Protein AF-A0A813RI87-F1 (afdb_monomer_lite)

Sequence (1055 aa):
MDNDQNSNPSLSNTQKILTALVAGGCAGAASKTVIAPFDRAKINFQVRKEKFSYSLCFRFIRDTYRNEGFFHLYRGNSANLARVIPSAAIYFTAHEQWKRLLNTDKYEKTPGRRFISGSLAGATASTITYPLDLARARMAVTNKTVYTNLYSVFVSILRTEGVAALYRGALWSIFGVLPYSGCVFFTYESLKHVRFDYQSHRPLTKFERWLFGAISGLVGQTASYPFDVVRRRLQTAAVIRPNERSLGAIATARKIIREEGITSGLYKGVTMNWFKGPISVGISFMTFDTMMTSDLSLSFADLPIIVQDKIIHSLTYTELSRLRSISKHFHRLCSDELNRGYFQLENIVHDLQKQIKTKLPRRESERHKHPLSTKFDIISSLDSRIQWLKLTFGSSIQNSLCCFYPGRLLDEIYSVLNQLKTQQTFPNPRTLLQETRDMSSMAIEHFREQIEPKLQQTRFASLAVIRSNLTTFSPSTTHTSVSTHHHPKRSTNGLLRHQIDTLNNRVYKQNLIVKSQKYQINHYKQLLRIRTKSLVRQHKRLRCLEKKSKETEQLLMEIRKDNDTLLQRFDQFMLTYDERSHRMSTDKYMILIRRQTRFFLHEIRRTLIAERIPQYKERSALLPGGLNTPFPVVVEPDIDLELLFKSPERLQENLQRRHWIVDVKKVEHDYHLWKKLNKQIVEAASSKRYRPEELHQWGEQLYSLNAKFLVACLRLPAPLHAAVPETSTPKLLFEYGSQRKSSLTMRSWRDLAEVTTIDAAPFSSFAFGEFAQLEYILLNYFNKCLDSYNMQFCAAVNVVKSFVIEAFGYHFSDIKNVFNIVAENEDDDENSVELLHLFGTSTPLGIVSPFIRTNFLKDSLPYYVYSIGRNYNPHSGQSSCIELLAFSNEHSQHLLVSDHHAAGNEQAKHFEEMLKKSISYSPTLNPQEINLKSNSIDFIYIQLASIITSLYYRLNLPIRVRLSPSYELLAYESLRLTIEVYLPSQIDYIRVGSVSLIDDYLARRLMIKHGSDSKNYVAMVHARVADVSQLSKCVLEASQTIGRGIKLPSVLSMR

Organism: Adineta ricciae (NCBI:txid249248)

Foldseek 3Di:
DDDDPDDDDDDDPVRVVVLLLVLLLVLLLQLLQVCQLLVLLQLQQLQDLDFDDPVVSVVVSVCCCVPVNDCLSNFLSVLVSVLRSQLVVQLVVQLVVQCVVLVVPVDPDDPPSNLVSNLRSNLRSCQVSQLSVLLSLQRSNDDCVCPVDSVSSVVCCCVPPNPVLSCFLSVLVSVLSVLLSVQLVVQLVVLVVVVCVVDPDDDDDPVNNVVSNLVSNLRSLQRSQLSVSLSSNRSNCVPPPVVCVPDDSVRSSVVQCVSQNDCRNSCGCSVSCNVSVVSSVVSSVVSSCVSVVPPPPVDLVVDDPVVNLVVLVVDALLVLLVQLVVDPVSVVSSLVVQQVLLVVLLVVLVVVLVVLVVVADPDPVRRVVDLCNQVNVLSVVVNVLSVVVCVQCVVCVVVVNDGDNLRVLSNLSVVLVVCSVPDSDDDRSCVSCVVNVVSSVVVSVCCVPPPVVVSVVVVVVVVVVVVVVPPPDDDDDDDDDDDDDDDDDDDPVVVVVVVVVVVVVVVVVVVVVVVVVVVVVVVVVVVVVVVVVVVVVVVVVVVVVVVVVVVVVVVVVVVVVVVVVVVVVVVVVVVVCVVVVVPDDPVVVVVVCVVVVVVVVVVVCCVCPVPPPVVVVVVVPDDDDDDPDPDDPDDQFQDPVVLCVVCVVLLVVLCVQQVADADSVVLVVLVVVLVVLVVVLVVVVVDPPDDPVVNVVSVVVNVVSVVVNSLRRLLFFDFAFLLFDSDPDWFFLDWDADDPPDPDQFDFLCVLCVVAWDAPDVLDIDGGDPLVVLLVLVVVLVVVLCVLLVAAEDEFDQKDFQLLVSLQNDHPPPPQWWDWDFDDDPDPPPPDGGIMIGAFPVDCSRVCVVQQQHAAEQVCPFHKYKYWDWGDTPVNGIFTFIKMKTKAQAFDPRGSSDPPVVCNNVVSVVLSVLLSCLQPPDLPDDSVPDDPPDRHLSVVLSSVSSSLSSSVVLQNFTKIKTWDHSNVDGRQFNTKIFIWTQQNNVRDTDTWKMKTWRFQSSQSSRVRAYDDDSPRTITMIMMGSGRSRVVSSRQQSVQDDDPRDGDGRPSSPDD

pLDDT: mean 73.11, std 17.32, range [22.5, 93.88]

Radius of gyration: 44.18 Å; chains: 1; bounding box: 113×121×92 Å

Structure (mmCIF, N/CA/C/O backbone):
data_AF-A0A813RI87-F1
#
_entry.id   AF-A0A813RI87-F1
#
loop_
_atom_site.group_PDB
_atom_site.id
_atom_site.type_symbol
_atom_site.label_atom_id
_atom_site.label_alt_id
_atom_site.label_comp_id
_atom_site.label_asym_id
_atom_site.label_entity_id
_atom_site.label_seq_id
_atom_site.pdbx_PDB_ins_code
_atom_site.Cartn_x
_atom_site.Cartn_y
_atom_site.Cartn_z
_atom_site.occupancy
_atom_site.B_iso_or_equiv
_atom_site.auth_seq_id
_atom_site.auth_comp_id
_atom_site.auth_asym_id
_atom_site.auth_atom_id
_atom_site.pdbx_PDB_model_num
ATOM 1 N N . MET A 1 1 ? 0.965 -25.259 -30.365 1.00 30.89 1 MET A N 1
ATOM 2 C CA . MET A 1 1 ? 0.763 -25.538 -28.929 1.00 30.89 1 MET A CA 1
ATOM 3 C C . MET A 1 1 ? 1.061 -24.228 -28.236 1.00 30.89 1 MET A C 1
ATOM 5 O O . MET A 1 1 ? 2.209 -23.983 -27.901 1.00 30.89 1 MET A O 1
ATOM 9 N N . ASP A 1 2 ? 0.047 -23.373 -28.130 1.00 26.73 2 ASP A N 1
ATOM 10 C CA . ASP A 1 2 ? 0.166 -22.040 -27.542 1.00 26.73 2 ASP A CA 1
ATOM 11 C C . ASP A 1 2 ? -0.424 -22.102 -26.136 1.00 26.73 2 ASP A C 1
ATOM 13 O O . ASP A 1 2 ? -1.598 -22.431 -25.973 1.00 26.73 2 ASP A O 1
ATOM 17 N N . ASN A 1 3 ? 0.401 -21.839 -25.126 1.00 30.50 3 ASN A N 1
ATOM 18 C CA . ASN A 1 3 ? -0.011 -21.738 -23.729 1.00 30.50 3 ASN A CA 1
ATOM 19 C C . ASN A 1 3 ? 0.496 -20.407 -23.160 1.00 30.50 3 ASN A C 1
ATOM 21 O O . ASN A 1 3 ? 1.376 -20.375 -22.306 1.00 30.50 3 ASN A O 1
ATOM 25 N N . ASP A 1 4 ? -0.105 -19.316 -23.630 1.00 29.97 4 ASP A N 1
ATOM 26 C CA . ASP A 1 4 ? -0.154 -18.042 -22.914 1.00 29.97 4 ASP A CA 1
ATOM 27 C C . ASP A 1 4 ? -1.532 -17.917 -22.251 1.00 29.97 4 ASP A C 1
ATOM 29 O O . ASP A 1 4 ? -2.504 -17.452 -22.845 1.00 29.97 4 ASP A O 1
ATOM 33 N N . GLN A 1 5 ? -1.637 -18.360 -20.998 1.00 31.66 5 GLN A N 1
ATOM 34 C CA . GLN A 1 5 ? -2.761 -18.025 -20.121 1.00 31.66 5 GLN A CA 1
ATOM 35 C C . GLN A 1 5 ? -2.241 -17.731 -18.716 1.00 31.66 5 GLN A C 1
ATOM 37 O O . GLN A 1 5 ? -2.172 -18.622 -17.876 1.00 31.66 5 GLN A O 1
ATOM 42 N N . ASN A 1 6 ? -1.861 -16.473 -18.473 1.00 29.69 6 ASN A N 1
ATOM 43 C CA . ASN A 1 6 ? -1.871 -15.849 -17.143 1.00 29.69 6 ASN A CA 1
ATOM 44 C C . ASN A 1 6 ? -1.783 -14.311 -17.232 1.00 29.69 6 ASN A C 1
ATOM 46 O O . ASN A 1 6 ? -0.995 -13.664 -16.549 1.00 29.69 6 ASN A O 1
ATOM 50 N N . SER A 1 7 ? -2.632 -13.698 -18.060 1.00 29.03 7 SER A N 1
ATOM 51 C CA . SER A 1 7 ? -2.951 -12.272 -17.945 1.00 29.03 7 SER A CA 1
ATOM 52 C C . SER A 1 7 ? -4.327 -12.129 -17.293 1.00 29.03 7 SER A C 1
ATOM 54 O O . SER A 1 7 ? -5.347 -12.378 -17.938 1.00 29.03 7 SER A O 1
ATOM 56 N N . ASN A 1 8 ? -4.375 -11.738 -16.016 1.00 32.91 8 ASN A N 1
ATOM 57 C CA . ASN A 1 8 ? -5.621 -11.285 -15.393 1.00 32.91 8 ASN A CA 1
ATOM 58 C C . ASN A 1 8 ? -6.187 -10.117 -16.228 1.00 32.91 8 ASN A C 1
ATOM 60 O O . ASN A 1 8 ? -5.485 -9.117 -16.396 1.00 32.91 8 ASN A O 1
ATOM 64 N N . PRO A 1 9 ? -7.419 -10.200 -16.763 1.00 38.38 9 PRO A N 1
ATOM 65 C CA . PRO A 1 9 ? -7.987 -9.113 -17.545 1.00 38.38 9 PRO A CA 1
ATOM 66 C C . PRO A 1 9 ? -8.278 -7.935 -16.612 1.00 38.38 9 PRO A C 1
ATOM 68 O O . PRO A 1 9 ? -9.024 -8.054 -15.639 1.00 38.38 9 PRO A O 1
ATOM 71 N N . SER A 1 10 ? -7.677 -6.780 -16.885 1.00 42.66 10 SER A N 1
ATOM 72 C CA . SER A 1 10 ? -7.967 -5.553 -16.151 1.00 42.66 10 SER A CA 1
ATOM 73 C C . SER A 1 10 ? -9.432 -5.157 -16.385 1.00 42.66 10 SER A C 1
ATOM 75 O O . SER A 1 10 ? -9.850 -4.875 -17.505 1.00 42.66 10 SER A O 1
ATOM 77 N N . LEU A 1 11 ? -10.241 -5.166 -15.317 1.00 55.25 11 LEU A N 1
ATOM 78 C CA . LEU A 1 11 ? -11.653 -4.764 -15.361 1.00 55.25 11 LEU A CA 1
ATOM 79 C C . LEU A 1 11 ? -11.790 -3.376 -16.004 1.00 55.25 11 LEU A C 1
ATOM 81 O O . LEU A 1 11 ? -11.154 -2.410 -15.564 1.00 55.25 11 LEU A O 1
ATOM 85 N N . SER A 1 12 ? -12.657 -3.273 -17.012 1.00 62.22 12 SER A N 1
ATOM 86 C CA . SER A 1 12 ? -12.978 -2.014 -17.687 1.00 62.22 12 SER A CA 1
ATOM 87 C C . SER A 1 12 ? -13.517 -0.983 -16.685 1.00 62.22 12 SER A C 1
ATOM 89 O O . SER A 1 12 ? -14.172 -1.336 -15.700 1.00 62.22 12 SER A O 1
ATOM 91 N N . ASN A 1 13 ? -13.285 0.311 -16.927 1.00 64.69 13 ASN A N 1
ATOM 92 C CA . ASN A 1 13 ? -13.765 1.390 -16.051 1.00 64.69 13 ASN A CA 1
ATOM 93 C C . ASN A 1 13 ? -15.282 1.312 -15.806 1.00 64.69 13 ASN A C 1
ATOM 95 O O . ASN A 1 13 ? -15.739 1.547 -14.688 1.00 64.69 13 ASN A O 1
ATOM 99 N N . THR A 1 14 ? -16.057 0.881 -16.804 1.00 65.75 14 THR A N 1
ATOM 100 C CA . THR A 1 14 ? -17.504 0.660 -16.671 1.00 65.75 14 THR A CA 1
ATOM 101 C C . THR A 1 14 ? -17.827 -0.467 -15.690 1.00 65.75 14 THR A C 1
ATOM 103 O O . THR A 1 14 ? -18.747 -0.337 -14.886 1.00 65.75 14 THR A O 1
ATOM 106 N N . GLN A 1 15 ? -17.045 -1.552 -15.692 1.00 68.06 15 GLN A N 1
ATOM 107 C CA . GLN A 1 15 ? -17.213 -2.672 -14.761 1.00 68.06 15 GLN A CA 1
ATOM 108 C C . GLN A 1 15 ? -16.846 -2.265 -13.331 1.00 68.06 15 GLN A C 1
ATOM 110 O O . GLN A 1 15 ? -17.553 -2.633 -12.396 1.00 68.06 15 GLN A O 1
ATOM 115 N N . LYS A 1 16 ? -15.805 -1.444 -13.148 1.00 69.50 16 LYS A N 1
ATOM 116 C CA . LYS A 1 16 ? -15.439 -0.891 -11.832 1.00 69.50 16 LYS A CA 1
ATOM 117 C C . LYS A 1 16 ? -16.541 0.011 -11.271 1.00 69.50 16 LYS A C 1
ATOM 119 O O . LYS A 1 16 ? -16.920 -0.138 -10.111 1.00 69.50 16 LYS A O 1
ATOM 124 N N . ILE A 1 17 ? -17.100 0.897 -12.099 1.00 72.75 17 ILE A N 1
ATOM 125 C CA . ILE A 1 17 ? -18.210 1.781 -11.708 1.00 72.75 17 ILE A CA 1
ATOM 126 C C . ILE A 1 17 ? -19.467 0.965 -11.383 1.00 72.75 17 ILE A C 1
ATOM 128 O O . ILE A 1 17 ? -20.107 1.211 -10.362 1.00 72.75 17 ILE A O 1
ATOM 132 N N . LEU A 1 18 ? -19.803 -0.032 -12.206 1.00 75.75 18 LEU A N 1
ATOM 133 C CA . LEU A 1 18 ? -20.964 -0.892 -11.979 1.00 75.75 18 LEU A CA 1
ATOM 134 C C . LEU A 1 18 ? -20.814 -1.714 -10.694 1.00 75.75 18 LEU A C 1
ATOM 136 O O . LEU A 1 18 ? -21.745 -1.775 -9.895 1.00 75.75 18 LEU A O 1
ATOM 140 N N . THR A 1 19 ? -19.631 -2.279 -10.453 1.00 77.00 19 THR A N 1
ATOM 141 C CA . THR A 1 19 ? -19.329 -3.036 -9.230 1.00 77.00 19 THR A CA 1
ATOM 142 C C . THR A 1 19 ? -19.434 -2.138 -8.001 1.00 77.00 19 THR A C 1
ATOM 144 O O . THR A 1 19 ? -20.073 -2.514 -7.021 1.00 77.00 19 THR A O 1
ATOM 147 N N . ALA A 1 20 ? -18.916 -0.908 -8.074 1.00 78.69 20 ALA A N 1
ATOM 148 C CA . ALA A 1 20 ? -19.051 0.071 -7.000 1.00 78.69 20 ALA A CA 1
ATOM 149 C C . ALA A 1 20 ? -20.504 0.480 -6.737 1.00 78.69 20 ALA A C 1
ATOM 151 O O . ALA A 1 20 ? -20.907 0.612 -5.580 1.00 78.69 20 ALA A O 1
ATOM 152 N N . LEU A 1 21 ? -21.303 0.640 -7.793 1.00 80.31 21 LEU A N 1
ATOM 153 C CA . LEU A 1 21 ? -22.720 0.972 -7.684 1.00 80.31 21 LEU A CA 1
ATOM 154 C C . LEU A 1 21 ? -23.517 -0.177 -7.056 1.00 80.31 21 LEU A C 1
ATOM 156 O O . LEU A 1 21 ? -24.339 0.063 -6.172 1.00 80.31 21 LEU A O 1
ATOM 160 N N . VAL A 1 22 ? -23.250 -1.422 -7.461 1.00 83.25 22 VAL A N 1
ATOM 161 C CA . VAL A 1 22 ? -23.904 -2.617 -6.908 1.00 83.25 22 VAL A CA 1
ATOM 162 C C . VAL A 1 22 ? -23.483 -2.846 -5.457 1.00 83.25 22 VAL A C 1
ATOM 164 O O . VAL A 1 22 ? -24.351 -3.029 -4.600 1.00 83.25 22 VAL A O 1
ATOM 167 N N . ALA A 1 23 ? -22.186 -2.766 -5.152 1.00 84.69 23 ALA A N 1
ATOM 168 C CA . ALA A 1 23 ? -21.665 -2.888 -3.793 1.00 84.69 23 ALA A CA 1
ATOM 169 C C . ALA A 1 23 ? -22.222 -1.785 -2.881 1.00 84.69 23 ALA A C 1
ATOM 171 O O . ALA A 1 23 ? -22.697 -2.070 -1.784 1.00 84.69 23 ALA A O 1
ATOM 172 N N . GLY A 1 24 ? -22.254 -0.534 -3.354 1.00 84.44 24 GLY A N 1
ATOM 173 C CA . GLY A 1 24 ? -22.850 0.596 -2.637 1.00 84.44 24 GLY A CA 1
ATOM 174 C C . GLY A 1 24 ? -24.356 0.437 -2.415 1.00 84.44 24 GLY A C 1
ATOM 175 O O . GLY A 1 24 ? -24.851 0.675 -1.311 1.00 84.44 24 GLY A O 1
ATOM 176 N N . GLY A 1 25 ? -25.089 -0.025 -3.433 1.00 86.44 25 GLY A N 1
ATOM 177 C CA . GLY A 1 25 ? -26.523 -0.304 -3.350 1.00 86.44 25 GLY A CA 1
ATOM 178 C C . GLY A 1 25 ? -26.852 -1.412 -2.346 1.00 86.44 25 GLY A C 1
ATOM 179 O O . GLY A 1 25 ? -27.731 -1.237 -1.499 1.00 86.44 25 GLY A O 1
ATOM 180 N N . CYS A 1 26 ? -26.107 -2.518 -2.384 1.00 87.62 26 CYS A N 1
ATOM 181 C CA . CYS A 1 26 ? -26.267 -3.646 -1.464 1.00 87.62 26 CYS A CA 1
ATOM 182 C C . CYS A 1 26 ? -25.857 -3.284 -0.033 1.00 87.62 26 CYS A C 1
ATOM 184 O O . CYS A 1 26 ? -26.572 -3.616 0.911 1.00 87.62 26 CYS A O 1
ATOM 186 N N . ALA A 1 27 ? -24.768 -2.534 0.137 1.00 87.69 27 ALA A N 1
ATOM 187 C CA . ALA A 1 27 ? -24.346 -2.010 1.430 1.00 87.69 27 ALA A CA 1
ATOM 188 C C . ALA A 1 27 ? -25.406 -1.100 2.063 1.00 87.69 27 ALA A C 1
ATOM 190 O O . ALA A 1 27 ? -25.769 -1.267 3.233 1.00 87.69 27 ALA A O 1
ATOM 191 N N . GLY A 1 28 ? -25.969 -0.187 1.266 1.00 86.81 28 GLY A N 1
ATOM 192 C CA . GLY A 1 28 ? -27.087 0.652 1.678 1.00 86.81 28 GLY A CA 1
ATOM 193 C C . GLY A 1 28 ? -28.319 -0.176 2.054 1.00 86.81 28 GLY A C 1
ATOM 194 O O . GLY A 1 28 ? -28.923 0.060 3.102 1.00 86.81 28 GLY A O 1
ATOM 195 N N . ALA A 1 29 ? -28.669 -1.185 1.250 1.00 89.88 29 ALA A N 1
ATOM 196 C CA . ALA A 1 29 ? -29.804 -2.072 1.499 1.00 89.88 29 ALA A CA 1
ATOM 197 C C . ALA A 1 29 ? -29.645 -2.907 2.783 1.00 89.88 29 ALA A C 1
ATOM 199 O O . ALA A 1 29 ? -30.575 -2.977 3.595 1.00 89.88 29 ALA A O 1
ATOM 200 N N . ALA A 1 30 ? -28.466 -3.492 3.005 1.00 91.06 30 ALA A N 1
ATOM 201 C CA . ALA A 1 30 ? -28.144 -4.263 4.202 1.00 91.06 30 ALA A CA 1
ATOM 202 C C . ALA A 1 30 ? -28.234 -3.385 5.457 1.00 91.06 30 ALA A C 1
ATOM 204 O O . ALA A 1 30 ? -28.953 -3.713 6.404 1.00 91.06 30 ALA A O 1
ATOM 205 N N . SER A 1 31 ? -27.602 -2.209 5.418 1.00 90.25 31 SER A N 1
ATOM 206 C CA . SER A 1 31 ? -27.649 -1.226 6.500 1.00 90.25 31 SER A CA 1
ATOM 207 C C . SER A 1 31 ? -29.082 -0.810 6.851 1.00 90.25 31 SER A C 1
ATOM 209 O O . SER A 1 31 ? -29.484 -0.881 8.016 1.00 90.25 31 SER A O 1
ATOM 211 N N . LYS A 1 32 ? -29.890 -0.434 5.847 1.00 89.75 32 LYS A N 1
ATOM 212 C CA . LYS A 1 32 ? -31.293 -0.033 6.043 1.00 89.75 32 LYS A CA 1
ATOM 213 C C . LYS A 1 32 ? -32.173 -1.164 6.560 1.00 89.75 32 LYS A C 1
ATOM 215 O O . LYS A 1 32 ? -33.089 -0.893 7.333 1.00 89.75 32 LYS A O 1
ATOM 220 N N . THR A 1 33 ? -31.881 -2.403 6.180 1.00 92.75 33 THR A N 1
ATOM 221 C CA . THR A 1 33 ? -32.617 -3.574 6.657 1.00 92.75 33 THR A CA 1
ATOM 222 C C . THR A 1 33 ? -32.334 -3.836 8.129 1.00 92.75 33 THR A C 1
ATOM 224 O O . THR A 1 33 ? -33.279 -4.009 8.891 1.00 92.75 33 THR A O 1
ATOM 227 N N . VAL A 1 34 ? -31.077 -3.774 8.577 1.00 91.88 34 VAL A N 1
ATOM 228 C CA . VAL A 1 34 ? -30.755 -4.015 9.994 1.00 91.88 34 VAL A CA 1
ATOM 229 C C . VAL A 1 34 ? -31.401 -2.977 10.916 1.00 91.88 34 VAL A C 1
ATOM 231 O O . VAL A 1 34 ? -31.908 -3.331 11.979 1.00 91.88 34 VAL A O 1
ATOM 234 N N . ILE A 1 35 ? -31.468 -1.709 10.499 1.00 91.12 35 ILE A N 1
ATOM 235 C CA . ILE A 1 35 ? -32.116 -0.658 11.301 1.00 91.12 35 ILE A CA 1
ATOM 236 C C . ILE A 1 35 ? -33.643 -0.588 11.130 1.00 91.12 35 ILE A C 1
ATOM 238 O O . ILE A 1 35 ? -34.292 0.192 11.830 1.00 91.12 35 ILE A O 1
ATOM 242 N N . ALA A 1 36 ? -34.235 -1.368 10.219 1.00 90.88 36 ALA A N 1
ATOM 243 C CA . ALA A 1 36 ? -35.653 -1.266 9.873 1.00 90.88 36 ALA A CA 1
ATOM 244 C C . ALA A 1 36 ? -36.612 -1.407 11.076 1.00 90.88 36 ALA A C 1
ATOM 246 O O . ALA A 1 36 ? -37.547 -0.603 11.152 1.00 90.88 36 ALA A O 1
ATOM 247 N N . PRO A 1 37 ? -36.387 -2.315 12.053 1.00 91.12 37 PRO A N 1
ATOM 248 C CA . PRO A 1 37 ? -37.230 -2.405 13.249 1.00 91.12 37 PRO A CA 1
ATOM 249 C C . PRO A 1 37 ? -37.236 -1.116 14.083 1.00 91.12 37 PRO A C 1
ATOM 251 O O . PRO A 1 37 ? -38.295 -0.638 14.497 1.00 91.12 37 PRO A O 1
ATOM 254 N N . PHE A 1 38 ? -36.064 -0.505 14.279 1.00 89.69 38 PHE A N 1
ATOM 255 C CA . PHE A 1 38 ? -35.921 0.760 15.007 1.00 89.69 38 PHE A CA 1
ATOM 256 C C . PHE A 1 38 ? -36.540 1.929 14.239 1.00 89.69 38 PHE A C 1
ATOM 258 O O . PHE A 1 38 ? -37.163 2.812 14.829 1.00 89.69 38 PHE A O 1
ATOM 265 N N . ASP A 1 39 ? -36.428 1.913 12.911 1.00 88.19 39 ASP A N 1
ATOM 266 C CA . ASP A 1 39 ? -37.087 2.881 12.041 1.00 88.19 39 ASP A CA 1
ATOM 267 C C . ASP A 1 39 ? -38.621 2.761 12.091 1.00 88.19 39 ASP A C 1
ATOM 269 O O . ASP A 1 39 ? -39.301 3.788 12.171 1.00 88.19 39 ASP A O 1
ATOM 273 N N . ARG A 1 40 ? -39.181 1.539 12.104 1.00 90.31 40 ARG A N 1
ATOM 274 C CA . ARG A 1 40 ? -40.628 1.307 12.284 1.00 90.31 40 ARG A CA 1
ATOM 275 C C . ARG A 1 40 ? -41.090 1.827 13.646 1.00 90.31 40 ARG A C 1
ATOM 277 O O . ARG A 1 40 ? -42.097 2.536 13.715 1.00 90.31 40 ARG A O 1
ATOM 284 N N . ALA A 1 41 ? -40.353 1.513 14.714 1.00 89.50 41 ALA A N 1
ATOM 285 C CA . ALA A 1 41 ? -40.664 1.974 16.065 1.00 89.50 41 ALA A CA 1
ATOM 286 C C . ALA A 1 41 ? -40.642 3.508 16.151 1.00 89.50 41 ALA A C 1
ATOM 288 O O . ALA A 1 41 ? -41.623 4.109 16.590 1.00 89.50 41 ALA A O 1
ATOM 289 N N . LYS A 1 42 ? -39.588 4.156 15.633 1.00 89.38 42 LYS A N 1
ATOM 290 C CA . LYS A 1 42 ? -39.485 5.623 15.572 1.00 89.38 42 LYS A CA 1
ATOM 291 C C . LYS A 1 42 ? -40.713 6.245 14.905 1.00 89.38 42 LYS A C 1
ATOM 293 O O . LYS A 1 42 ? -41.332 7.133 15.486 1.00 89.38 42 LYS A O 1
ATOM 298 N N . ILE A 1 43 ? -41.071 5.785 13.703 1.00 89.25 43 ILE A N 1
ATOM 299 C CA . ILE A 1 43 ? -42.194 6.356 12.944 1.00 89.25 43 ILE A CA 1
ATOM 300 C C . ILE A 1 43 ? -43.509 6.204 13.726 1.00 89.25 43 ILE A C 1
ATOM 302 O O . ILE A 1 43 ? -44.282 7.156 13.797 1.00 89.25 43 ILE A O 1
ATOM 306 N N . ASN A 1 44 ? -43.744 5.057 14.372 1.00 89.62 44 ASN A N 1
ATOM 307 C CA . ASN A 1 44 ? -44.949 4.848 15.180 1.00 89.62 44 ASN A CA 1
ATOM 308 C C . ASN A 1 44 ? -45.028 5.809 16.376 1.00 89.62 44 ASN A C 1
ATOM 310 O O . ASN A 1 44 ? -46.075 6.420 16.593 1.00 89.62 44 ASN A O 1
ATOM 314 N N . PHE A 1 45 ? -43.931 6.012 17.112 1.00 88.75 45 PHE A N 1
ATOM 315 C CA . PHE A 1 45 ? -43.917 6.958 18.234 1.00 88.75 45 PHE A CA 1
ATOM 316 C C . PHE A 1 45 ? -44.048 8.420 17.789 1.00 88.75 45 PHE A C 1
ATOM 318 O O . PHE A 1 45 ? -44.688 9.199 18.488 1.00 88.75 45 PHE A O 1
ATOM 325 N N . GLN A 1 46 ? -43.509 8.807 16.627 1.00 88.38 46 GLN A N 1
ATOM 326 C CA . GLN A 1 46 ? -43.633 10.180 16.110 1.00 88.38 46 GLN A CA 1
ATOM 327 C C . GLN A 1 46 ? -45.085 10.569 15.772 1.00 88.38 46 GLN A C 1
ATOM 329 O O . GLN A 1 46 ? -45.457 11.744 15.881 1.00 88.38 46 GLN A O 1
ATOM 334 N N . VAL A 1 47 ? -45.912 9.597 15.375 1.00 86.06 47 VAL A N 1
ATOM 335 C CA . VAL A 1 47 ? -47.307 9.838 14.966 1.00 86.06 47 VAL A CA 1
ATOM 336 C C . VAL A 1 47 ? -48.303 9.655 16.120 1.00 86.06 47 VAL A C 1
ATOM 338 O O . VAL A 1 47 ? -49.338 10.328 16.160 1.00 86.06 47 VAL A O 1
ATOM 341 N N . ARG A 1 48 ? -48.005 8.785 17.091 1.00 83.75 48 ARG A N 1
ATOM 342 C CA . ARG A 1 48 ? -48.829 8.601 18.301 1.00 83.75 48 ARG A CA 1
ATOM 343 C C . ARG A 1 48 ? -48.702 9.792 19.254 1.00 83.75 48 ARG A C 1
ATOM 345 O O . ARG A 1 48 ? -47.729 10.536 19.179 1.00 83.75 48 ARG A O 1
ATOM 352 N N . LYS A 1 49 ? -49.668 9.961 20.165 1.00 77.94 49 LYS A N 1
ATOM 353 C CA . LYS A 1 49 ? -49.641 11.016 21.202 1.00 77.94 49 LYS A CA 1
ATOM 354 C C . LYS A 1 49 ? -48.772 10.654 22.418 1.00 77.94 49 LYS A C 1
ATOM 356 O O . LYS A 1 49 ? -48.187 11.535 23.030 1.00 77.94 49 LYS A O 1
ATOM 361 N N . GLU A 1 50 ? -48.586 9.368 22.708 1.00 81.62 50 GLU A N 1
ATOM 362 C CA . GLU A 1 50 ? -47.812 8.851 23.857 1.00 81.62 50 GLU A CA 1
ATOM 363 C C . GLU A 1 50 ? -46.375 9.385 23.930 1.00 81.62 50 GLU A C 1
ATOM 365 O O . GLU A 1 50 ? -45.699 9.434 22.906 1.00 81.62 50 GLU A O 1
ATOM 370 N N . LYS A 1 51 ? -45.869 9.743 25.118 1.00 80.88 51 LYS A N 1
ATOM 371 C CA . LYS A 1 51 ? -44.475 10.197 25.286 1.00 80.88 51 LYS A CA 1
ATOM 372 C C . LYS A 1 51 ? -43.483 9.089 24.914 1.00 80.88 51 LYS A C 1
ATOM 374 O O . LYS A 1 51 ? -43.719 7.909 25.163 1.00 80.88 51 LYS A O 1
ATOM 379 N N . PHE A 1 52 ? -42.352 9.475 24.328 1.00 84.12 52 PHE A N 1
ATOM 380 C CA . PHE A 1 52 ? -41.305 8.521 23.971 1.00 84.12 52 PHE A CA 1
ATOM 381 C C . PHE A 1 52 ? -40.536 8.063 25.220 1.00 84.12 52 PHE A C 1
ATOM 383 O O . PHE A 1 52 ? -40.034 8.889 25.976 1.00 84.12 52 PHE A O 1
ATOM 390 N N . SER A 1 53 ? -40.405 6.748 25.402 1.00 85.38 53 SER A N 1
ATOM 391 C CA . SER A 1 53 ? -39.554 6.123 26.419 1.00 85.38 53 SER A CA 1
ATOM 392 C C . SER A 1 53 ? -38.919 4.855 25.855 1.00 85.38 53 SER A C 1
ATOM 394 O O . SER A 1 53 ? -39.544 4.135 25.070 1.00 85.38 53 SER A O 1
ATOM 396 N N . TYR A 1 54 ? -37.686 4.553 26.264 1.00 83.69 54 TYR A N 1
ATOM 397 C CA . TYR A 1 54 ? -36.976 3.358 25.806 1.00 83.69 54 TYR A CA 1
ATOM 398 C C . TYR A 1 54 ? -37.677 2.065 26.226 1.00 83.69 54 TYR A C 1
ATOM 400 O O . TYR A 1 54 ? -37.787 1.153 25.409 1.00 83.69 54 TYR A O 1
ATOM 408 N N . SER A 1 55 ? -38.214 1.996 27.448 1.00 85.06 55 SER A N 1
ATOM 409 C CA . SER A 1 55 ? -38.954 0.819 27.922 1.00 85.06 55 SER A CA 1
ATOM 410 C C . SER A 1 55 ? -40.216 0.575 27.090 1.00 85.06 55 SER A C 1
ATOM 412 O O . SER A 1 55 ? -40.481 -0.562 26.697 1.00 85.06 55 SER A O 1
ATOM 414 N N . LEU A 1 56 ? -40.941 1.642 26.731 1.00 85.38 56 LEU A N 1
ATOM 415 C CA . LEU A 1 56 ? -42.093 1.569 25.828 1.00 85.38 56 LEU A CA 1
ATOM 416 C C . LEU A 1 56 ? -41.682 1.168 24.406 1.00 85.38 56 LEU A C 1
ATOM 418 O O . LEU A 1 56 ? -42.399 0.410 23.760 1.00 85.38 56 LEU A O 1
ATOM 422 N N . CYS A 1 57 ? -40.528 1.623 23.919 1.00 86.62 57 CYS A N 1
ATOM 423 C CA . CYS A 1 57 ? -40.019 1.244 22.603 1.00 86.62 57 CYS A CA 1
ATOM 424 C C . CYS A 1 57 ? -39.654 -0.245 22.525 1.00 86.62 57 CYS A C 1
ATOM 426 O O . CYS A 1 57 ? -40.101 -0.948 21.617 1.00 86.62 57 CYS A O 1
ATOM 428 N N . PHE A 1 58 ? -38.902 -0.755 23.505 1.00 87.62 58 PHE A N 1
ATOM 429 C CA . PHE A 1 58 ? -38.585 -2.181 23.586 1.00 87.62 58 PHE A CA 1
ATOM 430 C C . PHE A 1 58 ? -39.842 -3.029 23.763 1.00 87.62 58 PHE A C 1
ATOM 432 O O . PHE A 1 58 ? -39.961 -4.077 23.130 1.00 87.62 58 PHE A O 1
ATOM 439 N N . ARG A 1 59 ? -40.807 -2.554 24.560 1.00 89.38 59 ARG A N 1
ATOM 440 C CA . ARG A 1 59 ? -42.117 -3.194 24.687 1.00 89.38 59 ARG A CA 1
ATOM 441 C C . ARG A 1 59 ? -42.860 -3.219 23.353 1.00 89.38 59 ARG A C 1
ATOM 443 O O . ARG A 1 59 ? -43.309 -4.283 22.966 1.00 89.38 59 ARG A O 1
ATOM 450 N N . PHE A 1 60 ? -42.907 -2.117 22.605 1.00 88.75 60 PHE A N 1
ATOM 451 C CA . PHE A 1 60 ? -43.512 -2.078 21.269 1.00 88.75 60 PHE A CA 1
ATOM 452 C C . PHE A 1 60 ? -42.866 -3.089 20.310 1.00 88.75 60 PHE A C 1
ATOM 454 O O . PHE A 1 60 ? -43.578 -3.827 19.631 1.00 88.75 60 PHE A O 1
ATOM 461 N N . ILE A 1 61 ? -41.531 -3.172 20.275 1.00 90.44 61 ILE A N 1
ATOM 462 C CA . ILE A 1 61 ? -40.806 -4.140 19.433 1.00 90.44 61 ILE A CA 1
ATOM 463 C C . ILE A 1 61 ? -41.117 -5.578 19.869 1.00 90.44 61 ILE A C 1
ATOM 465 O O . ILE A 1 61 ? -41.432 -6.419 19.030 1.00 90.44 61 ILE A O 1
ATOM 469 N N . ARG A 1 62 ? -41.068 -5.859 21.176 1.00 91.75 62 ARG A N 1
ATOM 470 C CA . ARG A 1 62 ? -41.356 -7.182 21.746 1.00 91.75 62 ARG A CA 1
ATOM 471 C C . ARG A 1 62 ? -42.799 -7.610 21.498 1.00 91.75 62 ARG A C 1
ATOM 473 O O . ARG A 1 62 ? -43.030 -8.750 21.113 1.00 91.75 62 ARG A O 1
ATOM 480 N N . ASP A 1 63 ? -43.749 -6.713 21.718 1.00 90.50 63 ASP A N 1
ATOM 481 C CA . ASP A 1 63 ? -45.175 -6.985 21.574 1.00 90.50 63 ASP A CA 1
ATOM 482 C C . ASP A 1 63 ? -45.522 -7.150 20.081 1.00 90.50 63 ASP A C 1
ATOM 484 O O . ASP A 1 63 ? -46.242 -8.075 19.726 1.00 90.50 63 ASP A O 1
ATOM 488 N N . THR A 1 64 ? -44.906 -6.374 19.176 1.00 89.56 64 THR A N 1
ATOM 489 C CA . THR A 1 64 ? -45.014 -6.598 17.717 1.00 89.56 64 THR A CA 1
ATOM 490 C C . THR A 1 64 ? -44.429 -7.957 17.317 1.00 89.56 64 THR A C 1
ATOM 492 O O . THR A 1 64 ? -45.040 -8.695 16.549 1.00 89.56 64 THR A O 1
ATOM 495 N N . TYR A 1 65 ? -43.264 -8.326 17.860 1.00 90.00 65 TYR A N 1
ATOM 496 C CA . TYR A 1 65 ? -42.638 -9.624 17.598 1.00 90.00 65 TYR A CA 1
ATOM 497 C C . TYR A 1 65 ? -43.499 -10.798 18.084 1.00 90.00 65 TYR A C 1
ATOM 499 O O . TYR A 1 65 ? -43.643 -11.775 17.355 1.00 90.00 65 TYR A O 1
ATOM 507 N N . ARG A 1 66 ? -44.081 -10.703 19.288 1.00 90.50 66 ARG A N 1
ATOM 508 C CA . ARG A 1 66 ? -44.915 -11.762 19.880 1.00 90.50 66 ARG A CA 1
ATOM 509 C C . ARG A 1 66 ? -46.302 -11.865 19.245 1.00 90.50 66 ARG A C 1
ATOM 511 O O . ARG A 1 66 ? -46.767 -12.977 19.040 1.00 90.50 66 ARG A O 1
ATOM 518 N N . ASN A 1 67 ? -46.943 -10.736 18.940 1.00 88.00 67 ASN A N 1
ATOM 519 C CA . ASN A 1 67 ? -48.347 -10.710 18.518 1.00 88.00 67 ASN A CA 1
ATOM 520 C C . ASN A 1 67 ? -48.513 -10.746 16.991 1.00 88.00 67 ASN A C 1
ATOM 522 O O . ASN A 1 67 ? -49.443 -11.368 16.493 1.00 88.00 67 ASN A O 1
ATOM 526 N N . GLU A 1 68 ? -47.629 -10.079 16.241 1.00 84.12 68 GLU A N 1
ATOM 527 C CA . GLU A 1 68 ? -47.704 -10.001 14.772 1.00 84.12 68 GLU A CA 1
ATOM 528 C C . GLU A 1 68 ? -46.647 -10.899 14.097 1.00 84.12 68 GLU A C 1
ATOM 530 O O . GLU A 1 68 ? -46.816 -11.326 12.956 1.00 84.12 68 GLU A O 1
ATOM 535 N N . GLY A 1 69 ? -45.548 -11.223 14.783 1.00 85.62 69 GLY A N 1
ATOM 536 C CA . GLY A 1 69 ? -44.461 -12.056 14.262 1.00 85.62 69 GLY A CA 1
ATOM 537 C C . GLY A 1 69 ? -43.288 -11.259 13.676 1.00 85.62 69 GLY A C 1
ATOM 538 O O . GLY A 1 69 ? -43.381 -10.067 13.380 1.00 85.62 69 GLY A O 1
ATOM 539 N N . PHE A 1 70 ? -42.155 -11.938 13.474 1.00 86.94 70 PHE A N 1
ATOM 540 C CA . PHE A 1 70 ? -40.863 -11.317 13.142 1.00 86.94 70 PHE A CA 1
ATOM 541 C C . PHE A 1 70 ? -40.891 -10.381 11.922 1.00 86.94 70 PHE A C 1
ATOM 543 O O . PHE A 1 70 ? -40.422 -9.244 11.994 1.00 86.94 70 PHE A O 1
ATOM 550 N N . PHE A 1 71 ? -41.485 -10.819 10.807 1.00 87.06 71 PHE A N 1
ATOM 551 C CA . PHE A 1 71 ? -41.498 -10.043 9.559 1.00 87.06 71 PHE A CA 1
ATOM 552 C C . PHE A 1 71 ? -42.286 -8.735 9.654 1.00 87.06 71 PHE A C 1
ATOM 554 O O . PHE A 1 71 ? -42.042 -7.814 8.870 1.00 87.06 71 PHE A O 1
ATOM 561 N N . HIS A 1 72 ? -43.189 -8.604 10.629 1.00 87.94 72 HIS A N 1
ATOM 562 C CA . HIS A 1 72 ? -43.914 -7.357 10.822 1.00 87.94 72 HIS A CA 1
ATOM 563 C C . HIS A 1 72 ? -42.968 -6.230 11.242 1.00 87.94 72 HIS A C 1
ATOM 565 O O . HIS A 1 72 ? -43.111 -5.117 10.742 1.00 87.94 72 HIS A O 1
ATOM 571 N N . LEU A 1 73 ? -41.904 -6.488 12.005 1.00 89.31 73 LEU A N 1
ATOM 572 C CA . LEU A 1 73 ? -40.935 -5.444 12.377 1.00 89.31 73 LEU A CA 1
ATOM 573 C C . LEU A 1 73 ? -40.313 -4.708 11.170 1.00 89.31 73 LEU A C 1
ATOM 575 O O . LEU A 1 73 ? -39.935 -3.546 11.292 1.00 89.31 73 LEU A O 1
ATOM 579 N N . TYR A 1 74 ? -40.295 -5.337 9.992 1.00 90.94 74 TYR A N 1
ATOM 580 C CA . TYR A 1 74 ? -39.711 -4.817 8.749 1.00 90.94 74 TYR A CA 1
ATOM 581 C C . TYR A 1 74 ? -40.732 -4.158 7.812 1.00 90.94 74 TYR A C 1
ATOM 583 O O . TYR A 1 74 ? -40.438 -3.854 6.652 1.00 90.94 74 TYR A O 1
ATOM 591 N N . ARG A 1 75 ? -41.959 -3.925 8.278 1.00 88.06 75 ARG A N 1
ATOM 592 C CA . ARG A 1 75 ? -43.016 -3.332 7.459 1.00 88.06 75 ARG A CA 1
ATOM 593 C C . ARG A 1 75 ? -42.650 -1.911 7.013 1.00 88.06 75 ARG A C 1
ATOM 595 O O . ARG A 1 75 ? -42.265 -1.068 7.817 1.00 88.06 75 ARG A O 1
ATOM 602 N N . GLY A 1 76 ? -42.764 -1.660 5.708 1.00 86.69 76 GLY A N 1
ATOM 603 C CA . GLY A 1 76 ? -42.292 -0.429 5.064 1.00 86.69 76 GLY A CA 1
ATOM 604 C C . GLY A 1 76 ? -40.820 -0.468 4.628 1.00 86.69 76 GLY A C 1
ATOM 605 O O . GLY A 1 76 ? -40.389 0.430 3.905 1.00 86.69 76 GLY A O 1
ATOM 606 N N . ASN A 1 77 ? -40.053 -1.511 4.981 1.00 90.69 77 ASN A N 1
ATOM 607 C CA . ASN A 1 77 ? -38.670 -1.657 4.518 1.00 90.69 77 ASN A CA 1
ATOM 608 C C . ASN A 1 77 ? -38.589 -1.890 3.002 1.00 90.69 77 ASN A C 1
ATOM 610 O O . ASN A 1 77 ? -37.670 -1.390 2.376 1.00 90.69 77 ASN A O 1
ATOM 614 N N . SER A 1 78 ? -39.569 -2.546 2.373 1.00 88.62 78 SER A N 1
ATOM 615 C CA . SER A 1 78 ? -39.602 -2.702 0.907 1.00 88.62 78 SER A CA 1
ATOM 616 C C . SER A 1 78 ? -39.631 -1.357 0.167 1.00 88.62 78 SER A C 1
ATOM 618 O O . SER A 1 78 ? -38.860 -1.154 -0.765 1.00 88.62 78 SER A O 1
ATOM 620 N N . ALA A 1 79 ? -40.446 -0.405 0.634 1.00 88.12 79 ALA A N 1
ATOM 621 C CA . ALA A 1 79 ? -40.465 0.970 0.126 1.00 88.12 79 ALA A CA 1
ATOM 622 C C . ALA A 1 79 ? -39.136 1.699 0.384 1.00 88.12 79 ALA A C 1
ATOM 624 O O . ALA A 1 79 ? -38.661 2.462 -0.453 1.00 88.12 79 ALA A O 1
ATOM 625 N N . ASN A 1 80 ? -38.520 1.439 1.542 1.00 87.50 80 ASN A N 1
ATOM 626 C CA . ASN A 1 80 ? -37.217 1.989 1.901 1.00 87.50 80 ASN A CA 1
ATOM 627 C C . ASN A 1 80 ? -36.107 1.472 0.971 1.00 87.50 80 ASN A C 1
ATOM 629 O O . ASN A 1 80 ? -35.315 2.268 0.485 1.00 87.50 80 ASN A O 1
ATOM 633 N N . LEU A 1 81 ? -36.076 0.170 0.676 1.00 89.88 81 LEU A N 1
ATOM 634 C CA . LEU A 1 81 ? -35.094 -0.458 -0.213 1.00 89.88 81 LEU A CA 1
ATOM 635 C C . LEU A 1 81 ? -35.265 -0.012 -1.668 1.00 89.88 81 LEU A C 1
ATOM 637 O O . LEU A 1 81 ? -34.284 0.368 -2.300 1.00 89.88 81 LEU A O 1
ATOM 641 N N . ALA A 1 82 ? -36.508 0.042 -2.160 1.00 88.62 82 ALA A N 1
ATOM 642 C CA . ALA A 1 82 ? -36.825 0.556 -3.495 1.00 88.62 82 ALA A CA 1
ATOM 643 C C . ALA A 1 82 ? -36.400 2.023 -3.689 1.00 88.62 82 ALA A C 1
ATOM 645 O O . ALA A 1 82 ? -36.215 2.472 -4.816 1.00 88.62 82 ALA A O 1
ATOM 646 N N . ARG A 1 83 ? -36.222 2.775 -2.594 1.00 88.19 83 ARG A N 1
ATOM 647 C CA . ARG A 1 83 ? -35.766 4.167 -2.616 1.00 88.19 83 ARG A CA 1
ATOM 648 C C . ARG A 1 83 ? -34.243 4.322 -2.656 1.00 88.19 83 ARG A C 1
ATOM 650 O O . ARG A 1 83 ? -33.773 5.299 -3.233 1.00 88.19 83 ARG A O 1
ATOM 657 N N . VAL A 1 84 ? -33.475 3.416 -2.043 1.00 84.56 84 VAL A N 1
ATOM 658 C CA . VAL A 1 84 ? -32.030 3.607 -1.788 1.00 84.56 84 VAL A CA 1
ATOM 659 C C . VAL A 1 84 ? -31.244 3.881 -3.071 1.00 84.56 84 VAL A C 1
ATOM 661 O O . VAL A 1 84 ? -30.565 4.903 -3.157 1.00 84.56 84 VAL A O 1
ATOM 664 N N . ILE A 1 85 ? -31.361 3.002 -4.070 1.00 84.25 85 ILE A N 1
ATOM 665 C CA . ILE A 1 85 ? -30.578 3.102 -5.311 1.00 84.25 85 ILE A CA 1
ATOM 666 C C . ILE A 1 85 ? -31.028 4.306 -6.159 1.00 84.25 85 ILE A C 1
ATOM 668 O O . ILE A 1 85 ? -30.172 5.133 -6.484 1.00 84.25 85 ILE A O 1
ATOM 672 N N . PRO A 1 86 ? -32.334 4.500 -6.457 1.00 88.81 86 PRO A N 1
ATOM 673 C CA . PRO A 1 86 ? -32.774 5.661 -7.230 1.00 88.81 86 PRO A CA 1
ATOM 674 C C . PRO A 1 86 ? -32.424 6.991 -6.561 1.00 88.81 86 PRO A C 1
ATOM 676 O O . PRO A 1 86 ? -31.976 7.917 -7.230 1.00 88.81 86 PRO A O 1
ATOM 679 N N . SER A 1 87 ? -32.569 7.091 -5.235 1.00 86.81 87 SER A N 1
ATOM 680 C CA . SER A 1 87 ? -32.256 8.326 -4.511 1.00 86.81 87 SER A CA 1
ATOM 681 C C . SER A 1 87 ? -30.779 8.697 -4.610 1.00 86.81 87 SER A C 1
ATOM 683 O O . SER A 1 87 ? -30.474 9.879 -4.745 1.00 86.81 87 SER A O 1
ATOM 685 N N . ALA A 1 88 ? -29.871 7.719 -4.539 1.00 84.00 88 ALA A N 1
ATOM 686 C CA . ALA A 1 88 ? -28.441 7.963 -4.693 1.00 84.00 88 ALA A CA 1
ATOM 687 C C . ALA A 1 88 ? -28.095 8.363 -6.136 1.00 84.00 88 ALA A C 1
ATOM 689 O O . ALA A 1 88 ? -27.413 9.365 -6.344 1.00 84.00 88 ALA A O 1
ATOM 690 N N . ALA A 1 89 ? -28.622 7.639 -7.130 1.00 86.56 89 ALA A N 1
ATOM 691 C CA . ALA A 1 89 ? -28.389 7.932 -8.544 1.00 86.56 89 ALA A CA 1
ATOM 692 C C . ALA A 1 89 ? -28.857 9.348 -8.925 1.00 86.56 89 ALA A C 1
ATOM 694 O O . ALA A 1 89 ? -28.109 10.113 -9.535 1.00 86.56 89 ALA A O 1
ATOM 695 N N . ILE A 1 90 ? -30.066 9.731 -8.502 1.00 90.44 90 ILE A N 1
ATOM 696 C CA . ILE A 1 90 ? -30.619 11.070 -8.745 1.00 90.44 90 ILE A CA 1
ATOM 697 C C . ILE A 1 90 ? -29.805 12.139 -8.010 1.00 90.44 90 ILE A C 1
ATOM 699 O O . ILE A 1 90 ? -29.550 13.199 -8.567 1.00 90.44 90 ILE A O 1
ATOM 703 N N . TYR A 1 91 ? -29.366 11.876 -6.775 1.00 88.62 91 TYR A N 1
ATOM 704 C CA . TYR A 1 91 ? -28.550 12.830 -6.023 1.00 88.62 91 TYR A CA 1
ATOM 705 C C . TYR A 1 91 ? -27.234 13.149 -6.739 1.00 88.62 91 TYR A C 1
ATOM 707 O O . TYR A 1 91 ? -26.934 14.320 -6.959 1.00 88.62 91 TYR A O 1
ATOM 715 N N . PHE A 1 92 ? -26.468 12.130 -7.139 1.00 86.00 92 PHE A N 1
ATOM 716 C CA . PHE A 1 92 ? -25.175 12.342 -7.795 1.00 86.00 92 PHE A CA 1
ATOM 717 C C . PHE A 1 92 ? -25.318 12.980 -9.181 1.00 86.00 92 PHE A C 1
ATOM 719 O O . PHE A 1 92 ? -24.567 13.899 -9.506 1.00 86.00 92 PHE A O 1
ATOM 726 N N . THR A 1 93 ? -26.307 12.552 -9.971 1.00 88.81 93 THR A N 1
ATOM 727 C CA . THR A 1 93 ? -26.583 13.157 -11.285 1.00 88.81 93 THR A CA 1
ATOM 728 C C . THR A 1 93 ? -27.038 14.609 -11.155 1.00 88.81 93 THR A C 1
ATOM 730 O O . THR A 1 93 ? -26.489 15.475 -11.832 1.00 88.81 93 THR A O 1
ATOM 733 N N . ALA A 1 94 ? -27.966 14.913 -10.243 1.00 89.38 94 ALA A N 1
ATOM 734 C CA . ALA A 1 94 ? -28.405 16.282 -9.989 1.00 89.38 94 ALA A CA 1
ATOM 735 C C . ALA A 1 94 ? -27.259 17.157 -9.466 1.00 89.38 94 ALA A C 1
ATOM 737 O O . ALA A 1 94 ? -27.124 18.298 -9.894 1.00 89.38 94 ALA A O 1
ATOM 738 N N . HIS A 1 95 ? -26.405 16.636 -8.581 1.00 86.81 95 HIS A N 1
ATOM 739 C CA . HIS A 1 95 ? -25.239 17.361 -8.075 1.00 86.81 95 HIS A CA 1
ATOM 740 C C . HIS A 1 95 ? -24.284 17.771 -9.198 1.00 86.81 95 HIS A C 1
ATOM 742 O O . HIS A 1 95 ? -23.845 18.917 -9.236 1.00 86.81 95 HIS A O 1
ATOM 748 N N . GLU A 1 96 ? -24.011 16.874 -10.148 1.00 85.12 96 GLU A N 1
ATOM 749 C CA . GLU A 1 96 ? -23.195 17.187 -11.324 1.00 85.12 96 GLU A CA 1
ATOM 750 C C . GLU A 1 96 ? -23.813 18.303 -12.183 1.00 85.12 96 GLU A C 1
ATOM 752 O O . GLU A 1 96 ? -23.112 19.233 -12.579 1.00 85.12 96 GLU A O 1
ATOM 757 N N . GLN A 1 97 ? -25.132 18.278 -12.399 1.00 91.00 97 GLN A N 1
ATOM 758 C CA . GLN A 1 97 ? -25.828 19.333 -13.146 1.00 91.00 97 GLN A CA 1
ATOM 759 C C . GLN A 1 97 ? -25.820 20.681 -12.407 1.00 91.00 97 GLN A C 1
ATOM 761 O O . GLN A 1 97 ? -25.516 21.714 -13.004 1.00 91.00 97 GLN A O 1
ATOM 766 N N . TRP A 1 98 ? -26.090 20.687 -11.097 1.00 89.06 98 TRP A N 1
ATOM 767 C CA . TRP A 1 98 ? -26.089 21.912 -10.291 1.00 89.06 98 TRP A CA 1
ATOM 768 C C . TRP A 1 98 ? -24.695 22.538 -10.174 1.00 89.06 98 TRP A C 1
ATOM 770 O O . TRP A 1 98 ? -24.584 23.763 -10.199 1.00 89.06 98 TRP A O 1
ATOM 780 N N . LYS A 1 99 ? -23.626 21.732 -10.106 1.00 82.81 99 LYS A N 1
ATOM 781 C CA . LYS A 1 99 ? -22.237 22.224 -10.149 1.00 82.81 99 LYS A CA 1
ATOM 782 C C . LYS A 1 99 ? -21.918 22.953 -11.456 1.00 82.81 99 LYS A C 1
ATOM 784 O O . LYS A 1 99 ? -21.360 24.052 -11.417 1.00 82.81 99 LYS A O 1
ATOM 789 N N . ARG A 1 100 ? -22.324 22.380 -12.598 1.00 84.75 100 ARG A N 1
ATOM 790 C CA . ARG A 1 100 ? -22.152 22.995 -13.928 1.00 84.75 100 ARG A CA 1
ATOM 791 C C . ARG A 1 100 ? -22.919 24.307 -14.040 1.00 84.75 100 ARG A C 1
ATOM 793 O O . ARG A 1 100 ? -22.347 25.310 -14.453 1.00 84.75 100 ARG A O 1
ATOM 800 N N . LEU A 1 101 ? -24.176 24.320 -13.597 1.00 87.19 101 LEU A N 1
ATOM 801 C CA . LEU A 1 101 ? -25.023 25.513 -13.642 1.00 87.19 101 LEU A CA 1
ATOM 802 C C . LEU A 1 101 ? -24.489 26.646 -12.744 1.00 87.19 101 LEU A C 1
ATOM 804 O O . LEU A 1 101 ? -24.524 27.812 -13.124 1.00 87.19 101 LEU A O 1
ATOM 808 N N . LEU A 1 102 ? -23.952 26.309 -11.567 1.00 84.06 102 LEU A N 1
ATOM 809 C CA . LEU A 1 102 ? -23.412 27.273 -10.597 1.00 84.06 102 LEU A CA 1
ATOM 810 C C . LEU A 1 102 ? -21.922 27.608 -10.816 1.00 84.06 102 LEU A C 1
ATOM 812 O O . LEU A 1 102 ? -21.355 28.392 -10.048 1.00 84.06 102 LEU A O 1
ATOM 816 N N . ASN A 1 103 ? -21.287 27.045 -11.854 1.00 81.06 103 ASN A N 1
ATOM 817 C CA . ASN A 1 103 ? -19.865 27.207 -12.182 1.00 81.06 103 ASN A CA 1
ATOM 818 C C . ASN A 1 103 ? -18.928 26.973 -10.974 1.00 81.06 103 ASN A C 1
ATOM 820 O O . ASN A 1 103 ? -18.004 27.754 -10.733 1.00 81.06 103 ASN A O 1
ATOM 824 N N . THR A 1 104 ? -19.161 25.916 -10.190 1.00 72.69 104 THR A N 1
ATOM 825 C CA . THR A 1 104 ? -18.364 25.618 -8.978 1.00 72.69 104 THR A CA 1
ATOM 826 C C . THR A 1 104 ? -16.928 25.172 -9.261 1.00 72.69 104 THR A C 1
ATOM 828 O O . THR A 1 104 ? -16.104 25.197 -8.348 1.00 72.69 104 THR A O 1
ATOM 831 N N . ASP A 1 105 ? -16.630 24.774 -10.500 1.00 66.69 105 ASP A N 1
ATOM 832 C CA . ASP A 1 105 ? -15.354 24.154 -10.884 1.00 66.69 105 ASP A CA 1
ATOM 833 C C . ASP A 1 105 ? -14.326 25.169 -11.428 1.00 66.69 105 ASP A C 1
ATOM 835 O O . ASP A 1 105 ? -13.157 24.836 -11.582 1.00 66.69 105 ASP A O 1
ATOM 839 N N . LYS A 1 106 ? -14.732 26.424 -11.685 1.00 58.59 106 LYS A N 1
ATOM 840 C CA . LYS A 1 106 ? -13.865 27.473 -12.265 1.00 58.59 106 LYS A CA 1
ATOM 841 C C . LYS A 1 106 ? -13.048 28.275 -11.244 1.00 58.59 106 LYS A C 1
ATOM 843 O O . LYS A 1 106 ? -12.123 28.974 -11.636 1.00 58.59 106 LYS A O 1
ATOM 848 N N . TYR A 1 107 ? -13.390 28.212 -9.957 1.00 53.72 107 TYR A N 1
ATOM 849 C CA . TYR A 1 107 ? -12.756 29.027 -8.915 1.00 53.72 107 TYR A CA 1
ATOM 850 C C . TYR A 1 107 ? -12.424 28.168 -7.692 1.00 53.72 107 TYR A C 1
ATOM 852 O O . TYR A 1 107 ? -13.322 27.597 -7.068 1.00 53.72 107 TYR A O 1
ATOM 860 N N . GLU A 1 108 ? -11.143 28.111 -7.316 1.00 50.72 108 GLU A N 1
ATOM 861 C CA . GLU A 1 108 ? -10.621 27.218 -6.266 1.00 50.72 108 GLU A CA 1
ATOM 862 C C . GLU A 1 108 ? -11.214 27.464 -4.863 1.00 50.72 108 GLU A C 1
ATOM 864 O O . GLU A 1 108 ? -11.200 26.560 -4.026 1.00 50.72 108 GLU A O 1
ATOM 869 N N . LYS A 1 109 ? -11.816 28.636 -4.597 1.00 49.19 109 LYS A N 1
ATOM 870 C CA . LYS A 1 109 ? -12.333 29.020 -3.267 1.00 49.19 109 LYS A CA 1
ATOM 871 C C . LYS A 1 109 ? -13.797 29.501 -3.286 1.00 49.19 109 LYS A C 1
ATOM 873 O O . LYS A 1 109 ? -14.068 30.674 -3.061 1.00 49.19 109 LYS A O 1
ATOM 878 N N . THR A 1 110 ? -14.773 28.611 -3.519 1.00 66.56 110 THR A N 1
ATOM 879 C CA . THR A 1 110 ? -16.221 28.951 -3.421 1.00 66.56 110 THR A CA 1
ATOM 880 C C . THR A 1 110 ? -17.049 27.982 -2.543 1.00 66.56 110 THR A C 1
ATOM 882 O O . THR A 1 110 ? -17.928 27.270 -3.039 1.00 66.56 110 THR A O 1
ATOM 885 N N . PRO A 1 111 ? -16.837 27.954 -1.210 1.00 67.06 111 PRO A N 1
ATOM 886 C CA . PRO A 1 111 ? -17.543 27.040 -0.297 1.00 67.06 111 PRO A CA 1
ATOM 887 C C . PRO A 1 111 ? -19.075 27.208 -0.314 1.00 67.06 111 PRO A C 1
ATOM 889 O O . PRO A 1 111 ? -19.803 26.215 -0.313 1.00 67.06 111 PRO A O 1
ATOM 892 N N . GLY A 1 112 ? -19.579 28.444 -0.429 1.00 75.69 112 GLY A N 1
ATOM 893 C CA . GLY A 1 112 ? -21.022 28.717 -0.483 1.00 75.69 112 GLY A CA 1
ATOM 894 C C . GLY A 1 112 ? -21.715 28.138 -1.722 1.00 75.69 112 GLY A C 1
ATOM 895 O O . GLY A 1 112 ? -22.792 27.554 -1.618 1.00 75.69 112 GLY A O 1
ATOM 896 N N . ARG A 1 113 ? -21.084 28.211 -2.902 1.00 77.38 113 ARG A N 1
ATOM 897 C CA . ARG A 1 113 ? -21.664 27.655 -4.141 1.00 77.38 113 ARG A CA 1
ATOM 898 C C . ARG A 1 113 ? -21.701 26.127 -4.115 1.00 77.38 113 ARG A C 1
ATOM 900 O O . ARG A 1 113 ? -22.695 25.536 -4.533 1.00 77.38 113 ARG A O 1
ATOM 907 N N . ARG A 1 114 ? -20.670 25.488 -3.549 1.00 75.25 114 ARG A N 1
ATOM 908 C CA . ARG A 1 114 ? -20.648 24.032 -3.319 1.00 75.25 114 ARG A CA 1
ATOM 909 C C . ARG A 1 114 ? -21.767 23.603 -2.367 1.00 75.25 114 ARG A C 1
ATOM 911 O O . ARG A 1 114 ? -22.491 22.659 -2.676 1.00 75.25 114 ARG A O 1
ATOM 918 N N . PHE A 1 115 ? -21.985 24.345 -1.280 1.00 79.38 115 PHE A N 1
ATOM 919 C CA . PHE A 1 115 ? -23.103 24.110 -0.360 1.00 79.38 115 PHE A CA 1
ATOM 920 C C . PHE A 1 115 ? -24.470 24.199 -1.055 1.00 79.38 115 PHE A C 1
ATOM 922 O O . PHE A 1 115 ? -25.311 23.310 -0.885 1.00 79.38 115 PHE A O 1
ATOM 929 N N . ILE A 1 116 ? -24.684 25.242 -1.863 1.00 82.69 116 ILE A N 1
ATOM 930 C CA . ILE A 1 116 ? -25.932 25.432 -2.614 1.00 82.69 116 ILE A CA 1
ATOM 931 C C . ILE A 1 116 ? -26.130 24.276 -3.601 1.00 82.69 116 ILE A C 1
ATOM 933 O O . ILE A 1 116 ? -27.204 23.681 -3.625 1.00 82.69 116 ILE A O 1
ATOM 937 N N . SER A 1 117 ? -25.087 23.881 -4.340 1.00 84.06 117 SER A N 1
ATOM 938 C CA . SER A 1 117 ? -25.163 22.758 -5.285 1.00 84.06 117 SER A CA 1
ATOM 939 C C . SER A 1 117 ? -25.514 21.428 -4.600 1.00 84.06 117 SER A C 1
ATOM 941 O O . SER A 1 117 ? -26.397 20.706 -5.066 1.00 84.06 117 SER A O 1
ATOM 943 N N . GLY A 1 118 ? -24.908 21.134 -3.442 1.00 80.81 118 GLY A N 1
ATOM 944 C CA . GLY A 1 118 ? -25.204 19.944 -2.641 1.00 80.81 118 GLY A CA 1
ATOM 945 C C . GLY A 1 118 ? -26.619 19.949 -2.061 1.00 80.81 118 GLY A C 1
ATOM 946 O O . GLY A 1 118 ? -27.308 18.925 -2.086 1.00 80.81 118 GLY A O 1
ATOM 947 N N . SER A 1 119 ? -27.082 21.106 -1.584 1.00 82.75 119 SER A N 1
ATOM 948 C CA . SER A 1 119 ? -28.428 21.275 -1.024 1.00 82.75 119 SER A CA 1
ATOM 949 C C . SER A 1 119 ? -29.514 21.156 -2.097 1.00 82.75 119 SER A C 1
ATOM 951 O O . SER A 1 119 ? -30.510 20.463 -1.883 1.00 82.75 119 SER A O 1
ATOM 953 N N . LEU A 1 120 ? -29.302 21.750 -3.277 1.00 85.50 120 LEU A N 1
ATOM 954 C CA . LEU A 1 120 ? -30.210 21.634 -4.423 1.00 85.50 120 LEU A CA 1
ATOM 955 C C . LEU A 1 120 ? -30.260 20.203 -4.966 1.00 85.50 120 LEU A C 1
ATOM 957 O O . LEU A 1 120 ? -31.347 19.693 -5.246 1.00 85.50 120 LEU A O 1
ATOM 961 N N . ALA A 1 121 ? -29.124 19.506 -5.034 1.00 85.12 121 ALA A N 1
ATOM 962 C CA . ALA A 1 121 ? -29.084 18.090 -5.395 1.00 85.12 121 ALA A CA 1
ATOM 963 C C . ALA A 1 121 ? -29.875 17.219 -4.404 1.00 85.12 121 ALA A C 1
ATOM 965 O O . ALA A 1 121 ? -30.684 16.380 -4.808 1.00 85.12 121 ALA A O 1
ATOM 966 N N . GLY A 1 122 ? -29.707 17.469 -3.100 1.00 83.81 122 GLY A N 1
ATOM 967 C CA . GLY A 1 122 ? -30.459 16.806 -2.031 1.00 83.81 122 GLY A CA 1
ATOM 968 C C . GLY A 1 122 ? -31.967 17.053 -2.111 1.00 83.81 122 GLY A C 1
ATOM 969 O O . GLY A 1 122 ? -32.757 16.112 -1.982 1.00 83.81 122 GLY A O 1
ATOM 970 N N . ALA A 1 123 ? -32.372 18.298 -2.372 1.00 86.06 123 ALA A N 1
ATOM 971 C CA . ALA A 1 123 ? -33.770 18.675 -2.565 1.00 86.06 123 ALA A CA 1
ATOM 972 C C . ALA A 1 123 ? -34.369 18.014 -3.818 1.00 86.06 123 ALA A C 1
ATOM 974 O O . ALA A 1 123 ? -35.474 17.471 -3.755 1.00 86.06 123 ALA A O 1
ATOM 975 N N . THR A 1 124 ? -33.618 17.974 -4.921 1.00 89.94 124 THR A N 1
ATOM 976 C CA . THR A 1 124 ? -34.029 17.339 -6.186 1.00 89.94 124 THR A CA 1
ATOM 977 C C . THR A 1 124 ? -34.262 15.838 -5.988 1.00 89.94 124 THR A C 1
ATOM 979 O O . THR A 1 124 ? -35.350 15.329 -6.265 1.00 89.94 124 THR A O 1
ATOM 982 N N . ALA A 1 125 ? -33.289 15.131 -5.401 1.00 87.88 125 ALA A N 1
ATOM 983 C CA . ALA A 1 125 ? -33.400 13.701 -5.116 1.00 87.88 125 ALA A CA 1
ATOM 984 C C . ALA A 1 125 ? -34.537 13.377 -4.135 1.00 87.88 125 ALA A C 1
ATOM 986 O O . ALA A 1 125 ? -35.279 12.410 -4.327 1.00 87.88 125 ALA A O 1
ATOM 987 N N . SER A 1 126 ? -34.712 14.201 -3.098 1.00 85.56 126 SER A N 1
ATOM 988 C CA . SER A 1 126 ? -35.787 14.027 -2.116 1.00 85.56 126 SER A CA 1
ATOM 989 C C . SER A 1 126 ? -37.169 14.269 -2.711 1.00 85.56 126 SER A C 1
ATOM 991 O O . SER A 1 126 ? -38.103 13.573 -2.328 1.00 85.56 126 SER A O 1
ATOM 993 N N . THR A 1 127 ? -37.299 15.212 -3.646 1.00 89.38 127 THR A N 1
ATOM 994 C CA . THR A 1 127 ? -38.565 15.520 -4.322 1.00 89.38 127 THR A CA 1
ATOM 995 C C . THR A 1 127 ? -38.957 14.385 -5.260 1.00 89.38 127 THR A C 1
ATOM 997 O O . THR A 1 127 ? -40.055 13.851 -5.146 1.00 89.38 127 THR A O 1
ATOM 1000 N N . ILE A 1 128 ? -38.042 13.930 -6.118 1.00 90.56 128 ILE A N 1
ATOM 1001 C CA . ILE A 1 128 ? -38.336 12.854 -7.078 1.00 90.56 128 ILE A CA 1
ATOM 1002 C C . ILE A 1 128 ? -38.645 11.535 -6.352 1.00 90.56 128 ILE A C 1
ATOM 1004 O O . ILE A 1 128 ? -39.570 10.819 -6.724 1.00 90.56 128 ILE A O 1
ATOM 1008 N N . THR A 1 129 ? -37.931 11.229 -5.264 1.00 90.62 129 THR A N 1
ATOM 1009 C CA . THR A 1 129 ? -38.154 9.992 -4.491 1.00 90.62 129 THR A CA 1
ATOM 1010 C C . THR A 1 129 ? -39.200 10.113 -3.378 1.00 90.62 129 THR A C 1
ATOM 1012 O O . THR A 1 129 ? -39.422 9.153 -2.632 1.00 90.62 129 THR A O 1
ATOM 1015 N N . TYR A 1 130 ? -39.873 11.262 -3.261 1.00 90.56 130 TYR A N 1
ATOM 1016 C CA . TYR A 1 130 ? -40.834 11.532 -2.192 1.00 90.56 130 TYR A CA 1
ATOM 1017 C C . TYR A 1 130 ? -42.013 10.537 -2.120 1.00 90.56 130 TYR A C 1
ATOM 1019 O O . TYR A 1 130 ? -42.372 10.141 -1.004 1.00 90.56 130 TYR A O 1
ATOM 1027 N N . PRO A 1 131 ? -42.595 10.060 -3.242 1.00 92.12 131 PRO A N 1
ATOM 1028 C CA . PRO A 1 131 ? -43.700 9.100 -3.190 1.00 92.12 131 PRO A CA 1
ATOM 1029 C C . PRO A 1 131 ? -43.344 7.793 -2.456 1.00 92.12 131 PRO A C 1
ATOM 1031 O O . PRO A 1 131 ? -44.151 7.271 -1.684 1.00 92.12 131 PRO A O 1
ATOM 1034 N N . LEU A 1 132 ? -42.113 7.291 -2.619 1.00 90.88 132 LEU A N 1
ATOM 1035 C CA . LEU A 1 132 ? -41.618 6.103 -1.903 1.00 90.88 132 LEU A CA 1
ATOM 1036 C C . LEU A 1 132 ? -41.462 6.363 -0.399 1.00 90.88 132 LEU A C 1
ATOM 1038 O O . LEU A 1 132 ? -41.716 5.483 0.426 1.00 90.88 132 LEU A O 1
ATOM 1042 N N . ASP A 1 133 ? -41.104 7.591 -0.028 1.00 89.25 133 ASP A N 1
ATOM 1043 C CA . ASP A 1 133 ? -41.022 8.020 1.366 1.00 89.25 133 ASP A CA 1
ATOM 1044 C C . ASP A 1 133 ? -42.381 8.099 2.056 1.00 89.25 133 ASP A C 1
ATOM 1046 O O . ASP A 1 133 ? -42.503 7.722 3.229 1.00 89.25 133 ASP A O 1
ATOM 1050 N N . LEU A 1 134 ? -43.400 8.581 1.341 1.00 90.38 134 LEU A N 1
ATOM 1051 C CA . LEU A 1 134 ? -44.777 8.583 1.820 1.00 90.38 134 LEU A CA 1
ATOM 1052 C C . LEU A 1 134 ? -45.287 7.148 1.997 1.00 90.38 134 LEU A C 1
ATOM 1054 O O . LEU A 1 134 ? -45.825 6.813 3.057 1.00 90.38 134 LEU A O 1
ATOM 1058 N N . ALA A 1 135 ? -45.075 6.291 0.992 1.00 90.75 135 ALA A N 1
ATOM 1059 C CA . ALA A 1 135 ? -45.490 4.892 1.035 1.00 90.75 135 ALA A CA 1
ATOM 1060 C C . ALA A 1 135 ? -44.857 4.158 2.226 1.00 90.75 135 ALA A C 1
ATOM 1062 O O . ALA A 1 135 ? -45.555 3.492 2.994 1.00 90.75 135 ALA A O 1
ATOM 1063 N N . ARG A 1 136 ? -43.554 4.368 2.462 1.00 91.25 136 ARG A N 1
ATOM 1064 C CA . ARG A 1 136 ? -42.842 3.853 3.639 1.00 91.25 136 ARG A CA 1
ATOM 1065 C C . ARG A 1 136 ? -43.509 4.273 4.951 1.00 91.25 136 ARG A C 1
ATOM 1067 O O . ARG A 1 136 ? -43.722 3.426 5.818 1.00 91.25 136 ARG A O 1
ATOM 1074 N N . ALA A 1 137 ? -43.812 5.562 5.113 1.00 89.69 137 ALA A N 1
ATOM 1075 C CA . ALA A 1 137 ? -44.389 6.094 6.347 1.00 89.69 137 ALA A CA 1
ATOM 1076 C C . ALA A 1 137 ? -45.766 5.486 6.645 1.00 89.69 137 ALA A C 1
ATOM 1078 O O . ALA A 1 137 ? -46.022 5.076 7.775 1.00 89.69 137 ALA A O 1
ATOM 1079 N N . ARG A 1 138 ? -46.626 5.366 5.626 1.00 89.69 138 ARG A N 1
ATOM 1080 C CA . ARG A 1 138 ? -47.963 4.767 5.757 1.00 89.69 138 ARG A CA 1
ATOM 1081 C C . ARG A 1 138 ? -47.910 3.268 6.023 1.00 89.69 138 ARG A C 1
ATOM 1083 O O . ARG A 1 138 ? -48.643 2.776 6.876 1.00 89.69 138 ARG A O 1
ATOM 1090 N N . MET A 1 139 ? -47.020 2.538 5.353 1.00 88.81 139 MET A N 1
ATOM 1091 C CA . MET A 1 139 ? -46.838 1.106 5.608 1.00 88.81 139 MET A CA 1
ATOM 1092 C C . MET A 1 139 ? -46.338 0.834 7.028 1.00 88.81 139 MET A C 1
ATOM 1094 O O . MET A 1 139 ? -46.792 -0.120 7.649 1.00 88.81 139 MET A O 1
ATOM 1098 N N . ALA A 1 140 ? -45.438 1.667 7.557 1.00 87.81 140 ALA A N 1
ATOM 1099 C CA . ALA A 1 140 ? -44.864 1.473 8.889 1.00 87.81 140 ALA A CA 1
ATOM 1100 C C . ALA A 1 140 ? -45.888 1.606 10.031 1.00 87.81 140 ALA A C 1
ATOM 1102 O O . ALA A 1 140 ? -45.678 1.029 11.099 1.00 87.81 140 ALA A O 1
ATOM 1103 N N . VAL A 1 141 ? -46.973 2.359 9.822 1.00 86.75 141 VAL A N 1
ATOM 1104 C CA . VAL A 1 141 ? -48.002 2.633 10.843 1.00 86.75 141 VAL A CA 1
ATOM 1105 C C . VAL A 1 141 ? -49.295 1.833 10.671 1.00 86.75 141 VAL A C 1
ATOM 1107 O O . VAL A 1 141 ? -50.156 1.870 11.542 1.00 86.75 141 VAL A O 1
ATOM 1110 N N . THR A 1 142 ? -49.454 1.134 9.548 1.00 85.75 142 THR A N 1
ATOM 1111 C CA . THR A 1 142 ? -50.657 0.350 9.229 1.00 85.75 142 THR A CA 1
ATOM 1112 C C . THR A 1 142 ? -50.428 -1.137 9.407 1.00 85.75 142 THR A C 1
ATOM 1114 O O . THR A 1 142 ? -49.298 -1.605 9.314 1.00 85.75 142 THR A O 1
ATOM 1117 N N . ASN A 1 143 ? -51.511 -1.896 9.558 1.00 79.44 143 ASN A N 1
ATOM 1118 C CA . ASN A 1 143 ? -51.481 -3.359 9.570 1.00 79.44 143 ASN A CA 1
ATOM 1119 C C . ASN A 1 143 ? -51.597 -3.947 8.156 1.00 79.44 143 ASN A C 1
ATOM 1121 O O . ASN A 1 143 ? -52.029 -3.271 7.218 1.00 79.44 143 ASN A O 1
ATOM 1125 N N . LYS A 1 144 ? -51.215 -5.225 7.998 1.00 75.06 144 LYS A N 1
ATOM 1126 C CA . LYS A 1 144 ? -51.201 -5.949 6.705 1.00 75.06 144 LYS A CA 1
ATOM 1127 C C . LYS A 1 144 ? -52.555 -6.034 6.013 1.00 75.06 144 LYS A C 1
ATOM 1129 O O . LYS A 1 144 ? -52.589 -6.113 4.792 1.00 75.06 144 LYS A O 1
ATOM 1134 N N . THR A 1 145 ? -53.632 -5.938 6.777 1.00 76.00 145 THR A N 1
ATOM 1135 C CA . THR A 1 145 ? -55.009 -5.917 6.280 1.00 76.00 145 THR A CA 1
ATOM 1136 C C . THR A 1 145 ? -55.333 -4.678 5.447 1.00 76.00 145 THR A C 1
ATOM 1138 O O . THR A 1 145 ? -56.131 -4.771 4.526 1.00 76.00 145 THR A O 1
ATOM 1141 N N . VAL A 1 146 ? -54.696 -3.535 5.727 1.00 80.38 146 VAL A N 1
ATOM 1142 C CA . VAL A 1 146 ? -54.954 -2.272 5.011 1.00 80.38 146 VAL A CA 1
ATOM 1143 C C . VAL A 1 146 ? -54.133 -2.188 3.724 1.00 80.38 146 VAL A C 1
ATOM 1145 O O . VAL A 1 146 ? -54.648 -1.819 2.676 1.00 80.38 146 VAL A O 1
ATOM 1148 N N . TYR A 1 147 ? -52.851 -2.558 3.792 1.00 83.88 147 TYR A N 1
ATOM 1149 C CA . TYR A 1 147 ? -51.955 -2.579 2.633 1.00 83.88 147 TYR A CA 1
ATOM 1150 C C . TYR A 1 147 ? -51.163 -3.887 2.595 1.00 83.88 147 TYR A C 1
ATOM 1152 O O . TYR A 1 147 ? -50.429 -4.206 3.539 1.00 83.88 147 TYR A O 1
ATOM 1160 N N . THR A 1 148 ? -51.270 -4.635 1.500 1.00 81.44 148 THR A N 1
ATOM 1161 C CA . THR A 1 148 ? -50.619 -5.946 1.357 1.00 81.44 148 THR A CA 1
ATOM 1162 C C . THR A 1 148 ? -49.183 -5.812 0.859 1.00 81.44 148 THR A C 1
ATOM 1164 O O . THR A 1 148 ? -48.274 -6.439 1.404 1.00 81.44 148 THR A O 1
ATOM 1167 N N . ASN A 1 149 ? -48.962 -4.957 -0.139 1.00 84.69 149 ASN A N 1
ATOM 1168 C CA . ASN A 1 149 ? -47.670 -4.730 -0.787 1.00 84.69 149 ASN A CA 1
ATOM 1169 C C . ASN A 1 149 ? -47.477 -3.250 -1.178 1.00 84.69 149 ASN A C 1
ATOM 1171 O O . ASN A 1 149 ? -48.397 -2.440 -1.075 1.00 84.69 149 ASN A O 1
ATOM 1175 N N . LEU A 1 150 ? -46.273 -2.882 -1.627 1.00 87.44 150 LEU A N 1
ATOM 1176 C CA . LEU A 1 150 ? -45.952 -1.500 -2.016 1.00 87.44 150 LEU A CA 1
ATOM 1177 C C . LEU A 1 150 ? -46.853 -0.983 -3.153 1.00 87.44 150 LEU A C 1
ATOM 1179 O O . LEU A 1 150 ? -47.287 0.164 -3.123 1.00 87.44 150 LEU A O 1
ATOM 1183 N N . TYR A 1 151 ? -47.182 -1.845 -4.116 1.00 89.12 151 TYR A N 1
ATOM 1184 C CA . TYR A 1 151 ? -48.066 -1.512 -5.232 1.00 89.12 151 TYR A CA 1
ATOM 1185 C C . TYR A 1 151 ? -49.478 -1.129 -4.757 1.00 89.12 151 TYR A C 1
ATOM 1187 O O . TYR A 1 151 ? -50.003 -0.092 -5.157 1.00 89.12 151 TYR A O 1
ATOM 1195 N N . SER A 1 152 ? -50.050 -1.895 -3.821 1.00 88.06 152 SER A N 1
ATOM 1196 C CA . SER A 1 152 ? -51.373 -1.635 -3.238 1.00 88.06 152 SER A CA 1
ATOM 1197 C C . SER A 1 152 ? -51.457 -0.267 -2.558 1.00 88.06 152 SER A C 1
ATOM 1199 O O . SER A 1 152 ? -52.494 0.386 -2.626 1.00 88.06 152 SER A O 1
ATOM 1201 N N . VAL A 1 153 ? -50.351 0.209 -1.971 1.00 88.25 153 VAL A N 1
ATOM 1202 C CA . VAL A 1 153 ? -50.274 1.539 -1.353 1.00 88.25 153 VAL A CA 1
ATOM 1203 C C . VAL A 1 153 ? -50.384 2.627 -2.416 1.00 88.25 153 VAL A C 1
ATOM 1205 O O . VAL A 1 153 ? -51.200 3.531 -2.271 1.00 88.25 153 VAL A O 1
ATOM 1208 N N . PHE A 1 154 ? -49.604 2.538 -3.497 1.00 90.19 154 PHE A N 1
ATOM 1209 C CA . PHE A 1 154 ? -49.645 3.534 -4.570 1.00 90.19 154 PHE A CA 1
ATOM 1210 C C . PHE A 1 154 ? -50.998 3.566 -5.277 1.00 90.19 154 PHE A C 1
ATOM 1212 O O . PHE A 1 154 ? -51.568 4.644 -5.435 1.00 90.19 154 PHE A O 1
ATOM 1219 N N . VAL A 1 155 ? -51.544 2.400 -5.636 1.00 90.38 155 VAL A N 1
ATOM 1220 C CA . VAL A 1 155 ? -52.864 2.303 -6.277 1.00 90.38 155 VAL A CA 1
ATOM 1221 C C . VAL A 1 155 ? -53.954 2.862 -5.370 1.00 90.38 155 VAL A C 1
ATOM 1223 O O . VAL A 1 155 ? -54.790 3.636 -5.831 1.00 90.38 155 VAL A O 1
ATOM 1226 N N . SER A 1 156 ? -53.932 2.518 -4.079 1.00 87.31 156 SER A N 1
ATOM 1227 C CA . SER A 1 156 ? -54.914 3.035 -3.130 1.00 87.31 156 SER A CA 1
ATOM 1228 C C . SER A 1 156 ? -54.820 4.551 -2.998 1.00 87.31 156 SER A C 1
ATOM 1230 O O . SER A 1 156 ? -55.851 5.200 -3.089 1.00 87.31 156 SER A O 1
ATOM 1232 N N . ILE A 1 157 ? -53.622 5.127 -2.836 1.00 89.12 157 ILE A N 1
ATOM 1233 C CA . ILE A 1 157 ? -53.457 6.585 -2.700 1.00 89.12 157 ILE A CA 1
ATOM 1234 C C . ILE A 1 157 ? -53.940 7.306 -3.958 1.00 89.12 157 ILE A C 1
ATOM 1236 O O . ILE A 1 157 ? -54.679 8.282 -3.859 1.00 89.12 157 ILE A O 1
ATOM 1240 N N . LEU A 1 158 ? -53.558 6.815 -5.138 1.00 89.56 158 LEU A N 1
ATOM 1241 C CA . LEU A 1 158 ? -53.951 7.423 -6.406 1.00 89.56 158 LEU A CA 1
ATOM 1242 C C . LEU A 1 158 ? -55.469 7.383 -6.616 1.00 89.56 158 LEU A C 1
ATOM 1244 O O . LEU A 1 158 ? -56.031 8.375 -7.070 1.00 89.56 158 LEU A O 1
ATOM 1248 N N . ARG A 1 159 ? -56.132 6.279 -6.244 1.00 86.56 159 ARG A N 1
ATOM 1249 C CA . ARG A 1 159 ? -57.588 6.123 -6.391 1.00 86.56 159 ARG A CA 1
ATOM 1250 C C . ARG A 1 159 ? -58.403 6.875 -5.334 1.00 86.56 159 ARG A C 1
ATOM 1252 O O . ARG A 1 159 ? -59.472 7.366 -5.666 1.00 86.56 159 ARG A O 1
ATOM 1259 N N . THR A 1 160 ? -57.944 6.960 -4.081 1.00 84.56 160 THR A N 1
ATOM 1260 C CA . THR A 1 160 ? -58.745 7.525 -2.971 1.00 84.56 160 THR A CA 1
ATOM 1261 C C . THR A 1 160 ? -58.354 8.950 -2.568 1.00 84.56 160 THR A C 1
ATOM 1263 O O . THR A 1 160 ? -59.144 9.665 -1.943 1.00 84.56 160 THR A O 1
ATOM 1266 N N . GLU A 1 161 ? -57.131 9.386 -2.880 1.00 83.88 161 GLU A N 1
ATOM 1267 C CA . GLU A 1 161 ? -56.610 10.695 -2.468 1.00 83.88 161 GLU A CA 1
ATOM 1268 C C . GLU A 1 161 ? -56.039 11.545 -3.605 1.00 83.88 161 GLU A C 1
ATOM 1270 O O . GLU A 1 161 ? -55.827 12.742 -3.405 1.00 83.88 161 GLU A O 1
ATOM 1275 N N . GLY A 1 162 ? -55.821 10.954 -4.781 1.00 86.75 162 GLY A N 1
ATOM 1276 C CA . GLY A 1 162 ? -55.282 11.627 -5.957 1.00 86.75 162 GLY A CA 1
ATOM 1277 C C . GLY A 1 162 ? -53.758 11.797 -5.940 1.00 86.75 162 GLY A C 1
ATOM 1278 O O . GLY A 1 162 ? -53.061 11.475 -4.976 1.00 86.75 162 GLY A O 1
ATOM 1279 N N . VAL A 1 163 ? -53.219 12.327 -7.042 1.00 86.69 163 VAL A N 1
ATOM 1280 C CA . VAL A 1 163 ? -51.765 12.451 -7.271 1.00 86.69 163 VAL A CA 1
ATOM 1281 C C . VAL A 1 163 ? -51.108 13.432 -6.294 1.00 86.69 163 VAL A C 1
ATOM 1283 O O . VAL A 1 163 ? -50.018 13.166 -5.790 1.00 86.69 163 VAL A O 1
ATOM 1286 N N . ALA A 1 164 ? -51.786 14.533 -5.951 1.00 85.88 164 ALA A N 1
ATOM 1287 C CA . ALA A 1 164 ? -51.265 15.538 -5.020 1.00 85.88 164 ALA A CA 1
ATOM 1288 C C . ALA A 1 164 ? -50.980 14.962 -3.619 1.00 85.88 164 ALA A C 1
ATOM 1290 O O . ALA A 1 164 ? -50.061 15.410 -2.927 1.00 85.88 164 ALA A O 1
ATOM 1291 N N . ALA A 1 165 ? -51.713 13.920 -3.209 1.00 85.31 165 ALA A N 1
ATOM 1292 C CA . ALA A 1 165 ? -51.499 13.259 -1.929 1.00 85.31 165 ALA A CA 1
ATOM 1293 C C . ALA A 1 165 ? -50.130 12.567 -1.840 1.00 85.31 165 ALA A C 1
ATOM 1295 O O . ALA A 1 165 ? -49.579 12.482 -0.739 1.00 85.31 165 ALA A O 1
ATOM 1296 N N . LEU A 1 166 ? -49.540 12.152 -2.973 1.00 88.19 166 LEU A N 1
ATOM 1297 C CA . LEU A 1 166 ? -48.210 11.531 -3.017 1.00 88.19 166 LEU A CA 1
ATOM 1298 C C . LEU A 1 166 ? -47.097 12.460 -2.526 1.00 88.19 166 LEU A C 1
ATOM 1300 O O . LEU A 1 166 ? -46.088 11.968 -2.032 1.00 88.19 166 LEU A O 1
ATOM 1304 N N . TYR A 1 167 ? -47.303 13.778 -2.596 1.00 89.56 167 TYR A N 1
ATOM 1305 C CA . TYR A 1 167 ? -46.330 14.808 -2.216 1.00 89.56 167 TYR A CA 1
ATOM 1306 C C . TYR A 1 167 ? -46.666 15.512 -0.897 1.00 89.56 167 TYR A C 1
ATOM 1308 O O . TYR A 1 167 ? -46.062 16.522 -0.521 1.00 89.56 167 TYR A O 1
ATOM 1316 N N . ARG A 1 168 ? -47.619 14.968 -0.137 1.00 85.19 168 ARG A N 1
ATOM 1317 C CA . ARG A 1 168 ? -48.081 15.578 1.105 1.00 85.19 168 ARG A CA 1
ATOM 1318 C C . ARG A 1 168 ? -46.995 15.582 2.184 1.00 85.19 168 ARG A C 1
ATOM 1320 O O . ARG A 1 168 ? -46.667 14.547 2.758 1.00 85.19 168 ARG A O 1
ATOM 1327 N N . GLY A 1 169 ? -46.498 16.781 2.499 1.00 84.06 169 GLY A N 1
ATOM 1328 C CA . GLY A 1 169 ? -45.391 17.014 3.433 1.00 84.06 169 GLY A CA 1
ATOM 1329 C C . GLY A 1 169 ? -44.024 17.194 2.754 1.00 84.06 169 GLY A C 1
ATOM 1330 O O . GLY A 1 169 ? -43.010 17.194 3.452 1.00 84.06 169 GLY A O 1
ATOM 1331 N N . ALA A 1 170 ? -43.968 17.308 1.419 1.00 85.06 170 ALA A N 1
ATOM 1332 C CA . ALA A 1 170 ? -42.726 17.515 0.666 1.00 85.06 170 ALA A CA 1
ATOM 1333 C C . ALA A 1 170 ? -42.040 18.839 1.020 1.00 85.06 170 ALA A C 1
ATOM 1335 O O . ALA A 1 170 ? -40.843 18.844 1.294 1.00 85.06 170 ALA A O 1
ATOM 1336 N N . LEU A 1 171 ? -42.806 19.926 1.153 1.00 84.50 171 LEU A N 1
ATOM 1337 C CA . LEU A 1 171 ? -42.284 21.236 1.566 1.00 84.50 171 LEU A CA 1
ATOM 1338 C C . LEU A 1 171 ? -41.507 21.168 2.892 1.00 84.50 171 LEU A C 1
ATOM 1340 O O . LEU A 1 171 ? -40.412 21.704 2.997 1.00 84.50 171 LEU A O 1
ATOM 1344 N N . TRP A 1 172 ? -42.012 20.428 3.881 1.00 84.75 172 TRP A N 1
ATOM 1345 C CA . TRP A 1 172 ? -41.359 20.277 5.191 1.00 84.75 172 TRP A CA 1
ATOM 1346 C C . TRP A 1 172 ? -40.135 19.372 5.147 1.00 84.75 172 TRP A C 1
ATOM 1348 O O . TRP A 1 172 ? -39.216 19.532 5.943 1.00 84.75 172 TRP A O 1
ATOM 1358 N N . SER A 1 173 ? -40.086 18.458 4.176 1.00 83.50 173 SER A N 1
ATOM 1359 C CA . SER A 1 173 ? -38.856 17.735 3.873 1.00 83.50 173 SER A CA 1
ATOM 1360 C C . SER A 1 173 ? -37.774 18.676 3.352 1.00 83.50 173 SER A C 1
ATOM 1362 O O . SER A 1 173 ? -36.630 18.536 3.760 1.00 83.50 173 SER A O 1
ATOM 1364 N N . ILE A 1 174 ? -38.119 19.624 2.476 1.00 83.88 174 ILE A N 1
ATOM 1365 C CA . ILE A 1 174 ? -37.165 20.589 1.908 1.00 83.88 174 ILE A CA 1
ATOM 1366 C C . ILE A 1 174 ? -36.703 21.572 2.991 1.00 83.88 174 ILE A C 1
ATOM 1368 O O . ILE A 1 174 ? -35.500 21.756 3.174 1.00 83.88 174 ILE A O 1
ATOM 1372 N N . PHE A 1 175 ? -37.633 22.114 3.784 1.00 84.06 175 PHE A N 1
ATOM 1373 C CA . PHE A 1 175 ? -37.297 22.969 4.927 1.00 84.06 175 PHE A CA 1
ATOM 1374 C C . PHE A 1 175 ? -36.461 22.257 5.992 1.00 84.06 175 PHE A C 1
ATOM 1376 O O . PHE A 1 175 ? -35.694 22.923 6.669 1.00 84.06 175 PHE A O 1
ATOM 1383 N N . GLY A 1 176 ? -36.561 20.931 6.133 1.00 81.62 176 GLY A N 1
ATOM 1384 C CA . GLY A 1 176 ? -35.703 20.153 7.032 1.00 81.62 176 GLY A CA 1
ATOM 1385 C C . GLY A 1 176 ? -34.269 19.958 6.521 1.00 81.62 176 GLY A C 1
ATOM 1386 O O . GLY A 1 176 ? -33.352 19.836 7.330 1.00 81.62 176 GLY A O 1
ATOM 1387 N N . VAL A 1 177 ? -34.050 19.968 5.200 1.00 79.88 177 VAL A N 1
ATOM 1388 C CA . VAL A 1 177 ? -32.719 19.766 4.587 1.00 79.88 177 VAL A CA 1
ATOM 1389 C C . VAL A 1 177 ? -31.801 20.971 4.810 1.00 79.88 177 VAL A C 1
ATOM 1391 O O . VAL A 1 177 ? -30.618 20.789 5.080 1.00 79.88 177 VAL A O 1
ATOM 1394 N N . LEU A 1 178 ? -32.335 22.193 4.749 1.00 79.38 178 LEU A N 1
ATOM 1395 C CA . LEU A 1 178 ? -31.563 23.429 4.932 1.00 79.38 178 LEU A CA 1
ATOM 1396 C C . LEU A 1 178 ? -30.880 23.547 6.316 1.00 79.38 178 LEU A C 1
ATOM 1398 O O . LEU A 1 178 ? -29.656 23.688 6.349 1.00 79.38 178 LEU A O 1
ATOM 1402 N N . PRO A 1 179 ? -31.595 23.446 7.457 1.00 84.19 179 PRO A N 1
ATOM 1403 C CA . PRO A 1 179 ? -30.992 23.506 8.786 1.00 84.19 179 PRO A CA 1
ATOM 1404 C C . PRO A 1 179 ? -30.130 22.277 9.073 1.00 84.19 179 PRO A C 1
ATOM 1406 O O . PRO A 1 179 ? -29.121 22.400 9.758 1.00 84.19 179 PRO A O 1
ATOM 1409 N N . TYR A 1 180 ? -30.479 21.106 8.521 1.00 84.06 180 TYR A N 1
ATOM 1410 C CA . TYR A 1 180 ? -29.633 19.919 8.622 1.00 84.06 180 TYR A CA 1
ATOM 1411 C C . TYR A 1 180 ? -28.244 20.196 8.040 1.00 84.06 180 TYR A C 1
ATOM 1413 O O . TYR A 1 180 ? -27.252 20.102 8.758 1.00 84.06 180 TYR A O 1
ATOM 1421 N N . SER A 1 181 ? -28.175 20.590 6.767 1.00 78.81 181 SER A N 1
ATOM 1422 C CA . SER A 1 181 ? -26.902 20.864 6.101 1.00 78.81 181 SER A CA 1
ATOM 1423 C C . SER A 1 181 ? -26.169 22.032 6.767 1.00 78.81 181 SER A C 1
ATOM 1425 O O . SER A 1 181 ? -24.984 21.909 7.061 1.00 78.81 181 SER A O 1
ATOM 1427 N N . GLY A 1 182 ? -26.863 23.137 7.063 1.00 79.88 182 GLY A N 1
ATOM 1428 C CA . GLY A 1 182 ? -26.264 24.321 7.685 1.00 79.88 182 GLY A CA 1
ATOM 1429 C C . GLY A 1 182 ? -25.607 24.023 9.036 1.00 79.88 182 GLY A C 1
ATOM 1430 O O . GLY A 1 182 ? -24.441 24.355 9.234 1.00 79.88 182 GLY A O 1
ATOM 1431 N N . CYS A 1 183 ? -26.309 23.330 9.937 1.00 85.00 183 CYS A N 1
ATOM 1432 C CA . CYS A 1 183 ? -25.763 22.959 11.242 1.00 85.00 183 CYS A CA 1
ATOM 1433 C C . CYS A 1 183 ? -24.640 21.918 11.139 1.00 85.00 183 CYS A C 1
ATOM 1435 O O . CYS A 1 183 ? -23.670 22.025 11.881 1.00 85.00 183 CYS A O 1
ATOM 1437 N N . VAL A 1 184 ? -24.720 20.947 10.216 1.00 82.44 184 VAL A N 1
ATOM 1438 C CA . VAL A 1 184 ? -23.618 19.991 9.995 1.00 82.44 184 VAL A CA 1
ATOM 1439 C C . VAL A 1 184 ? -22.342 20.733 9.595 1.00 82.44 184 VAL A C 1
ATOM 1441 O O . VAL A 1 184 ? -21.303 20.527 10.217 1.00 82.44 184 VAL A O 1
ATOM 1444 N N . PHE A 1 185 ? -22.405 21.620 8.598 1.00 80.12 185 PHE A N 1
ATOM 1445 C CA . PHE A 1 185 ? -21.221 22.361 8.157 1.00 80.12 185 PHE A CA 1
ATOM 1446 C C . PHE A 1 185 ? -20.713 23.321 9.227 1.00 80.12 185 PHE A C 1
ATOM 1448 O O . PHE A 1 185 ? -19.523 23.302 9.519 1.00 80.12 185 PHE A O 1
ATOM 1455 N N . PHE A 1 186 ? -21.601 24.104 9.846 1.00 85.56 186 PHE A N 1
ATOM 1456 C CA . PHE A 1 186 ? -21.223 25.033 10.908 1.00 85.56 186 PHE A CA 1
ATOM 1457 C C . PHE A 1 186 ? -20.509 24.304 12.048 1.00 85.56 186 PHE A C 1
ATOM 1459 O O . PHE A 1 186 ? -19.380 24.639 12.378 1.00 85.56 186 PHE A O 1
ATOM 1466 N N . THR A 1 187 ? -21.105 23.239 12.591 1.00 86.88 187 THR A N 1
ATOM 1467 C CA . THR A 1 187 ? -20.494 22.477 13.684 1.00 86.88 187 THR A CA 1
ATOM 1468 C C . THR A 1 187 ? -19.199 21.788 13.257 1.00 86.88 187 THR A C 1
ATOM 1470 O O . THR A 1 187 ? -18.247 21.770 14.030 1.00 86.88 187 THR A O 1
ATOM 1473 N N . TYR A 1 188 ? -19.128 21.234 12.043 1.00 84.38 188 TYR A N 1
ATOM 1474 C CA . TYR A 1 188 ? -17.904 20.604 11.546 1.00 84.38 188 TYR A CA 1
ATOM 1475 C C . TYR A 1 188 ? -16.760 21.618 11.393 1.00 84.38 188 TYR A C 1
ATOM 1477 O O . TYR A 1 188 ? -15.641 21.324 11.800 1.00 84.38 188 TYR A O 1
ATOM 1485 N N . GLU A 1 189 ? -17.023 22.813 10.855 1.00 81.88 189 GLU A N 1
ATOM 1486 C CA . GLU A 1 189 ? -16.018 23.879 10.731 1.00 81.88 189 GLU A CA 1
ATOM 1487 C C . GLU A 1 189 ? -15.646 24.495 12.086 1.00 81.88 189 GLU A C 1
ATOM 1489 O O . GLU A 1 189 ? -14.460 24.655 12.360 1.00 81.88 189 GLU A O 1
ATOM 1494 N N . SER A 1 190 ? -16.606 24.753 12.981 1.00 85.75 190 SER A N 1
ATOM 1495 C CA . SER A 1 190 ? -16.323 25.266 14.329 1.00 85.75 190 SER A CA 1
ATOM 1496 C C . SER A 1 190 ? -15.477 24.296 15.155 1.00 85.75 190 SER A C 1
ATOM 1498 O O . SER A 1 190 ? -14.529 24.723 15.806 1.00 85.75 190 SER A O 1
ATOM 1500 N N . LEU A 1 191 ? -15.764 22.988 15.103 1.00 85.31 191 LEU A N 1
ATOM 1501 C CA . LEU A 1 191 ? -14.951 21.974 15.792 1.00 85.31 191 LEU A CA 1
ATOM 1502 C C . LEU A 1 191 ? -13.527 21.905 15.239 1.00 85.31 191 LEU A C 1
ATOM 1504 O O . LEU A 1 191 ? -12.586 21.673 15.995 1.00 85.31 191 LEU A O 1
ATOM 1508 N N . LYS A 1 192 ? -13.357 22.127 13.931 1.00 81.25 192 LYS A N 1
ATOM 1509 C CA . LYS A 1 192 ? -12.029 22.242 13.329 1.00 81.25 192 LYS A CA 1
ATOM 1510 C C . LYS A 1 192 ? -11.315 23.509 13.794 1.00 81.25 192 LYS A C 1
ATOM 1512 O O . LYS A 1 192 ? -10.178 23.395 14.228 1.00 81.25 192 LYS A O 1
ATOM 1517 N N . HIS A 1 193 ? -11.972 24.669 13.775 1.00 81.69 193 HIS A N 1
ATOM 1518 C CA . HIS A 1 193 ? -11.376 25.946 14.187 1.00 81.69 193 HIS A CA 1
ATOM 1519 C C . HIS A 1 193 ? -10.925 25.932 15.653 1.00 81.69 193 HIS A C 1
ATOM 1521 O O . HIS A 1 193 ? -9.771 26.217 15.938 1.00 81.69 193 HIS A O 1
ATOM 1527 N N . VAL A 1 194 ? -11.782 25.469 16.569 1.00 82.81 194 VAL A N 1
ATOM 1528 C CA . VAL A 1 194 ? -11.441 25.338 18.000 1.00 82.81 194 VAL A CA 1
ATOM 1529 C C . VAL A 1 194 ? -10.254 24.394 18.214 1.00 82.81 194 VAL A C 1
ATOM 1531 O O . VAL A 1 194 ? -9.433 24.608 19.101 1.00 82.81 194 VAL A O 1
ATOM 1534 N N . ARG A 1 195 ? -10.139 23.339 17.398 1.00 77.00 195 ARG A N 1
ATOM 1535 C CA . ARG A 1 195 ? -9.009 22.405 17.449 1.00 77.00 195 ARG A CA 1
ATOM 1536 C C . ARG A 1 195 ? -7.712 23.029 16.923 1.00 77.00 195 ARG A C 1
ATOM 1538 O O . ARG A 1 195 ? -6.661 22.700 17.471 1.00 77.00 195 ARG A O 1
ATOM 1545 N N . PHE A 1 196 ? -7.800 23.877 15.895 1.00 73.56 196 PHE A N 1
ATOM 1546 C CA . PHE A 1 196 ? -6.675 24.630 15.333 1.00 73.56 196 PHE A CA 1
ATOM 1547 C C . PHE A 1 196 ? -6.161 25.700 16.306 1.00 73.56 196 PHE A C 1
ATOM 1549 O O . PHE A 1 196 ? -4.951 25.823 16.458 1.00 73.56 196 PHE A O 1
ATOM 1556 N N . ASP A 1 197 ? -7.050 26.382 17.035 1.00 67.50 197 ASP A N 1
ATOM 1557 C CA . ASP A 1 197 ? -6.668 27.398 18.030 1.00 67.50 197 ASP A CA 1
ATOM 1558 C C . ASP A 1 197 ? -5.965 26.795 19.267 1.00 67.50 197 ASP A C 1
ATOM 1560 O O . ASP A 1 197 ? -5.186 27.468 19.934 1.00 67.50 197 ASP A O 1
ATOM 1564 N N . TYR A 1 198 ? -6.217 25.517 19.583 1.00 58.66 198 TYR A N 1
ATOM 1565 C CA . TYR A 1 198 ? -5.678 24.854 20.782 1.00 58.66 198 TYR A CA 1
ATOM 1566 C C . TYR A 1 198 ? -4.306 24.181 20.596 1.00 58.66 198 TYR A C 1
ATOM 1568 O O . TYR A 1 198 ? -3.678 23.811 21.587 1.00 58.66 198 TYR A O 1
ATOM 1576 N N . GLN A 1 199 ? -3.855 23.930 19.364 1.00 46.06 199 GLN A N 1
ATOM 1577 C CA . GLN A 1 199 ? -2.584 23.244 19.091 1.00 46.06 199 GLN A CA 1
ATOM 1578 C C . GLN A 1 199 ? -2.098 23.598 17.686 1.00 46.06 199 GLN A C 1
ATOM 1580 O O . GLN A 1 199 ? -2.711 23.187 16.699 1.00 46.06 199 GLN A O 1
ATOM 1585 N N . SER A 1 200 ? -0.981 24.320 17.621 1.00 45.12 200 SER A N 1
ATOM 1586 C CA . SER A 1 200 ? -0.322 24.793 16.404 1.00 45.12 200 SER A CA 1
ATOM 1587 C C . SER A 1 200 ? -0.291 23.727 15.292 1.00 45.12 200 SER A C 1
ATOM 1589 O O . SER A 1 200 ? 0.302 22.657 15.438 1.00 45.12 200 SER A O 1
ATOM 1591 N N . HIS A 1 201 ? -1.019 24.022 14.209 1.00 51.28 201 HIS A N 1
ATOM 1592 C CA . HIS A 1 201 ? -0.916 23.526 12.825 1.00 51.28 201 HIS A CA 1
ATOM 1593 C C . HIS A 1 201 ? -0.802 22.012 12.519 1.00 51.28 201 HIS A C 1
ATOM 1595 O O . HIS A 1 201 ? -0.490 21.637 11.388 1.00 51.28 201 HIS A O 1
ATOM 1601 N N . ARG A 1 202 ? -1.173 21.094 13.427 1.00 53.38 202 ARG A N 1
ATOM 1602 C CA . ARG A 1 202 ? -1.282 19.658 13.072 1.00 53.38 202 ARG A CA 1
ATOM 1603 C C . ARG A 1 202 ? -2.527 19.358 12.212 1.00 53.38 202 ARG A C 1
ATOM 1605 O O . ARG A 1 202 ? -3.634 19.763 12.575 1.00 53.38 202 ARG A O 1
ATOM 1612 N N . PRO A 1 203 ? -2.418 18.576 11.118 1.00 63.59 203 PRO A N 1
ATOM 1613 C CA . PRO A 1 203 ? -3.586 18.147 10.356 1.00 63.59 203 PRO A CA 1
ATOM 1614 C C . PRO A 1 203 ? -4.446 17.160 11.163 1.00 63.59 203 PRO A C 1
ATOM 1616 O O . PRO A 1 203 ? -3.939 16.224 11.777 1.00 63.59 203 PRO A O 1
ATOM 1619 N N . LEU A 1 204 ? -5.772 17.336 11.111 1.00 72.50 204 LEU A N 1
ATOM 1620 C CA . LEU A 1 204 ? -6.751 16.489 11.813 1.00 72.50 204 LEU A CA 1
ATOM 1621 C C . LEU A 1 204 ? -6.553 15.002 11.511 1.00 72.50 204 LEU A C 1
ATOM 1623 O O . LEU A 1 204 ? -6.610 14.593 10.341 1.00 72.50 204 LEU A O 1
ATOM 1627 N N . THR A 1 205 ? -6.441 14.192 12.563 1.00 78.25 205 THR A N 1
ATOM 1628 C CA . THR A 1 205 ? -6.362 12.731 12.459 1.00 78.25 205 THR A CA 1
ATOM 1629 C C . THR A 1 205 ? -7.645 12.147 11.852 1.00 78.25 205 THR A C 1
ATOM 1631 O O . THR A 1 205 ? -8.735 12.721 11.937 1.00 78.25 205 THR A O 1
ATOM 1634 N N . LYS A 1 206 ? -7.559 10.957 11.239 1.00 70.75 206 LYS A N 1
ATOM 1635 C CA . LYS A 1 206 ? -8.729 10.270 10.647 1.00 70.75 206 LYS A CA 1
ATOM 1636 C C . LYS A 1 206 ? -9.841 10.017 11.678 1.00 70.75 206 LYS A C 1
ATOM 1638 O O . LYS A 1 206 ? -11.019 10.092 11.333 1.00 70.75 206 LYS A O 1
ATOM 1643 N N . PHE A 1 207 ? -9.467 9.753 12.933 1.00 79.44 207 PHE A N 1
ATOM 1644 C CA . PHE A 1 207 ? -10.415 9.569 14.031 1.00 79.44 207 PHE A CA 1
ATOM 1645 C C . PHE A 1 207 ? -11.098 10.884 14.426 1.00 79.44 207 PHE A C 1
ATOM 1647 O O . PHE A 1 207 ? -12.320 10.902 14.536 1.00 79.44 207 PHE A O 1
ATOM 1654 N N . GLU A 1 208 ? -10.355 11.990 14.552 1.00 80.31 208 GLU A N 1
ATOM 1655 C CA . GLU A 1 208 ? -10.935 13.315 14.826 1.00 80.31 208 GLU A CA 1
ATOM 1656 C C . GLU A 1 208 ? -11.904 13.744 13.717 1.00 80.31 208 GLU A C 1
ATOM 1658 O O . GLU A 1 208 ? -13.002 14.201 14.014 1.00 80.31 208 GLU A O 1
ATOM 1663 N N . ARG A 1 209 ? -11.576 13.512 12.437 1.00 79.06 209 ARG A N 1
ATOM 1664 C CA . ARG A 1 209 ? -12.492 13.809 11.315 1.00 79.06 209 ARG A CA 1
ATOM 1665 C C . ARG A 1 209 ? -13.784 12.998 11.385 1.00 79.06 209 ARG A C 1
ATOM 1667 O O . ARG A 1 209 ? -14.863 13.550 11.171 1.00 79.06 209 ARG A O 1
ATOM 1674 N N . TRP A 1 210 ? -13.690 11.702 11.692 1.00 84.62 210 TRP A N 1
ATOM 1675 C CA . TRP A 1 210 ? -14.869 10.856 11.897 1.00 84.62 210 TRP A CA 1
ATOM 1676 C C . TRP A 1 210 ? -15.695 11.334 13.094 1.00 84.62 210 TRP A C 1
ATOM 1678 O O . TRP A 1 210 ? -16.913 11.452 12.981 1.00 84.62 210 TRP A O 1
ATOM 1688 N N . LEU A 1 211 ? -15.040 11.665 14.209 1.00 84.06 211 LEU A N 1
ATOM 1689 C CA . LEU A 1 211 ? -15.693 12.128 15.429 1.00 84.06 211 LEU A CA 1
ATOM 1690 C C . LEU A 1 211 ? -16.392 13.476 15.212 1.00 84.06 211 LEU A C 1
ATOM 1692 O O . LEU A 1 211 ? -17.553 13.631 15.579 1.00 84.06 211 LEU A O 1
ATOM 1696 N N . PHE A 1 212 ? -15.738 14.427 14.545 1.00 87.94 212 PHE A N 1
ATOM 1697 C CA . PHE A 1 212 ? -16.319 15.728 14.208 1.00 87.94 212 PHE A CA 1
ATOM 1698 C C . PHE A 1 212 ? -17.458 15.578 13.199 1.00 87.94 212 PHE A C 1
ATOM 1700 O O . PHE A 1 212 ? -18.490 16.237 13.329 1.00 87.94 212 PHE A O 1
ATOM 1707 N N . GLY A 1 213 ? -17.324 14.668 12.230 1.00 81.88 213 GLY A N 1
ATOM 1708 C CA . GLY A 1 213 ? -18.401 14.285 11.316 1.00 81.88 213 GLY A CA 1
ATOM 1709 C C . GLY A 1 213 ? -19.602 13.662 12.042 1.00 81.88 213 GLY A C 1
ATOM 1710 O O . GLY A 1 213 ? -20.750 13.979 11.737 1.00 81.88 213 GLY A O 1
ATOM 1711 N N . ALA A 1 214 ? -19.359 12.821 13.049 1.00 82.75 214 ALA A N 1
ATOM 1712 C CA . ALA A 1 214 ? -20.409 12.225 13.867 1.00 82.75 214 ALA A CA 1
ATOM 1713 C C . ALA A 1 214 ? -21.115 13.278 14.738 1.00 82.75 214 ALA A C 1
ATOM 1715 O O . ALA A 1 214 ? -22.343 13.341 14.728 1.00 82.75 214 ALA A O 1
ATOM 1716 N N . ILE A 1 215 ? -20.364 14.141 15.433 1.00 86.94 215 ILE A N 1
ATOM 1717 C CA . ILE A 1 215 ? -20.914 15.207 16.288 1.00 86.94 215 ILE A CA 1
ATOM 1718 C C . ILE A 1 215 ? -21.716 16.208 15.451 1.00 86.94 215 ILE A C 1
ATOM 1720 O O . ILE A 1 215 ? -22.869 16.489 15.772 1.00 86.94 215 ILE A O 1
ATOM 1724 N N . SER A 1 216 ? -21.159 16.690 14.339 1.00 85.38 216 SER A N 1
ATOM 1725 C CA . SER A 1 216 ? -21.871 17.593 13.426 1.00 85.38 216 SER A CA 1
ATOM 1726 C C . SER A 1 216 ? -23.135 16.953 12.846 1.00 85.38 216 SER A C 1
ATOM 1728 O O . SER A 1 216 ? -24.189 17.588 12.810 1.00 85.38 216 SER A O 1
ATOM 1730 N N . GLY A 1 217 ? -23.077 15.667 12.484 1.00 83.94 217 GLY A N 1
ATOM 1731 C CA . GLY A 1 217 ? -24.235 14.881 12.064 1.00 83.94 217 GLY A CA 1
ATOM 1732 C C . GLY A 1 217 ? -25.335 14.803 13.128 1.00 83.94 217 GLY A C 1
ATOM 1733 O O . GLY A 1 217 ? -26.513 14.959 12.798 1.00 83.94 217 GLY A O 1
ATOM 1734 N N . LEU A 1 218 ? -24.975 14.595 14.400 1.00 87.44 218 LEU A N 1
ATOM 1735 C CA . LEU A 1 218 ? -25.919 14.570 15.525 1.00 87.44 218 LEU A CA 1
ATOM 1736 C C . LEU A 1 218 ? -26.555 15.945 15.757 1.00 87.44 218 LEU A C 1
ATOM 1738 O O . LEU A 1 218 ? -27.776 16.030 15.922 1.00 87.44 218 LEU A O 1
ATOM 1742 N N . VAL A 1 219 ? -25.760 17.017 15.715 1.00 88.00 219 VAL A N 1
ATOM 1743 C CA . VAL A 1 219 ? -26.247 18.396 15.871 1.00 88.00 219 VAL A CA 1
ATOM 1744 C C . VAL A 1 219 ? -27.200 18.762 14.733 1.00 88.00 219 VAL A C 1
ATOM 1746 O O . VAL A 1 219 ? -28.322 19.197 14.992 1.00 88.00 219 VAL A O 1
ATOM 1749 N N . GLY A 1 220 ? -26.837 18.478 13.479 1.00 86.12 220 GLY A N 1
ATOM 1750 C CA . GLY A 1 220 ? -27.706 18.736 12.330 1.00 86.12 220 GLY A CA 1
ATOM 1751 C C . GLY A 1 220 ? -29.003 17.928 12.342 1.00 86.12 220 GLY A C 1
ATOM 1752 O O . GLY A 1 220 ? -30.076 18.456 12.030 1.00 86.12 220 GLY A O 1
ATOM 1753 N N . GLN A 1 221 ? -28.955 16.652 12.741 1.00 85.31 221 GLN A N 1
ATOM 1754 C CA . GLN A 1 221 ? -30.172 15.845 12.901 1.00 85.31 221 GLN A CA 1
ATOM 1755 C C . GLN A 1 221 ? -31.079 16.381 14.006 1.00 85.31 221 GLN A C 1
ATOM 1757 O O . GLN A 1 221 ? -32.296 16.281 13.884 1.00 85.31 221 GLN A O 1
ATOM 1762 N N . THR A 1 222 ? -30.505 16.942 15.068 1.00 89.31 222 THR A N 1
ATOM 1763 C CA . THR A 1 222 ? -31.267 17.534 16.171 1.00 89.31 222 THR A CA 1
ATOM 1764 C C . THR A 1 222 ? -31.917 18.844 15.722 1.00 89.31 222 THR A C 1
ATOM 1766 O O . THR A 1 222 ? -33.111 19.033 15.935 1.00 89.31 222 THR A O 1
ATOM 1769 N N . ALA A 1 223 ? -31.189 19.700 15.000 1.00 87.94 223 ALA A N 1
ATOM 1770 C CA . ALA A 1 223 ? -31.712 20.960 14.469 1.00 87.94 223 ALA A CA 1
ATOM 1771 C C . ALA A 1 223 ? -32.860 20.768 13.457 1.00 87.94 223 ALA A C 1
ATOM 1773 O O . ALA A 1 223 ? -33.837 21.512 13.468 1.00 87.94 223 ALA A O 1
ATOM 1774 N N . SER A 1 224 ? -32.781 19.739 12.608 1.00 87.94 224 SER A N 1
ATOM 1775 C CA . SER A 1 224 ? -33.812 19.432 11.598 1.00 87.94 224 SER A CA 1
ATOM 1776 C C . SER A 1 224 ? -34.991 18.600 12.123 1.00 87.94 224 SER A C 1
ATOM 1778 O O . SER A 1 224 ? -36.000 18.438 11.429 1.00 87.94 224 SER A O 1
ATOM 1780 N N . TYR A 1 225 ? -34.902 18.090 13.354 1.00 88.94 225 TYR A N 1
ATOM 1781 C CA . TYR A 1 225 ? -35.858 17.130 13.904 1.00 88.94 225 TYR A CA 1
ATOM 1782 C C . TYR A 1 225 ? -37.318 17.627 14.009 1.00 88.94 225 TYR A C 1
ATOM 1784 O O . TYR A 1 225 ? -38.224 16.843 13.704 1.00 88.94 225 TYR A O 1
ATOM 1792 N N . PRO A 1 226 ? -37.598 18.901 14.367 1.00 90.12 226 PRO A N 1
ATOM 1793 C CA . PRO A 1 226 ? -38.967 19.423 14.408 1.00 90.12 226 PRO A CA 1
ATOM 1794 C C . PRO A 1 226 ? -39.698 19.301 13.066 1.00 90.12 226 PRO A C 1
ATOM 1796 O O . PRO A 1 226 ? -40.859 18.884 13.011 1.00 90.12 226 PRO A O 1
ATOM 1799 N N . PHE A 1 227 ? -38.998 19.603 11.971 1.00 89.62 227 PHE A N 1
ATOM 1800 C CA . PHE A 1 227 ? -39.530 19.497 10.613 1.00 89.62 227 PHE A CA 1
ATOM 1801 C C . PHE A 1 227 ? -39.813 18.039 10.232 1.00 89.62 227 PHE A C 1
ATOM 1803 O O . PHE A 1 227 ? -40.821 17.736 9.591 1.00 89.62 227 PHE A O 1
ATOM 1810 N N . ASP A 1 228 ? -38.971 17.126 10.712 1.00 87.25 228 ASP A N 1
ATOM 1811 C CA . ASP A 1 228 ? -39.108 15.683 10.543 1.00 87.25 228 ASP A CA 1
ATOM 1812 C C . ASP A 1 228 ? -40.387 15.142 11.213 1.00 87.25 228 ASP A C 1
ATOM 1814 O O . ASP A 1 228 ? -41.128 14.370 10.600 1.00 87.25 228 ASP A O 1
ATOM 1818 N N . VAL A 1 229 ? -40.704 15.566 12.444 1.00 88.94 229 VAL A N 1
ATOM 1819 C CA . VAL A 1 229 ? -41.931 15.136 13.146 1.00 88.94 229 VAL A CA 1
ATOM 1820 C C . VAL A 1 229 ? -43.189 15.669 12.458 1.00 88.94 229 VAL A C 1
ATOM 1822 O O . VAL A 1 229 ? -44.130 14.904 12.218 1.00 88.94 229 VAL A O 1
ATOM 1825 N N . VAL A 1 230 ? -43.199 16.953 12.081 1.00 89.44 230 VAL A N 1
ATOM 1826 C CA . VAL A 1 230 ? -44.323 17.575 11.358 1.00 89.44 230 VAL A CA 1
ATOM 1827 C C . VAL A 1 230 ? -44.554 16.862 10.023 1.00 89.44 230 VAL A C 1
ATOM 1829 O O . VAL A 1 230 ? -45.681 16.459 9.720 1.00 89.44 230 VAL A O 1
ATOM 1832 N N . ARG A 1 231 ? -43.481 16.599 9.264 1.00 89.31 231 ARG A N 1
ATOM 1833 C CA . ARG A 1 231 ? -43.532 15.825 8.018 1.00 89.31 231 ARG A CA 1
ATOM 1834 C C . ARG A 1 231 ? -44.161 14.448 8.231 1.00 89.31 231 ARG A C 1
ATOM 1836 O O . ARG A 1 231 ? -45.051 14.066 7.475 1.00 89.31 231 ARG A O 1
ATOM 1843 N N . ARG A 1 232 ? -43.727 13.688 9.243 1.00 89.62 232 ARG A N 1
ATOM 1844 C CA . ARG A 1 232 ? -44.209 12.311 9.480 1.00 89.62 232 ARG A CA 1
ATOM 1845 C C . ARG A 1 232 ? -45.689 12.254 9.852 1.00 89.62 232 ARG A C 1
ATOM 1847 O O . ARG A 1 232 ? -46.380 11.327 9.423 1.00 89.62 232 ARG A O 1
ATOM 1854 N N . ARG A 1 233 ? -46.201 13.257 10.569 1.00 88.50 233 ARG A N 1
ATOM 1855 C CA . ARG A 1 233 ? -47.640 13.379 10.859 1.00 88.50 233 ARG A CA 1
ATOM 1856 C C . ARG A 1 233 ? -48.454 13.733 9.625 1.00 88.50 233 ARG A C 1
ATOM 1858 O O . ARG A 1 233 ? -49.491 13.123 9.402 1.00 88.50 233 ARG A O 1
ATOM 1865 N N . LEU A 1 234 ? -47.960 14.630 8.775 1.00 88.38 234 LEU A N 1
ATOM 1866 C CA . LEU A 1 234 ? -48.628 14.960 7.511 1.00 88.38 234 LEU A CA 1
ATOM 1867 C C . LEU A 1 234 ? -48.702 13.763 6.557 1.00 88.38 234 LEU A C 1
ATOM 1869 O O . LEU A 1 234 ? -49.724 13.564 5.905 1.00 88.38 234 LEU A O 1
ATOM 1873 N N . GLN A 1 235 ? -47.648 12.943 6.514 1.00 89.62 235 GLN A N 1
ATOM 1874 C CA . GLN A 1 235 ? -47.579 11.741 5.677 1.00 89.62 235 GLN A CA 1
ATOM 1875 C C . GLN A 1 235 ? -48.587 10.652 6.088 1.00 89.62 235 GLN A C 1
ATOM 1877 O O . GLN A 1 235 ? -49.058 9.883 5.246 1.00 89.62 235 GLN A O 1
ATOM 1882 N N . THR A 1 236 ? -48.916 10.578 7.379 1.00 88.44 236 THR A N 1
ATOM 1883 C CA . THR A 1 236 ? -49.750 9.518 7.975 1.00 88.44 236 THR A CA 1
ATOM 1884 C C . THR A 1 236 ? -51.144 9.993 8.391 1.00 88.44 236 THR A C 1
ATOM 1886 O O . THR A 1 236 ? -51.977 9.160 8.753 1.00 88.44 236 THR A O 1
ATOM 1889 N N . ALA A 1 237 ? -51.424 11.298 8.284 1.00 84.38 237 ALA A N 1
ATOM 1890 C CA . ALA A 1 237 ? -52.689 11.921 8.670 1.00 84.38 237 ALA A CA 1
ATOM 1891 C C . ALA A 1 237 ? -53.901 11.206 8.061 1.00 84.38 237 ALA A C 1
ATOM 1893 O O . ALA A 1 237 ? -54.812 10.842 8.790 1.00 84.38 237 ALA A O 1
ATOM 1894 N N . ALA A 1 238 ? -53.875 10.896 6.762 1.00 79.38 238 ALA A N 1
ATOM 1895 C CA . ALA A 1 238 ? -55.004 10.256 6.083 1.00 79.38 238 ALA A CA 1
ATOM 1896 C C . ALA A 1 238 ? -55.370 8.860 6.628 1.00 79.38 238 ALA A C 1
ATOM 1898 O O . ALA A 1 238 ? -56.498 8.421 6.442 1.00 79.38 238 ALA A O 1
ATOM 1899 N N . VAL A 1 239 ? -54.439 8.175 7.303 1.00 80.56 239 VAL A N 1
ATOM 1900 C CA . VAL A 1 239 ? -54.640 6.802 7.789 1.00 80.56 239 VAL A CA 1
ATOM 1901 C C . VAL A 1 239 ? -54.896 6.755 9.295 1.00 80.56 239 VAL A C 1
ATOM 1903 O O . VAL A 1 239 ? -55.802 6.063 9.739 1.00 80.56 239 VAL A O 1
ATOM 1906 N N . ILE A 1 240 ? -54.108 7.477 10.096 1.00 80.44 240 ILE A N 1
ATOM 1907 C CA . ILE A 1 240 ? -54.245 7.436 11.563 1.00 80.44 240 ILE A CA 1
ATOM 1908 C C . ILE A 1 240 ? -55.290 8.445 12.048 1.00 80.44 240 ILE A C 1
ATOM 1910 O O . ILE A 1 240 ? -55.937 8.226 13.068 1.00 80.44 240 ILE A O 1
ATOM 1914 N N . ARG A 1 241 ? -55.438 9.576 11.349 1.00 75.62 241 ARG A N 1
ATOM 1915 C CA . ARG A 1 241 ? -56.260 10.709 11.791 1.00 75.62 241 ARG A CA 1
ATOM 1916 C C . ARG A 1 241 ? -57.045 11.292 10.611 1.00 75.62 241 ARG A C 1
ATOM 1918 O O . ARG A 1 241 ? -56.750 12.409 10.186 1.00 75.62 241 ARG A O 1
ATOM 1925 N N . PRO A 1 242 ? -58.037 10.564 10.069 1.00 70.31 242 PRO A N 1
ATOM 1926 C CA . PRO A 1 242 ? -58.782 10.994 8.884 1.00 70.31 242 PRO A CA 1
ATOM 1927 C C . PRO A 1 242 ? -59.425 12.384 9.045 1.00 70.31 242 PRO A C 1
ATOM 1929 O O . PRO A 1 242 ? -59.412 13.166 8.099 1.00 70.31 242 PRO A O 1
ATOM 1932 N N . ASN A 1 243 ? -59.849 12.759 10.259 1.00 70.81 243 ASN A N 1
ATOM 1933 C CA . ASN A 1 243 ? -60.384 14.097 10.571 1.00 70.81 243 ASN A CA 1
ATOM 1934 C C . ASN A 1 243 ? -59.341 15.225 10.427 1.00 70.81 243 ASN A C 1
ATOM 1936 O O . ASN A 1 243 ? -59.686 16.390 10.274 1.00 70.81 243 ASN A O 1
ATOM 1940 N N . GLU A 1 244 ? -58.049 14.892 10.463 1.00 69.81 244 GLU A N 1
ATOM 1941 C CA . GLU A 1 244 ? -56.933 15.830 10.310 1.00 69.81 244 GLU A CA 1
ATOM 1942 C C . GLU A 1 244 ? -56.402 15.881 8.866 1.00 69.81 244 GLU A C 1
ATOM 1944 O O . GLU A 1 244 ? -55.419 16.570 8.578 1.00 69.81 244 GLU A O 1
ATOM 1949 N N . ARG A 1 245 ? -57.064 15.188 7.928 1.00 67.75 245 ARG A N 1
ATOM 1950 C CA . ARG A 1 245 ? -56.679 15.126 6.512 1.00 67.75 245 ARG A CA 1
ATOM 1951 C C . ARG A 1 245 ? -56.751 16.482 5.802 1.00 67.75 245 ARG A C 1
ATOM 1953 O O . ARG A 1 245 ? -56.095 16.626 4.778 1.00 67.75 245 ARG A O 1
ATOM 1960 N N . SER A 1 246 ? -57.431 17.498 6.314 1.00 63.69 246 SER A N 1
ATOM 1961 C CA . SER A 1 246 ? -57.497 18.819 5.651 1.00 63.69 246 SER A CA 1
ATOM 1962 C C . SER A 1 246 ? -56.572 19.869 6.274 1.00 63.69 246 SER A C 1
ATOM 1964 O O . SER A 1 246 ? -56.452 20.976 5.758 1.00 63.69 246 SER A O 1
ATOM 1966 N N . LEU A 1 247 ? -55.882 19.537 7.372 1.00 74.50 247 LEU A N 1
ATOM 1967 C CA . LEU A 1 247 ? -55.015 20.489 8.066 1.00 74.50 247 LEU A CA 1
ATOM 1968 C C . LEU A 1 247 ? -53.740 20.774 7.264 1.00 74.50 247 LEU A C 1
ATOM 1970 O O . LEU A 1 247 ? -53.004 19.862 6.869 1.00 74.50 247 LEU A O 1
ATOM 1974 N N . GLY A 1 248 ? -53.476 22.068 7.074 1.00 79.25 248 GLY A N 1
ATOM 1975 C CA . GLY A 1 248 ? -52.208 22.576 6.574 1.00 79.25 248 GLY A CA 1
ATOM 1976 C C . GLY A 1 248 ? -51.081 22.355 7.581 1.00 79.25 248 GLY A C 1
ATOM 1977 O O . GLY A 1 248 ? -51.286 22.225 8.787 1.00 79.25 248 GLY A O 1
ATOM 1978 N N . ALA A 1 249 ? -49.853 22.338 7.088 1.00 79.75 249 ALA A N 1
ATOM 1979 C CA . ALA A 1 249 ? -48.712 21.912 7.881 1.00 79.75 249 ALA A CA 1
ATOM 1980 C C . ALA A 1 249 ? -48.351 22.823 9.066 1.00 79.75 249 ALA A C 1
ATOM 1982 O O . ALA A 1 249 ? -47.944 22.329 10.117 1.00 79.75 249 ALA A O 1
ATOM 1983 N N . ILE A 1 250 ? -48.555 24.136 8.929 1.00 84.56 250 ILE A N 1
ATOM 1984 C CA . ILE A 1 250 ? -48.365 25.105 10.020 1.00 84.56 250 ILE A CA 1
ATOM 1985 C C . ILE A 1 250 ? -49.400 24.861 11.126 1.00 84.56 250 ILE A C 1
ATOM 1987 O O . ILE A 1 250 ? -49.065 24.875 12.311 1.00 84.56 250 ILE A O 1
ATOM 1991 N N . ALA A 1 251 ? -50.646 24.559 10.748 1.00 85.31 251 ALA A N 1
ATOM 1992 C CA . ALA A 1 251 ? -51.693 24.200 11.698 1.00 85.31 251 ALA A CA 1
ATOM 1993 C C . ALA A 1 251 ? -51.360 22.885 12.422 1.00 85.31 251 ALA A C 1
ATOM 1995 O O . ALA A 1 251 ? -51.529 22.796 13.638 1.00 85.31 251 ALA A O 1
ATOM 1996 N N . THR A 1 252 ? -50.799 21.893 11.717 1.00 85.81 252 THR A N 1
ATOM 1997 C CA . THR A 1 252 ? -50.300 20.654 12.333 1.00 85.81 252 THR A CA 1
ATOM 1998 C C . THR A 1 252 ? -49.172 20.928 13.331 1.00 85.81 252 THR A C 1
ATOM 2000 O O . THR A 1 252 ? -49.227 20.417 14.445 1.00 85.81 252 THR A O 1
ATOM 2003 N N . ALA A 1 253 ? -48.183 21.761 12.987 1.00 87.06 253 ALA A N 1
ATOM 2004 C CA . ALA A 1 253 ? -47.091 22.123 13.895 1.00 87.06 253 ALA A CA 1
ATOM 2005 C C . ALA A 1 253 ? -47.603 22.831 15.163 1.00 87.06 253 ALA A C 1
ATOM 2007 O O . ALA A 1 253 ? -47.265 22.429 16.277 1.00 87.06 253 ALA A O 1
ATOM 2008 N N . ARG A 1 254 ? -48.496 23.818 15.005 1.00 88.81 254 ARG A N 1
ATOM 2009 C CA . ARG A 1 254 ? -49.121 24.544 16.123 1.00 88.81 254 ARG A CA 1
ATOM 2010 C C . ARG A 1 254 ? -49.922 23.613 17.034 1.00 88.81 254 ARG A C 1
ATOM 2012 O O . ARG A 1 254 ? -49.862 23.742 18.254 1.00 88.81 254 ARG A O 1
ATOM 2019 N N . LYS A 1 255 ? -50.627 22.640 16.449 1.00 86.00 255 LYS A N 1
ATOM 2020 C CA . LYS A 1 255 ? -51.382 21.624 17.189 1.00 86.00 255 LYS A CA 1
ATOM 2021 C C . LYS A 1 255 ? -50.470 20.690 17.989 1.00 86.00 255 LYS A C 1
ATOM 2023 O O . LYS A 1 255 ? -50.774 20.418 19.143 1.00 86.00 255 LYS A O 1
ATOM 2028 N N . ILE A 1 256 ? -49.340 20.247 17.425 1.00 87.62 256 ILE A N 1
ATOM 2029 C CA . ILE A 1 256 ? -48.344 19.439 18.159 1.00 87.62 256 ILE A CA 1
ATOM 2030 C C . ILE A 1 256 ? -47.830 20.212 19.374 1.00 87.62 256 ILE A C 1
ATOM 2032 O O . ILE A 1 256 ? -47.790 19.663 20.470 1.00 87.62 256 ILE A O 1
ATOM 2036 N N . ILE A 1 257 ? -47.480 21.486 19.185 1.00 88.88 257 ILE A N 1
ATOM 2037 C CA . ILE A 1 257 ? -46.973 22.337 20.266 1.00 88.88 257 ILE A CA 1
ATOM 2038 C C . ILE A 1 257 ? -48.031 22.509 21.363 1.00 88.88 257 ILE A C 1
ATOM 2040 O O . ILE A 1 257 ? -47.699 22.397 22.539 1.00 88.88 257 ILE A O 1
ATOM 2044 N N . ARG A 1 258 ? -49.301 22.728 20.991 1.00 87.69 258 ARG A N 1
ATOM 2045 C CA . ARG A 1 258 ? -50.404 22.926 21.944 1.00 87.69 258 ARG A CA 1
ATOM 2046 C C . ARG A 1 258 ? -50.790 21.653 22.706 1.00 87.69 258 ARG A C 1
ATOM 2048 O O . ARG A 1 258 ? -51.121 21.747 23.879 1.00 87.69 258 ARG A O 1
ATOM 2055 N N . GLU A 1 259 ? -50.781 20.488 22.056 1.00 86.44 259 GLU A N 1
ATOM 2056 C CA . GLU A 1 259 ? -51.254 19.227 22.657 1.00 86.44 259 GLU A CA 1
ATOM 2057 C C . GLU A 1 259 ? -50.147 18.394 23.321 1.00 86.44 259 GLU A C 1
ATOM 2059 O O . GLU A 1 259 ? -50.407 17.706 24.303 1.00 86.44 259 GLU A O 1
ATOM 2064 N N . GLU A 1 260 ? -48.926 18.405 22.780 1.00 84.88 260 GLU A N 1
ATOM 2065 C CA . GLU A 1 260 ? -47.821 17.533 23.220 1.00 84.88 260 GLU A CA 1
ATOM 2066 C C . GLU A 1 260 ? -46.595 18.313 23.717 1.00 84.88 260 GLU A C 1
ATOM 2068 O O . GLU A 1 260 ? -45.649 17.714 24.235 1.00 84.88 260 GLU A O 1
ATOM 2073 N N . GLY A 1 261 ? -46.599 19.642 23.583 1.00 85.50 261 GLY A N 1
ATOM 2074 C CA . GLY A 1 261 ? -45.482 20.505 23.953 1.00 85.50 261 GLY A CA 1
ATOM 2075 C C . GLY A 1 261 ? -44.326 20.484 22.947 1.00 85.50 261 GLY A C 1
ATOM 2076 O O . GLY A 1 261 ? -44.275 19.691 22.004 1.00 85.50 261 GLY A O 1
ATOM 2077 N N . ILE A 1 262 ? -43.354 21.374 23.157 1.00 84.81 262 ILE A N 1
ATOM 2078 C CA . ILE A 1 262 ? -42.211 21.553 22.245 1.00 84.81 262 ILE A CA 1
ATOM 2079 C C . ILE A 1 262 ? -41.237 20.369 22.346 1.00 84.81 262 ILE A C 1
ATOM 2081 O O . ILE A 1 262 ? -40.937 19.725 21.343 1.00 84.81 262 ILE A O 1
ATOM 2085 N N . THR A 1 263 ? -40.773 20.029 23.550 1.00 81.81 263 THR A N 1
ATOM 2086 C CA . THR A 1 263 ? -39.764 18.973 23.760 1.00 81.81 263 THR A CA 1
ATOM 2087 C C . THR A 1 263 ? -40.348 17.568 23.610 1.00 81.81 263 THR A C 1
ATOM 2089 O O . THR A 1 263 ? -39.791 16.726 22.910 1.00 81.81 263 THR A O 1
ATOM 2092 N N . SER A 1 264 ? -41.511 17.317 24.215 1.00 79.56 264 SER A N 1
ATOM 2093 C CA . SER A 1 264 ? -42.176 16.007 24.170 1.00 79.56 264 SER A CA 1
ATOM 2094 C C . SER A 1 264 ? -42.907 15.734 22.845 1.00 79.56 264 SER A C 1
ATOM 2096 O O . SER A 1 264 ? -43.118 14.567 22.507 1.00 79.56 264 SER A O 1
ATOM 2098 N N . GLY A 1 265 ? -43.249 16.781 22.081 1.00 84.62 265 GLY A N 1
ATOM 2099 C CA . GLY A 1 265 ? -43.897 16.690 20.771 1.00 84.62 265 GLY A CA 1
ATOM 2100 C C . GLY A 1 265 ? -42.919 16.778 19.595 1.00 84.62 265 GLY A C 1
ATOM 2101 O O . GLY A 1 265 ? -42.755 15.805 18.859 1.00 84.62 265 GLY A O 1
ATOM 2102 N N . LEU A 1 266 ? -42.251 17.922 19.399 1.00 86.88 266 LEU A N 1
ATOM 2103 C CA . LEU A 1 266 ? -41.411 18.162 18.212 1.00 86.88 266 LEU A CA 1
ATOM 2104 C C . LEU A 1 266 ? -40.078 17.406 18.233 1.00 86.88 266 LEU A C 1
ATOM 2106 O O . LEU A 1 266 ? -39.570 17.094 17.163 1.00 86.88 266 LEU A O 1
ATOM 2110 N N . TYR A 1 267 ? -39.541 17.060 19.409 1.00 88.94 267 TYR A N 1
ATOM 2111 C CA . TYR A 1 267 ? -38.283 16.301 19.568 1.00 88.94 267 TYR A CA 1
ATOM 2112 C C . TYR A 1 267 ? -38.484 14.815 19.893 1.00 88.94 267 TYR A C 1
ATOM 2114 O O . TYR A 1 267 ? -37.566 14.079 20.265 1.00 88.94 267 TYR A O 1
ATOM 2122 N N . LYS A 1 268 ? -39.706 14.330 19.695 1.00 87.19 268 LYS A N 1
ATOM 2123 C CA . LYS A 1 268 ? -40.128 12.978 20.043 1.00 87.19 268 LYS A CA 1
ATOM 2124 C C . LYS A 1 268 ? -39.356 11.891 19.296 1.00 87.19 268 LYS A C 1
ATOM 2126 O O . LYS A 1 268 ? -39.517 11.724 18.086 1.00 87.19 268 LYS A O 1
ATOM 2131 N N . GLY A 1 269 ? -38.545 11.119 20.020 1.00 84.12 269 GLY A N 1
ATOM 2132 C CA . GLY A 1 269 ? -37.755 10.007 19.476 1.00 84.12 269 GLY A CA 1
ATOM 2133 C C . GLY A 1 269 ? -36.421 10.411 18.831 1.00 84.12 269 GLY A C 1
ATOM 2134 O O . GLY A 1 269 ? -35.830 9.592 18.126 1.00 84.12 269 GLY A O 1
ATOM 2135 N N . VAL A 1 270 ? -35.936 11.642 19.056 1.00 86.69 270 VAL A N 1
ATOM 2136 C CA . VAL A 1 270 ? -34.644 12.120 18.520 1.00 86.69 270 VAL A CA 1
ATOM 2137 C C . VAL A 1 270 ? -33.473 11.247 18.969 1.00 86.69 270 VAL A C 1
ATOM 2139 O O . VAL A 1 270 ? -32.576 10.945 18.187 1.00 86.69 270 VAL A O 1
ATOM 2142 N N . THR A 1 271 ? -33.539 10.708 20.181 1.00 86.38 271 THR A N 1
ATOM 2143 C CA . THR A 1 271 ? -32.500 9.831 20.724 1.00 86.38 271 THR A CA 1
ATOM 2144 C C . THR A 1 271 ? -32.386 8.494 19.977 1.00 86.38 271 THR A C 1
ATOM 2146 O O . THR A 1 271 ? -31.300 7.927 19.873 1.00 86.38 271 THR A O 1
ATOM 2149 N N . MET A 1 272 ? -33.470 8.018 19.348 1.00 83.69 272 MET A N 1
ATOM 2150 C CA . MET A 1 272 ? -33.446 6.829 18.484 1.00 83.69 272 MET A CA 1
ATOM 2151 C C . MET A 1 272 ? -32.601 7.061 17.222 1.00 83.69 272 MET A C 1
ATOM 2153 O O . MET A 1 272 ? -31.991 6.129 16.699 1.00 83.69 272 MET A O 1
ATOM 2157 N N . ASN A 1 273 ? -32.542 8.305 16.729 1.00 83.19 273 ASN A N 1
ATOM 2158 C CA . ASN A 1 273 ? -31.668 8.674 15.617 1.00 83.19 273 ASN A CA 1
ATOM 2159 C C . ASN A 1 273 ? -30.187 8.636 16.028 1.00 83.19 273 ASN A C 1
ATOM 2161 O O . ASN A 1 273 ? -29.371 8.121 15.264 1.00 83.19 273 ASN A O 1
ATOM 2165 N N . TRP A 1 274 ? -29.861 9.114 17.234 1.00 84.38 274 TRP A N 1
ATOM 2166 C CA . TRP A 1 274 ? -28.497 9.080 17.769 1.00 84.38 274 TRP A CA 1
ATOM 2167 C C . TRP A 1 274 ? -27.982 7.647 17.935 1.00 84.38 274 TRP A C 1
ATOM 2169 O O . TRP A 1 274 ? -26.833 7.369 17.611 1.00 84.38 274 TRP A O 1
ATOM 2179 N N . PHE A 1 275 ? -28.849 6.719 18.352 1.00 84.06 275 PHE A N 1
ATOM 2180 C CA . PHE A 1 275 ? -28.494 5.306 18.499 1.00 84.06 275 PHE A CA 1
ATOM 2181 C C . PHE A 1 275 ? -28.361 4.567 17.157 1.00 84.06 275 PHE A C 1
ATOM 2183 O O . PHE A 1 275 ? -27.377 3.872 16.910 1.00 84.06 275 PHE A O 1
ATOM 2190 N N . LYS A 1 276 ? -29.340 4.708 16.254 1.00 85.38 276 LYS A N 1
ATOM 2191 C CA . LYS A 1 276 ? -29.358 3.936 14.998 1.00 85.38 276 LYS A CA 1
ATOM 2192 C C . LYS A 1 276 ? -28.324 4.415 13.970 1.00 85.38 276 LYS A C 1
ATOM 2194 O O . LYS A 1 276 ? -27.952 3.648 13.083 1.00 85.38 276 LYS A O 1
ATOM 2199 N N . GLY A 1 277 ? -27.916 5.687 14.036 1.00 81.38 277 GLY A N 1
ATOM 2200 C CA . GLY A 1 277 ? -27.013 6.317 13.068 1.00 81.38 277 GLY A CA 1
ATOM 2201 C C . GLY A 1 277 ? -25.669 5.589 12.956 1.00 81.38 277 GLY A C 1
ATOM 2202 O O . GLY A 1 277 ? -25.353 5.098 11.870 1.00 81.38 277 GLY A O 1
ATOM 2203 N N . PRO A 1 278 ? -24.920 5.431 14.063 1.00 82.75 278 PRO A N 1
ATOM 2204 C CA . PRO A 1 278 ? -23.660 4.689 14.082 1.00 82.75 278 PRO A CA 1
ATOM 2205 C C . PRO A 1 278 ? -23.792 3.237 13.603 1.00 82.75 278 PRO A C 1
ATOM 2207 O O . PRO A 1 278 ? -22.965 2.773 12.821 1.00 82.75 278 PRO A O 1
ATOM 2210 N N . ILE A 1 279 ? -24.863 2.539 14.000 1.00 86.75 279 ILE A N 1
ATOM 2211 C CA . ILE A 1 279 ? -25.127 1.148 13.590 1.00 86.75 279 ILE A CA 1
ATOM 2212 C C . ILE A 1 279 ? -25.307 1.060 12.069 1.00 86.75 279 ILE A C 1
ATOM 2214 O O . ILE A 1 279 ? -24.703 0.213 11.411 1.00 86.75 279 ILE A O 1
ATOM 2218 N N . SER A 1 280 ? -26.103 1.967 11.494 1.00 85.88 280 SER A N 1
ATOM 2219 C CA . SER A 1 280 ? -26.327 2.038 10.048 1.00 85.88 280 SER A CA 1
ATOM 2220 C C . SER A 1 280 ? -25.016 2.273 9.293 1.00 85.88 280 SER A C 1
ATOM 2222 O O . SER A 1 280 ? -24.722 1.561 8.330 1.00 85.88 280 SER A O 1
ATOM 2224 N N . VAL A 1 281 ? -24.210 3.237 9.739 1.00 81.56 281 VAL A N 1
ATOM 2225 C CA . VAL A 1 281 ? -22.935 3.575 9.096 1.00 81.56 281 VAL A CA 1
ATOM 2226 C C . VAL A 1 281 ? -21.957 2.399 9.168 1.00 81.56 281 VAL A C 1
ATOM 2228 O O . VAL A 1 281 ? -21.407 2.009 8.139 1.00 81.56 281 VAL A O 1
ATOM 2231 N N . GLY A 1 282 ? -21.807 1.773 10.339 1.00 80.44 282 GLY A N 1
ATOM 2232 C CA . GLY A 1 282 ? -20.906 0.633 10.528 1.00 80.44 282 GLY A CA 1
ATOM 2233 C C . GLY A 1 282 ? -21.240 -0.557 9.625 1.00 80.44 282 GLY A C 1
ATOM 2234 O O . GLY A 1 282 ? -20.356 -1.112 8.977 1.00 80.44 282 GLY A O 1
ATOM 2235 N N . ILE A 1 283 ? -22.522 -0.912 9.512 1.00 87.75 283 ILE A N 1
ATOM 2236 C CA . ILE A 1 283 ? -22.969 -2.029 8.663 1.00 87.75 283 ILE A CA 1
ATOM 2237 C C . ILE A 1 283 ? -22.802 -1.702 7.179 1.00 87.75 283 ILE A C 1
ATOM 2239 O O . ILE A 1 283 ? -22.430 -2.580 6.403 1.00 87.75 283 ILE A O 1
ATOM 2243 N N . SER A 1 284 ? -23.055 -0.452 6.780 1.00 86.25 284 SER A N 1
ATOM 2244 C CA . SER A 1 284 ? -22.876 -0.023 5.391 1.00 86.25 284 SER A CA 1
ATOM 2245 C C . SER A 1 284 ? -21.414 -0.156 4.969 1.00 86.25 284 SER A C 1
ATOM 2247 O O . SER A 1 284 ? -21.140 -0.779 3.950 1.00 86.25 284 SER A O 1
ATOM 2249 N N . PHE A 1 285 ? -20.474 0.356 5.768 1.00 83.06 285 PHE A N 1
ATOM 2250 C CA . PHE A 1 285 ? -19.046 0.224 5.464 1.00 83.06 285 PHE A CA 1
ATOM 2251 C C . PHE A 1 285 ? -18.582 -1.232 5.498 1.00 83.06 285 PHE A C 1
ATOM 2253 O O . PHE A 1 285 ? -17.943 -1.677 4.555 1.00 83.06 285 PHE A O 1
ATOM 2260 N N . MET A 1 286 ? -18.987 -2.010 6.509 1.00 85.69 286 MET A N 1
ATOM 2261 C CA . MET A 1 286 ? -18.651 -3.437 6.586 1.00 85.69 286 MET A CA 1
ATOM 2262 C C . MET A 1 286 ? -19.124 -4.205 5.347 1.00 85.69 286 MET A C 1
ATOM 2264 O O . MET A 1 286 ? -18.385 -5.024 4.807 1.00 85.69 286 MET A O 1
ATOM 2268 N N . THR A 1 287 ? -20.349 -3.946 4.888 1.00 85.75 287 THR A N 1
ATOM 2269 C CA . THR A 1 287 ? -20.922 -4.634 3.724 1.00 85.75 287 THR A CA 1
ATOM 2270 C C . THR A 1 287 ? -20.247 -4.181 2.432 1.00 85.75 287 THR A C 1
ATOM 2272 O O . THR A 1 287 ? -19.900 -5.024 1.613 1.00 85.75 287 THR A O 1
ATOM 2275 N N . PHE A 1 288 ? -20.009 -2.876 2.270 1.00 85.12 288 PHE A N 1
ATOM 2276 C CA . PHE A 1 288 ? -19.312 -2.328 1.107 1.00 85.12 288 PHE A CA 1
ATOM 2277 C C . PHE A 1 288 ? -17.895 -2.890 0.993 1.00 85.12 288 PHE A C 1
ATOM 2279 O O . PHE A 1 288 ? -17.534 -3.411 -0.057 1.00 85.12 288 PHE A O 1
ATOM 2286 N N . ASP A 1 289 ? -17.132 -2.872 2.087 1.00 79.75 289 ASP A N 1
ATOM 2287 C CA . ASP A 1 289 ? -15.768 -3.396 2.125 1.00 79.75 289 ASP A CA 1
ATOM 2288 C C . ASP A 1 289 ? -15.751 -4.903 1.875 1.00 79.75 289 ASP A C 1
ATOM 2290 O O . ASP A 1 289 ? -14.919 -5.388 1.117 1.00 79.75 289 ASP A O 1
ATOM 2294 N N . THR A 1 290 ? -16.692 -5.660 2.451 1.00 79.31 290 THR A N 1
ATOM 2295 C CA . THR A 1 290 ? -16.789 -7.107 2.201 1.00 79.31 290 THR A CA 1
ATOM 2296 C C . THR A 1 290 ? -17.071 -7.386 0.726 1.00 79.31 290 THR A C 1
ATOM 2298 O O . THR A 1 290 ? -16.416 -8.246 0.149 1.00 79.31 290 THR A O 1
ATOM 2301 N N . MET A 1 291 ? -17.981 -6.638 0.095 1.00 76.19 291 MET A N 1
ATOM 2302 C CA . MET A 1 291 ? -18.323 -6.800 -1.324 1.00 76.19 291 MET A CA 1
ATOM 2303 C C . MET A 1 291 ? -17.245 -6.286 -2.282 1.00 76.19 291 MET A C 1
ATOM 2305 O O . MET A 1 291 ? -17.138 -6.797 -3.385 1.00 76.19 291 MET A O 1
ATOM 2309 N N . MET A 1 292 ? -16.453 -5.293 -1.874 1.00 74.81 292 MET A N 1
ATOM 2310 C CA . MET A 1 292 ? -15.328 -4.783 -2.665 1.00 74.81 292 MET A CA 1
ATOM 2311 C C . MET A 1 292 ? -14.053 -5.613 -2.511 1.00 74.81 292 MET A C 1
ATOM 2313 O O . MET A 1 292 ? -13.192 -5.579 -3.383 1.00 74.81 292 MET A O 1
ATOM 2317 N N . THR A 1 293 ? -13.895 -6.323 -1.390 1.00 66.62 293 THR A N 1
ATOM 2318 C CA . THR A 1 293 ? -12.738 -7.202 -1.136 1.00 66.62 293 THR A CA 1
ATOM 2319 C C . THR A 1 293 ? -12.956 -8.627 -1.615 1.00 66.62 293 THR A C 1
ATOM 2321 O O . THR A 1 293 ? -11.983 -9.343 -1.833 1.00 66.62 293 THR A O 1
ATOM 2324 N N . SER A 1 294 ? -14.209 -9.042 -1.794 1.00 56.19 294 SER A N 1
ATOM 2325 C CA . SER A 1 294 ? -14.515 -10.249 -2.545 1.00 56.19 294 SER A CA 1
ATOM 2326 C C . SER A 1 294 ? -14.512 -9.894 -4.028 1.00 56.19 294 SER A C 1
ATOM 2328 O O . SER A 1 294 ? -15.459 -9.290 -4.522 1.00 56.19 294 SER A O 1
ATOM 2330 N N . ASP A 1 295 ? -13.444 -10.263 -4.741 1.00 45.81 295 ASP A N 1
ATOM 2331 C CA . ASP A 1 295 ? -13.494 -10.436 -6.194 1.00 45.81 295 ASP A CA 1
ATOM 2332 C C . ASP A 1 295 ? -14.589 -11.472 -6.471 1.00 45.81 295 ASP A C 1
ATOM 2334 O O . ASP A 1 295 ? -14.367 -12.680 -6.417 1.00 45.81 295 ASP A O 1
ATOM 2338 N N . LEU A 1 296 ? -15.826 -11.004 -6.644 1.00 46.06 296 LEU A N 1
ATOM 2339 C CA . LEU A 1 296 ? -16.997 -11.853 -6.799 1.00 46.06 296 LEU A CA 1
ATOM 2340 C C . LEU A 1 296 ? -17.047 -12.382 -8.238 1.00 46.06 296 LEU A C 1
ATOM 2342 O O . LEU A 1 296 ? -18.017 -12.173 -8.963 1.00 46.06 296 LEU A O 1
ATOM 2346 N N . SER A 1 297 ? -16.021 -13.127 -8.650 1.00 41.34 297 SER A N 1
ATOM 2347 C CA . SER A 1 297 ? -16.250 -14.252 -9.544 1.00 41.34 297 SER A CA 1
ATOM 2348 C C . SER A 1 297 ? -16.990 -15.300 -8.714 1.00 41.34 297 SER A C 1
ATOM 2350 O O . SER A 1 297 ? -16.374 -16.204 -8.156 1.00 41.34 297 SER A O 1
ATOM 2352 N N . LEU A 1 298 ? -18.307 -15.127 -8.552 1.00 44.12 298 LEU A N 1
ATOM 2353 C CA . LEU A 1 298 ? -19.193 -16.184 -8.065 1.00 44.12 298 LEU A CA 1
ATOM 2354 C C . LEU A 1 298 ? -19.016 -17.357 -9.030 1.00 44.12 298 LEU A C 1
ATOM 2356 O O . LEU A 1 298 ? -19.596 -17.381 -10.116 1.00 44.12 298 LEU A O 1
ATOM 2360 N N . SER A 1 299 ? -18.133 -18.284 -8.673 1.00 50.84 299 SER A N 1
ATOM 2361 C CA . SER A 1 299 ? -17.907 -19.474 -9.467 1.00 50.84 299 SER A CA 1
ATOM 2362 C C . SER A 1 299 ? -19.145 -20.341 -9.316 1.00 50.84 299 SER A C 1
ATOM 2364 O O . SER A 1 299 ? -19.709 -20.451 -8.227 1.00 50.84 299 SER A O 1
ATOM 2366 N N . PHE A 1 300 ? -19.586 -20.981 -10.398 1.00 54.59 300 PHE A N 1
ATOM 2367 C CA . PHE A 1 300 ? -20.719 -21.908 -10.360 1.00 54.59 300 PHE A CA 1
ATOM 2368 C C . PHE A 1 300 ? -20.573 -22.953 -9.235 1.00 54.59 300 PHE A C 1
ATOM 2370 O O . PHE A 1 300 ? -21.568 -23.359 -8.641 1.00 54.59 300 PHE A O 1
ATOM 2377 N N . ALA A 1 301 ? -19.331 -23.319 -8.888 1.00 54.78 301 ALA A N 1
ATOM 2378 C CA . ALA A 1 301 ? -18.989 -24.239 -7.804 1.00 54.78 301 ALA A CA 1
ATOM 2379 C C . ALA A 1 301 ? -19.429 -23.770 -6.401 1.00 54.78 301 ALA A C 1
ATOM 2381 O O . ALA A 1 301 ? -19.675 -24.616 -5.544 1.00 54.78 301 ALA A O 1
ATOM 2382 N N . ASP A 1 302 ? -19.580 -22.460 -6.185 1.00 56.56 302 ASP A N 1
ATOM 2383 C CA . ASP A 1 302 ? -19.959 -21.870 -4.894 1.00 56.56 302 ASP A CA 1
ATOM 2384 C C . ASP A 1 302 ? -21.485 -21.792 -4.700 1.00 56.56 302 ASP A C 1
ATOM 2386 O O . ASP A 1 302 ? -21.972 -21.470 -3.612 1.00 56.56 302 ASP A O 1
ATOM 2390 N N . LEU A 1 303 ? -22.266 -22.091 -5.748 1.00 61.62 303 LEU A N 1
ATOM 2391 C CA . LEU A 1 303 ? -23.721 -22.182 -5.656 1.00 61.62 303 LEU A CA 1
ATOM 2392 C C . LEU A 1 303 ? -24.141 -23.432 -4.861 1.00 61.62 303 LEU A C 1
ATOM 2394 O O . LEU A 1 303 ? -23.508 -24.481 -4.973 1.00 61.62 303 LEU A O 1
ATOM 2398 N N . PRO A 1 304 ? -25.246 -23.382 -4.096 1.00 67.06 304 PRO A N 1
ATOM 2399 C CA . PRO A 1 304 ? -25.804 -24.576 -3.471 1.00 67.06 304 PRO A CA 1
ATOM 2400 C C . PRO A 1 304 ? -26.067 -25.667 -4.518 1.00 67.06 304 PRO A C 1
ATOM 2402 O O . PRO A 1 304 ? -26.608 -25.366 -5.581 1.00 67.06 304 PRO A O 1
ATOM 2405 N N . ILE A 1 305 ? -25.765 -26.930 -4.198 1.00 64.94 305 ILE A N 1
ATOM 2406 C CA . ILE A 1 305 ? -25.948 -28.088 -5.102 1.00 64.94 305 ILE A CA 1
ATOM 2407 C C . ILE A 1 305 ? -27.351 -28.120 -5.731 1.00 64.94 305 ILE A C 1
ATOM 2409 O O . ILE A 1 305 ? -27.485 -28.406 -6.909 1.00 64.94 305 ILE A O 1
ATOM 2413 N N . ILE A 1 306 ? -28.389 -27.721 -4.990 1.00 71.31 306 ILE A N 1
ATOM 2414 C CA . ILE A 1 306 ? -29.779 -27.653 -5.481 1.00 71.31 306 ILE A CA 1
ATOM 2415 C C . ILE A 1 306 ? -29.941 -26.641 -6.631 1.00 71.31 306 ILE A C 1
ATOM 2417 O O . ILE A 1 306 ? -30.742 -26.842 -7.541 1.00 71.31 306 ILE A O 1
ATOM 2421 N N . VAL A 1 307 ? -29.213 -25.523 -6.580 1.00 67.81 307 VAL A N 1
ATOM 2422 C CA . VAL A 1 307 ? -29.228 -24.494 -7.628 1.00 67.81 307 VAL A CA 1
ATOM 2423 C C . VAL A 1 307 ? -28.390 -24.948 -8.819 1.00 67.81 307 VAL A C 1
ATOM 2425 O O . VAL A 1 307 ? -28.825 -24.767 -9.951 1.00 67.81 307 VAL A O 1
ATOM 2428 N N . GLN A 1 308 ? -27.241 -25.586 -8.572 1.00 73.94 308 GLN A N 1
ATOM 2429 C CA . GLN A 1 308 ? -26.423 -26.190 -9.629 1.00 73.94 308 GLN A CA 1
ATOM 2430 C C . GLN A 1 308 ? -27.229 -27.230 -10.422 1.00 73.94 308 GLN A C 1
ATOM 2432 O O . GLN A 1 308 ? -27.264 -27.167 -11.647 1.00 73.94 308 GLN A O 1
ATOM 2437 N N . ASP A 1 309 ? -27.941 -28.112 -9.721 1.00 73.12 309 ASP A N 1
ATOM 2438 C CA . ASP A 1 309 ? -28.769 -29.173 -10.302 1.00 73.12 309 ASP A CA 1
ATOM 2439 C C . ASP A 1 309 ? -29.927 -28.601 -11.140 1.00 73.12 309 ASP A C 1
ATOM 2441 O O . ASP A 1 309 ? -30.140 -28.996 -12.284 1.00 73.12 309 ASP A O 1
ATOM 2445 N N . LYS A 1 310 ? -30.614 -27.562 -10.639 1.00 74.88 310 LYS A N 1
ATOM 2446 C CA . LYS A 1 310 ? -31.668 -26.865 -11.401 1.00 74.88 310 LYS A CA 1
ATOM 2447 C C . LYS A 1 310 ? -31.161 -26.183 -12.669 1.00 74.88 310 LYS A C 1
ATOM 2449 O O . LYS A 1 310 ? -31.885 -26.154 -13.659 1.00 74.88 310 LYS A O 1
ATOM 2454 N N . ILE A 1 311 ? -29.961 -25.603 -12.632 1.00 77.56 311 ILE A N 1
ATOM 2455 C CA . ILE A 1 311 ? -29.364 -24.960 -13.808 1.00 77.56 311 ILE A CA 1
ATOM 2456 C C . ILE A 1 311 ? -28.998 -26.026 -14.843 1.00 77.56 311 ILE A C 1
ATOM 2458 O O . ILE A 1 311 ? -29.346 -25.882 -16.010 1.00 77.56 311 ILE A O 1
ATOM 2462 N N . ILE A 1 312 ? -28.366 -27.120 -14.416 1.00 80.69 312 ILE A N 1
ATOM 2463 C CA . ILE A 1 312 ? -27.965 -28.226 -15.295 1.00 80.69 312 ILE A CA 1
ATOM 2464 C C . ILE A 1 312 ? -29.184 -28.881 -15.952 1.00 80.69 312 ILE A C 1
ATOM 2466 O O . ILE A 1 312 ? -29.170 -29.099 -17.158 1.00 80.69 312 ILE A O 1
ATOM 2470 N N . HIS A 1 313 ? -30.271 -29.092 -15.207 1.00 81.81 313 HIS A N 1
ATOM 2471 C CA . HIS A 1 313 ? -31.506 -29.672 -15.743 1.00 81.81 313 HIS A CA 1
ATOM 2472 C C . HIS A 1 313 ? -32.242 -28.760 -16.746 1.00 81.81 313 HIS A C 1
ATOM 2474 O O . HIS A 1 313 ? -33.115 -29.218 -17.476 1.00 81.81 313 HIS A O 1
ATOM 2480 N N . SER A 1 314 ? -31.918 -27.462 -16.785 1.00 76.44 314 SER A N 1
ATOM 2481 C CA . SER A 1 314 ? -32.503 -26.520 -17.751 1.00 76.44 314 SER A CA 1
ATOM 2482 C C . SER A 1 314 ? -31.774 -26.467 -19.100 1.00 76.44 314 SER A C 1
ATOM 2484 O O . SER A 1 314 ? -32.263 -25.813 -20.020 1.00 76.44 314 SER A O 1
ATOM 2486 N N . LEU A 1 315 ? -30.620 -27.133 -19.218 1.00 83.00 315 LEU A N 1
ATOM 2487 C CA . LEU A 1 315 ? -29.792 -27.169 -20.426 1.00 83.00 315 LEU A CA 1
ATOM 2488 C C . LEU A 1 315 ? -30.118 -28.390 -21.297 1.00 83.00 315 LEU A C 1
ATOM 2490 O O . LEU A 1 315 ? -30.595 -29.411 -20.804 1.00 83.00 315 LEU A O 1
ATOM 2494 N N . THR A 1 316 ? -29.821 -28.303 -22.595 1.00 86.12 316 THR A N 1
ATOM 2495 C CA . THR A 1 316 ? -29.988 -29.434 -23.530 1.00 86.12 316 THR A CA 1
ATOM 2496 C C . THR A 1 316 ? -28.922 -30.512 -23.310 1.00 86.12 316 THR A C 1
ATOM 2498 O O . THR A 1 316 ? -27.804 -30.218 -22.871 1.00 86.12 316 THR A O 1
ATOM 2501 N N . TYR A 1 317 ? -29.201 -31.775 -23.655 1.00 86.88 317 TYR A N 1
ATOM 2502 C CA . TYR A 1 317 ? -28.227 -32.858 -23.460 1.00 86.88 317 TYR A CA 1
ATOM 2503 C C . TYR A 1 317 ? -26.974 -32.675 -24.337 1.00 86.88 317 TYR A C 1
ATOM 2505 O O . TYR A 1 317 ? -25.870 -33.069 -23.943 1.00 86.88 317 TYR A O 1
ATOM 2513 N N . THR A 1 318 ? -27.101 -32.019 -25.494 1.00 86.94 318 THR A N 1
ATOM 2514 C CA . THR A 1 318 ? -25.970 -31.598 -26.338 1.00 86.94 318 THR A CA 1
ATOM 2515 C C . THR A 1 318 ? -25.048 -30.617 -25.614 1.00 86.94 318 THR A C 1
ATOM 2517 O O . THR A 1 318 ? -23.824 -30.783 -25.643 1.00 86.94 318 THR A O 1
ATOM 2520 N N . GLU A 1 319 ? -25.610 -29.610 -24.944 1.00 84.94 319 GLU A N 1
ATOM 2521 C CA . GLU A 1 319 ? -24.842 -28.642 -24.157 1.00 84.94 319 GLU A CA 1
ATOM 2522 C C . GLU A 1 319 ? -24.181 -29.316 -22.954 1.00 84.94 319 GLU A C 1
ATOM 2524 O O . GLU A 1 319 ? -22.987 -29.116 -22.728 1.00 84.94 319 GLU A O 1
ATOM 2529 N N . LEU A 1 320 ? -24.897 -30.200 -22.250 1.00 85.88 320 LEU A N 1
ATOM 2530 C CA . LEU A 1 320 ? -24.342 -30.968 -21.132 1.00 85.88 320 LEU A CA 1
ATOM 2531 C C . LEU A 1 320 ? -23.123 -31.799 -21.542 1.00 85.88 320 LEU A C 1
ATOM 2533 O O . LEU A 1 320 ? -22.117 -31.802 -20.829 1.00 85.88 320 LEU A O 1
ATOM 2537 N N . SER A 1 321 ? -23.172 -32.453 -22.708 1.00 83.12 321 SER A N 1
ATOM 2538 C CA . SER A 1 321 ? -22.038 -33.224 -23.232 1.00 83.12 321 SER A CA 1
ATOM 2539 C C . SER A 1 321 ? -20.811 -32.341 -23.502 1.00 83.12 321 SER A C 1
ATOM 2541 O O . SER A 1 321 ? -19.691 -32.729 -23.165 1.00 83.12 321 SER A O 1
ATOM 2543 N N . ARG A 1 322 ? -21.006 -31.113 -24.007 1.00 84.19 322 ARG A N 1
ATOM 2544 C CA . ARG A 1 322 ? -19.916 -30.145 -24.233 1.00 84.19 322 ARG A CA 1
ATOM 2545 C C . ARG A 1 322 ? -19.339 -29.590 -22.932 1.00 84.19 322 ARG A C 1
ATOM 2547 O O . ARG A 1 322 ? -18.124 -29.467 -22.814 1.00 84.19 322 ARG A O 1
ATOM 2554 N N . LEU A 1 323 ? -20.181 -29.297 -21.939 1.00 81.12 323 LEU A N 1
ATOM 2555 C CA . LEU A 1 323 ? -19.755 -28.719 -20.656 1.00 81.12 323 LEU A CA 1
ATOM 2556 C C . LEU A 1 323 ? -18.873 -29.669 -19.822 1.00 81.12 323 LEU A C 1
ATOM 2558 O O . LEU A 1 323 ? -18.162 -29.224 -18.919 1.00 81.12 323 LEU A O 1
ATOM 2562 N N . ARG A 1 324 ? -18.851 -30.971 -20.142 1.00 81.31 324 ARG A N 1
ATOM 2563 C CA . ARG A 1 324 ? -18.012 -31.974 -19.463 1.00 81.31 324 ARG A CA 1
ATOM 2564 C C . ARG A 1 324 ? -16.507 -31.732 -19.582 1.00 81.31 324 ARG A C 1
ATOM 2566 O O . ARG A 1 324 ? -15.772 -32.245 -18.739 1.00 81.31 324 ARG A O 1
ATOM 2573 N N . SER A 1 325 ? -16.036 -31.013 -20.603 1.00 75.44 325 SER A N 1
ATOM 2574 C CA . SER A 1 325 ? -14.603 -30.750 -20.822 1.00 75.44 325 SER A CA 1
ATOM 2575 C C . SER A 1 325 ? -14.050 -29.603 -19.968 1.00 75.44 325 SER A C 1
ATOM 2577 O O . SER A 1 325 ? -12.835 -29.460 -19.863 1.00 75.44 325 SER A O 1
ATOM 2579 N N . ILE A 1 326 ? -14.917 -28.808 -19.331 1.00 76.50 326 ILE A N 1
ATOM 2580 C CA . ILE A 1 326 ? -14.531 -27.554 -18.668 1.00 76.50 326 ILE A CA 1
ATOM 2581 C C . ILE A 1 326 ? -13.859 -27.797 -17.311 1.00 76.50 326 ILE A C 1
ATOM 2583 O O . ILE A 1 326 ? -12.881 -27.142 -16.965 1.00 76.50 326 ILE A O 1
ATOM 2587 N N . SER A 1 327 ? -14.393 -28.710 -16.496 1.00 78.81 327 SER A N 1
ATOM 2588 C CA . SER A 1 327 ? -13.899 -28.952 -15.135 1.00 78.81 327 SER A CA 1
ATOM 2589 C C . SER A 1 327 ? -14.274 -30.343 -14.642 1.00 78.81 327 SER A C 1
ATOM 2591 O O . SER A 1 327 ? -15.310 -30.881 -15.019 1.00 78.81 327 SER A O 1
ATOM 2593 N N . LYS A 1 328 ? -13.486 -30.902 -13.713 1.00 77.81 328 LYS A N 1
ATOM 2594 C CA . LYS A 1 328 ? -13.787 -32.178 -13.038 1.00 77.81 328 LYS A CA 1
ATOM 2595 C C . LYS A 1 328 ? -15.130 -32.153 -12.293 1.00 77.81 328 LYS A C 1
ATOM 2597 O O . LYS A 1 328 ? -15.776 -33.191 -12.193 1.00 77.81 328 LYS A O 1
ATOM 2602 N N . HIS A 1 329 ? -15.552 -30.991 -11.779 1.00 76.69 329 HIS A N 1
ATOM 2603 C CA . HIS A 1 329 ? -16.853 -30.828 -11.109 1.00 76.69 329 HIS A CA 1
ATOM 2604 C C . HIS A 1 329 ? -18.013 -30.897 -12.108 1.00 76.69 329 HIS A C 1
ATOM 2606 O O . HIS A 1 329 ? -18.913 -31.716 -11.950 1.00 76.69 329 HIS A O 1
ATOM 2612 N N . PHE A 1 330 ? -17.930 -30.114 -13.190 1.00 77.00 330 PHE A N 1
ATOM 2613 C CA . PHE A 1 330 ? -18.894 -30.155 -14.297 1.00 77.00 330 PHE A CA 1
ATOM 2614 C C . PHE A 1 330 ? -18.931 -31.524 -14.979 1.00 77.00 330 PHE A C 1
ATOM 2616 O O . PHE A 1 330 ? -20.002 -32.016 -15.311 1.00 77.00 330 PHE A O 1
ATOM 2623 N N . HIS A 1 331 ? -17.779 -32.180 -15.127 1.00 82.75 331 HIS A N 1
ATOM 2624 C CA . HIS A 1 331 ? -17.696 -33.527 -15.674 1.00 82.75 331 HIS A CA 1
ATOM 2625 C C . HIS A 1 331 ? -18.552 -34.516 -14.884 1.00 82.75 331 HIS A C 1
ATOM 2627 O O . HIS A 1 331 ? -19.265 -35.298 -15.502 1.00 82.75 331 HIS A O 1
ATOM 2633 N N . ARG A 1 332 ? -18.511 -34.480 -13.545 1.00 82.25 332 ARG A N 1
ATOM 2634 C CA . ARG A 1 332 ? -19.325 -35.367 -12.698 1.00 82.25 332 ARG A CA 1
ATOM 2635 C C . ARG A 1 332 ? -20.813 -35.063 -12.850 1.00 82.25 332 ARG A C 1
ATOM 2637 O O . ARG A 1 332 ? -21.553 -35.941 -13.270 1.00 82.25 332 ARG A O 1
ATOM 2644 N N . LEU A 1 333 ? -21.215 -33.809 -12.623 1.00 82.31 333 LEU A N 1
ATOM 2645 C CA . LEU A 1 333 ? -22.628 -33.416 -12.660 1.00 82.31 333 LEU A CA 1
ATOM 2646 C C . LEU A 1 333 ? -23.277 -33.672 -14.029 1.00 82.31 333 LEU A C 1
ATOM 2648 O O . LEU A 1 333 ? -24.348 -34.266 -14.105 1.00 82.31 333 LEU A O 1
ATOM 2652 N N . CYS A 1 334 ? -22.611 -33.291 -15.123 1.00 83.56 334 CYS A N 1
ATOM 2653 C CA . CYS A 1 334 ? -23.136 -33.535 -16.465 1.00 83.56 334 CYS A CA 1
ATOM 2654 C C . CYS A 1 334 ? -23.151 -35.031 -16.823 1.00 83.56 334 CYS A C 1
ATOM 2656 O O . CYS A 1 334 ? -24.037 -35.467 -17.551 1.00 83.56 334 CYS A O 1
ATOM 2658 N N . SER A 1 335 ? -22.184 -35.825 -16.343 1.00 85.50 335 SER A N 1
ATOM 2659 C CA . SER A 1 335 ? -22.162 -37.276 -16.598 1.00 85.50 335 SER A CA 1
ATOM 2660 C C . SER A 1 335 ? -23.300 -37.999 -15.883 1.00 85.50 335 SER A C 1
ATOM 2662 O O . SER A 1 335 ? -23.912 -38.890 -16.471 1.00 85.50 335 SER A O 1
ATOM 2664 N N . ASP A 1 336 ? -23.598 -37.598 -14.647 1.00 84.69 336 ASP A N 1
ATOM 2665 C CA . ASP A 1 336 ? -24.697 -38.161 -13.865 1.00 84.69 336 ASP A CA 1
ATOM 2666 C C . ASP A 1 336 ? -26.049 -37.856 -14.527 1.00 84.69 336 ASP A C 1
ATOM 2668 O O . ASP A 1 336 ? -26.866 -38.763 -14.705 1.00 84.69 336 ASP A O 1
ATOM 2672 N N . GLU A 1 337 ? -26.256 -36.617 -14.988 1.00 85.50 337 GLU A N 1
ATOM 2673 C CA . GLU A 1 337 ? -27.509 -36.220 -15.642 1.00 85.50 337 GLU A CA 1
ATOM 2674 C C . GLU A 1 337 ? -27.685 -36.856 -17.034 1.00 85.50 337 GLU A C 1
ATOM 2676 O O . GLU A 1 337 ? -28.788 -37.272 -17.387 1.00 85.50 337 GLU A O 1
ATOM 2681 N N . LEU A 1 338 ? -26.607 -37.028 -17.812 1.00 87.19 338 LEU A N 1
ATOM 2682 C CA . LEU A 1 338 ? -26.656 -37.747 -19.095 1.00 87.19 338 LEU A CA 1
ATOM 2683 C C . LEU A 1 338 ? -27.009 -39.229 -18.914 1.00 87.19 338 LEU A C 1
ATOM 2685 O O . LEU A 1 338 ? -27.843 -39.763 -19.647 1.00 87.19 338 LEU A O 1
ATOM 2689 N N . ASN A 1 339 ? -26.414 -39.891 -17.917 1.00 89.12 339 ASN A N 1
ATOM 2690 C CA . ASN A 1 339 ? -26.744 -41.277 -17.589 1.00 89.12 339 ASN A CA 1
ATOM 2691 C C . ASN A 1 339 ? -28.205 -41.396 -17.131 1.00 89.12 339 ASN A C 1
ATOM 2693 O O . ASN A 1 339 ? -28.926 -42.287 -17.580 1.00 89.12 339 ASN A O 1
ATOM 2697 N N . ARG A 1 340 ? -28.664 -40.470 -16.280 1.00 86.38 340 ARG A N 1
ATOM 2698 C CA . ARG A 1 340 ? -30.057 -40.408 -15.826 1.00 86.38 340 ARG A CA 1
ATOM 2699 C C . ARG A 1 340 ? -31.024 -40.225 -16.995 1.00 86.38 340 ARG A C 1
ATOM 2701 O O . ARG A 1 340 ? -32.002 -40.964 -17.076 1.00 86.38 340 ARG A O 1
ATOM 2708 N N . GLY A 1 341 ? -30.733 -39.295 -17.905 1.00 84.50 341 GLY A N 1
ATOM 2709 C CA . GLY A 1 341 ? -31.535 -39.043 -19.103 1.00 84.50 341 GLY A CA 1
ATOM 2710 C C . GLY A 1 341 ? -31.638 -40.271 -20.010 1.00 84.50 341 GLY A C 1
ATOM 2711 O O . GLY A 1 341 ? -32.732 -40.600 -20.466 1.00 84.50 341 GLY A O 1
ATOM 2712 N N . TYR A 1 342 ? -30.532 -40.996 -20.204 1.00 87.62 342 TYR A N 1
ATOM 2713 C CA . TYR A 1 342 ? -30.500 -42.244 -20.971 1.00 87.62 342 TYR A CA 1
ATOM 2714 C C . TYR A 1 342 ? -31.391 -43.341 -20.357 1.00 87.62 342 TYR A C 1
ATOM 2716 O O . TYR A 1 342 ? -32.244 -43.899 -21.048 1.00 87.62 342 TYR A O 1
ATOM 2724 N N . PHE A 1 343 ? -31.260 -43.612 -19.052 1.00 84.94 343 PHE A N 1
ATOM 2725 C CA . PHE A 1 343 ? -32.083 -44.627 -18.376 1.00 84.94 343 PHE A CA 1
ATOM 2726 C C . PHE A 1 343 ? -33.566 -44.238 -18.294 1.00 84.94 343 PHE A C 1
ATOM 2728 O O . PHE A 1 343 ? -34.444 -45.096 -18.377 1.00 84.94 343 PHE A O 1
ATOM 2735 N N . GLN A 1 344 ? -33.875 -42.947 -18.141 1.00 86.19 344 GLN A N 1
ATOM 2736 C CA . GLN A 1 344 ? -35.258 -42.462 -18.176 1.00 86.19 344 GLN A CA 1
ATOM 2737 C C . GLN A 1 344 ? -35.898 -42.679 -19.546 1.00 86.19 344 GLN A C 1
ATOM 2739 O O . GLN A 1 344 ? -37.043 -43.122 -19.626 1.00 86.19 344 GLN A O 1
ATOM 2744 N N . LEU A 1 345 ? -35.155 -42.403 -20.614 1.00 85.62 345 LEU A N 1
ATOM 2745 C CA . LEU A 1 345 ? -35.626 -42.560 -21.982 1.00 85.62 345 LEU A CA 1
ATOM 2746 C C . LEU A 1 345 ? -35.924 -44.028 -22.314 1.00 85.62 345 LEU A C 1
ATOM 2748 O O . LEU A 1 345 ? -36.954 -44.305 -22.926 1.00 85.62 345 LEU A O 1
ATOM 2752 N N . GLU A 1 346 ? -35.082 -44.961 -21.857 1.00 83.75 346 GLU A N 1
ATOM 2753 C CA . GLU A 1 346 ? -35.327 -46.404 -21.988 1.00 83.75 346 GLU A CA 1
ATOM 2754 C C . GLU A 1 346 ? -36.697 -46.795 -21.411 1.00 83.75 346 GLU A C 1
ATOM 2756 O O . GLU A 1 346 ? -37.510 -47.421 -22.094 1.00 83.75 346 GLU A O 1
ATOM 2761 N N . ASN A 1 347 ? -36.990 -46.350 -20.186 1.00 86.31 347 ASN A N 1
ATOM 2762 C CA . ASN A 1 347 ? -38.262 -46.642 -19.526 1.00 86.31 347 ASN A CA 1
ATOM 2763 C C . ASN A 1 347 ? -39.451 -45.999 -20.257 1.00 86.31 347 ASN A C 1
ATOM 2765 O O . ASN A 1 347 ? -40.466 -46.656 -20.479 1.00 86.31 347 ASN A O 1
ATOM 2769 N N . ILE A 1 348 ? -39.322 -44.736 -20.683 1.00 85.88 348 ILE A N 1
ATOM 2770 C CA . ILE A 1 348 ? -40.396 -44.007 -21.378 1.00 85.88 348 ILE A CA 1
ATOM 2771 C C . ILE A 1 348 ? -40.765 -44.692 -22.697 1.00 85.88 348 ILE A C 1
ATOM 2773 O O . ILE A 1 348 ? -41.950 -44.872 -22.989 1.00 85.88 348 ILE A O 1
ATOM 2777 N N . VAL A 1 349 ? -39.773 -45.064 -23.509 1.00 85.38 349 VAL A N 1
ATOM 2778 C CA . VAL A 1 349 ? -40.013 -45.704 -24.811 1.00 85.38 349 VAL A CA 1
ATOM 2779 C C . VAL A 1 349 ? -40.637 -47.085 -24.623 1.00 85.38 349 VAL A C 1
ATOM 2781 O O . VAL A 1 349 ? -41.614 -47.403 -25.307 1.00 85.38 349 VAL A O 1
ATOM 2784 N N . HIS A 1 350 ? -40.150 -47.863 -23.654 1.00 84.62 350 HIS A N 1
ATOM 2785 C CA . HIS A 1 350 ? -40.694 -49.182 -23.340 1.00 84.62 350 HIS A CA 1
ATOM 2786 C C . HIS A 1 350 ? -42.154 -49.117 -22.857 1.00 84.62 350 HIS A C 1
ATOM 2788 O O . HIS A 1 350 ? -43.017 -49.857 -23.343 1.00 84.62 350 HIS A O 1
ATOM 2794 N N . ASP A 1 351 ? -42.468 -48.181 -21.957 1.00 84.94 351 ASP A N 1
ATOM 2795 C CA . ASP A 1 351 ? -43.829 -47.979 -21.454 1.00 84.94 351 ASP A CA 1
ATOM 2796 C C . ASP A 1 351 ? -44.787 -47.531 -22.565 1.00 84.94 351 ASP A C 1
ATOM 2798 O O . ASP A 1 351 ? -45.905 -48.047 -22.671 1.00 84.94 351 ASP A O 1
ATOM 2802 N N . LEU A 1 352 ? -44.354 -46.617 -23.440 1.00 83.81 352 LEU A N 1
ATOM 2803 C CA . LEU A 1 352 ? -45.156 -46.171 -24.582 1.00 83.81 352 LEU A CA 1
ATOM 2804 C C . LEU A 1 352 ? -45.398 -47.302 -25.586 1.00 83.81 352 LEU A C 1
ATOM 2806 O O . LEU A 1 352 ? -46.525 -47.472 -26.059 1.00 83.81 352 LEU A O 1
ATOM 2810 N N . GLN A 1 353 ? -44.381 -48.113 -25.881 1.00 84.06 353 GLN A N 1
ATOM 2811 C CA . GLN A 1 353 ? -44.515 -49.278 -26.754 1.00 84.06 353 GLN A CA 1
ATOM 2812 C C . GLN A 1 353 ? -45.538 -50.267 -26.185 1.00 84.06 353 GLN A C 1
ATOM 2814 O O . GLN A 1 353 ? -46.421 -50.729 -26.911 1.00 84.06 353 GLN A O 1
ATOM 2819 N N . LYS A 1 354 ? -45.479 -50.543 -24.876 1.00 85.19 354 LYS A N 1
ATOM 2820 C CA . LYS A 1 354 ? -46.437 -51.412 -24.180 1.00 85.19 354 LYS A CA 1
ATOM 2821 C C . LYS A 1 354 ? -47.857 -50.846 -24.246 1.00 85.19 354 LYS A C 1
ATOM 2823 O O . LYS A 1 354 ? -48.782 -51.570 -24.614 1.00 85.19 354 LYS A O 1
ATOM 2828 N N . GLN A 1 355 ? -48.034 -49.555 -23.963 1.00 82.94 355 GLN A N 1
ATOM 2829 C CA . GLN A 1 355 ? -49.338 -48.888 -24.026 1.00 82.94 355 GLN A CA 1
ATOM 2830 C C . GLN A 1 355 ? -49.945 -48.933 -25.432 1.00 82.94 355 GLN A C 1
ATOM 2832 O O . GLN A 1 355 ? -51.119 -49.271 -25.580 1.00 82.94 355 GLN A O 1
ATOM 2837 N N . ILE A 1 356 ? -49.171 -48.641 -26.479 1.00 82.25 356 ILE A N 1
ATOM 2838 C CA . ILE A 1 356 ? -49.688 -48.668 -27.855 1.00 82.25 356 ILE A CA 1
ATOM 2839 C C . ILE A 1 356 ? -49.972 -50.105 -28.304 1.00 82.25 356 ILE A C 1
ATOM 2841 O O . ILE A 1 356 ? -51.019 -50.353 -28.898 1.00 82.25 356 ILE A O 1
ATOM 2845 N N . LYS A 1 357 ? -49.116 -51.071 -27.947 1.00 83.12 357 LYS A N 1
ATOM 2846 C CA . LYS A 1 357 ? -49.315 -52.493 -28.270 1.00 83.12 357 LYS A CA 1
ATOM 2847 C C . LYS A 1 357 ? -50.630 -53.042 -27.715 1.00 83.12 357 LYS A C 1
ATOM 2849 O O . LYS A 1 357 ? -51.284 -53.825 -28.394 1.00 83.12 357 LYS A O 1
ATOM 2854 N N . THR A 1 358 ? -51.048 -52.608 -26.522 1.00 82.94 358 THR A N 1
ATOM 2855 C CA . THR A 1 358 ? -52.345 -53.017 -25.942 1.00 82.94 358 THR A CA 1
ATOM 2856 C C . THR A 1 358 ? -53.559 -52.468 -26.691 1.00 82.94 358 THR A C 1
ATOM 2858 O O . THR A 1 358 ? -54.623 -53.077 -26.638 1.00 82.94 358 THR A O 1
ATOM 2861 N N . LYS A 1 359 ? -53.408 -51.345 -27.404 1.00 81.56 359 LYS A N 1
ATOM 2862 C CA . LYS A 1 359 ? -54.480 -50.687 -28.166 1.00 81.56 359 LYS A CA 1
ATOM 2863 C C . LYS A 1 359 ? -54.550 -51.139 -29.628 1.00 81.56 359 LYS A C 1
ATOM 2865 O O . LYS A 1 359 ? -55.442 -50.697 -30.345 1.00 81.56 359 LYS A O 1
ATOM 2870 N N . LEU A 1 360 ? -53.610 -51.968 -30.087 1.00 81.25 360 LEU A N 1
ATOM 2871 C CA . LEU A 1 360 ? -53.553 -52.436 -31.471 1.00 81.25 360 LEU A CA 1
ATOM 2872 C C . LEU A 1 360 ? -54.313 -53.760 -31.668 1.00 81.25 360 LEU A C 1
ATOM 2874 O O . LEU A 1 360 ? -54.281 -54.624 -30.787 1.00 81.25 360 LEU A O 1
ATOM 2878 N N . PRO A 1 361 ? -54.933 -53.971 -32.845 1.00 77.62 361 PRO A N 1
ATOM 2879 C CA . PRO A 1 361 ? -55.563 -55.242 -33.193 1.00 77.62 361 PRO A CA 1
ATOM 2880 C C . PRO A 1 361 ? -54.571 -56.417 -33.169 1.00 77.62 361 PRO A C 1
ATOM 2882 O O . PRO A 1 361 ? -53.393 -56.289 -33.537 1.00 77.62 361 PRO A O 1
ATOM 2885 N N . ARG A 1 362 ? -55.062 -57.601 -32.772 1.00 72.75 362 ARG A N 1
ATOM 2886 C CA . ARG A 1 362 ? -54.270 -58.845 -32.785 1.00 72.75 362 ARG A CA 1
ATOM 2887 C C . ARG A 1 362 ? -53.992 -59.346 -34.207 1.00 72.75 362 ARG A C 1
ATOM 2889 O O . ARG A 1 362 ? -52.912 -59.881 -34.430 1.00 72.75 362 ARG A O 1
ATOM 2896 N N . ARG A 1 363 ? -54.922 -59.152 -35.155 1.00 74.88 363 ARG A N 1
ATOM 2897 C CA . ARG A 1 363 ? -54.751 -59.523 -36.571 1.00 74.88 363 ARG A CA 1
ATOM 2898 C C . ARG A 1 363 ? -53.852 -58.525 -37.302 1.00 74.88 363 ARG A C 1
ATOM 2900 O O . ARG A 1 363 ? -54.082 -57.320 -37.260 1.00 74.88 363 ARG A O 1
ATOM 2907 N N . GLU A 1 364 ? -52.848 -59.041 -38.001 1.00 66.25 364 GLU A N 1
ATOM 2908 C CA . GLU A 1 364 ? -51.817 -58.247 -38.685 1.00 66.25 364 GLU A CA 1
ATOM 2909 C C . GLU A 1 364 ? -52.369 -57.444 -39.875 1.00 66.25 364 GLU A C 1
ATOM 2911 O O . GLU A 1 364 ? -52.050 -56.268 -40.036 1.00 66.25 364 GLU A O 1
ATOM 2916 N N . SER A 1 365 ? -53.313 -58.017 -40.629 1.00 73.62 365 SER A N 1
ATOM 2917 C CA . SER A 1 365 ? -54.016 -57.337 -41.729 1.00 73.62 365 SER A CA 1
ATOM 2918 C C . SER A 1 365 ? -54.833 -56.116 -41.279 1.00 73.62 365 SER A C 1
ATOM 2920 O O . SER A 1 365 ? -54.951 -55.138 -42.018 1.00 73.62 365 SER A O 1
ATOM 2922 N N . GLU A 1 366 ? -55.384 -56.156 -40.063 1.00 70.62 366 GLU A N 1
ATOM 2923 C CA . GLU A 1 366 ? -56.134 -55.053 -39.448 1.00 70.62 366 GLU A CA 1
ATOM 2924 C C . GLU A 1 366 ? -55.195 -54.022 -38.810 1.00 70.62 366 GLU A C 1
ATOM 2926 O O . GLU A 1 366 ? -55.499 -52.829 -38.791 1.00 70.62 366 GLU A O 1
ATOM 2931 N N . ARG A 1 367 ? -54.017 -54.460 -38.345 1.00 75.94 367 ARG A N 1
ATOM 2932 C CA . ARG A 1 367 ? -52.995 -53.589 -37.760 1.00 75.94 367 ARG A CA 1
ATOM 2933 C C . ARG A 1 367 ? -52.470 -52.574 -38.770 1.00 75.94 367 ARG A C 1
ATOM 2935 O O . ARG A 1 367 ? -52.446 -51.394 -38.445 1.00 75.94 367 ARG A O 1
ATOM 2942 N N . HIS A 1 368 ? -52.149 -52.997 -39.994 1.00 71.44 368 HIS A N 1
ATOM 2943 C CA . HIS A 1 368 ? -51.618 -52.103 -41.035 1.00 71.44 368 HIS A CA 1
ATOM 2944 C C . HIS A 1 368 ? -52.577 -50.977 -41.451 1.00 71.44 368 HIS A C 1
ATOM 2946 O O . HIS A 1 368 ? -52.133 -49.951 -41.958 1.00 71.44 368 HIS A O 1
ATOM 2952 N N . LYS A 1 369 ? -53.887 -51.144 -41.227 1.00 70.75 369 LYS A N 1
ATOM 2953 C CA . LYS A 1 369 ? -54.912 -50.132 -41.532 1.00 70.75 369 LYS A CA 1
ATOM 2954 C C . LYS A 1 369 ? -55.225 -49.218 -40.338 1.00 70.75 369 LYS A C 1
ATOM 2956 O O . LYS A 1 369 ? -55.998 -48.275 -40.481 1.00 70.75 369 LYS A O 1
ATOM 2961 N N . HIS A 1 370 ? -54.659 -49.490 -39.160 1.00 77.25 370 HIS A N 1
ATOM 2962 C CA . HIS A 1 370 ? -54.975 -48.774 -37.928 1.00 77.25 370 HIS A CA 1
ATOM 2963 C C . HIS A 1 370 ? -54.195 -47.445 -37.823 1.00 77.25 370 HIS A C 1
ATOM 2965 O O . HIS A 1 370 ? -52.980 -47.438 -38.029 1.00 77.25 370 HIS A O 1
ATOM 2971 N N . PRO A 1 371 ? -54.819 -46.327 -37.396 1.00 72.06 371 PRO A N 1
ATOM 2972 C CA . PRO A 1 371 ? -54.160 -45.014 -37.313 1.00 72.06 371 PRO A CA 1
ATOM 2973 C C . PRO A 1 371 ? -52.963 -44.970 -36.344 1.00 72.06 371 PRO A C 1
ATOM 2975 O O . PRO A 1 371 ? -52.075 -44.133 -36.478 1.00 72.06 371 PRO A O 1
ATOM 2978 N N . LEU A 1 372 ? -52.909 -45.884 -35.368 1.00 77.75 372 LEU A N 1
ATOM 2979 C CA . LEU A 1 372 ? -51.771 -46.021 -34.444 1.00 77.75 372 LEU A CA 1
ATOM 2980 C C . LEU A 1 372 ? -50.632 -46.914 -34.969 1.00 77.75 372 LEU A C 1
ATOM 2982 O O . LEU A 1 372 ? -49.611 -47.004 -34.292 1.00 77.75 372 LEU A O 1
ATOM 2986 N N . SER A 1 373 ? -50.774 -47.562 -36.134 1.00 78.12 373 SER A N 1
ATOM 2987 C CA . SER A 1 373 ? -49.738 -48.454 -36.684 1.00 78.12 373 SER A CA 1
ATOM 2988 C C . SER A 1 373 ? -48.439 -47.699 -36.945 1.00 78.12 373 SER A C 1
ATOM 2990 O O . SER A 1 373 ? -47.392 -48.094 -36.449 1.00 78.12 373 SER A O 1
ATOM 2992 N N . THR A 1 374 ? -48.515 -46.539 -37.601 1.00 77.81 374 THR A N 1
ATOM 2993 C CA . THR A 1 374 ? -47.340 -45.703 -37.889 1.00 77.81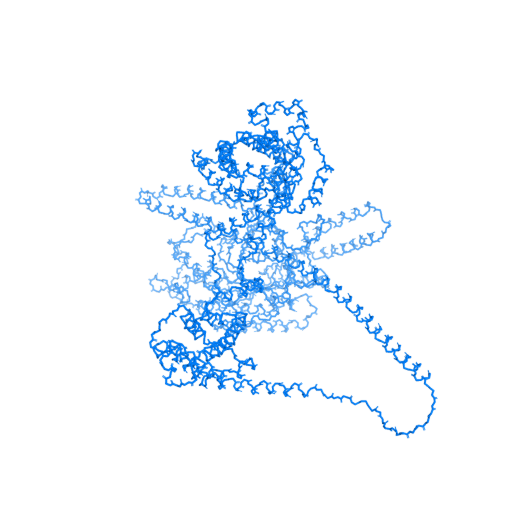 374 THR A CA 1
ATOM 2994 C C . THR A 1 374 ? -46.649 -45.221 -36.609 1.00 77.81 374 THR A C 1
ATOM 2996 O O . THR A 1 374 ? -45.423 -45.232 -36.527 1.00 77.81 374 THR A O 1
ATOM 2999 N N . LYS A 1 375 ? -47.421 -44.850 -35.571 1.00 80.81 375 LYS A N 1
ATOM 3000 C CA . LYS A 1 375 ? -46.868 -44.487 -34.250 1.00 80.81 375 LYS A CA 1
ATOM 3001 C C . LYS A 1 375 ? -46.146 -45.672 -33.603 1.00 80.81 375 LYS A C 1
ATOM 3003 O O . LYS A 1 375 ? -45.091 -45.488 -33.004 1.00 80.81 375 LYS A O 1
ATOM 3008 N N . PHE A 1 376 ? -46.711 -46.872 -33.712 1.00 83.94 376 PHE A N 1
ATOM 3009 C CA . PHE A 1 376 ? -46.109 -48.090 -33.177 1.00 83.94 376 PHE A CA 1
ATOM 3010 C C . PHE A 1 376 ? -44.815 -48.462 -33.903 1.00 83.94 376 PHE A C 1
ATOM 3012 O O . PHE A 1 376 ? -43.832 -48.767 -33.236 1.00 83.94 376 PHE A O 1
ATOM 3019 N N . ASP A 1 377 ? -44.781 -48.360 -35.232 1.00 83.19 377 ASP A N 1
ATOM 3020 C CA . ASP A 1 377 ? -43.591 -48.664 -36.034 1.00 83.19 377 ASP A CA 1
ATOM 3021 C C . ASP A 1 377 ? -42.425 -47.722 -35.693 1.00 83.19 377 ASP A C 1
ATOM 3023 O O . ASP A 1 377 ? -41.290 -48.171 -35.511 1.00 83.19 377 ASP A O 1
ATOM 3027 N N . ILE A 1 378 ? -42.707 -46.423 -35.513 1.00 84.56 378 ILE A N 1
ATOM 3028 C CA . ILE A 1 378 ? -41.708 -45.427 -35.094 1.00 84.56 378 ILE A CA 1
ATOM 3029 C C . ILE A 1 378 ? -41.145 -45.774 -33.705 1.00 84.56 378 ILE A C 1
ATOM 3031 O O . ILE A 1 378 ? -39.928 -45.830 -33.525 1.00 84.56 378 ILE A O 1
ATOM 3035 N N . ILE A 1 379 ? -42.013 -46.056 -32.727 1.00 85.69 379 ILE A N 1
ATOM 3036 C CA . ILE A 1 379 ? -41.588 -46.391 -31.358 1.00 85.69 379 ILE A CA 1
ATOM 3037 C C . ILE A 1 379 ? -40.848 -47.731 -31.311 1.00 85.69 379 ILE A C 1
ATOM 3039 O O . ILE A 1 379 ? -39.843 -47.840 -30.616 1.00 85.69 379 ILE A O 1
ATOM 3043 N N . SER A 1 380 ? -41.284 -48.736 -32.072 1.00 84.31 380 SER A N 1
ATOM 3044 C CA . SER A 1 380 ? -40.617 -50.041 -32.136 1.00 84.31 380 SER A CA 1
ATOM 3045 C C . SER A 1 380 ? -39.223 -49.942 -32.763 1.00 84.31 380 SER A C 1
ATOM 3047 O O . SER A 1 380 ? -38.296 -50.637 -32.338 1.00 84.31 380 SER A O 1
ATOM 3049 N N . SER A 1 381 ? -39.049 -49.060 -33.751 1.00 85.06 381 SER A N 1
ATOM 3050 C CA . SER A 1 381 ? -37.736 -48.764 -34.323 1.00 85.06 381 SER A CA 1
ATOM 3051 C C . SER A 1 381 ? -36.832 -48.017 -33.332 1.00 85.06 381 SER A C 1
ATOM 3053 O O . SER A 1 381 ? -35.635 -48.302 -33.277 1.00 85.06 381 SER A O 1
ATOM 3055 N N . LEU A 1 382 ? -37.376 -47.092 -32.531 1.00 87.19 382 LEU A N 1
ATOM 3056 C CA . LEU A 1 382 ? -36.631 -46.407 -31.465 1.00 87.19 382 LEU A CA 1
ATOM 3057 C C . LEU A 1 382 ? -36.215 -47.365 -30.340 1.00 87.19 382 LEU A C 1
ATOM 3059 O O . LEU A 1 382 ? -35.054 -47.357 -29.941 1.00 87.19 382 LEU A O 1
ATOM 3063 N N . ASP A 1 383 ? -37.125 -48.223 -29.876 1.00 86.56 383 ASP A N 1
ATOM 3064 C CA . ASP A 1 383 ? -36.861 -49.246 -28.855 1.00 86.56 383 ASP A CA 1
ATOM 3065 C C . ASP A 1 383 ? -35.727 -50.183 -29.290 1.00 86.56 383 ASP A C 1
ATOM 3067 O O . ASP A 1 383 ? -34.733 -50.337 -28.581 1.00 86.56 383 ASP A O 1
ATOM 3071 N N . SER A 1 384 ? -35.800 -50.698 -30.522 1.00 86.12 384 SER A N 1
ATOM 3072 C CA . SER A 1 384 ? -34.733 -51.530 -31.094 1.00 86.12 384 SER A CA 1
ATOM 3073 C C . SER A 1 384 ? -33.377 -50.814 -31.035 1.00 86.12 384 SER A C 1
ATOM 3075 O O . SER A 1 384 ? -32.373 -51.398 -30.635 1.00 86.12 384 SER A O 1
ATOM 3077 N N . ARG A 1 385 ? -33.329 -49.523 -31.387 1.00 86.50 385 ARG A N 1
ATOM 3078 C CA . ARG A 1 385 ? -32.095 -48.718 -31.367 1.00 86.50 385 ARG A CA 1
ATOM 3079 C C . ARG A 1 385 ? -31.556 -48.499 -29.956 1.00 86.50 385 ARG A C 1
ATOM 3081 O O . ARG A 1 385 ? -30.352 -48.628 -29.751 1.00 86.50 385 ARG A O 1
ATOM 3088 N N . ILE A 1 386 ? -32.420 -48.216 -28.988 1.00 86.62 386 ILE A N 1
ATOM 3089 C CA . ILE A 1 386 ? -32.031 -48.056 -27.580 1.00 86.62 386 ILE A CA 1
ATOM 3090 C C . ILE A 1 386 ? -31.494 -49.375 -27.016 1.00 86.62 386 ILE A C 1
ATOM 3092 O O . ILE A 1 386 ? -30.492 -49.369 -26.305 1.00 86.62 386 ILE A O 1
ATOM 3096 N N . GLN A 1 387 ? -32.072 -50.516 -27.396 1.00 86.31 387 GLN A N 1
ATOM 3097 C CA . GLN A 1 387 ? -31.552 -51.832 -27.015 1.00 86.31 387 GLN A CA 1
ATOM 3098 C C . GLN A 1 387 ? -30.145 -52.084 -27.581 1.00 86.31 387 GLN A C 1
ATOM 3100 O O . GLN A 1 387 ? -29.271 -52.549 -26.849 1.00 86.31 387 GLN A O 1
ATOM 3105 N N . TRP A 1 388 ? -29.875 -51.705 -28.836 1.00 85.81 388 TRP A N 1
ATOM 3106 C CA . TRP A 1 388 ? -28.520 -51.758 -29.408 1.00 85.81 388 TRP A CA 1
ATOM 3107 C C . TRP A 1 388 ? -27.523 -50.860 -28.659 1.00 85.81 388 TRP A C 1
ATOM 3109 O O . TRP A 1 388 ? -26.387 -51.273 -28.400 1.00 85.81 388 TRP A O 1
ATOM 3119 N N . LEU A 1 389 ? -27.946 -49.657 -28.256 1.00 86.75 389 LEU A N 1
ATOM 3120 C CA . LEU A 1 389 ? -27.140 -48.772 -27.409 1.00 86.75 389 LEU A CA 1
ATOM 3121 C C . LEU A 1 389 ? -26.893 -49.408 -26.034 1.00 86.75 389 LEU A C 1
ATOM 3123 O O . LEU A 1 389 ? -25.765 -49.386 -25.550 1.00 86.75 389 LEU A O 1
ATOM 3127 N N . LYS A 1 390 ? -27.891 -50.057 -25.431 1.00 85.00 390 LYS A N 1
ATOM 3128 C CA . LYS A 1 390 ? -27.753 -50.737 -24.136 1.00 85.00 390 LYS A CA 1
ATOM 3129 C C . LYS A 1 390 ? -26.779 -51.905 -24.198 1.00 85.00 390 LYS A C 1
ATOM 3131 O O . LYS A 1 390 ? -25.955 -52.040 -23.299 1.00 85.00 390 LYS A O 1
ATOM 3136 N N . LEU A 1 391 ? -26.837 -52.714 -25.253 1.00 83.94 391 LEU A N 1
ATOM 3137 C CA . LEU A 1 391 ? -25.894 -53.815 -25.462 1.00 83.94 391 LEU A CA 1
ATOM 3138 C C . LEU A 1 391 ? -24.452 -53.316 -25.609 1.00 83.94 391 LEU A C 1
ATOM 3140 O O . LEU A 1 391 ? -23.527 -53.989 -25.169 1.00 83.94 391 LEU A O 1
ATOM 3144 N N . THR A 1 392 ? -24.265 -52.129 -26.188 1.00 83.94 392 THR A N 1
ATOM 3145 C CA . THR A 1 392 ? -22.936 -51.556 -26.437 1.00 83.94 392 THR A CA 1
ATOM 3146 C C . THR A 1 392 ? -22.393 -50.798 -25.219 1.00 83.94 392 THR A C 1
ATOM 3148 O O . THR A 1 392 ? -21.272 -51.032 -24.779 1.00 83.94 392 THR A O 1
ATOM 3151 N N . PHE A 1 393 ? -23.187 -49.901 -24.633 1.00 82.81 393 PHE A N 1
ATOM 3152 C CA . PHE A 1 393 ? -22.753 -48.992 -23.568 1.00 82.81 393 PHE A CA 1
ATOM 3153 C C . PHE A 1 393 ? -23.073 -49.494 -22.152 1.00 82.81 393 PHE A C 1
ATOM 3155 O O . PHE A 1 393 ? -22.427 -49.073 -21.192 1.00 82.81 393 PHE A O 1
ATOM 3162 N N . GLY A 1 394 ? -24.055 -50.386 -21.993 1.00 78.94 394 GLY A N 1
ATOM 3163 C CA . GLY A 1 394 ? -24.670 -50.705 -20.701 1.00 78.94 394 GLY A CA 1
ATOM 3164 C C . GLY A 1 394 ? -23.694 -51.238 -19.653 1.00 78.94 394 GLY A C 1
ATOM 3165 O O . GLY A 1 394 ? -23.677 -50.735 -18.532 1.00 78.94 394 GLY A O 1
ATOM 3166 N N . SER A 1 395 ? -22.829 -52.193 -20.017 1.00 77.56 395 SER A N 1
ATOM 3167 C CA . SER A 1 395 ? -21.834 -52.747 -19.083 1.00 77.56 395 SER A CA 1
ATOM 3168 C C . SER A 1 395 ? -20.802 -51.699 -18.646 1.00 77.56 395 SER A C 1
ATOM 3170 O O . SER A 1 395 ? -20.406 -51.642 -17.481 1.00 77.56 395 SER A O 1
ATOM 3172 N N . SER A 1 396 ? -20.389 -50.825 -19.563 1.00 77.00 396 SER A N 1
ATOM 3173 C CA . SER A 1 396 ? -19.386 -49.788 -19.300 1.00 77.00 396 SER A CA 1
ATOM 3174 C C . SER A 1 396 ? -19.932 -48.660 -18.422 1.00 77.00 396 SER A C 1
ATOM 3176 O O . SER A 1 396 ? -19.208 -48.155 -17.561 1.00 77.00 396 SER A O 1
ATOM 3178 N N . ILE A 1 397 ? -21.213 -48.312 -18.585 1.00 81.06 397 ILE A N 1
ATOM 3179 C CA . ILE A 1 397 ? -21.913 -47.335 -17.739 1.00 81.06 397 ILE A CA 1
ATOM 3180 C C . ILE A 1 397 ? -22.176 -47.909 -16.340 1.00 81.06 397 ILE A C 1
ATOM 3182 O O . ILE A 1 397 ? -21.907 -47.235 -15.349 1.00 81.06 397 ILE A O 1
ATOM 3186 N N . GLN A 1 398 ? -22.627 -49.165 -16.232 1.00 77.31 398 GLN A N 1
ATOM 3187 C CA . GLN A 1 398 ? -22.885 -49.819 -14.938 1.00 77.31 398 GLN A CA 1
ATOM 3188 C C . GLN A 1 398 ? -21.622 -49.991 -14.085 1.00 77.31 398 GLN A C 1
ATOM 3190 O O . GLN A 1 398 ? -21.688 -49.897 -12.863 1.00 77.31 398 GLN A O 1
ATOM 3195 N N . ASN A 1 399 ? -20.469 -50.208 -14.720 1.00 74.38 399 ASN A N 1
ATOM 3196 C CA . ASN A 1 399 ? -19.179 -50.314 -14.037 1.00 74.38 399 ASN A CA 1
ATOM 3197 C C . ASN A 1 399 ? -18.511 -48.946 -13.775 1.00 74.38 399 ASN A C 1
ATOM 3199 O O . ASN A 1 399 ? -17.348 -48.912 -13.372 1.00 74.38 399 ASN A O 1
ATOM 3203 N N . SER A 1 400 ? -19.204 -47.825 -14.024 1.00 71.69 400 SER A N 1
ATOM 3204 C CA . SER A 1 400 ? -18.682 -46.453 -13.888 1.00 71.69 400 SER A CA 1
ATOM 3205 C C . SER A 1 400 ? -17.391 -46.187 -14.682 1.00 71.69 400 SER A C 1
ATOM 3207 O O . SER A 1 400 ? -16.594 -45.326 -14.311 1.00 71.69 400 SER A O 1
ATOM 3209 N N . LEU A 1 401 ? -17.169 -46.928 -15.775 1.00 73.06 401 LEU A N 1
ATOM 3210 C CA . LEU A 1 401 ? -15.980 -46.810 -16.630 1.00 73.06 401 LEU A CA 1
ATOM 3211 C C . LEU A 1 401 ? -16.143 -45.709 -17.687 1.00 73.06 401 LEU A C 1
ATOM 3213 O O . LEU A 1 401 ? -15.168 -45.087 -18.101 1.00 73.06 401 LEU A O 1
ATOM 3217 N N . CYS A 1 402 ? -17.377 -45.469 -18.130 1.00 78.38 402 CYS A N 1
ATOM 3218 C CA . CYS A 1 402 ? -17.734 -44.438 -19.100 1.00 78.38 402 CYS A CA 1
ATOM 3219 C C . CYS A 1 402 ? -19.152 -43.931 -18.802 1.00 78.38 402 CYS A C 1
ATOM 3221 O O . CYS A 1 402 ? -19.965 -44.673 -18.261 1.00 78.38 402 CYS A O 1
ATOM 3223 N N . CYS A 1 403 ? -19.477 -42.692 -19.162 1.00 83.06 403 CYS A N 1
ATOM 3224 C CA . CYS A 1 403 ? -20.854 -42.194 -19.144 1.00 83.06 403 CYS A CA 1
ATOM 3225 C C . CYS A 1 403 ? -21.383 -42.023 -20.570 1.00 83.06 403 CYS A C 1
ATOM 3227 O O . CYS A 1 403 ? -20.611 -41.943 -21.532 1.00 83.06 403 CYS A O 1
ATOM 3229 N N . PHE A 1 404 ? -22.704 -41.939 -20.706 1.00 84.56 404 PHE A N 1
ATOM 3230 C CA . PHE A 1 404 ? -23.341 -41.714 -21.995 1.00 84.56 404 PHE A CA 1
ATOM 3231 C C . PHE A 1 404 ? -22.921 -40.348 -22.574 1.00 84.56 404 PHE A C 1
ATOM 3233 O O . PHE A 1 404 ? -23.255 -39.298 -22.034 1.00 84.56 404 PHE A O 1
ATOM 3240 N N . TYR A 1 405 ? -22.139 -40.344 -23.658 1.00 82.00 405 TYR A N 1
ATOM 3241 C CA . TYR A 1 405 ? -21.608 -39.130 -24.298 1.00 82.00 405 TYR A CA 1
ATOM 3242 C C . TYR A 1 405 ? -22.412 -38.573 -25.494 1.00 82.00 405 TYR A C 1
ATOM 3244 O O . TYR A 1 405 ? -22.279 -37.369 -25.748 1.00 82.00 405 TYR A O 1
ATOM 3252 N N . PRO A 1 406 ? -23.246 -39.347 -26.226 1.00 85.56 406 PRO A N 1
ATOM 3253 C CA . PRO A 1 406 ? -24.039 -38.826 -27.347 1.00 85.56 406 PRO A CA 1
ATOM 3254 C C . PRO A 1 406 ? -25.217 -37.922 -26.919 1.00 85.56 406 PRO A C 1
ATOM 3256 O O . PRO A 1 406 ? -26.379 -38.285 -27.064 1.00 85.56 406 PRO A O 1
ATOM 3259 N N . GLY A 1 407 ? -24.948 -36.713 -26.419 1.00 85.38 407 GLY A N 1
ATOM 3260 C CA . GLY A 1 407 ? -25.991 -35.784 -25.951 1.00 85.38 407 GLY A CA 1
ATOM 3261 C C . GLY A 1 407 ? -27.032 -35.418 -27.021 1.00 85.38 407 GLY A C 1
ATOM 3262 O O . GLY A 1 407 ? -28.230 -35.481 -26.763 1.00 85.38 407 GLY A O 1
ATOM 3263 N N . ARG A 1 408 ? -26.584 -35.155 -28.257 1.00 85.50 408 ARG A N 1
ATOM 3264 C CA . ARG A 1 408 ? -27.459 -34.828 -29.401 1.00 85.50 408 ARG A CA 1
ATOM 3265 C C . ARG A 1 408 ? -28.423 -35.954 -29.774 1.00 85.50 408 ARG A C 1
ATOM 3267 O O . ARG A 1 408 ? -29.528 -35.687 -30.226 1.00 85.50 408 ARG A O 1
ATOM 3274 N N . LEU A 1 409 ? -28.027 -37.207 -29.544 1.00 89.38 409 LEU A N 1
ATOM 3275 C CA . LEU A 1 409 ? -28.892 -38.361 -29.780 1.00 89.38 409 LEU A CA 1
ATOM 3276 C C . LEU A 1 409 ? -30.068 -38.388 -28.791 1.00 89.38 409 LEU A C 1
ATOM 3278 O O . LEU A 1 409 ? -31.175 -38.726 -29.194 1.00 89.38 409 LEU A O 1
ATOM 3282 N N . LEU A 1 410 ? -29.852 -38.009 -27.523 1.00 87.00 410 LEU A N 1
ATOM 3283 C CA . LEU A 1 410 ? -30.937 -37.912 -26.536 1.00 87.00 410 LEU A CA 1
ATOM 3284 C C . LEU A 1 410 ? -31.910 -36.791 -26.897 1.00 87.00 410 LEU A C 1
ATOM 3286 O O . LEU A 1 410 ? -33.116 -37.029 -26.900 1.00 87.00 410 LEU A O 1
ATOM 3290 N N . ASP A 1 411 ? -31.393 -35.604 -27.232 1.00 88.12 411 ASP A N 1
ATOM 3291 C CA . ASP A 1 411 ? -32.218 -34.460 -27.640 1.00 88.12 411 ASP A CA 1
ATOM 3292 C C . ASP A 1 411 ? -33.107 -34.820 -28.843 1.00 88.12 411 ASP A C 1
ATOM 3294 O O . ASP A 1 411 ? -34.308 -34.548 -28.831 1.00 88.12 411 ASP A O 1
ATOM 3298 N N . GLU A 1 412 ? -32.546 -35.510 -29.842 1.00 87.88 412 GLU A N 1
ATOM 3299 C CA . GLU A 1 412 ? -33.285 -35.915 -31.040 1.00 87.88 412 GLU A CA 1
ATOM 3300 C C . GLU A 1 412 ? -34.371 -36.952 -30.737 1.00 87.88 412 GLU A C 1
ATOM 3302 O O . GLU A 1 412 ? -35.508 -36.822 -31.186 1.00 87.88 412 GLU A O 1
ATOM 3307 N N . ILE A 1 413 ? -34.077 -37.961 -29.911 1.00 86.88 413 ILE A N 1
ATOM 3308 C CA . ILE A 1 413 ? -35.096 -38.947 -29.531 1.00 86.88 413 ILE A CA 1
ATOM 3309 C C . ILE A 1 413 ? -36.219 -38.279 -28.722 1.00 86.88 413 ILE A C 1
ATOM 3311 O O . ILE A 1 413 ? -37.396 -38.566 -28.955 1.00 86.88 413 ILE A O 1
ATOM 3315 N N . TYR A 1 414 ? -35.899 -37.357 -27.808 1.00 88.06 414 TYR A N 1
ATOM 3316 C CA . TYR A 1 414 ? -36.917 -36.589 -27.086 1.00 88.06 414 TYR A CA 1
ATOM 3317 C C . TYR A 1 414 ? -37.737 -35.682 -28.015 1.00 88.06 414 TYR A C 1
ATOM 3319 O O . TYR A 1 414 ? -38.950 -35.566 -27.820 1.00 88.06 414 TYR A O 1
ATOM 3327 N N . SER A 1 415 ? -37.121 -35.099 -29.047 1.00 86.12 415 SER A N 1
ATOM 3328 C CA . SER A 1 415 ? -37.809 -34.339 -30.099 1.00 86.12 415 SER A CA 1
ATOM 3329 C C . SER A 1 415 ? -38.830 -35.209 -30.837 1.00 86.12 415 SER A C 1
ATOM 3331 O O . SER A 1 415 ? -40.017 -34.867 -30.877 1.00 86.12 415 SER A O 1
ATOM 3333 N N . VAL A 1 416 ? -38.420 -36.394 -31.306 1.00 85.44 416 VAL A N 1
ATOM 3334 C CA . VAL A 1 416 ? -39.313 -37.362 -31.969 1.00 85.44 416 VAL A CA 1
ATOM 3335 C C . VAL A 1 416 ? -40.450 -37.795 -31.035 1.00 85.44 416 VAL A C 1
ATOM 3337 O O . VAL A 1 416 ? -41.615 -37.823 -31.436 1.00 85.44 416 VAL A O 1
ATOM 3340 N N . LEU A 1 417 ? -40.162 -38.064 -29.757 1.00 84.88 417 LEU A N 1
ATOM 3341 C CA . LEU A 1 417 ? -41.188 -38.403 -28.762 1.00 84.88 417 LEU A CA 1
ATOM 3342 C C . LEU A 1 417 ? -42.178 -37.256 -28.512 1.00 84.88 417 LEU A C 1
ATOM 3344 O O . LEU A 1 417 ? -43.369 -37.506 -28.306 1.00 84.88 417 LEU A O 1
ATOM 3348 N N . ASN A 1 418 ? -41.723 -36.002 -28.534 1.00 84.56 418 ASN A N 1
ATOM 3349 C CA . ASN A 1 418 ? -42.595 -34.841 -28.371 1.00 84.56 418 ASN A CA 1
ATOM 3350 C C . ASN A 1 418 ? -43.470 -34.604 -29.616 1.00 84.56 418 ASN A C 1
ATOM 3352 O O . ASN A 1 418 ? -44.658 -34.292 -29.494 1.00 84.56 418 ASN A O 1
ATOM 3356 N N . GLN A 1 419 ? -42.931 -34.841 -30.814 1.00 81.75 419 GLN A N 1
ATOM 3357 C CA . GLN A 1 419 ? -43.701 -34.826 -32.063 1.00 81.75 419 GLN A CA 1
ATOM 3358 C C . GLN A 1 419 ? -44.784 -35.915 -32.072 1.00 81.75 419 GLN A C 1
ATOM 3360 O O . GLN A 1 419 ? -45.931 -35.639 -32.419 1.00 81.75 419 GLN A O 1
ATOM 3365 N N . LEU A 1 420 ? -44.484 -37.124 -31.578 1.00 80.19 420 LEU A N 1
ATOM 3366 C CA . LEU A 1 420 ? -45.466 -38.213 -31.435 1.00 80.19 420 LEU A CA 1
ATOM 3367 C C . LEU A 1 420 ? -46.634 -37.876 -30.490 1.00 80.19 420 LEU A C 1
ATOM 3369 O O . LEU A 1 420 ? -47.743 -38.405 -30.668 1.00 80.19 420 LEU A O 1
ATOM 3373 N N . LYS A 1 421 ? -46.393 -37.007 -29.497 1.00 77.62 421 LYS A N 1
ATOM 3374 C CA . LYS A 1 421 ? -47.412 -36.506 -28.561 1.00 77.62 421 LYS A CA 1
ATOM 3375 C C . LYS A 1 421 ? -48.262 -35.380 -29.154 1.00 77.62 421 LYS A C 1
ATOM 3377 O O . LYS A 1 421 ? -49.455 -35.334 -28.874 1.00 77.62 421 LYS A O 1
ATOM 3382 N N . THR A 1 422 ? -47.662 -34.484 -29.934 1.00 75.38 422 THR A N 1
ATOM 3383 C CA . THR A 1 422 ? -48.304 -33.242 -30.405 1.00 75.38 422 THR A CA 1
ATOM 3384 C C . THR A 1 422 ? -48.986 -33.379 -31.764 1.00 75.38 422 THR A C 1
ATOM 3386 O O . THR A 1 422 ? -50.036 -32.778 -31.977 1.00 75.38 422 THR A O 1
ATOM 3389 N N . GLN A 1 423 ? -48.434 -34.179 -32.677 1.00 72.19 423 GLN A N 1
ATOM 3390 C CA . GLN A 1 423 ? -48.949 -34.314 -34.039 1.00 72.19 423 GLN A CA 1
ATOM 3391 C C . GLN A 1 423 ? -49.880 -35.530 -34.188 1.00 72.19 423 GLN A C 1
ATOM 3393 O O . GLN A 1 423 ? -49.736 -36.560 -33.520 1.00 72.19 423 GLN A O 1
ATOM 3398 N N . GLN A 1 424 ? -50.876 -35.403 -35.070 1.00 60.53 424 GLN A N 1
ATOM 3399 C CA . GLN A 1 424 ? -51.794 -36.494 -35.430 1.00 60.53 424 GLN A CA 1
ATOM 3400 C C . GLN A 1 424 ? -51.375 -37.212 -36.724 1.00 60.53 424 GLN A C 1
ATOM 3402 O O . GLN A 1 424 ? -51.619 -38.410 -36.853 1.00 60.53 424 GLN A O 1
ATOM 3407 N N . THR A 1 425 ? -50.694 -36.516 -37.638 1.00 64.31 425 THR A N 1
ATOM 3408 C CA . THR A 1 425 ? -50.185 -37.034 -38.918 1.00 64.31 425 THR A CA 1
ATOM 3409 C C . THR A 1 425 ? -48.660 -36.993 -38.937 1.00 64.31 425 THR A C 1
ATOM 3411 O O . THR A 1 425 ? -48.086 -35.969 -38.573 1.00 64.31 425 THR A O 1
ATOM 3414 N N . PHE A 1 426 ? -48.009 -38.068 -39.388 1.00 67.56 426 PHE A N 1
ATOM 3415 C CA . PHE A 1 426 ? -46.547 -38.192 -39.363 1.00 67.56 426 PHE A CA 1
ATOM 3416 C C . PHE A 1 426 ? -45.968 -38.300 -40.773 1.00 67.56 426 PHE A C 1
ATOM 3418 O O . PHE A 1 426 ? -46.570 -38.972 -41.615 1.00 67.56 426 PHE A O 1
ATOM 3425 N N . PRO A 1 427 ? -44.792 -37.699 -41.029 1.00 67.44 427 PRO A N 1
ATOM 3426 C CA . PRO A 1 427 ? -44.008 -38.017 -42.216 1.00 67.44 427 PRO A CA 1
ATOM 3427 C C . PRO A 1 427 ? -43.594 -39.498 -42.209 1.00 67.44 427 PRO A C 1
ATOM 3429 O O . PRO A 1 427 ? -43.733 -40.200 -41.204 1.00 67.44 427 PRO A O 1
ATOM 3432 N N . ASN A 1 428 ? -43.081 -39.987 -43.341 1.00 73.75 428 ASN A N 1
ATOM 3433 C CA . ASN A 1 428 ? -42.631 -41.372 -43.481 1.00 73.75 428 ASN A CA 1
ATOM 3434 C C . ASN A 1 428 ? -41.682 -41.752 -42.314 1.00 73.75 428 ASN A C 1
ATOM 3436 O O . ASN A 1 428 ? -40.691 -41.050 -42.098 1.00 73.75 428 ASN A O 1
ATOM 3440 N N . PRO A 1 429 ? -41.930 -42.854 -41.571 1.00 73.06 429 PRO A N 1
ATOM 3441 C CA . PRO A 1 429 ? -41.088 -43.269 -40.443 1.00 73.06 429 PRO A CA 1
ATOM 3442 C C . PRO A 1 429 ? -39.592 -43.317 -40.767 1.00 73.06 429 PRO A C 1
ATOM 3444 O O . PRO A 1 429 ? -38.759 -43.033 -39.909 1.00 73.06 429 PRO A O 1
ATOM 3447 N N . ARG A 1 430 ? -39.245 -43.641 -42.021 1.00 73.44 430 ARG A N 1
ATOM 3448 C CA . ARG A 1 430 ? -37.855 -43.699 -42.490 1.00 73.44 430 ARG A CA 1
ATOM 3449 C C . ARG A 1 430 ? -37.176 -42.333 -42.508 1.00 73.44 430 ARG A C 1
ATOM 3451 O O . ARG A 1 430 ? -36.025 -42.256 -42.104 1.00 73.44 430 ARG A O 1
ATOM 3458 N N . THR A 1 431 ? -37.871 -41.285 -42.954 1.00 75.12 431 THR A N 1
ATOM 3459 C CA . THR A 1 431 ? -37.312 -39.925 -43.013 1.00 75.12 431 THR A CA 1
ATOM 3460 C C . THR A 1 431 ? -37.249 -39.301 -41.625 1.00 75.12 431 THR A C 1
ATOM 3462 O O . THR A 1 431 ? -36.287 -38.618 -41.308 1.00 75.12 431 THR A O 1
ATOM 3465 N N . LEU A 1 432 ? -38.240 -39.585 -40.770 1.00 79.31 432 LEU A N 1
ATOM 3466 C CA . LEU A 1 432 ? -38.284 -39.064 -39.402 1.00 79.31 432 LEU A CA 1
ATOM 3467 C C . LEU A 1 432 ? -37.173 -39.637 -38.508 1.00 79.31 432 LEU A C 1
ATOM 3469 O O . LEU A 1 432 ? -36.627 -38.932 -37.671 1.00 79.31 432 LEU A O 1
ATOM 3473 N N . LEU A 1 433 ? -36.840 -40.919 -38.672 1.00 84.50 433 LEU A N 1
ATOM 3474 C CA . LEU A 1 433 ? -35.848 -41.609 -37.841 1.00 84.50 433 LEU A CA 1
ATOM 3475 C C . LEU A 1 433 ? -34.440 -41.636 -38.444 1.00 84.50 433 LEU A C 1
ATOM 3477 O O . LEU A 1 433 ? -33.550 -42.256 -37.858 1.00 84.50 433 LEU A O 1
ATOM 3481 N N . GLN A 1 434 ? -34.232 -41.014 -39.607 1.00 83.81 434 GLN A N 1
ATOM 3482 C CA . GLN A 1 434 ? -32.957 -41.064 -40.322 1.00 83.81 434 GLN A CA 1
ATOM 3483 C C . GLN A 1 434 ? -31.816 -40.497 -39.470 1.00 83.81 434 GLN A C 1
ATOM 3485 O O . GLN A 1 434 ? -30.833 -41.193 -39.229 1.00 83.81 434 GLN A O 1
ATOM 3490 N N . GLU A 1 435 ? -31.994 -39.303 -38.903 1.00 82.75 435 GLU A N 1
ATOM 3491 C CA . GLU A 1 435 ? -30.967 -38.667 -38.071 1.00 82.75 435 GLU A CA 1
ATOM 3492 C C . GLU A 1 435 ? -30.666 -39.476 -36.799 1.00 82.75 435 GLU A C 1
ATOM 3494 O O . GLU A 1 435 ? -29.505 -39.693 -36.447 1.00 82.75 435 GLU A O 1
ATOM 3499 N N . THR A 1 436 ? -31.697 -40.002 -36.126 1.00 85.06 436 THR A N 1
ATOM 3500 C CA . THR A 1 436 ? -31.525 -40.874 -34.951 1.00 85.06 436 THR A CA 1
ATOM 3501 C C . THR A 1 436 ? -30.763 -42.157 -35.305 1.00 85.06 436 THR A C 1
ATOM 3503 O O . THR A 1 436 ? -29.914 -42.633 -34.540 1.00 85.06 436 THR A O 1
ATOM 3506 N N . ARG A 1 437 ? -31.047 -42.737 -36.475 1.00 85.06 437 ARG A N 1
ATOM 3507 C CA . ARG A 1 437 ? -30.369 -43.929 -36.989 1.00 85.06 437 ARG A CA 1
ATOM 3508 C C . ARG A 1 437 ? -28.896 -43.650 -37.274 1.00 85.06 437 ARG A C 1
ATOM 3510 O O . ARG A 1 437 ? -28.062 -44.427 -36.812 1.00 85.06 437 ARG A O 1
ATOM 3517 N N . ASP A 1 438 ? -28.587 -42.561 -37.961 1.00 87.50 438 ASP A N 1
ATOM 3518 C CA . ASP A 1 438 ? -27.215 -42.224 -38.340 1.00 87.50 438 ASP A CA 1
ATOM 3519 C C . ASP A 1 438 ? -26.373 -41.897 -37.096 1.00 87.50 438 ASP A C 1
ATOM 3521 O O . ASP A 1 438 ? -25.308 -42.481 -36.890 1.00 87.50 438 ASP A O 1
ATOM 3525 N N . MET A 1 439 ? -26.906 -41.082 -36.177 1.00 85.56 439 MET A N 1
ATOM 3526 C CA . MET A 1 439 ? -26.223 -40.736 -34.923 1.00 85.56 439 MET A CA 1
ATOM 3527 C C . MET A 1 439 ? -25.988 -41.945 -34.008 1.00 85.56 439 MET A C 1
ATOM 3529 O O . MET A 1 439 ? -24.923 -42.058 -33.401 1.00 85.56 439 MET A O 1
ATOM 3533 N N . SER A 1 440 ? -26.960 -42.859 -33.894 1.00 87.75 440 SER A N 1
ATOM 3534 C CA . SER A 1 440 ? -26.796 -44.078 -33.085 1.00 87.75 440 SER A CA 1
ATOM 3535 C C . SER A 1 440 ? -25.756 -45.035 -33.676 1.00 87.75 440 SER A C 1
ATOM 3537 O O . SER A 1 440 ? -24.962 -45.596 -32.924 1.00 87.75 440 SER A O 1
ATOM 3539 N N . SER A 1 441 ? -25.713 -45.183 -35.003 1.00 88.75 441 SER A N 1
ATOM 3540 C CA . SER A 1 441 ? -24.708 -46.000 -35.692 1.00 88.75 441 SER A CA 1
ATOM 3541 C C . SER A 1 441 ? -23.298 -45.420 -35.533 1.00 88.75 441 SER A C 1
ATOM 3543 O O . SER A 1 441 ? -22.411 -46.139 -35.076 1.00 88.75 441 SER A O 1
ATOM 3545 N N . MET A 1 442 ? -23.117 -44.114 -35.773 1.00 87.38 442 MET A N 1
ATOM 3546 C CA . MET A 1 442 ? -21.834 -43.428 -35.560 1.00 87.38 442 MET A CA 1
ATOM 3547 C C . MET A 1 442 ? -21.348 -43.535 -34.107 1.00 87.38 442 MET A C 1
ATOM 3549 O O . MET A 1 442 ? -20.160 -43.726 -33.851 1.00 87.38 442 MET A O 1
ATOM 3553 N N . ALA A 1 443 ? -22.259 -43.416 -33.134 1.00 85.94 443 ALA A N 1
ATOM 3554 C CA . ALA A 1 443 ? -21.907 -43.519 -31.721 1.00 85.94 443 ALA A CA 1
ATOM 3555 C C . ALA A 1 443 ? -21.405 -44.923 -31.347 1.00 85.94 443 ALA A C 1
ATOM 3557 O O . ALA A 1 443 ? -20.417 -45.034 -30.622 1.00 85.94 443 ALA A O 1
ATOM 3558 N N . ILE A 1 444 ? -22.066 -45.977 -31.835 1.00 86.88 444 ILE A N 1
ATOM 3559 C CA . ILE A 1 444 ? -21.692 -47.376 -31.568 1.00 86.88 444 ILE A CA 1
ATOM 3560 C C . ILE A 1 444 ? -20.329 -47.707 -32.185 1.00 86.88 444 ILE A C 1
ATOM 3562 O O . ILE A 1 444 ? -19.491 -48.311 -31.517 1.00 86.88 444 ILE A O 1
ATOM 3566 N N . GLU A 1 445 ? -20.101 -47.296 -33.432 1.00 88.31 445 GLU A N 1
ATOM 3567 C CA . GLU A 1 445 ? -18.839 -47.516 -34.148 1.00 88.31 445 GLU A CA 1
ATOM 3568 C C . GLU A 1 445 ? -17.675 -46.822 -33.433 1.00 88.31 445 GLU A C 1
ATOM 3570 O O . GLU A 1 445 ? -16.701 -47.469 -33.047 1.00 88.31 445 GLU A O 1
ATOM 3575 N N . HIS A 1 446 ? -17.842 -45.537 -33.099 1.00 86.38 446 HIS A N 1
ATOM 3576 C CA . HIS A 1 446 ? -16.829 -44.784 -32.363 1.00 86.38 446 HIS A CA 1
ATOM 3577 C C . HIS A 1 446 ? -16.496 -45.407 -30.999 1.00 86.38 446 HIS A C 1
ATOM 3579 O O . HIS A 1 446 ? -15.333 -45.429 -30.590 1.00 86.38 446 HIS A O 1
ATOM 3585 N N . PHE A 1 447 ? -17.496 -45.928 -30.282 1.00 85.69 447 PHE A N 1
ATOM 3586 C CA . PHE A 1 447 ? -17.259 -46.577 -28.996 1.00 85.69 447 PHE A CA 1
ATOM 3587 C C . PHE A 1 447 ? -16.388 -47.825 -29.137 1.00 85.69 447 PHE A C 1
ATOM 3589 O O . PHE A 1 447 ? -15.393 -47.951 -28.422 1.00 85.69 447 PHE A O 1
ATOM 3596 N N . ARG A 1 448 ? -16.742 -48.713 -30.073 1.00 84.75 448 ARG A N 1
ATOM 3597 C CA . ARG A 1 448 ? -16.040 -49.984 -30.295 1.00 84.75 448 ARG A CA 1
ATOM 3598 C C . ARG A 1 448 ? -14.613 -49.780 -30.791 1.00 84.75 448 ARG A C 1
ATOM 3600 O O . ARG A 1 448 ? -13.710 -50.479 -30.347 1.00 84.75 448 ARG A O 1
ATOM 3607 N N . GLU A 1 449 ? -14.397 -48.809 -31.673 1.00 86.50 449 GLU A N 1
ATOM 3608 C CA . GLU A 1 449 ? -13.078 -48.587 -32.272 1.00 86.50 449 GLU A CA 1
ATOM 3609 C C . GLU A 1 449 ? -12.133 -47.779 -31.379 1.00 86.50 449 GLU A C 1
ATOM 3611 O O . GLU A 1 449 ? -10.944 -48.079 -31.300 1.00 86.50 449 GLU A O 1
ATOM 3616 N N . GLN A 1 450 ? -12.636 -46.737 -30.706 1.00 80.69 450 GLN A N 1
ATOM 3617 C CA . GLN A 1 450 ? -11.771 -45.728 -30.080 1.00 80.69 450 GLN A CA 1
ATOM 3618 C C . GLN A 1 450 ? -11.783 -45.750 -28.553 1.00 80.69 450 GLN A C 1
ATOM 3620 O O . GLN A 1 450 ? -10.794 -45.347 -27.929 1.00 80.69 450 GLN A O 1
ATOM 3625 N N . ILE A 1 451 ? -12.892 -46.166 -27.937 1.00 80.94 451 ILE A N 1
ATOM 3626 C CA . ILE A 1 451 ? -13.110 -46.035 -26.488 1.00 80.94 451 ILE A CA 1
ATOM 3627 C C . ILE A 1 451 ? -12.930 -47.385 -25.789 1.00 80.94 451 ILE A C 1
ATOM 3629 O O . ILE A 1 451 ? -12.189 -47.472 -24.809 1.00 80.94 451 ILE A O 1
ATOM 3633 N N . GLU A 1 452 ? -13.553 -48.443 -26.303 1.00 81.12 452 GLU A N 1
ATOM 3634 C CA . GLU A 1 452 ? -13.530 -49.784 -25.713 1.00 81.12 452 GLU A CA 1
ATOM 3635 C C . GLU A 1 452 ? -12.106 -50.359 -25.535 1.00 81.12 452 GLU A C 1
ATOM 3637 O O . GLU A 1 452 ? -11.799 -50.806 -24.422 1.00 81.12 452 GLU A O 1
ATOM 3642 N N . PRO A 1 453 ? -11.176 -50.256 -26.512 1.00 79.44 453 PRO A N 1
ATOM 3643 C CA . PRO A 1 453 ? -9.809 -50.756 -26.340 1.00 79.44 453 PRO A CA 1
ATOM 3644 C C . PRO A 1 453 ? -9.039 -50.026 -25.228 1.00 79.44 453 PRO A C 1
ATOM 3646 O O . PRO A 1 453 ? -8.287 -50.640 -24.467 1.00 79.44 453 PRO A O 1
ATOM 3649 N N . LYS A 1 454 ? -9.260 -48.711 -25.079 1.00 77.44 454 LYS A N 1
ATOM 3650 C CA . LYS A 1 454 ? -8.602 -47.885 -24.049 1.00 77.44 454 LYS A CA 1
ATOM 3651 C C . LYS A 1 454 ? -9.082 -48.249 -22.643 1.00 77.44 454 LYS A C 1
ATOM 3653 O O . LYS A 1 454 ? -8.280 -48.284 -21.710 1.00 77.44 454 LYS A O 1
ATOM 3658 N N . LEU A 1 455 ? -10.371 -48.566 -22.494 1.00 69.81 455 LEU A N 1
ATOM 3659 C CA . LEU A 1 455 ? -10.970 -48.961 -21.215 1.00 69.81 455 LEU A CA 1
ATOM 3660 C C . LEU A 1 455 ? -10.458 -50.321 -20.724 1.00 69.81 455 LEU A C 1
ATOM 3662 O O . LEU A 1 455 ? -10.219 -50.495 -19.526 1.00 69.81 455 LEU A O 1
ATOM 3666 N N . GLN A 1 456 ? -10.243 -51.277 -21.633 1.00 65.50 456 GLN A N 1
ATOM 3667 C CA . GLN A 1 456 ? -9.698 -52.590 -21.275 1.00 65.50 456 GLN A CA 1
ATOM 3668 C C . GLN A 1 456 ? -8.278 -52.471 -20.697 1.00 65.50 456 GLN A C 1
ATOM 3670 O O . GLN A 1 456 ? -7.993 -53.064 -19.656 1.00 65.50 456 GLN A O 1
ATOM 3675 N N . GLN A 1 457 ? -7.421 -51.621 -21.276 1.00 61.47 457 GLN A N 1
ATOM 3676 C CA . GLN A 1 457 ? -6.065 -51.362 -20.767 1.00 61.47 457 GLN A CA 1
ATOM 3677 C C . GLN A 1 457 ? -6.060 -50.769 -19.345 1.00 61.47 457 GLN A C 1
ATOM 3679 O O . GLN A 1 457 ? -5.243 -51.156 -18.507 1.00 61.47 457 GLN A O 1
ATOM 3684 N N . THR A 1 458 ? -7.005 -49.875 -19.024 1.00 56.66 458 THR A N 1
ATOM 3685 C CA . THR A 1 458 ? -7.084 -49.240 -17.690 1.00 56.66 458 THR A CA 1
ATOM 3686 C C . THR A 1 458 ? -7.501 -50.231 -16.591 1.00 56.66 458 THR A C 1
ATOM 3688 O O . THR A 1 458 ? -7.097 -50.106 -15.429 1.00 56.66 458 THR A O 1
ATOM 3691 N N . ARG A 1 459 ? -8.286 -51.254 -16.955 1.00 53.28 459 ARG A N 1
ATOM 3692 C CA . ARG A 1 459 ? -8.760 -52.308 -16.045 1.00 53.28 459 ARG A CA 1
ATOM 3693 C C . ARG A 1 459 ? -7.633 -53.261 -15.616 1.00 53.28 459 ARG A C 1
ATOM 3695 O O . ARG A 1 459 ? -7.606 -53.691 -14.465 1.00 53.28 459 ARG A O 1
ATOM 3702 N N . PHE A 1 460 ? -6.662 -53.534 -16.493 1.00 51.56 460 PHE A N 1
ATOM 3703 C CA . PHE A 1 460 ? -5.481 -54.345 -16.158 1.00 51.56 460 PHE A CA 1
ATOM 3704 C C . PHE A 1 460 ? -4.493 -53.609 -15.237 1.00 51.56 460 PHE A C 1
ATOM 3706 O O . PHE A 1 460 ? -3.938 -54.218 -14.322 1.00 51.56 460 PHE A O 1
ATOM 3713 N N . ALA A 1 461 ? -4.329 -52.292 -15.404 1.00 45.53 461 ALA A N 1
ATOM 3714 C CA . ALA A 1 461 ? -3.451 -51.486 -14.551 1.00 45.53 461 ALA A CA 1
ATOM 3715 C C . ALA A 1 461 ? -3.961 -51.373 -13.100 1.00 45.53 461 ALA A C 1
ATOM 3717 O O . ALA A 1 461 ? -3.181 -51.424 -12.152 1.00 45.53 461 ALA A O 1
ATOM 3718 N N . SER A 1 462 ? -5.278 -51.270 -12.907 1.00 41.00 462 SER A N 1
ATOM 3719 C CA . SER A 1 462 ? -5.895 -51.151 -11.577 1.00 41.00 462 SER A CA 1
ATOM 3720 C C . SER A 1 462 ? -5.853 -52.461 -10.772 1.00 41.00 462 SER A C 1
ATOM 3722 O O . SER A 1 462 ? -5.642 -52.425 -9.559 1.00 41.00 462 SER A O 1
ATOM 3724 N N . LEU A 1 463 ? -5.950 -53.623 -11.428 1.00 43.44 463 LEU A N 1
ATOM 3725 C CA . LEU A 1 463 ? -5.780 -54.934 -10.781 1.00 43.44 463 LEU A CA 1
ATOM 3726 C C . LEU A 1 463 ? -4.326 -55.208 -10.349 1.00 43.44 463 LEU A C 1
ATOM 3728 O O . LEU A 1 463 ? -4.108 -55.836 -9.311 1.00 43.44 463 LEU A O 1
ATOM 3732 N N . ALA A 1 464 ? -3.333 -54.695 -11.084 1.00 40.34 464 ALA A N 1
ATOM 3733 C CA . ALA A 1 464 ? -1.921 -54.803 -10.705 1.00 40.34 464 ALA A CA 1
ATOM 3734 C C . ALA A 1 464 ? -1.600 -54.036 -9.404 1.00 40.34 464 ALA A C 1
ATOM 3736 O O . ALA A 1 464 ? -0.864 -54.542 -8.558 1.00 40.34 464 ALA A O 1
ATOM 3737 N N . VAL A 1 465 ? -2.226 -52.869 -9.196 1.00 41.31 465 VAL A N 1
ATOM 3738 C CA . VAL A 1 465 ? -2.060 -52.036 -7.986 1.00 41.31 465 VAL A CA 1
ATOM 3739 C C . VAL A 1 465 ? -2.718 -52.661 -6.746 1.00 41.31 465 VAL A C 1
ATOM 3741 O O . VAL A 1 465 ? -2.220 -52.519 -5.630 1.00 41.31 465 VAL A O 1
ATOM 3744 N N . ILE A 1 466 ? -3.822 -53.398 -6.908 1.00 39.59 466 ILE A N 1
ATOM 3745 C CA . ILE A 1 466 ? -4.452 -54.113 -5.783 1.00 39.59 466 ILE A CA 1
ATOM 3746 C C . ILE A 1 466 ? -3.566 -55.283 -5.328 1.00 39.59 466 ILE A C 1
ATOM 3748 O O . ILE A 1 466 ? -3.441 -55.529 -4.129 1.00 39.59 466 ILE A O 1
ATOM 3752 N N . ARG A 1 467 ? -2.888 -55.964 -6.263 1.00 30.03 467 ARG A N 1
ATOM 3753 C CA . ARG A 1 467 ? -1.999 -57.093 -5.952 1.00 30.03 467 ARG A CA 1
ATOM 3754 C C . ARG A 1 467 ? -0.717 -56.662 -5.226 1.00 30.03 467 ARG A C 1
ATOM 3756 O O . ARG A 1 467 ? -0.243 -57.411 -4.381 1.00 30.03 467 ARG A O 1
ATOM 3763 N N . SER A 1 468 ? -0.207 -55.453 -5.483 1.00 35.69 468 SER A N 1
ATOM 3764 C CA . SER A 1 468 ? 0.958 -54.892 -4.775 1.00 35.69 468 SER A CA 1
ATOM 3765 C C . SER A 1 468 ? 0.647 -54.379 -3.364 1.00 35.69 468 SER A C 1
ATOM 3767 O O . SER A 1 468 ? 1.544 -54.296 -2.532 1.00 35.69 468 SER A O 1
ATOM 3769 N N . ASN A 1 469 ? -0.616 -54.056 -3.066 1.00 34.94 469 ASN A N 1
ATOM 3770 C CA . ASN A 1 469 ? -1.025 -53.535 -1.754 1.00 34.94 469 ASN A CA 1
ATOM 3771 C C . ASN A 1 469 ? -1.371 -54.634 -0.730 1.00 34.94 469 ASN A C 1
ATOM 3773 O O . ASN A 1 469 ? -1.596 -54.327 0.438 1.00 34.94 469 ASN A O 1
ATOM 3777 N N . LEU A 1 470 ? -1.407 -55.905 -1.145 1.00 33.19 470 LEU A N 1
ATOM 3778 C CA . LEU A 1 470 ? -1.708 -57.057 -0.282 1.00 33.19 470 LEU A CA 1
ATOM 3779 C C . LEU A 1 470 ? -0.454 -57.801 0.221 1.00 33.19 470 LEU A C 1
ATOM 3781 O O . LEU A 1 470 ? -0.583 -58.726 1.017 1.00 33.19 470 LEU A O 1
ATOM 3785 N N . THR A 1 471 ? 0.755 -57.399 -0.186 1.00 31.45 471 THR A N 1
ATOM 3786 C CA . THR A 1 471 ? 2.022 -58.070 0.179 1.00 31.45 471 THR A CA 1
ATOM 3787 C C . THR A 1 471 ? 2.811 -57.398 1.314 1.00 31.45 471 THR A C 1
ATOM 3789 O O . THR A 1 471 ? 3.957 -57.762 1.550 1.00 31.45 471 THR A O 1
ATOM 3792 N N . THR A 1 472 ? 2.229 -56.448 2.054 1.00 29.80 472 THR A N 1
ATOM 3793 C CA . THR A 1 472 ? 2.907 -55.707 3.147 1.00 29.80 472 THR A CA 1
ATOM 3794 C C . THR A 1 472 ? 2.273 -55.875 4.531 1.00 29.80 472 THR A C 1
ATOM 3796 O O . THR A 1 472 ? 2.392 -54.996 5.379 1.00 29.80 472 THR A O 1
ATOM 3799 N N . PHE A 1 473 ? 1.665 -57.029 4.813 1.00 28.02 473 PHE A N 1
ATOM 3800 C CA . PHE A 1 473 ? 1.350 -57.426 6.190 1.00 28.02 473 PHE A CA 1
ATOM 3801 C C . PHE A 1 473 ? 1.680 -58.902 6.430 1.00 28.02 473 PHE A C 1
ATOM 3803 O O . PHE A 1 473 ? 0.856 -59.787 6.214 1.00 28.02 473 PHE A O 1
ATOM 3810 N N . SER A 1 474 ? 2.898 -59.154 6.914 1.00 25.27 474 SER A N 1
ATOM 3811 C CA . SER A 1 474 ? 3.235 -60.398 7.610 1.00 25.27 474 SER A CA 1
ATOM 3812 C C . SER A 1 474 ? 2.608 -60.372 9.013 1.00 25.27 474 SER A C 1
ATOM 3814 O O . SER A 1 474 ? 2.821 -59.400 9.742 1.00 25.27 474 SER A O 1
ATOM 3816 N N . PRO A 1 475 ? 1.852 -61.404 9.423 1.00 29.91 475 PRO A N 1
ATOM 3817 C CA . PRO A 1 475 ? 1.302 -61.499 10.767 1.00 29.91 475 PRO A CA 1
ATOM 3818 C C . PRO A 1 475 ? 2.354 -62.090 11.712 1.00 29.91 475 PRO A C 1
ATOM 3820 O O . PRO A 1 475 ? 2.854 -63.191 11.491 1.00 29.91 475 PRO A O 1
ATOM 3823 N N . SER A 1 476 ? 2.692 -61.368 12.780 1.00 25.69 476 SER A N 1
ATOM 3824 C CA . SER A 1 476 ? 3.478 -61.917 13.880 1.00 25.69 476 SER A CA 1
ATOM 3825 C C . SER A 1 476 ? 2.608 -62.824 14.752 1.00 25.69 476 SER A C 1
ATOM 3827 O O . SER A 1 476 ? 1.600 -62.430 15.336 1.00 25.69 476 SER A O 1
ATOM 3829 N N . THR A 1 477 ? 3.044 -64.073 14.798 1.00 27.27 477 THR A N 1
ATOM 3830 C CA . THR A 1 477 ? 2.603 -65.201 15.607 1.00 27.27 477 THR A CA 1
ATOM 3831 C C . THR A 1 477 ? 2.760 -64.916 17.102 1.00 27.27 477 THR A C 1
ATOM 3833 O O . THR A 1 477 ? 3.867 -64.689 17.585 1.00 27.27 477 THR A O 1
ATOM 3836 N N . THR A 1 478 ? 1.675 -65.025 17.869 1.00 27.41 478 THR A N 1
ATOM 3837 C CA . THR A 1 478 ? 1.745 -65.403 19.285 1.00 27.41 478 THR A CA 1
ATOM 3838 C C . THR A 1 478 ? 1.293 -66.849 19.420 1.00 27.41 478 THR A C 1
ATOM 3840 O O . THR A 1 478 ? 0.159 -67.214 19.121 1.00 27.41 478 THR A O 1
ATOM 3843 N N . HIS A 1 479 ? 2.231 -67.686 19.851 1.00 25.72 479 HIS A N 1
ATOM 3844 C CA . HIS A 1 479 ? 1.993 -69.059 20.258 1.00 25.72 479 HIS A CA 1
ATOM 3845 C C . HIS A 1 479 ? 0.991 -69.109 21.418 1.00 25.72 479 HIS A C 1
ATOM 3847 O O . HIS A 1 479 ? 1.144 -68.400 22.410 1.00 25.72 479 HIS A O 1
ATOM 3853 N N . THR A 1 480 ? 0.024 -70.017 21.352 1.00 24.05 480 THR A N 1
ATOM 3854 C CA . THR A 1 480 ? -0.271 -70.887 22.497 1.00 24.05 480 THR A CA 1
ATOM 3855 C C . THR A 1 480 ? -0.922 -72.174 22.015 1.00 24.05 480 THR A C 1
ATOM 3857 O O . THR A 1 480 ? -1.831 -72.188 21.191 1.00 24.05 480 THR A O 1
ATOM 3860 N N . SER A 1 481 ? -0.336 -73.259 22.493 1.00 24.91 481 SER A N 1
ATOM 3861 C CA . SER A 1 481 ? -0.547 -74.646 22.131 1.00 24.91 481 SER A CA 1
ATOM 3862 C C . SER A 1 481 ? -1.862 -75.227 22.648 1.00 24.91 481 SER A C 1
ATOM 3864 O O . SER A 1 481 ? -2.383 -74.859 23.697 1.00 24.91 481 SER A O 1
ATOM 3866 N N . VAL A 1 482 ? -2.319 -76.203 21.873 1.00 27.20 482 VAL A N 1
ATOM 3867 C CA . VAL A 1 482 ? -3.403 -77.167 22.064 1.00 27.20 482 VAL A CA 1
ATOM 3868 C C . VAL A 1 482 ? -3.373 -77.858 23.435 1.00 27.20 482 VAL A C 1
ATOM 3870 O O . VAL A 1 482 ? -2.327 -78.337 23.862 1.00 27.20 482 VAL A O 1
ATOM 3873 N N . SER A 1 483 ? -4.542 -78.029 24.060 1.00 24.41 483 SER A N 1
ATOM 3874 C CA . SER A 1 483 ? -4.878 -79.272 24.771 1.00 24.41 483 SER A CA 1
ATOM 3875 C C . SER A 1 483 ? -6.394 -79.499 24.798 1.00 24.41 483 SER A C 1
ATOM 3877 O O . SER A 1 483 ? -7.201 -78.571 24.797 1.00 24.41 483 SER A O 1
ATOM 3879 N N . THR A 1 484 ? -6.744 -80.772 24.691 1.00 28.06 484 THR A N 1
ATOM 3880 C CA . THR A 1 484 ? -8.021 -81.361 24.291 1.00 28.06 484 THR A CA 1
ATOM 3881 C C . THR A 1 484 ? -8.980 -81.628 25.460 1.00 28.06 484 THR A C 1
ATOM 3883 O O . THR A 1 484 ? -8.563 -81.820 26.594 1.00 28.06 484 THR A O 1
ATOM 3886 N N . HIS A 1 485 ? -10.274 -81.660 25.123 1.00 32.00 485 HIS A N 1
ATOM 3887 C CA . HIS A 1 485 ? -11.478 -82.042 25.883 1.00 32.00 485 HIS A CA 1
ATOM 3888 C C . HIS A 1 485 ? -11.357 -82.848 27.200 1.00 32.00 485 HIS A C 1
ATOM 3890 O O . HIS A 1 485 ? -10.778 -83.926 27.206 1.00 32.00 485 HIS A O 1
ATOM 3896 N N . HIS A 1 486 ? -12.127 -82.437 28.228 1.00 28.14 486 HIS A N 1
ATOM 3897 C CA . HIS A 1 486 ? -13.182 -83.260 28.869 1.00 28.14 486 HIS A CA 1
ATOM 3898 C C . HIS A 1 486 ? -14.100 -82.452 29.829 1.00 28.14 486 HIS A C 1
ATOM 3900 O O . HIS A 1 486 ? -13.663 -81.546 30.530 1.00 28.14 486 HIS A O 1
ATOM 3906 N N . HIS A 1 487 ? -15.398 -82.788 29.836 1.00 32.91 487 HIS A N 1
ATOM 3907 C CA . HIS A 1 487 ? -16.468 -82.303 30.737 1.00 32.91 487 HIS A CA 1
ATOM 3908 C C . HIS A 1 487 ? -16.351 -82.921 32.154 1.00 32.91 487 HIS A C 1
ATOM 3910 O O . HIS A 1 487 ? -15.920 -84.071 32.238 1.00 32.91 487 HIS A O 1
ATOM 3916 N N . PRO A 1 488 ? -16.804 -82.258 33.254 1.00 35.00 488 PRO A N 1
ATOM 3917 C CA . PRO A 1 488 ? -18.204 -82.429 33.693 1.00 35.00 488 PRO A CA 1
ATOM 3918 C C . PRO A 1 488 ? -18.886 -81.247 34.441 1.00 35.00 488 PRO A C 1
ATOM 3920 O O . PRO A 1 488 ? -18.285 -80.504 35.199 1.00 35.00 488 PRO A O 1
ATOM 3923 N N . LYS A 1 489 ? -20.211 -81.170 34.229 1.00 35.47 489 LYS A N 1
ATOM 3924 C CA . LYS A 1 489 ? -21.339 -80.827 35.133 1.00 35.47 489 LYS A CA 1
ATOM 3925 C C . LYS A 1 489 ? -21.282 -79.622 36.116 1.00 35.47 489 LYS A C 1
ATOM 3927 O O . LYS A 1 489 ? -20.495 -79.580 37.045 1.00 35.47 489 LYS A O 1
ATOM 3932 N N . ARG A 1 490 ? -22.383 -78.843 36.041 1.00 37.78 490 ARG A N 1
ATOM 3933 C CA . ARG A 1 490 ? -23.082 -78.045 37.088 1.00 37.78 490 ARG A CA 1
ATOM 3934 C C . ARG A 1 490 ? -22.495 -76.686 37.516 1.00 37.78 490 ARG A C 1
ATOM 3936 O O . ARG A 1 490 ? -21.672 -76.601 38.410 1.00 37.78 490 ARG A O 1
ATOM 3943 N N . SER A 1 491 ? -23.102 -75.610 37.007 1.00 37.94 491 SER A N 1
ATOM 3944 C CA . SER A 1 491 ? -23.846 -74.597 37.792 1.00 37.94 491 SER A CA 1
ATOM 3945 C C . SER A 1 491 ? -24.136 -73.395 36.887 1.00 37.94 491 SER A C 1
ATOM 3947 O O . SER A 1 491 ? -23.243 -72.620 36.545 1.00 37.94 491 SER A O 1
ATOM 3949 N N . THR A 1 492 ? -25.394 -73.232 36.482 1.00 45.81 492 THR A N 1
ATOM 3950 C CA . THR A 1 492 ? -25.865 -72.125 35.629 1.00 45.81 492 THR A CA 1
ATOM 3951 C C . THR A 1 492 ? -25.618 -70.741 36.247 1.00 45.81 492 THR A C 1
ATOM 3953 O O . THR A 1 492 ? -25.481 -69.764 35.516 1.00 45.81 492 THR A O 1
ATOM 3956 N N . ASN A 1 493 ? -25.434 -70.654 37.569 1.00 47.84 493 ASN A N 1
ATOM 3957 C CA . ASN A 1 493 ? -25.165 -69.394 38.271 1.00 47.84 493 ASN A CA 1
ATOM 3958 C C . ASN A 1 493 ? -23.684 -68.960 38.237 1.00 47.84 493 ASN A C 1
ATOM 3960 O O . ASN A 1 493 ? -23.396 -67.768 38.350 1.00 47.84 493 ASN A O 1
ATOM 3964 N N . GLY A 1 494 ? -22.741 -69.890 38.043 1.00 51.09 494 GLY A N 1
ATOM 3965 C CA . GLY A 1 494 ? -21.308 -69.576 37.935 1.00 51.09 494 GLY A CA 1
ATOM 3966 C C . GLY A 1 494 ? -20.916 -69.041 36.556 1.00 51.09 494 GLY A C 1
ATOM 3967 O O . GLY A 1 494 ? -20.130 -68.101 36.453 1.00 51.09 494 GLY A O 1
ATOM 3968 N N . LEU A 1 495 ? -21.524 -69.585 35.495 1.00 50.97 495 LEU A N 1
ATOM 3969 C CA . LEU A 1 495 ? -21.268 -69.159 34.116 1.00 50.97 495 LEU A CA 1
ATOM 3970 C C . LEU A 1 495 ? -21.772 -67.730 33.864 1.00 50.97 495 LEU A C 1
ATOM 3972 O O . LEU A 1 495 ? -21.063 -66.931 33.262 1.00 50.97 495 LEU A O 1
ATOM 3976 N N . LEU A 1 496 ? -22.957 -67.390 34.385 1.00 52.09 496 LEU A N 1
ATOM 3977 C CA . LEU A 1 496 ? -23.513 -66.037 34.306 1.00 52.09 496 LEU A CA 1
ATOM 3978 C C . LEU A 1 496 ? -22.662 -65.027 35.081 1.00 52.09 496 LEU A C 1
ATOM 3980 O O . LEU A 1 496 ? -22.375 -63.962 34.547 1.00 52.09 496 LEU A O 1
ATOM 3984 N N . ARG A 1 497 ? -22.178 -65.362 36.287 1.00 54.81 497 ARG A N 1
ATOM 3985 C CA . ARG A 1 497 ? -21.254 -64.485 37.031 1.00 54.81 497 ARG A CA 1
ATOM 3986 C C . ARG A 1 497 ? -19.930 -64.285 36.301 1.00 54.81 497 ARG A C 1
ATOM 3988 O O . ARG A 1 497 ? -19.501 -63.151 36.143 1.00 54.81 497 ARG A O 1
ATOM 3995 N N . HIS A 1 498 ? -19.333 -65.347 35.766 1.00 60.03 498 HIS A N 1
ATOM 3996 C CA . HIS A 1 498 ? -18.085 -65.232 35.011 1.00 60.03 498 HIS A CA 1
ATOM 3997 C C . HIS A 1 498 ? -18.276 -64.475 33.679 1.00 60.03 498 HIS A C 1
ATOM 3999 O O . HIS A 1 498 ? -17.382 -63.744 33.239 1.00 60.03 498 HIS A O 1
ATOM 4005 N N . GLN A 1 499 ? -19.438 -64.596 33.030 1.00 58.84 499 GLN A N 1
ATOM 4006 C CA . GLN A 1 499 ? -19.793 -63.800 31.849 1.00 58.84 499 GLN A CA 1
ATOM 4007 C C . GLN A 1 499 ? -20.030 -62.326 32.199 1.00 58.84 499 GLN A C 1
ATOM 4009 O O . GLN A 1 499 ? -19.559 -61.449 31.479 1.00 58.84 499 GLN A O 1
ATOM 4014 N N . ILE A 1 500 ? -20.684 -62.040 33.326 1.00 68.38 500 ILE A N 1
ATOM 4015 C CA . ILE A 1 500 ? -20.896 -60.677 33.826 1.00 68.38 500 ILE A CA 1
ATOM 4016 C C . ILE A 1 500 ? -19.562 -60.036 34.224 1.00 68.38 500 ILE A C 1
ATOM 4018 O O . ILE A 1 500 ? -19.310 -58.901 33.838 1.00 68.38 500 ILE A O 1
ATOM 4022 N N . ASP A 1 501 ? -18.663 -60.756 34.893 1.00 65.62 501 ASP A N 1
ATOM 4023 C CA . ASP A 1 501 ? -17.355 -60.225 35.294 1.00 65.62 501 ASP A CA 1
ATOM 4024 C C . ASP A 1 501 ? -16.413 -60.025 34.101 1.00 65.62 501 ASP A C 1
ATOM 4026 O O . ASP A 1 501 ? -15.666 -59.044 34.044 1.00 65.62 501 ASP A O 1
ATOM 4030 N N . THR A 1 502 ? -16.473 -60.897 33.090 1.00 66.62 502 THR A N 1
ATOM 4031 C CA . THR A 1 502 ? -15.727 -60.686 31.836 1.00 66.62 502 THR A CA 1
ATOM 4032 C C . THR A 1 502 ? -16.305 -59.541 31.006 1.00 66.62 502 THR A C 1
ATOM 4034 O O . THR A 1 502 ? -15.533 -58.776 30.421 1.00 66.62 502 THR A O 1
ATOM 4037 N N . LEU A 1 503 ? -17.629 -59.357 30.991 1.00 68.12 503 LEU A N 1
ATOM 4038 C CA . LEU A 1 503 ? -18.275 -58.195 30.376 1.00 68.12 503 LEU A CA 1
ATOM 4039 C C . LEU A 1 503 ? -17.941 -56.904 31.126 1.00 68.12 503 LEU A C 1
ATOM 4041 O O . LEU A 1 503 ? -17.533 -55.938 30.490 1.00 68.12 503 LEU A O 1
ATOM 4045 N N . ASN A 1 504 ? -18.002 -56.895 32.455 1.00 67.31 504 ASN A N 1
ATOM 4046 C CA . ASN A 1 504 ? -17.653 -55.740 33.280 1.00 67.31 504 ASN A CA 1
ATOM 4047 C C . ASN A 1 504 ? -16.181 -55.355 33.114 1.00 67.31 504 ASN A C 1
ATOM 4049 O O . ASN A 1 504 ? -15.874 -54.175 32.954 1.00 67.31 504 ASN A O 1
ATOM 4053 N N . ASN A 1 505 ? -15.270 -56.328 33.040 1.00 69.12 505 ASN A N 1
ATOM 4054 C CA . ASN A 1 505 ? -13.861 -56.063 32.748 1.00 69.12 505 ASN A CA 1
ATOM 4055 C C . ASN A 1 505 ? -13.632 -55.546 31.318 1.00 69.12 505 ASN A C 1
ATOM 4057 O O . ASN A 1 505 ? -12.784 -54.673 31.109 1.00 69.12 505 ASN A O 1
ATOM 4061 N N . ARG A 1 506 ? -14.395 -56.027 30.325 1.00 68.06 506 ARG A N 1
ATOM 4062 C CA . ARG A 1 506 ? -14.362 -55.485 28.952 1.00 68.06 506 ARG A CA 1
ATOM 4063 C C . ARG A 1 506 ? -14.892 -54.055 28.898 1.00 68.06 506 ARG A C 1
ATOM 4065 O O . ARG A 1 506 ? -14.242 -53.205 28.295 1.00 68.06 506 ARG A O 1
ATOM 4072 N N . VAL A 1 507 ? -15.997 -53.773 29.585 1.00 68.25 507 VAL A N 1
ATOM 4073 C CA . VAL A 1 507 ? -16.590 -52.433 29.705 1.00 68.25 507 VAL A CA 1
ATOM 4074 C C . VAL A 1 507 ? -15.645 -51.489 30.449 1.00 68.25 507 VAL A C 1
ATOM 4076 O O . VAL A 1 507 ? -15.457 -50.352 30.026 1.00 68.25 507 VAL A O 1
ATOM 4079 N N . TYR A 1 508 ? -14.977 -51.951 31.506 1.00 67.69 508 TYR A N 1
ATOM 4080 C CA . TYR A 1 508 ? -13.983 -51.168 32.239 1.00 67.69 508 TYR A CA 1
ATOM 4081 C C . TYR A 1 508 ? -12.760 -50.832 31.370 1.00 67.69 508 TYR A C 1
ATOM 4083 O O . TYR A 1 508 ? -12.359 -49.667 31.297 1.00 67.69 508 TYR A O 1
ATOM 4091 N N . LYS A 1 509 ? -12.217 -51.810 30.628 1.00 66.69 509 LYS A N 1
ATOM 4092 C CA . LYS A 1 509 ? -11.139 -51.570 29.650 1.00 66.69 509 LYS A CA 1
ATOM 4093 C C . LYS A 1 509 ? -11.576 -50.624 28.530 1.00 66.69 509 LYS A C 1
ATOM 4095 O O . LYS A 1 509 ? -10.831 -49.704 28.201 1.00 66.69 509 LYS A O 1
ATOM 4100 N N . GLN A 1 510 ? -12.778 -50.792 27.978 1.00 65.44 510 GLN A N 1
ATOM 4101 C CA . GLN A 1 510 ? -13.320 -49.870 26.974 1.00 65.44 510 GLN A CA 1
ATOM 4102 C C . GLN A 1 510 ? -13.504 -48.461 27.542 1.00 65.44 510 GLN A C 1
ATOM 4104 O O . GLN A 1 510 ? -13.130 -47.498 26.883 1.00 65.44 510 GLN A O 1
ATOM 4109 N N . ASN A 1 511 ? -13.967 -48.314 28.783 1.00 67.94 511 ASN A N 1
ATOM 4110 C CA . ASN A 1 511 ? -14.098 -47.012 29.436 1.00 67.94 511 ASN A CA 1
ATOM 4111 C C . ASN A 1 511 ? -12.745 -46.329 29.683 1.00 67.94 511 ASN A C 1
ATOM 4113 O O . ASN A 1 511 ? -12.648 -45.107 29.557 1.00 67.94 511 ASN A O 1
ATOM 4117 N N . LEU A 1 512 ? -11.692 -47.088 29.992 1.00 68.56 512 LEU A N 1
ATOM 4118 C CA . LEU A 1 512 ? -10.327 -46.563 30.098 1.00 68.56 512 LEU A CA 1
ATOM 4119 C C . LEU A 1 512 ? -9.787 -46.086 28.744 1.00 68.56 512 LEU A C 1
ATOM 4121 O O . LEU A 1 512 ? -9.223 -44.994 28.670 1.00 68.56 512 LEU A O 1
ATOM 4125 N N . ILE A 1 513 ? -10.024 -46.847 27.671 1.00 72.00 513 ILE A N 1
ATOM 4126 C CA . ILE A 1 513 ? -9.656 -46.455 26.300 1.00 72.00 513 ILE A CA 1
ATOM 4127 C C . ILE A 1 513 ? -10.442 -45.212 25.867 1.00 72.00 513 ILE A C 1
ATOM 4129 O O . ILE A 1 513 ? -9.871 -44.267 25.332 1.00 72.00 513 ILE A O 1
ATOM 4133 N N . VAL A 1 514 ? -11.741 -45.153 26.157 1.00 68.62 514 VAL A N 1
ATOM 4134 C CA . VAL A 1 514 ? -12.573 -43.981 25.855 1.00 68.62 514 VAL A CA 1
ATOM 4135 C C . VAL A 1 514 ? -12.106 -42.764 26.657 1.00 68.62 514 VAL A C 1
ATOM 4137 O O . VAL A 1 514 ? -12.058 -41.660 26.114 1.00 68.62 514 VAL A O 1
ATOM 4140 N N . LYS A 1 515 ? -11.700 -42.928 27.924 1.00 63.75 515 LYS A N 1
ATOM 4141 C CA . LYS A 1 515 ? -11.109 -41.839 28.722 1.00 63.75 515 LYS A CA 1
ATOM 4142 C C . LYS A 1 515 ? -9.782 -41.351 28.136 1.00 63.75 515 LYS A C 1
ATOM 4144 O O . LYS A 1 515 ? -9.603 -40.137 28.023 1.00 63.75 515 LYS A O 1
ATOM 4149 N N . SER A 1 516 ? -8.882 -42.250 27.732 1.00 66.88 516 SER A N 1
ATOM 4150 C CA . SER A 1 516 ? -7.593 -41.863 27.142 1.00 66.88 516 SER A CA 1
ATOM 4151 C C . SER A 1 516 ? -7.772 -41.190 25.776 1.00 66.88 516 SER A C 1
ATOM 4153 O O . SER A 1 516 ? -7.189 -40.133 25.530 1.00 66.88 516 SER A O 1
ATOM 4155 N N . GLN A 1 517 ? -8.672 -41.703 24.934 1.00 63.91 517 GLN A N 1
ATOM 4156 C CA . GLN A 1 517 ? -9.044 -41.081 23.662 1.00 63.91 517 GLN A CA 1
ATOM 4157 C C . GLN A 1 517 ? -9.690 -39.707 23.869 1.00 63.91 517 GLN A C 1
ATOM 4159 O O . GLN A 1 517 ? -9.364 -38.758 23.161 1.00 63.91 517 GLN A O 1
ATOM 4164 N N . LYS A 1 518 ? -10.553 -39.543 24.879 1.00 69.44 518 LYS A N 1
ATOM 4165 C CA . LYS A 1 518 ? -11.173 -38.250 25.210 1.00 69.44 518 LYS A CA 1
ATOM 4166 C C . LYS A 1 518 ? -10.141 -37.220 25.676 1.00 69.44 518 LYS A C 1
ATOM 4168 O O . LYS A 1 518 ? -10.254 -36.047 25.316 1.00 69.44 518 LYS A O 1
ATOM 4173 N N . TYR A 1 519 ? -9.116 -37.649 26.415 1.00 72.50 519 TYR A N 1
ATOM 4174 C CA . TYR A 1 519 ? -7.987 -36.797 26.792 1.00 72.50 519 TYR A CA 1
ATOM 4175 C C . TYR A 1 519 ? -7.164 -36.374 25.567 1.00 72.50 519 TYR A C 1
ATOM 4177 O O . TYR A 1 519 ? -6.925 -35.181 25.377 1.00 72.50 519 TYR A O 1
ATOM 4185 N N . GLN A 1 520 ? -6.826 -37.315 24.677 1.00 67.00 520 GLN A N 1
ATOM 4186 C CA . GLN A 1 520 ? -6.124 -37.003 23.428 1.00 67.00 520 GLN A CA 1
ATOM 4187 C C . GLN A 1 520 ? -6.931 -36.054 22.536 1.00 67.00 520 GLN A C 1
ATOM 4189 O O . GLN A 1 520 ? -6.394 -35.062 22.050 1.00 67.00 520 GLN A O 1
ATOM 4194 N N . ILE A 1 521 ? -8.238 -36.279 22.378 1.00 71.25 521 ILE A N 1
ATOM 4195 C CA . ILE A 1 521 ? -9.126 -35.392 21.612 1.00 71.25 521 ILE A CA 1
ATOM 4196 C C . ILE A 1 521 ? -9.157 -33.986 22.223 1.00 71.25 521 ILE A C 1
ATOM 4198 O O . ILE A 1 521 ? -9.138 -32.999 21.487 1.00 71.25 521 ILE A O 1
ATOM 4202 N N . ASN A 1 522 ? -9.184 -33.860 23.551 1.00 68.25 522 ASN A N 1
ATOM 4203 C CA . ASN A 1 522 ? -9.142 -32.554 24.211 1.00 68.25 522 ASN A CA 1
ATOM 4204 C C . ASN A 1 522 ? -7.795 -31.845 24.020 1.00 68.25 522 ASN A C 1
ATOM 4206 O O . ASN A 1 522 ? -7.783 -30.644 23.742 1.00 68.25 522 ASN A O 1
ATOM 4210 N N . HIS A 1 523 ? -6.685 -32.580 24.087 1.00 76.06 523 HIS A N 1
ATOM 4211 C CA . HIS A 1 523 ? -5.352 -32.060 23.790 1.00 76.06 523 HIS A CA 1
ATOM 4212 C C . HIS A 1 523 ? -5.248 -31.580 22.330 1.00 76.06 523 HIS A C 1
ATOM 4214 O O . HIS A 1 523 ? -4.856 -30.441 22.067 1.00 76.06 523 HIS A O 1
ATOM 4220 N N . TYR A 1 524 ? -5.724 -32.380 21.369 1.00 62.09 524 TYR A N 1
ATOM 4221 C CA . TYR A 1 524 ? -5.775 -31.989 19.957 1.00 62.09 524 TYR A CA 1
ATOM 4222 C C . TYR A 1 524 ? -6.708 -30.799 19.705 1.00 62.09 524 TYR A C 1
ATOM 4224 O O . TYR A 1 524 ? -6.371 -29.917 18.917 1.00 62.09 524 TYR A O 1
ATOM 4232 N N . LYS A 1 525 ? -7.841 -30.692 20.414 1.00 66.81 525 LYS A N 1
ATOM 4233 C CA . LYS A 1 525 ? -8.719 -29.509 20.358 1.00 66.81 525 LYS A CA 1
ATOM 4234 C C . LYS A 1 525 ? -8.028 -28.247 20.881 1.00 66.81 525 LYS A C 1
ATOM 4236 O O . LYS A 1 525 ? -8.247 -27.171 20.322 1.00 66.81 525 LYS A O 1
ATOM 4241 N N . GLN A 1 526 ? -7.204 -28.344 21.924 1.00 69.56 526 GLN A N 1
ATOM 4242 C CA . GLN A 1 526 ? -6.413 -27.209 22.414 1.00 69.56 526 GLN A CA 1
ATOM 4243 C C . GLN A 1 526 ? -5.333 -26.794 21.404 1.00 69.56 526 GLN A C 1
ATOM 4245 O O . GLN A 1 526 ? -5.244 -25.611 21.072 1.00 69.56 526 GLN A O 1
ATOM 4250 N N . LEU A 1 527 ? -4.596 -27.754 20.838 1.00 72.25 527 LEU A N 1
ATOM 4251 C CA . LEU A 1 527 ? -3.613 -27.514 19.772 1.00 72.25 527 LEU A CA 1
ATOM 4252 C C . LEU A 1 527 ? -4.244 -26.878 18.529 1.00 72.25 527 LEU A C 1
ATOM 4254 O O . LEU A 1 527 ? -3.718 -25.898 17.998 1.00 72.25 527 LEU A O 1
ATOM 4258 N N . LEU A 1 528 ? -5.411 -27.371 18.106 1.00 64.56 528 LEU A N 1
ATOM 4259 C CA . LEU A 1 528 ? -6.188 -26.779 17.020 1.00 64.56 528 LEU A CA 1
ATOM 4260 C C . LEU A 1 528 ? -6.589 -25.344 17.356 1.00 64.56 528 LEU A C 1
ATOM 4262 O O . LEU A 1 528 ? -6.386 -24.466 16.528 1.00 64.56 528 LEU A O 1
ATOM 4266 N N . ARG A 1 529 ? -7.068 -25.045 18.572 1.00 67.56 529 ARG A N 1
ATOM 4267 C CA . ARG A 1 529 ? -7.391 -23.662 18.983 1.00 67.56 529 ARG A CA 1
ATOM 4268 C C . ARG A 1 529 ? -6.177 -22.733 18.934 1.00 67.56 529 ARG A C 1
ATOM 4270 O O . ARG A 1 529 ? -6.318 -21.591 18.499 1.00 67.56 529 ARG A O 1
ATOM 4277 N N . ILE A 1 530 ? -4.999 -23.202 19.349 1.00 73.44 530 ILE A N 1
ATOM 4278 C CA . ILE A 1 530 ? -3.751 -22.423 19.297 1.00 73.44 530 ILE A CA 1
ATOM 4279 C C . ILE A 1 530 ? -3.337 -22.177 17.840 1.00 73.44 530 ILE A C 1
ATOM 4281 O O . ILE A 1 530 ? -3.104 -21.026 17.462 1.00 73.44 530 ILE A O 1
ATOM 4285 N N . ARG A 1 531 ? -3.341 -23.218 16.992 1.00 63.72 531 ARG A N 1
ATOM 4286 C CA . ARG A 1 531 ? -3.055 -23.083 15.553 1.00 63.72 531 ARG A CA 1
ATOM 4287 C C . ARG A 1 531 ? -4.057 -22.170 14.854 1.00 63.72 531 ARG A C 1
ATOM 4289 O O . ARG A 1 531 ? -3.635 -21.288 14.120 1.00 63.72 531 ARG A O 1
ATOM 4296 N N . THR A 1 532 ? -5.351 -22.287 15.149 1.00 62.69 532 THR A N 1
ATOM 4297 C CA . THR A 1 532 ? -6.399 -21.431 14.564 1.00 62.69 532 THR A CA 1
ATOM 4298 C C . THR A 1 532 ? -6.200 -19.967 14.965 1.00 62.69 532 THR A C 1
ATOM 4300 O O . THR A 1 532 ? -6.294 -19.079 14.124 1.00 62.69 532 THR A O 1
ATOM 4303 N N . LYS A 1 533 ? -5.843 -19.688 16.230 1.00 68.31 533 LYS A N 1
ATOM 4304 C CA . LYS A 1 533 ? -5.497 -18.328 16.683 1.00 68.31 533 LYS A CA 1
ATOM 4305 C C . LYS A 1 533 ? -4.257 -17.778 15.969 1.00 68.31 533 LYS A C 1
ATOM 4307 O O . LYS A 1 533 ? -4.246 -16.598 15.622 1.00 68.31 533 LYS A O 1
ATOM 4312 N N . SER A 1 534 ? -3.238 -18.609 15.742 1.00 60.72 534 SER A N 1
ATOM 4313 C CA . SER A 1 534 ? -2.038 -18.223 14.985 1.00 60.72 534 SER A CA 1
ATOM 4314 C C . SER A 1 534 ? -2.365 -17.925 13.518 1.00 60.72 534 SER A C 1
ATOM 4316 O O . SER A 1 534 ? -1.997 -16.874 13.001 1.00 60.72 534 SER A O 1
ATOM 4318 N N . LEU A 1 535 ? -3.169 -18.781 12.885 1.00 62.66 535 LEU A N 1
ATOM 4319 C CA . LEU A 1 535 ? -3.580 -18.657 11.486 1.00 62.66 535 LEU A CA 1
ATOM 4320 C C . LEU A 1 535 ? -4.448 -17.410 11.267 1.00 62.66 535 LEU A C 1
ATOM 4322 O O . LEU A 1 535 ? -4.231 -16.671 10.315 1.00 62.66 535 LEU A O 1
ATOM 4326 N N . VAL A 1 536 ? -5.341 -17.080 12.209 1.00 67.00 536 VAL A N 1
ATOM 4327 C CA . VAL A 1 536 ? -6.102 -15.815 12.204 1.00 67.00 536 VAL A CA 1
ATOM 4328 C C . VAL A 1 536 ? -5.183 -14.595 12.343 1.00 67.00 536 VAL A C 1
ATOM 4330 O O . VAL A 1 536 ? -5.415 -13.577 11.690 1.00 67.00 536 VAL A O 1
ATOM 4333 N N . ARG A 1 537 ? -4.127 -14.665 13.167 1.00 61.12 537 ARG A N 1
ATOM 4334 C CA . ARG A 1 537 ? -3.130 -13.582 13.280 1.00 61.12 537 ARG A CA 1
ATOM 4335 C C . ARG A 1 537 ? -2.317 -13.425 11.992 1.00 61.12 537 ARG A C 1
ATOM 4337 O O . ARG A 1 537 ? -2.094 -12.293 11.569 1.00 61.12 537 ARG A O 1
ATOM 4344 N N . GLN A 1 538 ? -1.934 -14.528 11.351 1.00 55.66 538 GLN A N 1
ATOM 4345 C CA . GLN A 1 538 ? -1.247 -14.519 10.057 1.00 55.66 538 GLN A CA 1
ATOM 4346 C C . GLN A 1 538 ? -2.145 -13.969 8.944 1.00 55.66 538 GLN A C 1
ATOM 4348 O O . GLN A 1 538 ? -1.724 -13.069 8.230 1.00 55.66 538 GLN A O 1
ATOM 4353 N N . HIS A 1 539 ? -3.407 -14.396 8.863 1.00 56.81 539 HIS A N 1
ATOM 4354 C CA . HIS A 1 539 ? -4.378 -13.863 7.900 1.00 56.81 539 HIS A CA 1
ATOM 4355 C C . HIS A 1 539 ? -4.647 -12.365 8.098 1.00 56.81 539 HIS A C 1
ATOM 4357 O O . HIS A 1 539 ? -4.773 -11.625 7.125 1.00 56.81 539 HIS A O 1
ATOM 4363 N N . LYS A 1 540 ? -4.697 -11.881 9.348 1.00 58.97 540 LYS A N 1
ATOM 4364 C CA . LYS A 1 540 ? -4.794 -10.438 9.632 1.00 58.97 540 LYS A CA 1
ATOM 4365 C C . LYS A 1 540 ? -3.552 -9.672 9.171 1.00 58.97 540 LYS A C 1
ATOM 4367 O O . LYS A 1 540 ? -3.695 -8.560 8.672 1.00 58.97 540 LYS A O 1
ATOM 4372 N N . ARG A 1 541 ? -2.353 -10.252 9.319 1.00 56.19 541 ARG A N 1
ATOM 4373 C CA . ARG A 1 541 ? -1.109 -9.669 8.787 1.00 56.19 541 ARG A CA 1
ATOM 4374 C C . ARG A 1 541 ? -1.110 -9.642 7.261 1.00 56.19 541 ARG A C 1
ATOM 4376 O O . ARG A 1 541 ? -0.809 -8.597 6.704 1.00 56.19 541 ARG A O 1
ATOM 4383 N N . LEU A 1 542 ? -1.516 -10.730 6.612 1.00 50.03 542 LEU A N 1
ATOM 4384 C CA . LEU A 1 542 ? -1.582 -10.841 5.152 1.00 50.03 542 LEU A CA 1
ATOM 4385 C C . LEU A 1 542 ? -2.553 -9.822 4.544 1.00 50.03 542 LEU A C 1
ATOM 4387 O O . LEU A 1 542 ? -2.141 -9.043 3.696 1.00 50.03 542 LEU A O 1
ATOM 4391 N N . ARG A 1 543 ? -3.773 -9.688 5.086 1.00 52.00 543 ARG A N 1
ATOM 4392 C CA . ARG A 1 543 ? -4.714 -8.638 4.643 1.00 52.00 543 ARG A CA 1
ATOM 4393 C C . ARG A 1 543 ? -4.181 -7.219 4.860 1.00 52.00 543 ARG A C 1
ATOM 4395 O O . ARG A 1 543 ? -4.492 -6.318 4.090 1.00 52.00 543 ARG A O 1
ATOM 4402 N N . CYS A 1 544 ? -3.411 -6.996 5.927 1.00 52.56 544 CYS A N 1
ATOM 4403 C CA . CYS A 1 544 ? -2.785 -5.698 6.193 1.00 52.56 544 CYS A CA 1
ATOM 4404 C C . CYS A 1 544 ? -1.672 -5.394 5.174 1.00 52.56 544 CYS A C 1
ATOM 4406 O O . CYS A 1 544 ? -1.556 -4.259 4.720 1.00 52.56 544 CYS A O 1
ATOM 4408 N N . LEU A 1 545 ? -0.895 -6.409 4.784 1.00 49.00 545 LEU A N 1
ATOM 4409 C CA . LEU A 1 545 ? 0.139 -6.304 3.753 1.00 49.00 545 LEU A CA 1
ATOM 4410 C C . LEU A 1 545 ? -0.464 -6.105 2.357 1.00 49.00 545 LEU A C 1
ATOM 4412 O O . LEU A 1 545 ? -0.034 -5.204 1.650 1.00 49.00 545 LEU A O 1
ATOM 4416 N N . GLU A 1 546 ? -1.511 -6.847 1.991 1.00 50.78 546 GLU A N 1
ATOM 4417 C CA . GLU A 1 546 ? -2.228 -6.668 0.718 1.00 50.78 546 GLU A CA 1
ATOM 4418 C C . GLU A 1 546 ? -2.864 -5.279 0.607 1.00 50.78 546 GLU A C 1
ATOM 4420 O O . GLU A 1 546 ? -2.801 -4.645 -0.445 1.00 50.78 546 GLU A O 1
ATOM 4425 N N . LYS A 1 547 ? -3.435 -4.767 1.706 1.00 54.53 547 LYS A N 1
ATOM 4426 C CA . LYS A 1 547 ? -3.975 -3.405 1.744 1.00 54.53 547 LYS A CA 1
ATOM 4427 C C . LYS A 1 547 ? -2.876 -2.362 1.530 1.00 54.53 547 LYS A C 1
ATOM 4429 O O . LYS A 1 547 ? -3.070 -1.451 0.733 1.00 54.53 547 LYS A O 1
ATOM 4434 N N . LYS A 1 548 ? -1.716 -2.529 2.175 1.00 47.84 548 LYS A N 1
ATOM 4435 C CA . LYS A 1 548 ? -0.550 -1.659 1.960 1.00 47.84 548 LYS A CA 1
ATOM 4436 C C . LYS A 1 548 ? -0.005 -1.758 0.531 1.00 47.84 548 LYS A C 1
ATOM 4438 O O . LYS A 1 548 ? 0.329 -0.725 -0.029 1.00 47.84 548 LYS A O 1
ATOM 4443 N N . SER A 1 549 ? 0.013 -2.951 -0.069 1.00 45.97 549 SER A N 1
ATOM 4444 C CA . SER A 1 549 ? 0.442 -3.171 -1.460 1.00 45.97 549 SER A CA 1
ATOM 4445 C C . SER A 1 549 ? -0.462 -2.443 -2.459 1.00 45.97 549 SER A C 1
ATOM 4447 O O . SER A 1 549 ? 0.018 -1.744 -3.350 1.00 45.97 549 SER A O 1
ATOM 4449 N N . LYS A 1 550 ? -1.786 -2.530 -2.272 1.00 52.44 550 LYS A N 1
ATOM 4450 C CA . LYS A 1 550 ? -2.759 -1.810 -3.111 1.00 52.44 550 LYS A CA 1
ATOM 4451 C C . LYS A 1 550 ? -2.665 -0.292 -2.929 1.00 52.44 550 LYS A C 1
ATOM 4453 O O . LYS A 1 550 ? -2.766 0.446 -3.905 1.00 52.44 550 LYS A O 1
ATOM 4458 N N . GLU A 1 551 ? -2.433 0.178 -1.700 1.00 53.31 551 GLU A N 1
ATOM 4459 C CA . GLU A 1 551 ? -2.187 1.599 -1.414 1.00 53.31 551 GLU A CA 1
ATOM 4460 C C . GLU A 1 551 ? -0.889 2.095 -2.080 1.00 53.31 551 GLU A C 1
ATOM 4462 O O . GLU A 1 551 ? -0.867 3.203 -2.613 1.00 53.31 551 GLU A O 1
ATOM 4467 N N . THR A 1 552 ? 0.172 1.279 -2.127 1.00 44.47 552 THR A N 1
ATOM 4468 C CA . THR A 1 552 ? 1.415 1.630 -2.836 1.00 44.47 552 THR A CA 1
ATOM 4469 C C . THR A 1 552 ? 1.257 1.638 -4.355 1.00 44.47 552 THR A C 1
ATOM 4471 O O . THR A 1 552 ? 1.795 2.533 -4.998 1.00 44.47 552 THR A O 1
ATOM 4474 N N . GLU A 1 553 ? 0.491 0.712 -4.935 1.00 45.72 553 GLU A N 1
ATOM 4475 C CA . GLU A 1 553 ? 0.241 0.661 -6.385 1.00 45.72 553 GLU A CA 1
ATOM 4476 C C . GLU A 1 553 ? -0.611 1.835 -6.878 1.00 45.72 553 GLU A C 1
ATOM 4478 O O . GLU A 1 553 ? -0.318 2.414 -7.924 1.00 45.72 553 GLU A O 1
ATOM 4483 N N . GLN A 1 554 ? -1.637 2.234 -6.115 1.00 53.22 554 GLN A N 1
ATOM 4484 C CA . GLN A 1 554 ? -2.440 3.418 -6.441 1.00 53.22 554 GLN A CA 1
ATOM 4485 C C . GLN A 1 554 ? -1.592 4.690 -6.430 1.00 53.22 554 GLN A C 1
ATOM 4487 O O . GLN A 1 554 ? -1.710 5.518 -7.331 1.00 53.22 554 GLN A O 1
ATOM 4492 N N . LEU A 1 555 ? -0.690 4.802 -5.458 1.00 43.56 555 LEU A N 1
ATOM 4493 C CA . LEU A 1 555 ? 0.208 5.943 -5.329 1.00 43.56 555 LEU A CA 1
ATOM 4494 C C . LEU A 1 555 ? 1.269 5.968 -6.444 1.00 43.56 555 LEU A C 1
ATOM 4496 O O . LEU A 1 555 ? 1.639 7.033 -6.925 1.00 43.56 555 LEU A O 1
ATOM 4500 N N . LEU A 1 556 ? 1.717 4.797 -6.908 1.00 43.88 556 LEU A N 1
ATOM 4501 C CA . LEU A 1 556 ? 2.600 4.658 -8.071 1.00 43.88 556 LEU A CA 1
ATOM 4502 C C . LEU A 1 556 ? 1.903 5.076 -9.373 1.00 43.88 556 LEU A C 1
ATOM 4504 O O . LEU A 1 556 ? 2.528 5.728 -10.205 1.00 43.88 556 LEU A O 1
ATOM 4508 N N . MET A 1 557 ? 0.613 4.759 -9.544 1.00 49.00 557 MET A N 1
ATOM 4509 C CA . MET A 1 557 ? -0.174 5.246 -10.686 1.00 49.00 557 MET A CA 1
ATOM 4510 C C . MET A 1 557 ? -0.375 6.762 -10.653 1.00 49.00 557 MET A C 1
ATOM 4512 O O . MET A 1 557 ? -0.324 7.396 -11.704 1.00 49.00 557 MET A O 1
ATOM 4516 N N . GLU A 1 558 ? -0.591 7.339 -9.471 1.00 52.03 558 GLU A N 1
ATOM 4517 C CA . GLU A 1 558 ? -0.745 8.786 -9.294 1.00 52.03 558 GLU A CA 1
ATOM 4518 C C . GLU A 1 558 ? 0.563 9.518 -9.629 1.00 52.03 558 GLU A C 1
ATOM 4520 O O . GLU A 1 558 ? 0.565 10.399 -10.484 1.00 52.03 558 GLU A O 1
ATOM 4525 N N . ILE A 1 559 ? 1.702 9.031 -9.116 1.00 45.94 559 ILE A N 1
ATOM 4526 C CA . ILE A 1 559 ? 3.040 9.535 -9.476 1.00 45.94 559 ILE A CA 1
ATOM 4527 C C . ILE A 1 559 ? 3.301 9.421 -10.984 1.00 45.94 559 ILE A C 1
ATOM 4529 O O . ILE A 1 559 ? 3.882 10.325 -11.585 1.00 45.94 559 ILE A O 1
ATOM 4533 N N . ARG A 1 560 ? 2.900 8.310 -11.611 1.00 45.34 560 ARG A N 1
ATOM 4534 C CA . ARG A 1 560 ? 3.109 8.097 -13.049 1.00 45.34 560 ARG A CA 1
ATOM 4535 C C . ARG A 1 560 ? 2.283 9.072 -13.882 1.00 45.34 560 ARG A C 1
ATOM 4537 O O . ARG A 1 560 ? 2.811 9.657 -14.816 1.00 45.34 560 ARG A O 1
ATOM 4544 N N . LYS A 1 561 ? 1.032 9.309 -13.484 1.00 56.69 561 LYS A N 1
ATOM 4545 C CA . LYS A 1 561 ? 0.141 10.279 -14.123 1.00 56.69 561 LYS A CA 1
ATOM 4546 C C . LYS A 1 561 ? 0.670 11.709 -13.996 1.00 56.69 561 LYS A C 1
ATOM 4548 O O . LYS A 1 561 ? 0.639 12.445 -14.978 1.00 56.69 561 LYS A O 1
ATOM 4553 N N . ASP A 1 562 ? 1.189 12.074 -12.827 1.00 50.75 562 ASP A N 1
ATOM 4554 C CA . ASP A 1 562 ? 1.774 13.397 -12.600 1.00 50.75 562 ASP A CA 1
ATOM 4555 C C . ASP A 1 562 ? 3.049 13.594 -13.433 1.00 50.75 562 ASP A C 1
ATOM 4557 O O . ASP A 1 562 ? 3.218 14.633 -14.078 1.00 50.75 562 ASP A O 1
ATOM 4561 N N . ASN A 1 563 ? 3.903 12.568 -13.516 1.00 49.25 563 ASN A N 1
ATOM 4562 C CA . ASN A 1 563 ? 5.079 12.573 -14.388 1.00 49.25 563 ASN A CA 1
ATOM 4563 C C . ASN A 1 563 ? 4.702 12.659 -15.876 1.00 49.25 563 ASN A C 1
ATOM 4565 O O . ASN A 1 563 ? 5.328 13.427 -16.599 1.00 49.25 563 ASN A O 1
ATOM 4569 N N . ASP A 1 564 ? 3.666 11.944 -16.324 1.00 56.03 564 ASP A N 1
ATOM 4570 C CA . ASP A 1 564 ? 3.184 12.005 -17.710 1.00 56.03 564 ASP A CA 1
ATOM 4571 C C . ASP A 1 564 ? 2.612 13.393 -18.042 1.00 56.03 564 ASP A C 1
ATOM 4573 O O . ASP A 1 564 ? 2.855 13.926 -19.125 1.00 56.03 564 ASP A O 1
ATOM 4577 N N . THR A 1 565 ? 1.910 14.039 -17.102 1.00 57.16 565 THR A N 1
ATOM 4578 C CA . THR A 1 565 ? 1.449 15.427 -17.287 1.00 57.16 565 THR A CA 1
ATOM 4579 C C . THR A 1 565 ? 2.588 16.444 -17.287 1.00 57.16 565 THR A C 1
ATOM 4581 O O . THR A 1 565 ? 2.518 17.436 -18.013 1.00 57.16 565 THR A O 1
ATOM 4584 N N . LEU A 1 566 ? 3.648 16.211 -16.507 1.00 46.44 566 LEU A N 1
ATOM 4585 C CA . LEU A 1 566 ? 4.865 17.023 -16.548 1.00 46.44 566 LEU A CA 1
ATOM 4586 C C . LEU A 1 566 ? 5.613 16.836 -17.872 1.00 46.44 566 LEU A C 1
ATOM 4588 O O . LEU A 1 566 ? 6.051 17.831 -18.445 1.00 46.44 566 LEU A O 1
ATOM 4592 N N . LEU A 1 567 ? 5.688 15.605 -18.389 1.00 47.19 567 LEU A N 1
ATOM 4593 C CA . LEU A 1 567 ? 6.247 15.312 -19.709 1.00 47.19 567 LEU A CA 1
ATOM 4594 C C . LEU A 1 567 ? 5.444 15.997 -20.818 1.00 47.19 567 LEU A C 1
ATOM 4596 O O . LEU A 1 567 ? 6.026 16.699 -21.630 1.00 47.19 567 LEU A O 1
ATOM 4600 N N . GLN A 1 568 ? 4.111 15.900 -20.806 1.00 59.34 568 GLN A N 1
ATOM 4601 C CA . GLN A 1 568 ? 3.265 16.581 -21.795 1.00 59.34 568 GLN A CA 1
ATOM 4602 C C . GLN A 1 568 ? 3.431 18.105 -21.764 1.00 59.34 568 GLN A C 1
ATOM 4604 O O . GLN A 1 568 ? 3.450 18.746 -22.813 1.00 59.34 568 GLN A O 1
ATOM 4609 N N . ARG A 1 569 ? 3.576 18.704 -20.573 1.00 53.62 569 ARG A N 1
ATOM 4610 C CA . ARG A 1 569 ? 3.866 20.141 -20.437 1.00 53.62 569 ARG A CA 1
ATOM 4611 C C . ARG A 1 569 ? 5.262 20.496 -20.944 1.00 53.62 569 ARG A C 1
ATOM 4613 O O . ARG A 1 569 ? 5.430 21.570 -21.513 1.00 53.62 569 ARG A O 1
ATOM 4620 N N . PHE A 1 570 ? 6.238 19.613 -20.748 1.00 47.50 570 PHE A N 1
ATOM 4621 C CA . PHE A 1 570 ? 7.591 19.770 -21.271 1.00 47.50 570 PHE A CA 1
ATOM 4622 C C . PHE A 1 570 ? 7.619 19.655 -22.802 1.00 47.50 570 PHE A C 1
ATOM 4624 O O . PHE A 1 570 ? 8.191 20.519 -23.456 1.00 47.50 570 PHE A O 1
ATOM 4631 N N . ASP A 1 571 ? 6.921 18.686 -23.390 1.00 53.19 571 ASP A N 1
ATOM 4632 C CA . ASP A 1 571 ? 6.821 18.514 -24.844 1.00 53.19 571 ASP A CA 1
ATOM 4633 C C . ASP A 1 571 ? 6.080 19.686 -25.504 1.00 53.19 571 ASP A C 1
ATOM 4635 O O . ASP A 1 571 ? 6.523 20.226 -26.517 1.00 53.19 571 ASP A O 1
ATOM 4639 N N . GLN A 1 572 ? 4.988 20.155 -24.891 1.00 57.12 572 GLN A N 1
ATOM 4640 C CA . GLN A 1 572 ? 4.266 21.344 -25.348 1.00 57.12 572 GLN A CA 1
ATOM 4641 C C . GLN A 1 572 ? 5.133 22.610 -25.248 1.00 57.12 572 GLN A C 1
ATOM 4643 O O . GLN A 1 572 ? 5.068 23.475 -26.122 1.00 57.12 572 GLN A O 1
ATOM 4648 N N . PHE A 1 573 ? 5.984 22.698 -24.221 1.00 51.09 573 PHE A N 1
ATOM 4649 C CA . PHE A 1 573 ? 6.984 23.753 -24.089 1.00 51.09 573 PHE A CA 1
ATOM 4650 C C . PHE A 1 573 ? 8.054 23.665 -25.188 1.00 51.09 573 PHE A C 1
ATOM 4652 O O . PHE A 1 573 ? 8.329 24.682 -25.827 1.00 51.09 573 PHE A O 1
ATOM 4659 N N . MET A 1 574 ? 8.594 22.473 -25.469 1.00 47.06 574 MET A N 1
ATOM 4660 C CA . MET A 1 574 ? 9.582 22.247 -26.534 1.00 47.06 574 MET A CA 1
ATOM 4661 C C . MET A 1 574 ? 9.025 22.598 -27.922 1.00 47.06 574 MET A C 1
ATOM 4663 O O . MET A 1 574 ? 9.724 23.220 -28.718 1.00 47.06 574 MET A O 1
ATOM 4667 N N . LEU A 1 575 ? 7.743 22.317 -28.178 1.00 52.75 575 LEU A N 1
ATOM 4668 C CA . LEU A 1 575 ? 7.053 22.720 -29.410 1.00 52.75 575 LEU A CA 1
ATOM 4669 C C . LEU A 1 575 ? 6.914 24.249 -29.532 1.00 52.75 575 LEU A C 1
ATOM 4671 O O . LEU A 1 575 ? 7.194 24.813 -30.586 1.00 52.75 575 LEU A O 1
ATOM 4675 N N . THR A 1 576 ? 6.561 24.954 -28.449 1.00 52.88 576 THR A N 1
ATOM 4676 C CA . THR A 1 576 ? 6.539 26.435 -28.447 1.00 52.88 576 THR A CA 1
ATOM 4677 C C . THR A 1 576 ? 7.930 27.085 -28.468 1.00 52.88 576 THR A C 1
ATOM 4679 O O . THR A 1 576 ? 8.066 28.258 -28.828 1.00 52.88 576 THR A O 1
ATOM 4682 N N . TYR A 1 577 ? 8.965 26.348 -28.059 1.00 49.75 577 TYR A N 1
ATOM 4683 C CA . TYR A 1 577 ? 10.368 26.758 -28.100 1.00 49.75 577 TYR A CA 1
ATOM 4684 C C . TYR A 1 577 ? 10.924 26.694 -29.529 1.00 49.75 577 TYR A C 1
ATOM 4686 O O . TYR A 1 577 ? 11.621 27.625 -29.941 1.00 49.75 577 TYR A O 1
ATOM 4694 N N . ASP A 1 578 ? 10.535 25.680 -30.308 1.00 49.19 578 ASP A N 1
ATOM 4695 C CA . ASP A 1 578 ? 10.953 25.524 -31.705 1.00 49.19 578 ASP A CA 1
ATOM 4696 C C . ASP A 1 578 ? 10.418 26.666 -32.596 1.00 49.19 578 ASP A C 1
ATOM 4698 O O . ASP A 1 578 ? 11.161 27.257 -33.377 1.00 49.19 578 ASP A O 1
ATOM 4702 N N . GLU A 1 579 ? 9.174 27.113 -32.369 1.00 52.62 579 GLU A N 1
ATOM 4703 C CA . GLU A 1 579 ? 8.582 28.264 -33.080 1.00 52.62 579 GLU A CA 1
ATOM 4704 C C . GLU A 1 579 ? 9.240 29.622 -32.749 1.00 52.62 579 GLU A C 1
ATOM 4706 O O . GLU A 1 579 ? 9.196 30.557 -33.555 1.00 52.62 579 GLU A O 1
ATOM 4711 N N . ARG A 1 580 ? 9.840 29.773 -31.557 1.00 48.25 580 ARG A N 1
ATOM 4712 C CA . ARG A 1 580 ? 10.443 31.040 -31.089 1.00 48.25 580 ARG A CA 1
ATOM 4713 C C . ARG A 1 580 ? 11.955 31.123 -31.297 1.00 48.25 580 ARG A C 1
ATOM 4715 O O . ARG A 1 580 ? 12.482 32.238 -31.340 1.00 48.25 580 ARG A O 1
ATOM 4722 N N . SER A 1 581 ? 12.640 29.988 -31.446 1.00 45.66 581 SER A N 1
ATOM 4723 C CA . SER A 1 581 ? 14.098 29.910 -31.627 1.00 45.66 581 SER A CA 1
ATOM 4724 C C . SER A 1 581 ? 14.576 30.613 -32.906 1.00 45.66 581 SER A C 1
ATOM 4726 O O . SER A 1 581 ? 15.651 31.205 -32.923 1.00 45.66 581 SER A O 1
ATOM 4728 N N . HIS A 1 582 ? 13.738 30.656 -33.946 1.00 52.12 582 HIS A N 1
ATOM 4729 C CA . HIS A 1 582 ? 14.087 31.211 -35.258 1.00 52.12 582 HIS A CA 1
ATOM 4730 C C . HIS A 1 582 ? 14.087 32.755 -35.336 1.00 52.12 582 HIS A C 1
ATOM 4732 O O . HIS A 1 582 ? 14.364 33.305 -36.400 1.00 52.12 582 HIS A O 1
ATOM 4738 N N . ARG A 1 583 ? 13.767 33.490 -34.254 1.00 50.09 583 ARG A N 1
ATOM 4739 C CA . ARG A 1 583 ? 13.574 34.963 -34.301 1.00 50.09 583 ARG A CA 1
ATOM 4740 C C . ARG A 1 583 ? 14.416 35.805 -33.326 1.00 50.09 583 ARG A C 1
ATOM 4742 O O . ARG A 1 583 ? 14.222 37.019 -33.295 1.00 50.09 583 ARG A O 1
ATOM 4749 N N . MET A 1 584 ? 15.326 35.240 -32.524 1.00 48.88 584 MET A N 1
ATOM 4750 C CA . MET A 1 584 ? 16.068 36.006 -31.494 1.00 48.88 584 MET A CA 1
ATOM 4751 C C . MET A 1 584 ? 17.596 35.909 -31.601 1.00 48.88 584 MET A C 1
ATOM 4753 O O . MET A 1 584 ? 18.136 34.867 -31.949 1.00 48.88 584 MET A O 1
ATOM 4757 N N . SER A 1 585 ? 18.297 36.995 -31.236 1.00 55.22 585 SER A N 1
ATOM 4758 C CA . SER A 1 585 ? 19.763 37.030 -31.127 1.00 55.22 585 SER A CA 1
ATOM 4759 C C . SER A 1 585 ? 20.280 36.359 -29.842 1.00 55.22 585 SER A C 1
ATOM 4761 O O . SER A 1 585 ? 19.617 36.364 -28.798 1.00 55.22 585 SER A O 1
ATOM 4763 N N . THR A 1 586 ? 21.494 35.807 -29.922 1.00 49.19 586 THR A N 1
ATOM 4764 C CA . THR A 1 586 ? 22.170 34.933 -28.940 1.00 49.19 586 THR A CA 1
ATOM 4765 C C . THR A 1 586 ? 22.279 35.493 -27.513 1.00 49.19 586 THR A C 1
ATOM 4767 O O . THR A 1 586 ? 22.160 34.736 -26.548 1.00 49.19 586 THR A O 1
ATOM 4770 N N . ASP A 1 587 ? 22.403 36.810 -27.335 1.00 45.28 587 ASP A N 1
ATOM 4771 C CA . ASP A 1 587 ? 22.531 37.412 -25.995 1.00 45.28 587 ASP A CA 1
ATOM 4772 C C . ASP A 1 587 ? 21.191 37.555 -25.264 1.00 45.28 587 ASP A C 1
ATOM 4774 O O . ASP A 1 587 ? 21.077 37.260 -24.069 1.00 45.28 587 ASP A O 1
ATOM 4778 N N . LYS A 1 588 ? 20.126 37.932 -25.985 1.00 47.62 588 LYS A N 1
ATOM 4779 C CA . LYS A 1 588 ? 18.759 37.931 -25.429 1.00 47.62 588 LYS A CA 1
ATOM 4780 C C . LYS A 1 588 ? 18.298 36.505 -25.127 1.00 47.62 588 LYS A C 1
ATOM 4782 O O . LYS A 1 588 ? 17.589 36.284 -24.145 1.00 47.62 588 LYS A O 1
ATOM 4787 N N . TYR A 1 589 ? 18.763 35.548 -25.924 1.00 45.97 589 TYR A N 1
ATOM 4788 C CA . TYR A 1 589 ? 18.522 34.119 -25.771 1.00 45.97 589 TYR A CA 1
ATOM 4789 C C . TYR A 1 589 ? 19.125 33.551 -24.470 1.00 45.97 589 TYR A C 1
ATOM 4791 O O . TYR A 1 589 ? 18.411 32.916 -23.691 1.00 45.97 589 TYR A O 1
ATOM 4799 N N . MET A 1 590 ? 20.381 33.877 -24.140 1.00 41.69 590 MET A N 1
ATOM 4800 C CA . MET A 1 590 ? 21.019 33.434 -22.886 1.00 41.69 590 MET A CA 1
ATOM 4801 C C . MET A 1 590 ? 20.376 34.032 -21.625 1.00 41.69 590 MET A C 1
ATOM 4803 O O . MET A 1 590 ? 20.281 33.368 -20.587 1.00 41.69 590 MET A O 1
ATOM 4807 N N . ILE A 1 591 ? 19.888 35.273 -21.704 1.00 51.75 591 ILE A N 1
ATOM 4808 C CA . ILE A 1 591 ? 19.179 35.927 -20.595 1.00 51.75 591 ILE A CA 1
ATOM 4809 C C . ILE A 1 591 ? 17.800 35.288 -20.376 1.00 51.75 591 ILE A C 1
ATOM 4811 O O . ILE A 1 591 ? 17.418 35.038 -19.229 1.00 51.75 591 ILE A O 1
ATOM 4815 N N . LEU A 1 592 ? 17.070 34.975 -21.452 1.00 47.84 592 LEU A N 1
ATOM 4816 C CA . LEU A 1 592 ? 15.761 34.324 -21.373 1.00 47.84 592 LEU A CA 1
ATOM 4817 C C . LEU A 1 592 ? 15.876 32.905 -20.788 1.00 47.84 592 LEU A C 1
ATOM 4819 O O . LEU A 1 592 ? 15.116 32.557 -19.882 1.00 47.84 592 LEU A O 1
ATOM 4823 N N . ILE A 1 593 ? 16.883 32.134 -21.224 1.00 46.78 593 ILE A N 1
ATOM 4824 C CA . ILE A 1 593 ? 17.173 30.789 -20.707 1.00 46.78 593 ILE A CA 1
ATOM 4825 C C . ILE A 1 593 ? 17.509 30.845 -19.222 1.00 46.78 593 ILE A C 1
ATOM 4827 O O . ILE A 1 593 ? 16.886 30.141 -18.432 1.00 46.78 593 ILE A O 1
ATOM 4831 N N . ARG A 1 594 ? 18.426 31.716 -18.785 1.00 46.03 594 ARG A N 1
ATOM 4832 C CA . ARG A 1 594 ? 18.784 31.816 -17.357 1.00 46.03 594 ARG A CA 1
ATOM 4833 C C . ARG A 1 594 ? 17.592 32.187 -16.477 1.00 46.03 594 ARG A C 1
ATOM 4835 O O . ARG A 1 594 ? 17.473 31.685 -15.359 1.00 46.03 594 ARG A O 1
ATOM 4842 N N . ARG A 1 595 ? 16.698 33.046 -16.972 1.00 47.22 595 ARG A N 1
ATOM 4843 C CA . ARG A 1 595 ? 15.524 33.508 -16.221 1.00 47.22 595 ARG A CA 1
ATOM 4844 C C . ARG A 1 595 ? 14.440 32.432 -16.131 1.00 47.22 595 ARG A C 1
ATOM 4846 O O . ARG A 1 595 ? 13.873 32.248 -15.058 1.00 47.22 595 ARG A O 1
ATOM 4853 N N . GLN A 1 596 ? 14.206 31.680 -17.207 1.00 45.56 596 GLN A N 1
ATOM 4854 C CA . GLN A 1 596 ? 13.205 30.608 -17.219 1.00 45.56 596 GLN A CA 1
ATOM 4855 C C . GLN A 1 596 ? 13.703 29.295 -16.604 1.00 45.56 596 GLN A C 1
ATOM 4857 O O . GLN A 1 596 ? 12.938 28.632 -15.914 1.00 45.56 596 GLN A O 1
ATOM 4862 N N . THR A 1 597 ? 14.995 28.973 -16.715 1.00 44.44 597 THR A N 1
ATOM 4863 C CA . THR A 1 597 ? 15.595 27.811 -16.028 1.00 44.44 597 THR A CA 1
ATOM 4864 C C . THR A 1 597 ? 15.556 28.000 -14.513 1.00 44.44 597 THR A C 1
ATOM 4866 O O . THR A 1 597 ? 15.281 27.054 -13.784 1.00 44.44 597 THR A O 1
ATOM 4869 N N . ARG A 1 598 ? 15.745 29.234 -14.016 1.00 45.38 598 ARG A N 1
ATOM 4870 C CA . ARG A 1 598 ? 15.540 29.556 -12.592 1.00 45.38 598 ARG A CA 1
ATOM 4871 C C . ARG A 1 598 ? 14.088 29.396 -12.159 1.00 45.38 598 ARG A C 1
ATOM 4873 O O . ARG A 1 598 ? 13.861 28.901 -11.064 1.00 45.38 598 ARG A O 1
ATOM 4880 N N . PHE A 1 599 ? 13.131 29.787 -12.997 1.00 46.16 599 PHE A N 1
ATOM 4881 C CA . PHE A 1 599 ? 11.706 29.610 -12.714 1.00 46.16 599 PHE A CA 1
ATOM 4882 C C . PHE A 1 599 ? 11.336 28.119 -12.652 1.00 46.16 599 PHE A C 1
ATOM 4884 O O . PHE A 1 599 ? 10.772 27.671 -11.661 1.00 46.16 599 PHE A O 1
ATOM 4891 N N . PHE A 1 600 ? 11.786 27.324 -13.626 1.00 42.78 600 PHE A N 1
ATOM 4892 C CA . PHE A 1 600 ? 11.544 25.880 -13.674 1.00 42.78 600 PHE A CA 1
ATOM 4893 C C . PHE A 1 600 ? 12.253 25.121 -12.536 1.00 42.78 600 PHE A C 1
ATOM 4895 O O . PHE A 1 600 ? 11.650 24.265 -11.898 1.00 42.78 600 PHE A O 1
ATOM 4902 N N . LEU A 1 601 ? 13.498 25.482 -12.194 1.00 44.50 601 LEU A N 1
ATOM 4903 C CA . LEU A 1 601 ? 14.210 24.954 -11.019 1.00 44.50 601 LEU A CA 1
ATOM 4904 C C . LEU A 1 601 ? 13.536 25.349 -9.703 1.00 44.50 601 LEU A C 1
ATOM 4906 O O . LEU A 1 601 ? 13.563 24.570 -8.753 1.00 44.50 601 LEU A O 1
ATOM 4910 N N . HIS A 1 602 ? 12.944 26.541 -9.631 1.00 45.47 602 HIS A N 1
ATOM 4911 C CA . HIS A 1 602 ? 12.189 26.993 -8.467 1.00 45.47 602 HIS A CA 1
ATOM 4912 C C . HIS A 1 602 ? 10.878 26.214 -8.320 1.00 45.47 602 HIS A C 1
ATOM 4914 O O . HIS A 1 602 ? 10.527 25.825 -7.212 1.00 45.47 602 HIS A O 1
ATOM 4920 N N . GLU A 1 603 ? 10.203 25.900 -9.424 1.00 42.56 603 GLU A N 1
ATOM 4921 C CA . GLU A 1 603 ? 8.944 25.150 -9.442 1.00 42.56 603 GLU A CA 1
ATOM 4922 C C . GLU A 1 603 ? 9.152 23.648 -9.190 1.00 42.56 603 GLU A C 1
ATOM 4924 O O . GLU A 1 603 ? 8.398 23.042 -8.426 1.00 42.56 603 GLU A O 1
ATOM 4929 N N . ILE A 1 604 ? 10.251 23.083 -9.706 1.00 42.94 604 ILE A N 1
ATOM 4930 C CA . ILE A 1 604 ? 10.770 21.752 -9.355 1.00 42.94 604 ILE A CA 1
ATOM 4931 C C . ILE A 1 604 ? 11.184 21.701 -7.880 1.00 42.94 604 ILE A C 1
ATOM 4933 O O . ILE A 1 604 ? 10.846 20.741 -7.193 1.00 42.94 604 ILE A O 1
ATOM 4937 N N . ARG A 1 605 ? 11.866 22.728 -7.348 1.00 39.19 605 ARG A N 1
ATOM 4938 C CA . ARG A 1 605 ? 12.159 22.835 -5.905 1.00 39.19 605 ARG A CA 1
ATOM 4939 C C . ARG A 1 605 ? 10.874 22.877 -5.087 1.00 39.19 605 ARG A C 1
ATOM 4941 O O . ARG A 1 605 ? 10.792 22.190 -4.080 1.00 39.19 605 ARG A O 1
ATOM 4948 N N . ARG A 1 606 ? 9.868 23.639 -5.518 1.00 40.69 606 ARG A N 1
ATOM 4949 C CA . ARG A 1 606 ? 8.588 23.761 -4.810 1.00 40.69 606 ARG A CA 1
ATOM 4950 C C . ARG A 1 606 ? 7.839 22.428 -4.765 1.00 40.69 606 ARG A C 1
ATOM 4952 O O . ARG A 1 606 ? 7.365 22.046 -3.704 1.00 40.69 606 ARG A O 1
ATOM 4959 N N . THR A 1 607 ? 7.813 21.683 -5.869 1.00 38.59 607 THR A N 1
ATOM 4960 C CA . THR A 1 607 ? 7.161 20.359 -5.951 1.00 38.59 607 THR A CA 1
ATOM 4961 C C . THR A 1 607 ? 7.971 19.229 -5.298 1.00 38.59 607 THR A C 1
ATOM 4963 O O . THR A 1 607 ? 7.389 18.325 -4.701 1.00 38.59 607 THR A O 1
ATOM 4966 N N . LEU A 1 608 ? 9.310 19.265 -5.329 1.00 39.75 608 LEU A N 1
ATOM 4967 C CA . LEU A 1 608 ? 10.161 18.267 -4.658 1.00 39.75 608 LEU A CA 1
ATOM 4968 C C . LEU A 1 608 ? 10.333 18.506 -3.152 1.00 39.75 608 LEU A C 1
ATOM 4970 O O . LEU A 1 608 ? 10.539 17.536 -2.428 1.00 39.75 608 LEU A O 1
ATOM 4974 N N . ILE A 1 609 ? 10.278 19.752 -2.674 1.00 36.59 609 ILE A N 1
ATOM 4975 C CA . ILE A 1 609 ? 10.607 20.095 -1.278 1.00 36.59 609 ILE A CA 1
ATOM 4976 C C . ILE A 1 609 ? 9.342 20.307 -0.433 1.00 36.59 609 ILE A C 1
ATOM 4978 O O . ILE A 1 609 ? 9.310 19.830 0.698 1.00 36.59 609 ILE A O 1
ATOM 4982 N N . ALA A 1 610 ? 8.273 20.913 -0.971 1.00 35.56 610 ALA A N 1
ATOM 4983 C CA . ALA A 1 610 ? 7.071 21.212 -0.180 1.00 35.56 610 ALA A CA 1
ATOM 4984 C C . ALA A 1 610 ? 6.083 20.032 -0.051 1.00 35.56 610 ALA A C 1
ATOM 4986 O O . ALA A 1 610 ? 5.336 19.972 0.921 1.00 35.56 610 ALA A O 1
ATOM 4987 N N . GLU A 1 611 ? 6.090 19.060 -0.976 1.00 37.94 611 GLU A N 1
ATOM 4988 C CA . GLU A 1 611 ? 5.123 17.941 -0.956 1.00 37.94 611 GLU A CA 1
ATOM 4989 C C . GLU A 1 611 ? 5.732 16.559 -0.652 1.00 37.94 611 GLU A C 1
ATOM 4991 O O . GLU A 1 611 ? 5.020 15.662 -0.194 1.00 37.94 611 GLU A O 1
ATOM 4996 N N . ARG A 1 612 ? 7.046 16.355 -0.849 1.00 39.38 612 ARG A N 1
ATOM 4997 C CA . ARG A 1 612 ? 7.667 15.012 -0.765 1.00 39.38 612 ARG A CA 1
ATOM 4998 C C . ARG A 1 612 ? 8.425 14.702 0.531 1.00 39.38 612 ARG A C 1
ATOM 5000 O O . ARG A 1 612 ? 8.621 13.524 0.828 1.00 39.38 612 ARG A O 1
ATOM 5007 N N . ILE A 1 613 ? 8.803 15.694 1.339 1.00 34.09 613 ILE A N 1
ATOM 5008 C CA . ILE A 1 613 ? 9.566 15.466 2.585 1.00 34.09 613 ILE A CA 1
ATOM 5009 C C . ILE A 1 613 ? 8.679 14.979 3.757 1.00 34.09 613 ILE A C 1
ATOM 5011 O O . ILE A 1 613 ? 9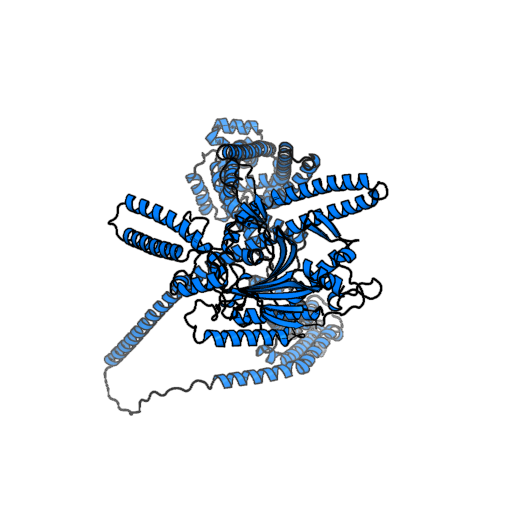.086 14.034 4.444 1.00 34.09 613 ILE A O 1
ATOM 5015 N N . PRO A 1 614 ? 7.431 15.461 3.951 1.00 31.05 614 PRO A N 1
ATOM 5016 C CA . PRO A 1 614 ? 6.571 14.943 5.023 1.00 31.05 614 PRO A CA 1
ATOM 5017 C C . PRO A 1 614 ? 6.124 13.486 4.798 1.00 31.05 614 PRO A C 1
ATOM 5019 O O . PRO A 1 614 ? 5.879 12.754 5.754 1.00 31.05 614 PRO A O 1
ATOM 5022 N N . GLN A 1 615 ? 6.064 13.027 3.540 1.00 32.84 615 GLN A N 1
ATOM 5023 C CA . GLN A 1 615 ? 5.577 11.685 3.180 1.00 32.84 615 GLN A CA 1
ATOM 5024 C C . GLN A 1 615 ? 6.630 10.572 3.325 1.00 32.84 615 GLN A C 1
ATOM 5026 O O . GLN A 1 615 ? 6.272 9.399 3.460 1.00 32.84 615 GLN A O 1
ATOM 5031 N N . TYR A 1 616 ? 7.923 10.913 3.349 1.00 31.41 616 TYR A N 1
ATOM 5032 C CA . TYR A 1 616 ? 9.000 9.953 3.627 1.00 31.41 616 TYR A CA 1
ATOM 5033 C C . TYR A 1 616 ? 9.238 9.743 5.130 1.00 31.41 616 TYR A C 1
ATOM 5035 O O . TYR A 1 616 ? 9.711 8.681 5.537 1.00 31.41 616 TYR A O 1
ATOM 5043 N N . LYS A 1 617 ? 8.841 10.709 5.970 1.00 30.12 617 LYS A N 1
ATOM 5044 C CA . LYS A 1 617 ? 9.034 10.678 7.429 1.00 30.12 617 LYS A CA 1
ATOM 5045 C C . LYS A 1 617 ? 8.096 9.685 8.142 1.00 30.12 617 LYS A C 1
ATOM 5047 O O . LYS A 1 617 ? 8.475 9.139 9.172 1.00 30.12 617 LYS A O 1
ATOM 5052 N N . GLU A 1 618 ? 6.935 9.360 7.560 1.00 30.45 618 GLU A N 1
ATOM 5053 C CA . GLU A 1 618 ? 6.016 8.325 8.083 1.00 30.45 618 GLU A CA 1
ATOM 5054 C C . GLU A 1 618 ? 6.251 6.914 7.504 1.00 30.45 618 GLU A C 1
ATOM 5056 O O . GLU A 1 618 ? 5.725 5.929 8.030 1.00 30.45 618 GLU A O 1
ATOM 5061 N N . ARG A 1 619 ? 7.057 6.774 6.440 1.00 33.16 619 ARG A N 1
ATOM 5062 C CA . ARG A 1 619 ? 7.242 5.495 5.725 1.00 33.16 619 ARG A CA 1
ATOM 5063 C C . ARG A 1 619 ? 8.381 4.609 6.242 1.00 33.16 619 ARG A C 1
ATOM 5065 O O . ARG A 1 619 ? 8.413 3.437 5.882 1.00 33.16 619 ARG A O 1
ATOM 5072 N N . SER A 1 620 ? 9.235 5.088 7.151 1.00 26.86 620 SER A N 1
ATOM 5073 C CA . SER A 1 620 ? 10.245 4.257 7.841 1.00 26.86 620 SER A CA 1
ATOM 5074 C C . SER A 1 620 ? 9.756 3.628 9.159 1.00 26.86 620 SER A C 1
ATOM 5076 O O . SER A 1 620 ? 10.479 2.854 9.782 1.00 26.86 620 SER A O 1
ATOM 5078 N N . ALA A 1 621 ? 8.519 3.910 9.586 1.00 27.66 621 ALA A N 1
ATOM 5079 C CA . ALA A 1 621 ? 7.994 3.517 10.900 1.00 27.66 621 ALA A CA 1
ATOM 5080 C C . ALA A 1 621 ? 7.186 2.198 10.931 1.00 27.66 621 ALA A C 1
ATOM 5082 O O . ALA A 1 621 ? 6.571 1.884 11.949 1.00 27.66 621 ALA A O 1
ATOM 5083 N N . LEU A 1 622 ? 7.120 1.415 9.845 1.00 27.78 622 LEU A N 1
ATOM 5084 C CA . LEU A 1 622 ? 6.158 0.303 9.747 1.00 27.78 622 LEU A CA 1
ATOM 5085 C C . LEU A 1 622 ? 6.730 -1.023 9.208 1.00 27.78 622 LEU A C 1
ATOM 5087 O O . LEU A 1 622 ? 6.163 -1.616 8.289 1.00 27.78 622 LEU A O 1
ATOM 5091 N N . LEU A 1 623 ? 7.752 -1.552 9.889 1.00 24.62 623 LEU A N 1
ATOM 5092 C CA . LEU A 1 623 ? 7.972 -2.999 10.054 1.00 24.62 623 LEU A CA 1
ATOM 5093 C C . LEU A 1 623 ? 7.854 -3.377 11.551 1.00 24.62 623 LEU A C 1
ATOM 5095 O O . LEU A 1 623 ? 8.048 -2.527 12.417 1.00 24.62 623 LEU A O 1
ATOM 5099 N N . PRO A 1 624 ? 7.398 -4.600 11.883 1.00 25.91 624 PRO A N 1
ATOM 5100 C CA . PRO A 1 624 ? 6.612 -4.845 13.088 1.00 25.91 624 PRO A CA 1
ATOM 5101 C C . PRO A 1 624 ? 7.452 -5.172 14.329 1.00 25.91 624 PRO A C 1
ATOM 5103 O O . PRO A 1 624 ? 8.065 -6.231 14.411 1.00 25.91 624 PRO A O 1
ATOM 5106 N N . GLY A 1 625 ? 7.311 -4.350 15.366 1.00 24.95 625 GLY A N 1
ATOM 5107 C CA . GLY A 1 625 ? 7.649 -4.689 16.747 1.00 24.95 625 GLY A CA 1
ATOM 5108 C C . GLY A 1 625 ? 6.878 -3.773 17.690 1.00 24.95 625 GLY A C 1
ATOM 5109 O O . GLY A 1 625 ? 7.265 -2.633 17.895 1.00 24.95 625 GLY A O 1
ATOM 5110 N N . GLY A 1 626 ? 5.736 -4.232 18.202 1.00 23.92 626 GLY A N 1
ATOM 5111 C CA . GLY A 1 626 ? 4.948 -3.462 19.160 1.00 23.92 626 GLY A CA 1
ATOM 5112 C C . GLY A 1 626 ? 5.434 -3.705 20.584 1.00 23.92 626 GLY A C 1
ATOM 5113 O O . GLY A 1 626 ? 5.244 -4.805 21.095 1.00 23.92 626 GLY A O 1
ATOM 5114 N N . LEU A 1 627 ? 5.972 -2.667 21.221 1.00 23.70 627 LEU A N 1
ATOM 5115 C CA . LEU A 1 627 ? 5.936 -2.458 22.668 1.00 23.70 627 LEU A CA 1
ATOM 5116 C C . LEU A 1 627 ? 5.645 -0.970 22.896 1.00 23.70 627 LEU A C 1
ATOM 5118 O O . LEU A 1 627 ? 6.411 -0.105 22.488 1.00 23.70 627 LEU A O 1
ATOM 5122 N N . ASN A 1 628 ? 4.477 -0.694 23.477 1.00 26.64 628 ASN A N 1
ATOM 5123 C CA . ASN A 1 628 ? 4.040 0.639 23.874 1.00 26.64 628 ASN A CA 1
ATOM 5124 C C . ASN A 1 628 ? 4.855 1.107 25.084 1.00 26.64 628 ASN A C 1
ATOM 5126 O O . ASN A 1 628 ? 4.438 0.902 26.219 1.00 26.64 628 ASN A O 1
ATOM 5130 N N . THR A 1 629 ? 5.972 1.765 24.818 1.00 22.50 629 THR A N 1
ATOM 5131 C CA . THR A 1 629 ? 6.615 2.765 25.679 1.00 22.50 629 THR A CA 1
ATOM 5132 C C . THR A 1 629 ? 7.369 3.728 24.756 1.00 22.50 629 THR A C 1
ATOM 5134 O O . THR A 1 629 ? 7.771 3.316 23.664 1.00 22.50 629 THR A O 1
ATOM 5137 N N . PRO A 1 630 ? 7.525 5.014 25.120 1.00 24.86 630 PRO A N 1
ATOM 5138 C CA . PRO A 1 630 ? 8.274 5.974 24.317 1.00 24.86 630 PRO A CA 1
ATOM 5139 C C . PRO A 1 630 ? 9.756 5.584 24.364 1.00 24.86 630 PRO A C 1
ATOM 5141 O O . PRO A 1 630 ? 10.492 6.009 25.247 1.00 24.86 630 PRO A O 1
ATOM 5144 N N . PHE A 1 631 ? 10.178 4.698 23.465 1.00 24.05 631 PHE A N 1
ATOM 5145 C CA . PHE A 1 631 ? 11.578 4.327 23.307 1.00 24.05 631 PHE A CA 1
ATOM 5146 C C . PHE A 1 631 ? 12.248 5.260 22.287 1.00 24.05 631 PHE A C 1
ATOM 5148 O O . PHE A 1 631 ? 11.618 5.624 21.288 1.00 24.05 631 PHE A O 1
ATOM 5155 N N . PRO A 1 632 ? 13.498 5.679 22.542 1.00 26.84 632 PRO A N 1
ATOM 5156 C CA . PRO A 1 632 ? 14.186 6.704 21.770 1.00 26.84 632 PRO A CA 1
ATOM 5157 C C . PRO A 1 632 ? 14.362 6.278 20.307 1.00 26.84 632 PRO A C 1
ATOM 5159 O O . PRO A 1 632 ? 14.535 5.106 19.984 1.00 26.84 632 PRO A O 1
ATOM 5162 N N . VAL A 1 633 ? 14.332 7.260 19.404 1.00 37.34 633 VAL A N 1
ATOM 5163 C CA . VAL A 1 633 ? 14.493 7.108 17.943 1.00 37.34 633 VAL A CA 1
ATOM 5164 C C . VAL A 1 633 ? 15.822 6.420 17.557 1.00 37.34 633 VAL A C 1
ATOM 5166 O O . VAL A 1 633 ? 15.944 5.872 16.457 1.00 37.34 633 VAL A O 1
ATOM 5169 N N . VAL A 1 634 ? 16.778 6.349 18.485 1.00 40.75 634 VAL A N 1
ATOM 5170 C CA . VAL A 1 634 ? 18.085 5.700 18.349 1.00 40.75 634 VAL A CA 1
ATOM 5171 C C . VAL A 1 634 ? 18.031 4.314 19.001 1.00 40.75 634 VAL A C 1
ATOM 5173 O O . VAL A 1 634 ? 17.946 4.197 20.218 1.00 40.75 634 VAL A O 1
ATOM 5176 N N . VAL A 1 635 ? 18.060 3.254 18.188 1.00 48.25 635 VAL A N 1
ATOM 5177 C CA . VAL A 1 635 ? 18.420 1.915 18.684 1.00 48.25 635 VAL A CA 1
ATOM 5178 C C . VAL A 1 635 ? 19.938 1.884 18.699 1.00 48.25 635 VAL A C 1
ATOM 5180 O O . VAL A 1 635 ? 20.551 2.179 17.674 1.00 48.25 635 VAL A O 1
ATOM 5183 N N . GLU A 1 636 ? 20.522 1.587 19.853 1.00 60.84 636 GLU A N 1
ATOM 5184 C CA . GLU A 1 636 ? 21.971 1.529 20.017 1.00 60.84 636 GLU A CA 1
ATOM 5185 C C . GLU A 1 636 ? 22.570 0.472 19.070 1.00 60.84 636 GLU A C 1
ATOM 5187 O O . GLU A 1 636 ? 22.018 -0.629 18.966 1.00 60.84 636 GLU A O 1
ATOM 5192 N N . PRO A 1 637 ? 23.650 0.796 18.336 1.00 67.62 637 PRO A N 1
ATOM 5193 C CA . PRO A 1 637 ? 24.326 -0.155 17.459 1.00 67.62 637 PRO A CA 1
ATOM 5194 C C . PRO A 1 637 ? 24.882 -1.334 18.271 1.00 67.62 637 PRO A C 1
ATOM 5196 O O . PRO A 1 637 ? 25.571 -1.136 19.270 1.00 67.62 637 PRO A O 1
ATOM 5199 N N . ASP A 1 638 ? 24.622 -2.564 17.822 1.00 74.12 638 ASP A N 1
ATOM 5200 C CA . ASP A 1 638 ? 25.040 -3.795 18.515 1.00 74.12 638 ASP A CA 1
ATOM 5201 C C . ASP A 1 638 ? 26.440 -4.229 18.056 1.00 74.12 638 ASP A C 1
ATOM 5203 O O . ASP A 1 638 ? 26.628 -5.199 17.313 1.00 74.12 638 ASP A O 1
ATOM 5207 N N . ILE A 1 639 ? 27.430 -3.416 18.421 1.00 75.31 639 ILE A N 1
ATOM 5208 C CA . ILE A 1 639 ? 28.838 -3.653 18.097 1.00 75.31 639 ILE A CA 1
ATOM 5209 C C . ILE A 1 639 ? 29.358 -4.792 18.981 1.00 75.31 639 ILE A C 1
ATOM 5211 O O . ILE A 1 639 ? 29.152 -4.785 20.193 1.00 75.31 639 ILE A O 1
ATOM 5215 N N . ASP A 1 640 ? 30.064 -5.755 18.382 1.00 72.25 640 ASP A N 1
ATOM 5216 C CA . ASP A 1 640 ? 30.640 -6.906 19.090 1.00 72.25 640 ASP A CA 1
ATOM 5217 C C . ASP A 1 640 ? 31.889 -6.514 19.893 1.00 72.25 640 ASP A C 1
ATOM 5219 O O . ASP A 1 640 ? 33.031 -6.826 19.554 1.00 72.25 640 ASP A O 1
ATOM 5223 N N . LEU A 1 641 ? 31.669 -5.741 20.951 1.00 73.25 641 LEU A N 1
ATOM 5224 C CA . LEU A 1 641 ? 32.728 -5.206 21.799 1.00 73.25 641 LEU A CA 1
ATOM 5225 C C . LEU A 1 641 ? 33.438 -6.320 22.576 1.00 73.25 641 LEU A C 1
ATOM 5227 O O . LEU A 1 641 ? 34.621 -6.195 22.880 1.00 73.25 641 LEU A O 1
ATOM 5231 N N . GLU A 1 642 ? 32.747 -7.428 22.863 1.00 70.69 642 GLU A N 1
ATOM 5232 C CA . GLU A 1 642 ? 33.363 -8.596 23.496 1.00 70.69 642 GLU A CA 1
ATOM 5233 C C . GLU A 1 642 ? 34.379 -9.268 22.572 1.00 70.69 642 GLU A C 1
ATOM 5235 O O . GLU A 1 642 ? 35.469 -9.595 23.034 1.00 70.69 642 GLU A O 1
ATOM 5240 N N . LEU A 1 643 ? 34.076 -9.410 21.277 1.00 69.75 643 LEU A N 1
ATOM 5241 C CA . LEU A 1 643 ? 35.034 -9.922 20.298 1.00 69.75 643 LEU A CA 1
ATOM 5242 C C . LEU A 1 643 ? 36.205 -8.950 20.073 1.00 69.75 643 LEU A C 1
ATOM 5244 O O . LEU A 1 643 ? 37.357 -9.377 20.041 1.00 69.75 643 LEU A O 1
ATOM 5248 N N . LEU A 1 644 ? 35.926 -7.647 19.953 1.00 70.62 644 LEU A N 1
ATOM 5249 C CA . LEU A 1 644 ? 36.944 -6.624 19.680 1.00 70.62 644 LEU A CA 1
ATOM 5250 C C . LEU A 1 644 ? 37.957 -6.466 20.826 1.00 70.62 644 LEU A C 1
ATOM 5252 O O . LEU A 1 644 ? 39.156 -6.363 20.570 1.00 70.62 644 LEU A O 1
ATOM 5256 N N . PHE A 1 645 ? 37.496 -6.480 22.081 1.00 71.81 645 PHE A N 1
ATOM 5257 C CA . PHE A 1 645 ? 38.358 -6.318 23.260 1.00 71.81 645 PHE A CA 1
ATOM 5258 C C . PHE A 1 645 ? 38.891 -7.638 23.833 1.00 71.81 645 PHE A C 1
ATOM 5260 O O . PHE A 1 645 ? 39.667 -7.620 24.784 1.00 71.81 645 PHE A O 1
ATOM 5267 N N . LYS A 1 646 ? 38.554 -8.793 23.243 1.00 73.62 646 LYS A N 1
ATOM 5268 C CA . LYS A 1 646 ? 39.226 -10.066 23.561 1.00 73.62 646 LYS A CA 1
ATOM 5269 C C . LYS A 1 646 ? 40.705 -10.051 23.145 1.00 73.62 646 LYS A C 1
ATOM 5271 O O . LYS A 1 646 ? 41.518 -10.765 23.727 1.00 73.62 646 LYS A O 1
ATOM 5276 N N . SER A 1 647 ? 41.060 -9.258 22.130 1.00 70.56 647 SER A N 1
ATOM 5277 C CA . SER A 1 647 ? 42.426 -9.127 21.602 1.00 70.56 647 SER A CA 1
ATOM 5278 C C . SER A 1 647 ? 42.712 -7.678 21.167 1.00 70.56 647 SER A C 1
ATOM 5280 O O . SER A 1 647 ? 42.749 -7.392 19.967 1.00 70.56 647 SER A O 1
ATOM 5282 N N . PRO A 1 648 ? 42.923 -6.747 22.119 1.00 73.75 648 PRO A N 1
ATOM 5283 C CA . PRO A 1 648 ? 43.085 -5.318 21.825 1.00 73.75 648 PRO A CA 1
ATOM 5284 C C . PRO A 1 648 ? 44.314 -5.013 20.953 1.00 73.75 648 PRO A C 1
ATOM 5286 O O . PRO A 1 648 ? 44.283 -4.085 20.146 1.00 73.75 648 PRO A O 1
ATOM 5289 N N . GLU A 1 649 ? 45.364 -5.835 21.039 1.00 76.81 649 GLU A N 1
ATOM 5290 C CA . GLU A 1 649 ? 46.571 -5.728 20.206 1.00 76.81 649 GLU A CA 1
ATOM 5291 C C . GLU A 1 649 ? 46.256 -5.851 18.705 1.00 76.81 649 GLU A C 1
ATOM 5293 O O . GLU A 1 649 ? 46.770 -5.078 17.897 1.00 76.81 649 GLU A O 1
ATOM 5298 N N . ARG A 1 650 ? 45.338 -6.752 18.323 1.00 76.31 650 ARG A N 1
ATOM 5299 C CA . ARG A 1 650 ? 44.921 -6.946 16.920 1.00 76.31 650 ARG A CA 1
ATOM 5300 C C . ARG A 1 650 ? 44.078 -5.789 16.401 1.00 76.31 650 ARG A C 1
ATOM 5302 O O . ARG A 1 650 ? 44.200 -5.387 15.244 1.00 76.31 650 ARG A O 1
ATOM 5309 N N . LEU A 1 651 ? 43.221 -5.231 17.257 1.00 79.44 651 LEU A N 1
ATOM 5310 C CA . LEU A 1 651 ? 42.471 -4.022 16.926 1.00 79.44 651 LEU A CA 1
ATOM 5311 C C . LEU A 1 651 ? 43.431 -2.850 16.681 1.00 79.44 651 LEU A C 1
ATOM 5313 O O . LEU A 1 651 ? 43.261 -2.111 15.711 1.00 79.44 651 LEU A O 1
ATOM 5317 N N . GLN A 1 652 ? 44.464 -2.716 17.515 1.00 81.75 652 GLN A N 1
ATOM 5318 C CA . GLN A 1 652 ? 45.500 -1.701 17.352 1.00 81.75 652 GLN A CA 1
ATOM 5319 C C . GLN A 1 652 ? 46.315 -1.907 16.066 1.00 81.75 652 GLN A C 1
ATOM 5321 O O . GLN A 1 652 ? 46.541 -0.938 15.343 1.00 81.75 652 GLN A O 1
ATOM 5326 N N . GLU A 1 653 ? 46.687 -3.145 15.728 1.00 80.94 653 GLU A N 1
ATOM 5327 C CA . GLU A 1 653 ? 47.366 -3.468 14.466 1.00 80.94 653 GLU A CA 1
ATOM 5328 C C . GLU A 1 653 ? 46.504 -3.104 13.244 1.00 80.94 653 GLU A C 1
ATOM 5330 O O . GLU A 1 653 ? 46.980 -2.459 12.310 1.00 80.94 653 GLU A O 1
ATOM 5335 N N . ASN A 1 654 ? 45.212 -3.450 13.256 1.00 82.19 654 ASN A N 1
ATOM 5336 C CA . ASN A 1 654 ? 44.273 -3.088 12.190 1.00 82.19 654 ASN A CA 1
ATOM 5337 C C . ASN A 1 654 ? 44.189 -1.559 12.004 1.00 82.19 654 ASN A C 1
ATOM 5339 O O . ASN A 1 654 ? 44.296 -1.053 10.883 1.00 82.19 654 ASN A O 1
ATOM 5343 N N . LEU A 1 655 ? 44.067 -0.809 13.103 1.00 84.62 655 LEU A N 1
ATOM 5344 C CA . LEU A 1 655 ? 44.033 0.656 13.073 1.00 84.62 655 LEU A CA 1
ATOM 5345 C C . LEU A 1 655 ? 45.338 1.257 12.533 1.00 84.62 655 LEU A C 1
ATOM 5347 O O . LEU A 1 655 ? 45.287 2.179 11.717 1.00 84.62 655 LEU A O 1
ATOM 5351 N N . GLN A 1 656 ? 46.493 0.706 12.924 1.00 84.44 656 GLN A N 1
ATOM 5352 C CA . GLN A 1 656 ? 47.802 1.115 12.407 1.00 84.44 656 GLN A CA 1
ATOM 5353 C C . GLN A 1 656 ? 47.919 0.855 10.901 1.00 84.44 656 GLN A C 1
ATOM 5355 O O . GLN A 1 656 ? 48.268 1.771 10.157 1.00 84.44 656 GLN A O 1
ATOM 5360 N N . ARG A 1 657 ? 47.541 -0.341 10.425 1.00 83.44 657 ARG A N 1
ATOM 5361 C CA . ARG A 1 657 ? 47.541 -0.679 8.989 1.00 83.44 657 ARG A CA 1
ATOM 5362 C C . ARG A 1 657 ? 46.648 0.271 8.177 1.00 83.44 657 ARG A C 1
ATOM 5364 O O . ARG A 1 657 ? 46.989 0.607 7.042 1.00 83.44 657 ARG A O 1
ATOM 5371 N N . ARG A 1 658 ? 45.521 0.733 8.732 1.00 83.94 658 ARG A N 1
ATOM 5372 C CA . ARG A 1 658 ? 44.607 1.696 8.081 1.00 83.94 658 ARG A CA 1
ATOM 5373 C C . ARG A 1 658 ? 45.015 3.168 8.224 1.00 83.94 658 ARG A C 1
ATOM 5375 O O . ARG A 1 658 ? 44.368 4.007 7.609 1.00 83.94 658 ARG A O 1
ATOM 5382 N N . HIS A 1 659 ? 46.044 3.494 9.011 1.00 83.94 659 HIS A N 1
ATOM 5383 C CA . HIS A 1 659 ? 46.367 4.872 9.417 1.00 83.94 659 HIS A CA 1
ATOM 5384 C C . HIS A 1 659 ? 45.171 5.597 10.072 1.00 83.94 659 HIS A C 1
ATOM 5386 O O . HIS A 1 659 ? 44.943 6.787 9.855 1.00 83.94 659 HIS A O 1
ATOM 5392 N N . TRP A 1 660 ? 44.379 4.867 10.865 1.00 82.19 660 TRP A N 1
ATOM 5393 C CA . TRP A 1 660 ? 43.144 5.370 11.467 1.00 82.19 660 TRP A CA 1
ATOM 5394 C C . TRP A 1 660 ? 43.383 5.849 12.905 1.00 82.19 660 TRP A C 1
ATOM 5396 O O . TRP A 1 660 ? 43.896 5.105 13.741 1.00 82.19 660 TRP A O 1
ATOM 5406 N N . ILE A 1 661 ? 43.009 7.093 13.213 1.00 79.56 661 ILE A N 1
ATOM 5407 C CA . ILE A 1 661 ? 43.343 7.743 14.490 1.00 79.56 661 ILE A CA 1
ATOM 5408 C C . ILE A 1 661 ? 42.211 7.526 15.505 1.00 79.56 661 ILE A C 1
ATOM 5410 O O . ILE A 1 661 ? 41.228 8.267 15.518 1.00 79.56 661 ILE A O 1
ATOM 5414 N N . VAL A 1 662 ? 42.349 6.516 16.371 1.00 78.94 662 VAL A N 1
ATOM 5415 C CA . VAL A 1 662 ? 41.431 6.251 17.497 1.00 78.94 662 VAL A CA 1
ATOM 5416 C C . VAL A 1 662 ? 42.224 5.825 18.736 1.00 78.94 662 VAL A C 1
ATOM 5418 O O . VAL A 1 662 ? 43.111 4.979 18.654 1.00 78.94 662 VAL A O 1
ATOM 5421 N N . ASP A 1 663 ? 41.887 6.392 19.896 1.00 81.19 663 ASP A N 1
ATOM 5422 C CA . ASP A 1 663 ? 42.487 6.029 21.185 1.00 81.19 663 ASP A CA 1
ATOM 5423 C C . ASP A 1 663 ? 41.821 4.772 21.767 1.00 81.19 663 ASP A C 1
ATOM 5425 O O . ASP A 1 663 ? 40.830 4.851 22.495 1.00 81.19 663 ASP A O 1
ATOM 5429 N N . VAL A 1 664 ? 42.362 3.601 21.422 1.00 80.19 664 VAL A N 1
ATOM 5430 C CA . VAL A 1 664 ? 41.828 2.289 21.830 1.00 80.19 664 VAL A CA 1
ATOM 5431 C C . VAL A 1 664 ? 41.767 2.139 23.351 1.00 80.19 664 VAL A C 1
ATOM 5433 O O . VAL A 1 664 ? 40.772 1.634 23.867 1.00 80.19 664 VAL A O 1
ATOM 5436 N N . LYS A 1 665 ? 42.782 2.632 24.076 1.00 82.25 665 LYS A N 1
ATOM 5437 C CA . LYS A 1 665 ? 42.870 2.503 25.541 1.00 82.25 665 LYS A CA 1
ATOM 5438 C C . LYS A 1 665 ? 41.734 3.244 26.233 1.00 82.25 665 LYS A C 1
ATOM 5440 O O . LYS A 1 665 ? 41.178 2.761 27.218 1.00 82.25 665 LYS A O 1
ATOM 5445 N N . LYS A 1 666 ? 41.367 4.409 25.699 1.00 82.88 666 LYS A N 1
ATOM 5446 C CA . LYS A 1 666 ? 40.226 5.175 26.194 1.00 82.88 666 LYS A CA 1
ATOM 5447 C C . LYS A 1 666 ? 38.898 4.458 25.940 1.00 82.88 666 LYS A C 1
ATOM 5449 O O . LYS A 1 666 ? 38.085 4.377 26.855 1.00 82.88 666 LYS A O 1
ATOM 5454 N N . VAL A 1 667 ? 38.687 3.900 24.742 1.00 80.06 667 VAL A N 1
ATOM 5455 C CA . VAL A 1 667 ? 37.443 3.163 24.426 1.00 80.06 667 VAL A CA 1
ATOM 5456 C C . VAL A 1 667 ? 37.307 1.902 25.286 1.00 80.06 667 VAL A C 1
ATOM 5458 O O . VAL A 1 667 ? 36.220 1.607 25.777 1.00 80.06 667 VAL A O 1
ATOM 5461 N N . GLU A 1 668 ? 38.410 1.189 25.513 1.00 82.81 668 GLU A N 1
ATOM 5462 C CA . GLU A 1 668 ? 38.466 0.018 26.393 1.00 82.81 668 GLU A CA 1
ATOM 5463 C C . GLU A 1 668 ? 38.129 0.384 27.848 1.00 82.81 668 GLU A C 1
ATOM 5465 O O . GLU A 1 668 ? 37.304 -0.272 28.491 1.00 82.81 668 GLU A O 1
ATOM 5470 N N . HIS A 1 669 ? 38.705 1.479 28.358 1.00 84.88 669 HIS A N 1
ATOM 5471 C CA . HIS A 1 669 ? 38.396 1.996 29.690 1.00 84.88 669 HIS A CA 1
ATOM 5472 C C . HIS A 1 669 ? 36.906 2.345 29.842 1.00 84.88 669 HIS A C 1
ATOM 5474 O O . HIS A 1 669 ? 36.260 1.896 30.796 1.00 84.88 669 HIS A O 1
ATOM 5480 N N . ASP A 1 670 ? 36.349 3.093 28.883 1.00 81.94 670 ASP A N 1
ATOM 5481 C CA . ASP A 1 670 ? 34.942 3.505 28.882 1.00 81.94 670 ASP A CA 1
ATOM 5482 C C . ASP A 1 670 ? 33.997 2.288 28.802 1.00 81.94 670 ASP A C 1
ATOM 5484 O O . ASP A 1 670 ? 32.978 2.253 29.498 1.00 81.94 670 ASP A O 1
ATOM 5488 N N . TYR A 1 671 ? 34.360 1.245 28.040 1.00 81.50 671 TYR A N 1
ATOM 5489 C CA . TYR A 1 671 ? 33.608 -0.014 27.962 1.00 81.50 671 TYR A CA 1
ATOM 5490 C C . TYR A 1 671 ? 33.549 -0.743 29.309 1.00 81.50 671 TYR A C 1
ATOM 5492 O O . TYR A 1 671 ? 32.474 -1.152 29.761 1.00 81.50 671 TYR A O 1
ATOM 5500 N N . HIS A 1 672 ? 34.692 -0.904 29.982 1.00 84.62 672 HIS A N 1
ATOM 5501 C CA . HIS A 1 672 ? 34.740 -1.565 31.286 1.00 84.62 672 HIS A CA 1
ATOM 5502 C C . HIS A 1 672 ? 33.977 -0.781 32.357 1.00 84.62 672 HIS A C 1
ATOM 5504 O O . HIS A 1 672 ? 33.281 -1.386 33.182 1.00 84.62 672 HIS A O 1
ATOM 5510 N N . LEU A 1 673 ? 34.055 0.552 32.321 1.00 83.88 673 LEU A N 1
ATOM 5511 C CA . LEU A 1 673 ? 33.289 1.427 33.204 1.00 83.88 673 LEU A CA 1
ATOM 5512 C C . LEU A 1 673 ? 31.779 1.285 32.959 1.00 83.88 673 LEU A C 1
ATOM 5514 O O . LEU A 1 673 ? 31.021 1.101 33.914 1.00 83.88 673 LEU A O 1
ATOM 5518 N N . TRP A 1 674 ? 31.352 1.283 31.692 1.00 83.19 674 TRP A N 1
ATOM 5519 C CA . TRP A 1 674 ? 29.956 1.069 31.301 1.00 83.19 674 TRP A CA 1
ATOM 5520 C C . TRP A 1 674 ? 29.448 -0.301 31.760 1.00 83.19 674 TRP A C 1
ATOM 5522 O O . TRP A 1 674 ? 28.398 -0.388 32.397 1.00 83.19 674 TRP A O 1
ATOM 5532 N N . LYS A 1 675 ? 30.223 -1.373 31.538 1.00 83.25 675 LYS A N 1
ATOM 5533 C CA . LYS A 1 675 ? 29.869 -2.744 31.949 1.00 83.25 675 LYS A CA 1
ATOM 5534 C C . LYS A 1 675 ? 29.722 -2.860 33.469 1.00 83.25 675 LYS A C 1
ATOM 5536 O O . LYS A 1 675 ? 28.801 -3.524 33.948 1.00 83.25 675 LYS A O 1
ATOM 5541 N N . LYS A 1 676 ? 30.595 -2.191 34.231 1.00 85.00 676 LYS A N 1
ATOM 5542 C CA . LYS A 1 676 ? 30.537 -2.137 35.700 1.00 85.00 676 LYS A CA 1
ATOM 5543 C C . LYS A 1 676 ? 29.287 -1.399 36.193 1.00 85.00 676 LYS A C 1
ATOM 5545 O O . LYS A 1 676 ? 28.566 -1.952 37.021 1.00 85.00 676 LYS A O 1
ATOM 5550 N N . LEU A 1 677 ? 29.015 -0.200 35.673 1.00 80.06 677 LEU A N 1
ATOM 5551 C CA . LEU A 1 677 ? 27.850 0.612 36.054 1.00 80.06 677 LEU A CA 1
ATOM 5552 C C . LEU A 1 677 ? 26.528 -0.063 35.676 1.00 80.06 677 LEU A C 1
ATOM 5554 O O . LEU A 1 677 ? 25.613 -0.132 36.493 1.00 80.06 677 LEU A O 1
ATOM 5558 N N . ASN A 1 678 ? 26.439 -0.628 34.470 1.00 79.81 678 ASN A N 1
ATOM 5559 C CA . ASN A 1 678 ? 25.240 -1.324 34.013 1.00 79.81 678 ASN A CA 1
ATOM 5560 C C . ASN A 1 678 ? 24.937 -2.551 34.895 1.00 79.81 678 ASN A C 1
ATOM 5562 O O . ASN A 1 678 ? 23.800 -2.757 35.315 1.00 79.81 678 ASN A O 1
ATOM 5566 N N . LYS A 1 679 ? 25.968 -3.323 35.274 1.00 82.19 679 LYS A N 1
ATOM 5567 C CA . LYS A 1 679 ? 25.827 -4.438 36.224 1.00 82.19 679 LYS A CA 1
ATOM 5568 C C . LYS A 1 679 ? 25.323 -3.966 37.595 1.00 82.19 679 LYS A C 1
ATOM 5570 O O . LYS A 1 679 ? 24.391 -4.565 38.124 1.00 82.19 679 LYS A O 1
ATOM 5575 N N . GLN A 1 680 ? 25.884 -2.880 38.131 1.00 79.25 680 GLN A N 1
ATOM 5576 C CA . GLN A 1 680 ? 25.450 -2.294 39.406 1.00 79.25 680 GLN A CA 1
ATOM 5577 C C . GLN A 1 680 ? 23.980 -1.849 39.374 1.00 79.25 680 GLN A C 1
ATOM 5579 O O . GLN A 1 680 ? 23.237 -2.137 40.309 1.00 79.25 680 GLN A O 1
ATOM 5584 N N . ILE A 1 681 ? 23.533 -1.211 38.286 1.00 75.56 681 ILE A N 1
ATOM 5585 C CA . ILE A 1 681 ? 22.140 -0.768 38.117 1.00 75.56 681 ILE A CA 1
ATOM 5586 C C . ILE A 1 681 ? 21.184 -1.960 38.000 1.00 75.56 681 ILE A C 1
ATOM 5588 O O . ILE A 1 681 ? 20.123 -1.947 38.619 1.00 75.56 681 ILE A O 1
ATOM 5592 N N . VAL A 1 682 ? 21.542 -3.008 37.252 1.00 76.25 682 VAL A N 1
ATOM 5593 C CA . VAL A 1 682 ? 20.708 -4.217 37.115 1.00 76.25 682 VAL A CA 1
ATOM 5594 C C . VAL A 1 682 ? 20.586 -4.963 38.450 1.00 76.25 682 VAL A C 1
ATOM 5596 O O . VAL A 1 682 ? 19.486 -5.371 38.833 1.00 76.25 682 VAL A O 1
ATOM 5599 N N . GLU A 1 683 ? 21.683 -5.093 39.199 1.00 77.12 683 GLU A N 1
ATOM 5600 C CA . GLU A 1 683 ? 21.685 -5.691 40.542 1.00 77.12 683 GLU A CA 1
ATOM 5601 C C . GLU A 1 683 ? 20.856 -4.850 41.534 1.00 77.12 683 GLU A C 1
ATOM 5603 O O . GLU A 1 683 ? 20.036 -5.393 42.285 1.00 77.12 683 GLU A O 1
ATOM 5608 N N . ALA A 1 684 ? 20.973 -3.522 41.479 1.00 68.94 684 ALA A N 1
ATOM 5609 C CA . ALA A 1 684 ? 20.182 -2.604 42.295 1.00 68.94 684 ALA A CA 1
ATOM 5610 C C . ALA A 1 684 ? 18.689 -2.602 41.923 1.00 68.94 684 ALA A C 1
ATOM 5612 O O . ALA A 1 684 ? 17.843 -2.588 42.809 1.00 68.94 684 ALA A O 1
ATOM 5613 N N . ALA A 1 685 ? 18.340 -2.703 40.639 1.00 65.69 685 ALA A N 1
ATOM 5614 C CA . ALA A 1 685 ? 16.953 -2.805 40.181 1.00 65.69 685 ALA A CA 1
ATOM 5615 C C . ALA A 1 685 ? 16.297 -4.137 40.590 1.00 65.69 685 ALA A C 1
ATOM 5617 O O . ALA A 1 685 ? 15.088 -4.200 40.823 1.00 65.69 685 ALA A O 1
ATOM 5618 N N . SER A 1 686 ? 17.089 -5.208 40.700 1.00 67.56 686 SER A N 1
ATOM 5619 C CA . SER A 1 686 ? 16.617 -6.527 41.139 1.00 67.56 686 SER A CA 1
ATOM 5620 C C . SER A 1 686 ? 16.430 -6.643 42.659 1.00 67.56 686 SER A C 1
ATOM 5622 O O . SER A 1 686 ? 15.653 -7.478 43.130 1.00 67.56 686 SER A O 1
ATOM 5624 N N . SER A 1 687 ? 17.090 -5.787 43.443 1.00 59.03 687 SER A N 1
ATOM 5625 C CA . SER A 1 687 ? 17.025 -5.785 44.904 1.00 59.03 687 SER A CA 1
ATOM 5626 C C . SER A 1 687 ? 16.197 -4.597 45.409 1.00 59.03 687 SER A C 1
ATOM 5628 O O . SER A 1 687 ? 16.521 -3.441 45.186 1.00 59.03 687 SER A O 1
ATOM 5630 N N . LYS A 1 688 ? 15.119 -4.844 46.166 1.00 57.94 688 LYS A N 1
ATOM 5631 C CA . LYS A 1 688 ? 14.245 -3.785 46.731 1.00 57.94 688 LYS A CA 1
ATOM 5632 C C . LYS A 1 688 ? 14.917 -2.900 47.814 1.00 57.94 688 LYS A C 1
ATOM 5634 O O . LYS A 1 688 ? 14.220 -2.331 48.647 1.00 57.94 688 LYS A O 1
ATOM 5639 N N . ARG A 1 689 ? 16.253 -2.849 47.876 1.00 56.09 689 ARG A N 1
ATOM 5640 C CA . ARG A 1 689 ? 17.042 -2.207 48.945 1.00 56.09 689 ARG A CA 1
ATOM 5641 C C . ARG A 1 689 ? 17.450 -0.759 48.658 1.00 56.09 689 ARG A C 1
ATOM 5643 O O . ARG A 1 689 ? 17.794 -0.066 49.608 1.00 56.09 689 ARG A O 1
ATOM 5650 N N . TYR A 1 690 ? 17.428 -0.311 47.406 1.00 61.00 690 TYR A N 1
ATOM 5651 C CA . TYR A 1 690 ? 18.007 0.979 47.011 1.00 61.00 690 TYR A CA 1
ATOM 5652 C C . TYR A 1 690 ? 16.972 2.106 46.928 1.00 61.00 690 TYR A C 1
ATOM 5654 O O . TYR A 1 690 ? 15.804 1.871 46.605 1.00 61.00 690 TYR A O 1
ATOM 5662 N N . ARG A 1 691 ? 17.400 3.341 47.233 1.00 60.09 691 ARG A N 1
ATOM 5663 C CA . ARG A 1 691 ? 16.541 4.533 47.161 1.00 60.09 691 ARG A CA 1
ATOM 5664 C C . ARG A 1 691 ? 16.375 4.991 45.699 1.00 60.09 691 ARG A C 1
ATOM 5666 O O . ARG A 1 691 ? 17.340 4.937 44.939 1.00 60.09 691 ARG A O 1
ATOM 5673 N N . PRO A 1 692 ? 15.193 5.494 45.293 1.00 64.12 692 PRO A N 1
ATOM 5674 C CA . PRO A 1 692 ? 14.950 5.970 43.924 1.00 64.12 692 PRO A CA 1
ATOM 5675 C C . PRO A 1 692 ? 15.903 7.081 43.450 1.00 64.12 692 PRO A C 1
ATOM 5677 O O . PRO A 1 692 ? 16.208 7.159 42.264 1.00 64.12 692 PRO A O 1
ATOM 5680 N N . GLU A 1 693 ? 16.391 7.917 44.367 1.00 67.81 693 GLU A N 1
ATOM 5681 C CA . GLU A 1 693 ? 17.309 9.029 44.073 1.00 67.81 693 GLU A CA 1
ATOM 5682 C C . GLU A 1 693 ? 18.702 8.543 43.636 1.00 67.81 693 GLU A C 1
ATOM 5684 O O . GL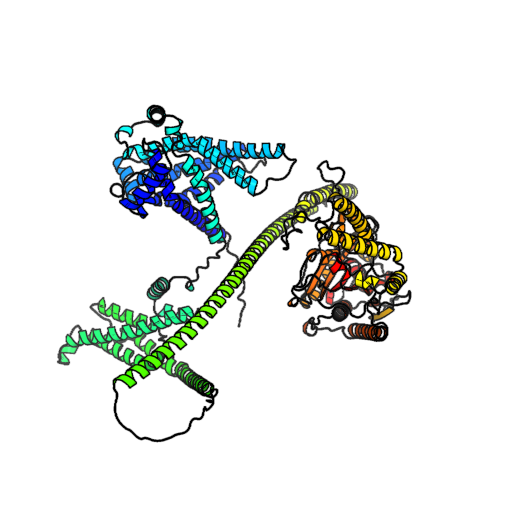U A 1 693 ? 19.275 9.078 42.689 1.00 67.81 693 GLU A O 1
ATOM 5689 N N . GLU A 1 694 ? 19.219 7.478 44.260 1.00 66.19 694 GLU A N 1
ATOM 5690 C CA . GLU A 1 694 ? 20.511 6.869 43.903 1.00 66.19 694 GLU A CA 1
ATOM 5691 C C . GLU A 1 694 ? 20.445 6.210 42.516 1.00 66.19 694 GLU A C 1
ATOM 5693 O O . GLU A 1 694 ? 21.354 6.359 41.700 1.00 66.19 694 GLU A O 1
ATOM 5698 N N . LEU A 1 695 ? 19.324 5.545 42.208 1.00 66.06 695 LEU A N 1
ATOM 5699 C CA . LEU A 1 695 ? 19.067 4.964 40.886 1.00 66.06 695 LEU A CA 1
ATOM 5700 C C . LEU A 1 695 ? 18.969 6.033 39.790 1.00 66.06 695 LEU A C 1
ATOM 5702 O O . LEU A 1 695 ? 19.407 5.793 38.665 1.00 66.06 695 LEU A O 1
ATOM 5706 N N . HIS A 1 696 ? 18.418 7.207 40.106 1.00 71.00 696 HIS A N 1
ATOM 5707 C CA . HIS A 1 696 ? 18.344 8.321 39.165 1.00 71.00 696 HIS A CA 1
ATOM 5708 C C . HIS A 1 696 ? 19.737 8.882 38.846 1.00 71.00 696 HIS A C 1
ATOM 5710 O O . HIS A 1 696 ? 20.078 9.012 37.672 1.00 71.00 696 HIS A O 1
ATOM 5716 N N . GLN A 1 697 ? 20.577 9.103 39.864 1.00 71.50 697 GLN A N 1
ATOM 5717 C CA . GLN A 1 697 ? 21.957 9.575 39.681 1.00 71.50 697 GLN A CA 1
ATOM 5718 C C . GLN A 1 697 ? 22.814 8.592 38.873 1.00 71.50 697 GLN A C 1
ATOM 5720 O O . GLN A 1 697 ? 23.522 8.997 37.949 1.00 71.50 697 GLN A O 1
ATOM 5725 N N . TRP A 1 698 ? 22.735 7.291 39.171 1.00 70.25 698 TRP A N 1
ATOM 5726 C CA . TRP A 1 698 ? 23.428 6.273 38.373 1.00 70.25 698 TRP A CA 1
ATOM 5727 C C . TRP A 1 698 ? 22.878 6.185 36.948 1.00 70.25 698 TRP A C 1
ATOM 5729 O O . TRP A 1 698 ? 23.646 5.970 36.012 1.00 70.25 698 TRP A O 1
ATOM 5739 N N . GLY A 1 699 ? 21.573 6.400 36.764 1.00 69.88 699 GLY A N 1
ATOM 5740 C CA . GLY A 1 699 ? 20.942 6.485 35.449 1.00 69.88 699 GLY A CA 1
ATOM 5741 C C . GLY A 1 699 ? 21.471 7.645 34.600 1.00 69.88 699 GLY A C 1
ATOM 5742 O O . GLY A 1 699 ? 21.802 7.435 33.434 1.00 69.88 699 GLY A O 1
ATOM 5743 N N . GLU A 1 700 ? 21.617 8.843 35.171 1.00 73.00 700 GLU A N 1
ATOM 5744 C CA . GLU A 1 700 ? 22.196 10.003 34.472 1.00 73.00 700 GLU A CA 1
ATOM 5745 C C . GLU A 1 700 ? 23.677 9.791 34.129 1.00 73.00 700 GLU A C 1
ATOM 5747 O O . GLU A 1 700 ? 24.116 10.072 33.008 1.00 73.00 700 GLU A O 1
ATOM 5752 N N . GLN A 1 701 ? 24.446 9.227 35.066 1.00 72.44 701 GLN A N 1
ATOM 5753 C CA . GLN A 1 701 ? 25.843 8.863 34.827 1.00 72.44 701 GLN A CA 1
ATOM 5754 C C . GLN A 1 701 ? 25.962 7.835 33.699 1.00 72.44 701 GLN A C 1
ATOM 5756 O O . GLN A 1 701 ? 26.751 8.044 32.775 1.00 72.44 701 GLN A O 1
ATOM 5761 N N . LEU A 1 702 ? 25.141 6.778 33.720 1.00 72.94 702 LEU A N 1
ATOM 5762 C CA . LEU A 1 702 ? 25.107 5.769 32.665 1.00 72.94 702 LEU A CA 1
ATOM 5763 C C . LEU A 1 702 ? 24.727 6.392 31.322 1.00 72.94 702 LEU A C 1
ATOM 5765 O O . LEU A 1 702 ? 25.394 6.115 30.334 1.00 72.94 702 LEU A O 1
ATOM 5769 N N . TYR A 1 703 ? 23.714 7.260 31.272 1.00 70.00 703 TYR A N 1
ATOM 5770 C CA . TYR A 1 703 ? 23.294 7.928 30.038 1.00 70.00 703 TYR A CA 1
ATOM 5771 C C . TYR A 1 703 ? 24.421 8.777 29.430 1.00 70.00 703 TYR A C 1
ATOM 5773 O O . TYR A 1 703 ? 24.724 8.658 28.241 1.00 70.00 703 TYR A O 1
ATOM 5781 N N . SER A 1 704 ? 25.095 9.587 30.253 1.00 72.50 704 SER A N 1
ATOM 5782 C CA . SER A 1 704 ? 26.206 10.433 29.801 1.00 72.50 704 SER A CA 1
ATOM 5783 C C . SER A 1 704 ? 27.420 9.622 29.331 1.00 72.50 704 SER A C 1
ATOM 5785 O O . SER A 1 704 ? 28.062 9.977 28.337 1.00 72.50 704 SER A O 1
ATOM 5787 N N . LEU A 1 705 ? 27.720 8.515 30.017 1.00 72.69 705 LEU A N 1
ATOM 5788 C CA . LEU A 1 705 ? 28.795 7.601 29.652 1.00 72.69 705 LEU A CA 1
ATOM 5789 C C . LEU A 1 705 ? 28.459 6.860 28.359 1.00 72.69 705 LEU A C 1
ATOM 5791 O O . LEU A 1 705 ? 29.296 6.783 27.468 1.00 72.69 705 LEU A O 1
ATOM 5795 N N . ASN A 1 706 ? 27.225 6.380 28.230 1.00 70.62 706 ASN A N 1
ATOM 5796 C CA . ASN A 1 706 ? 26.742 5.654 27.064 1.00 70.62 706 ASN A CA 1
ATOM 5797 C C . ASN A 1 706 ? 26.804 6.520 25.798 1.00 70.62 706 ASN A C 1
ATOM 5799 O O . ASN A 1 706 ? 27.298 6.068 24.773 1.00 70.62 706 ASN A O 1
ATOM 5803 N N . ALA A 1 707 ? 26.423 7.799 25.877 1.00 66.88 707 ALA A N 1
ATOM 5804 C CA . ALA A 1 707 ? 26.547 8.723 24.748 1.00 66.88 707 ALA A CA 1
ATOM 5805 C C . ALA A 1 707 ? 28.008 8.892 24.279 1.00 66.88 707 ALA A C 1
ATOM 5807 O O . ALA A 1 707 ? 28.294 8.791 23.086 1.00 66.88 707 ALA A O 1
ATOM 5808 N N . LYS A 1 708 ? 28.951 9.101 25.210 1.00 69.50 708 LYS A N 1
ATOM 5809 C CA . LYS A 1 708 ? 30.388 9.228 24.890 1.00 69.50 708 LYS A CA 1
ATOM 5810 C C . LYS A 1 708 ? 30.962 7.929 24.325 1.00 69.50 708 LYS A C 1
ATOM 5812 O O . LYS A 1 708 ? 31.694 7.950 23.336 1.00 69.50 708 LYS A O 1
ATOM 5817 N N . PHE A 1 709 ? 30.594 6.814 24.944 1.00 73.88 709 PHE A N 1
ATOM 5818 C CA . PHE A 1 709 ? 31.041 5.480 24.580 1.00 73.88 709 PHE A CA 1
ATOM 5819 C C . PHE A 1 709 ? 30.559 5.071 23.182 1.00 73.88 709 PHE A C 1
ATOM 5821 O O . PHE A 1 709 ? 31.357 4.628 22.357 1.00 73.88 709 PHE A O 1
ATOM 5828 N N . LEU A 1 710 ? 29.280 5.291 22.871 1.00 72.25 710 LEU A N 1
ATOM 5829 C CA . LEU A 1 710 ? 28.696 4.984 21.564 1.00 72.25 710 LEU A CA 1
ATOM 5830 C C . LEU A 1 710 ? 29.349 5.786 20.436 1.00 72.25 710 LEU A C 1
ATOM 5832 O O . LEU A 1 710 ? 29.671 5.217 19.394 1.00 72.25 710 LEU A O 1
ATOM 5836 N N . VAL A 1 711 ? 29.616 7.079 20.651 1.00 72.62 711 VAL A N 1
ATOM 5837 C CA . VAL A 1 711 ? 30.333 7.915 19.672 1.00 72.62 711 VAL A CA 1
ATOM 5838 C C . VAL A 1 711 ? 31.740 7.374 19.414 1.00 72.62 711 VAL A C 1
ATOM 5840 O O . VAL A 1 711 ? 32.187 7.338 18.267 1.00 72.62 711 VAL A O 1
ATOM 5843 N N . ALA A 1 712 ? 32.439 6.917 20.455 1.00 73.62 712 ALA A N 1
ATOM 5844 C CA . ALA A 1 712 ? 33.755 6.309 20.305 1.00 73.62 712 ALA A CA 1
ATOM 5845 C C . ALA A 1 712 ? 33.694 4.970 19.544 1.00 73.62 712 ALA A C 1
ATOM 5847 O O . ALA A 1 712 ? 34.514 4.731 18.658 1.00 73.62 712 ALA A O 1
ATOM 5848 N N . CYS A 1 713 ? 32.689 4.134 19.817 1.00 76.06 713 CYS A N 1
ATOM 5849 C CA . CYS A 1 713 ? 32.504 2.846 19.145 1.00 76.06 713 CYS A CA 1
ATOM 5850 C C . CYS A 1 713 ? 32.109 2.991 17.667 1.00 76.06 713 CYS A C 1
ATOM 5852 O O . CYS A 1 713 ? 32.568 2.224 16.820 1.00 76.06 713 CYS A O 1
ATOM 5854 N N . LEU A 1 714 ? 31.296 3.994 17.326 1.00 76.69 714 LEU A N 1
ATOM 5855 C CA . LEU A 1 714 ? 30.907 4.278 15.940 1.00 76.69 714 LEU A CA 1
ATOM 5856 C C . LEU A 1 714 ? 32.098 4.689 15.059 1.00 76.69 714 LEU A C 1
ATOM 5858 O O . LEU A 1 714 ? 32.060 4.453 13.854 1.00 76.69 714 LEU A O 1
ATOM 5862 N N . ARG A 1 715 ? 33.173 5.226 15.652 1.00 77.75 715 ARG A N 1
ATOM 5863 C CA . ARG A 1 715 ? 34.412 5.608 14.948 1.00 77.75 715 ARG A CA 1
ATOM 5864 C C . ARG A 1 715 ? 35.350 4.438 14.644 1.00 77.75 715 ARG A C 1
ATOM 5866 O O . ARG A 1 715 ? 36.331 4.629 13.923 1.00 77.75 715 ARG A O 1
ATOM 5873 N N . LEU A 1 716 ? 35.078 3.246 15.179 1.00 82.38 716 LEU A N 1
ATOM 5874 C CA . LEU A 1 716 ? 35.875 2.055 14.890 1.00 82.38 716 LEU A CA 1
ATOM 5875 C C . LEU A 1 716 ? 35.589 1.558 13.456 1.00 82.38 716 LEU A C 1
ATOM 5877 O O . LEU A 1 716 ? 34.415 1.377 13.102 1.00 82.38 716 LEU A O 1
ATOM 5881 N N . PRO A 1 717 ? 36.627 1.325 12.628 1.00 85.94 717 PRO A N 1
ATOM 5882 C CA . PRO A 1 717 ? 36.473 0.756 11.295 1.00 85.94 717 PRO A CA 1
ATOM 5883 C C . PRO A 1 717 ? 36.254 -0.762 11.357 1.00 85.94 717 PRO A C 1
ATOM 5885 O O . PRO A 1 717 ? 36.408 -1.402 12.399 1.00 85.94 717 PRO A O 1
ATOM 5888 N N . ALA A 1 718 ? 35.886 -1.347 10.223 1.00 86.69 718 ALA A N 1
ATOM 5889 C CA . ALA A 1 718 ? 35.687 -2.773 10.062 1.00 86.69 718 ALA A CA 1
ATOM 5890 C C . ALA A 1 718 ? 37.001 -3.552 10.271 1.00 86.69 718 ALA A C 1
ATOM 5892 O O . ALA A 1 718 ? 38.096 -3.056 9.967 1.00 86.69 718 ALA A O 1
ATOM 5893 N N . PRO A 1 719 ? 36.928 -4.802 10.749 1.00 86.25 719 PRO A N 1
ATOM 5894 C CA . PRO A 1 719 ? 38.049 -5.735 10.702 1.00 86.25 719 PRO A CA 1
ATOM 5895 C C . PRO A 1 719 ? 38.633 -5.842 9.287 1.00 86.25 719 PRO A C 1
ATOM 5897 O O . PRO A 1 719 ? 37.879 -5.959 8.323 1.00 86.25 719 PRO A O 1
ATOM 5900 N N . LEU A 1 720 ? 39.959 -5.775 9.137 1.00 86.81 720 LEU A N 1
ATOM 5901 C CA . LEU A 1 720 ? 40.613 -6.059 7.853 1.00 86.81 720 LEU A CA 1
ATOM 5902 C C . LEU A 1 720 ? 40.544 -7.559 7.541 1.00 86.81 720 LEU A C 1
ATOM 5904 O O . LEU A 1 720 ? 40.663 -8.398 8.435 1.00 86.81 720 LEU A O 1
ATOM 5908 N N . HIS A 1 721 ? 40.387 -7.887 6.264 1.00 87.75 721 HIS A N 1
ATOM 5909 C CA . HIS A 1 721 ? 40.523 -9.251 5.767 1.00 87.75 721 HIS A CA 1
ATOM 5910 C C . HIS A 1 721 ? 42.010 -9.619 5.610 1.00 87.75 721 HIS A C 1
ATOM 5912 O O . HIS A 1 721 ? 42.820 -8.778 5.218 1.00 87.75 721 HIS A O 1
ATOM 5918 N N . ALA A 1 722 ? 42.383 -10.877 5.848 1.00 82.44 722 ALA A N 1
ATOM 5919 C CA . ALA A 1 722 ? 43.782 -11.319 5.787 1.00 82.44 722 ALA A CA 1
ATOM 5920 C C . ALA A 1 722 ? 44.424 -11.191 4.387 1.00 82.44 722 ALA A C 1
ATOM 5922 O O . ALA A 1 722 ? 45.635 -11.051 4.264 1.00 82.44 722 ALA A O 1
ATOM 5923 N N . ALA A 1 723 ? 43.615 -11.194 3.323 1.00 83.94 723 ALA A N 1
ATOM 5924 C CA . ALA A 1 723 ? 44.073 -10.994 1.939 1.00 83.94 723 ALA A CA 1
ATOM 5925 C C . ALA A 1 723 ? 44.400 -9.529 1.567 1.00 83.94 723 ALA A C 1
ATOM 5927 O O . ALA A 1 723 ? 44.779 -9.261 0.424 1.00 83.94 723 ALA A O 1
ATOM 5928 N N . VAL A 1 724 ? 44.217 -8.565 2.479 1.00 86.69 724 VAL A N 1
ATOM 5929 C CA . VAL A 1 724 ? 44.565 -7.160 2.214 1.00 86.69 724 VAL A CA 1
ATOM 5930 C C . VAL A 1 724 ? 46.092 -7.027 2.076 1.00 86.69 724 VAL A C 1
ATOM 5932 O O . VAL A 1 724 ? 46.816 -7.549 2.923 1.00 86.69 724 VAL A O 1
ATOM 5935 N N . PRO A 1 725 ? 46.609 -6.330 1.043 1.00 83.06 725 PRO A N 1
ATOM 5936 C CA . PRO A 1 725 ? 48.048 -6.135 0.871 1.00 83.06 725 PRO A CA 1
ATOM 5937 C C . PRO A 1 725 ? 48.690 -5.440 2.079 1.00 83.06 725 PRO A C 1
ATOM 5939 O O . PRO A 1 725 ? 48.190 -4.417 2.544 1.00 83.06 725 PRO A O 1
ATOM 5942 N N . GLU A 1 726 ? 49.821 -5.971 2.553 1.00 70.38 726 GLU A N 1
ATOM 5943 C CA . GLU A 1 726 ? 50.602 -5.361 3.645 1.00 70.38 726 GLU A CA 1
ATOM 5944 C C . GLU A 1 726 ? 51.454 -4.177 3.164 1.00 70.38 726 GLU A C 1
ATOM 5946 O O . GLU A 1 726 ? 51.827 -3.304 3.944 1.00 70.38 726 GLU A O 1
ATOM 5951 N N . THR A 1 727 ? 51.758 -4.135 1.865 1.00 68.62 727 THR A N 1
ATOM 5952 C CA . THR A 1 727 ? 52.546 -3.081 1.224 1.00 68.62 727 THR A CA 1
ATOM 5953 C C . THR A 1 727 ? 51.706 -1.838 0.936 1.00 68.62 727 THR A C 1
ATOM 5955 O O . THR A 1 727 ? 50.520 -1.924 0.624 1.00 68.62 727 THR A O 1
ATOM 5958 N N . SER A 1 728 ? 52.346 -0.664 0.938 1.00 68.69 728 SER A N 1
ATOM 5959 C CA . SER A 1 728 ? 51.714 0.607 0.546 1.00 68.69 728 SER A CA 1
ATOM 5960 C C . SER A 1 728 ? 51.303 0.661 -0.934 1.00 68.69 728 SER A C 1
ATOM 5962 O O . SER A 1 728 ? 50.562 1.554 -1.349 1.00 68.69 728 SER A O 1
ATOM 5964 N N . THR A 1 729 ? 51.754 -0.294 -1.746 1.00 78.25 729 THR A N 1
ATOM 5965 C CA . THR A 1 729 ? 51.391 -0.414 -3.156 1.00 78.25 729 THR A CA 1
ATOM 5966 C C . THR A 1 729 ? 50.182 -1.336 -3.347 1.00 78.25 729 THR A C 1
ATOM 5968 O O . THR A 1 729 ? 50.104 -2.399 -2.722 1.00 78.25 729 THR A O 1
ATOM 5971 N N . PRO A 1 730 ? 49.228 -0.966 -4.223 1.00 83.31 730 PRO A N 1
ATOM 5972 C CA . PRO A 1 730 ? 48.124 -1.848 -4.574 1.00 83.31 730 PRO A CA 1
ATOM 5973 C C . PRO A 1 730 ? 48.633 -3.107 -5.285 1.00 83.31 730 PRO A C 1
ATOM 5975 O O . PRO A 1 730 ? 49.550 -3.049 -6.107 1.00 83.31 730 PRO A O 1
ATOM 5978 N N . LYS A 1 731 ? 48.000 -4.250 -5.010 1.00 87.69 731 LYS A N 1
ATOM 5979 C CA . LYS A 1 731 ? 48.400 -5.540 -5.585 1.00 87.69 731 LYS A CA 1
ATOM 5980 C C . LYS A 1 731 ? 47.626 -5.814 -6.871 1.00 87.69 731 LYS A C 1
ATOM 5982 O O . LYS A 1 731 ? 46.407 -5.985 -6.835 1.00 87.69 731 LYS A O 1
ATOM 5987 N N . LEU A 1 732 ? 48.326 -5.874 -8.001 1.00 89.19 732 LEU A N 1
ATOM 5988 C CA . LEU A 1 732 ? 47.742 -6.249 -9.289 1.00 89.19 732 LEU A CA 1
ATOM 5989 C C . LEU A 1 732 ? 47.328 -7.729 -9.275 1.00 89.19 732 LEU A C 1
ATOM 5991 O O . LEU A 1 732 ? 48.143 -8.601 -8.969 1.00 89.19 732 LEU A O 1
ATOM 5995 N N . LEU A 1 733 ? 46.066 -8.013 -9.607 1.00 86.62 733 LEU A N 1
ATOM 5996 C CA . LEU A 1 733 ? 45.556 -9.381 -9.737 1.00 86.62 733 LEU A CA 1
ATOM 5997 C C . LEU A 1 733 ? 45.511 -9.836 -11.193 1.00 86.62 733 LEU A C 1
ATOM 5999 O O . LEU A 1 733 ? 45.875 -10.973 -11.482 1.00 86.62 733 LEU A O 1
ATOM 6003 N N . PHE A 1 734 ? 45.034 -8.965 -12.084 1.00 86.00 734 PHE A N 1
ATOM 6004 C CA . PHE A 1 734 ? 44.816 -9.290 -13.488 1.00 86.00 734 PHE A CA 1
ATOM 6005 C C . PHE A 1 734 ? 44.845 -8.033 -14.366 1.00 86.00 734 PHE A C 1
ATOM 6007 O O . PHE A 1 734 ? 44.400 -6.967 -13.941 1.00 86.00 734 PHE A O 1
ATOM 6014 N N . GLU A 1 735 ? 45.325 -8.163 -15.601 1.00 88.25 735 GLU A N 1
ATOM 6015 C CA . GLU A 1 735 ? 45.295 -7.118 -16.629 1.00 88.25 735 GLU A CA 1
ATOM 6016 C C . GLU A 1 735 ? 44.848 -7.747 -17.956 1.00 88.25 735 GLU A C 1
ATOM 6018 O O . GLU A 1 735 ? 45.289 -8.840 -18.313 1.00 88.25 735 GLU A O 1
ATOM 6023 N N . TYR A 1 736 ? 43.932 -7.086 -18.660 1.00 85.69 736 TYR A N 1
ATOM 6024 C CA . TYR A 1 736 ? 43.317 -7.563 -19.898 1.00 85.69 736 TYR A CA 1
ATOM 6025 C C . TYR A 1 736 ? 43.364 -6.493 -20.971 1.00 85.69 736 TYR A C 1
ATOM 6027 O O . TYR A 1 736 ? 43.099 -5.328 -20.689 1.00 85.69 736 TYR A O 1
ATOM 6035 N N . GLY A 1 737 ? 43.593 -6.916 -22.213 1.00 79.19 737 GLY A N 1
ATOM 6036 C CA . GLY A 1 737 ? 43.657 -6.034 -23.372 1.00 79.19 737 GLY A CA 1
ATOM 6037 C C . GLY A 1 737 ? 45.010 -5.331 -23.501 1.00 79.19 737 GLY A C 1
ATOM 6038 O O . GLY A 1 737 ? 45.670 -4.996 -22.522 1.00 79.19 737 GLY A O 1
ATOM 6039 N N . SER A 1 738 ? 45.443 -5.107 -24.740 1.00 75.25 738 SER A N 1
ATOM 6040 C CA . SER A 1 738 ? 46.649 -4.333 -25.029 1.00 75.25 738 SER A CA 1
ATOM 6041 C C . SER A 1 738 ? 46.311 -2.851 -25.164 1.00 75.25 738 SER A C 1
ATOM 6043 O O . SER A 1 738 ? 45.380 -2.495 -25.893 1.00 75.25 738 SER A O 1
ATOM 6045 N N . GLN A 1 739 ? 47.110 -1.983 -24.548 1.00 75.69 739 GLN A N 1
ATOM 6046 C CA . GLN A 1 739 ? 47.051 -0.542 -24.797 1.00 75.69 739 GLN A CA 1
ATOM 6047 C C . GLN A 1 739 ? 47.268 -0.275 -26.294 1.00 75.69 739 GLN A C 1
ATOM 6049 O O . GLN A 1 739 ? 48.237 -0.757 -26.889 1.00 75.69 739 GLN A O 1
ATOM 6054 N N . ARG A 1 740 ? 46.362 0.477 -26.930 1.00 65.25 740 ARG A N 1
ATOM 6055 C CA . ARG A 1 740 ? 46.547 0.895 -28.325 1.00 65.25 740 ARG A CA 1
ATOM 6056 C C . ARG A 1 740 ? 47.748 1.837 -28.395 1.00 65.25 740 ARG A C 1
ATOM 6058 O O . ARG A 1 740 ? 47.655 2.984 -27.976 1.00 65.25 740 ARG A O 1
ATOM 6065 N N . LYS A 1 741 ? 48.859 1.371 -28.968 1.00 57.16 741 LYS A N 1
ATOM 6066 C CA . LYS A 1 741 ? 49.974 2.232 -29.383 1.00 57.16 741 LYS A CA 1
ATOM 6067 C C . LYS A 1 741 ? 49.552 2.983 -30.649 1.00 57.16 741 LYS A C 1
ATOM 6069 O O . LYS A 1 741 ? 49.810 2.515 -31.754 1.00 57.16 741 LYS A O 1
ATOM 6074 N N . SER A 1 742 ? 48.818 4.086 -30.516 1.00 55.28 742 SER A N 1
ATOM 6075 C CA . SER A 1 742 ? 48.496 4.934 -31.667 1.00 55.28 742 SER A CA 1
ATOM 6076 C C . SER A 1 742 ? 49.671 5.858 -31.983 1.00 55.28 742 SER A C 1
ATOM 6078 O O . SER A 1 742 ? 50.200 6.522 -31.102 1.00 55.28 742 SER A O 1
ATOM 6080 N N . SER A 1 743 ? 50.044 5.952 -33.258 1.00 53.62 743 SER A N 1
ATOM 6081 C CA . SER A 1 743 ? 50.958 6.979 -33.785 1.00 53.62 743 SER A CA 1
ATOM 6082 C C . SER A 1 743 ? 50.315 8.377 -33.881 1.00 53.62 743 SER A C 1
ATOM 6084 O O . SER A 1 743 ? 50.963 9.330 -34.302 1.00 53.62 743 SER A O 1
ATOM 6086 N N . LEU A 1 744 ? 49.035 8.494 -33.507 1.00 59.09 744 LEU A N 1
ATOM 6087 C CA . LEU A 1 744 ? 48.219 9.708 -33.509 1.00 59.09 744 LEU A CA 1
ATOM 6088 C C . LEU A 1 744 ? 48.071 10.278 -32.094 1.00 59.09 744 LEU A C 1
ATOM 6090 O O . LEU A 1 744 ? 47.943 9.522 -31.129 1.00 59.09 744 LEU A O 1
ATOM 6094 N N . THR A 1 745 ? 48.004 11.609 -31.996 1.00 67.31 745 THR A N 1
ATOM 6095 C CA . THR A 1 745 ? 47.590 12.322 -30.783 1.00 67.31 745 THR A CA 1
ATOM 6096 C C . THR A 1 745 ? 46.108 12.048 -30.513 1.00 67.31 745 THR A C 1
ATOM 6098 O O . THR A 1 745 ? 45.225 12.515 -31.235 1.00 67.31 745 THR A O 1
ATOM 6101 N N . MET A 1 746 ? 45.831 11.232 -29.493 1.00 72.62 746 MET A N 1
ATOM 6102 C CA . MET A 1 746 ? 44.466 10.922 -29.061 1.00 72.62 746 MET A CA 1
ATOM 6103 C C . MET A 1 746 ? 43.790 12.196 -28.551 1.00 72.62 746 MET A C 1
ATOM 6105 O O . MET A 1 746 ? 44.369 12.930 -27.751 1.00 72.62 746 MET A O 1
ATOM 6109 N N . ARG A 1 747 ? 42.564 12.461 -29.010 1.00 76.94 747 ARG A N 1
ATOM 6110 C CA . ARG A 1 747 ? 41.769 13.588 -28.499 1.00 76.94 747 ARG A CA 1
ATOM 6111 C C . ARG A 1 747 ? 41.213 13.242 -27.129 1.00 76.94 747 ARG A C 1
ATOM 6113 O O . ARG A 1 747 ? 40.853 12.084 -26.903 1.00 76.94 747 ARG A O 1
ATOM 6120 N N . SER A 1 748 ? 41.108 14.227 -26.244 1.00 81.62 748 SER A N 1
ATOM 6121 C CA . SER A 1 748 ? 40.461 14.002 -24.955 1.00 81.62 748 SER A CA 1
ATOM 6122 C C . SER A 1 748 ? 38.958 13.802 -25.146 1.00 81.62 748 SER A C 1
ATOM 6124 O O . SER A 1 748 ? 38.362 14.291 -26.110 1.00 81.62 748 SER A O 1
ATOM 6126 N N . TRP A 1 749 ? 38.313 13.111 -24.209 1.00 78.81 749 TRP A N 1
ATOM 6127 C CA . TRP A 1 749 ? 36.857 12.981 -24.197 1.00 78.81 749 TRP A CA 1
ATOM 6128 C C . TRP A 1 749 ? 36.150 14.345 -24.200 1.00 78.81 749 TRP A C 1
ATOM 6130 O O . TRP A 1 749 ? 35.038 14.431 -24.710 1.00 78.81 749 TRP A O 1
ATOM 6140 N N . ARG A 1 750 ? 36.787 15.405 -23.673 1.00 75.50 750 ARG A N 1
ATOM 6141 C CA . ARG A 1 750 ? 36.249 16.773 -23.692 1.00 75.50 750 ARG A CA 1
ATOM 6142 C C . ARG A 1 750 ? 36.197 17.318 -25.113 1.00 75.50 750 ARG A C 1
ATOM 6144 O O . ARG A 1 750 ? 35.129 17.733 -25.541 1.00 75.50 750 ARG A O 1
ATOM 6151 N N . ASP A 1 751 ? 37.293 17.202 -25.860 1.00 75.38 751 ASP A N 1
ATOM 6152 C CA . ASP A 1 751 ? 37.381 17.666 -27.255 1.00 75.38 751 ASP A CA 1
ATOM 6153 C C . ASP A 1 751 ? 36.426 16.890 -28.179 1.00 75.38 751 ASP A C 1
ATOM 6155 O O . ASP A 1 751 ? 35.976 17.386 -29.208 1.00 75.38 751 ASP A O 1
ATOM 6159 N N . LEU A 1 752 ? 36.121 15.636 -27.832 1.00 73.38 752 LEU A N 1
ATOM 6160 C CA . LEU A 1 752 ? 35.126 14.825 -28.539 1.00 73.38 752 LEU A CA 1
ATOM 6161 C C . LEU A 1 752 ? 33.689 15.211 -28.167 1.00 73.38 752 LEU A C 1
ATOM 6163 O O . LEU A 1 752 ? 32.787 15.057 -28.987 1.00 73.38 752 LEU A O 1
ATOM 6167 N N . ALA A 1 753 ? 33.478 15.686 -26.939 1.00 66.00 753 ALA A N 1
ATOM 6168 C CA . ALA A 1 753 ? 32.172 16.025 -26.388 1.00 66.00 753 ALA A CA 1
ATOM 6169 C C . ALA A 1 753 ? 31.768 17.498 -26.595 1.00 66.00 753 ALA A C 1
ATOM 6171 O O . ALA A 1 753 ? 30.627 17.834 -26.281 1.00 66.00 753 ALA A O 1
ATOM 6172 N N . GLU A 1 754 ? 32.635 18.360 -27.149 1.00 54.31 754 GLU A N 1
ATOM 6173 C CA . GLU A 1 754 ? 32.460 19.825 -27.286 1.00 54.31 754 GLU A CA 1
ATOM 6174 C C . GLU A 1 754 ? 31.152 20.290 -27.968 1.00 54.31 754 GLU A C 1
ATOM 6176 O O . GLU A 1 754 ? 30.717 21.416 -27.742 1.00 54.31 754 GLU A O 1
ATOM 6181 N N . VAL A 1 755 ? 30.460 19.443 -28.743 1.00 48.94 755 VAL A N 1
ATOM 6182 C CA . VAL A 1 755 ? 29.141 19.766 -29.347 1.00 48.94 755 VAL A CA 1
ATOM 6183 C C . VAL A 1 755 ? 27.963 19.417 -28.413 1.00 48.94 755 VAL A C 1
ATOM 6185 O O . VAL A 1 755 ? 26.824 19.819 -28.636 1.00 48.94 755 VAL A O 1
ATOM 6188 N N . THR A 1 756 ? 28.224 18.670 -27.340 1.00 49.56 756 THR A N 1
ATOM 6189 C CA . THR A 1 756 ? 27.222 17.926 -26.563 1.00 49.56 756 THR A CA 1
ATOM 6190 C C . THR A 1 756 ? 27.346 18.051 -25.046 1.00 49.56 756 THR A C 1
ATOM 6192 O O . THR A 1 756 ? 26.509 17.492 -24.345 1.00 49.56 756 THR A O 1
ATOM 6195 N N . THR A 1 757 ? 28.328 18.771 -24.497 1.00 50.34 757 THR A N 1
ATOM 6196 C CA . THR A 1 757 ? 28.409 18.991 -23.043 1.00 50.34 757 THR A CA 1
ATOM 6197 C C . THR A 1 757 ? 28.597 20.455 -22.676 1.00 50.34 757 THR A C 1
ATOM 6199 O O . THR A 1 757 ? 29.509 21.100 -23.182 1.00 50.34 757 THR A O 1
ATOM 6202 N N . ILE A 1 758 ? 27.752 20.973 -21.778 1.00 52.50 758 ILE A N 1
ATOM 6203 C CA . ILE A 1 758 ? 27.860 22.340 -21.241 1.00 52.50 758 ILE A CA 1
ATOM 6204 C C . ILE A 1 758 ? 28.180 22.243 -19.749 1.00 52.50 758 ILE A C 1
ATOM 6206 O O . ILE A 1 758 ? 27.408 21.655 -18.988 1.00 52.50 758 ILE A O 1
ATOM 6210 N N . ASP A 1 759 ? 29.293 22.839 -19.327 1.00 53.00 759 ASP A N 1
ATOM 6211 C CA . ASP A 1 759 ? 29.644 22.951 -17.911 1.00 53.00 759 ASP A CA 1
ATOM 6212 C C . ASP A 1 759 ? 28.772 24.025 -17.241 1.00 53.00 759 ASP A C 1
ATOM 6214 O O . ASP A 1 759 ? 28.737 25.185 -17.656 1.00 53.00 759 ASP A O 1
ATOM 6218 N N . ALA A 1 760 ? 28.030 23.638 -16.202 1.00 47.69 760 ALA A N 1
ATOM 6219 C CA . ALA A 1 760 ? 27.094 24.525 -15.505 1.00 47.69 760 ALA A CA 1
ATOM 6220 C C . ALA A 1 760 ? 27.754 25.305 -14.357 1.00 47.69 760 ALA A C 1
ATOM 6222 O O . ALA A 1 760 ? 27.365 26.433 -14.048 1.00 47.69 760 ALA A O 1
ATOM 6223 N N . ALA A 1 761 ? 28.719 24.656 -13.708 1.00 54.75 761 ALA A N 1
ATOM 6224 C CA . ALA A 1 761 ? 29.499 25.078 -12.546 1.00 54.75 761 ALA A CA 1
ATOM 6225 C C . ALA A 1 761 ? 30.693 24.103 -12.375 1.00 54.75 761 ALA A C 1
ATOM 6227 O O . ALA A 1 761 ? 30.672 23.025 -12.984 1.00 54.75 761 ALA A O 1
ATOM 6228 N N . PRO A 1 762 ? 31.714 24.415 -11.549 1.00 55.53 762 PRO A N 1
ATOM 6229 C CA . PRO A 1 762 ? 32.840 23.509 -11.304 1.00 55.53 762 PRO A CA 1
ATOM 6230 C C . PRO A 1 762 ? 32.360 22.107 -10.900 1.00 55.53 762 PRO A C 1
ATOM 6232 O O . PRO A 1 762 ? 31.525 21.977 -10.008 1.00 55.53 762 PRO A O 1
ATOM 6235 N N . PHE A 1 763 ? 32.870 21.068 -11.570 1.00 59.53 763 PHE A N 1
ATOM 6236 C CA . PHE A 1 763 ? 32.484 19.658 -11.374 1.00 59.53 763 PHE A CA 1
ATOM 6237 C C . PHE A 1 763 ? 31.026 19.305 -11.737 1.00 59.53 763 PHE A C 1
ATOM 6239 O O . PHE A 1 763 ? 30.543 18.236 -11.368 1.00 59.53 763 PHE A O 1
ATOM 6246 N N . SER A 1 764 ? 30.319 20.151 -12.494 1.00 63.22 764 SER A N 1
ATOM 6247 C CA . SER A 1 764 ? 28.979 19.843 -13.013 1.00 63.22 764 SER A CA 1
ATOM 6248 C C . SER A 1 764 ? 28.916 19.994 -14.532 1.00 63.22 764 SER A C 1
ATOM 6250 O O . SER A 1 764 ? 29.053 21.093 -15.068 1.00 63.22 764 SER A O 1
ATOM 6252 N N . SER A 1 765 ? 28.683 18.874 -15.211 1.00 65.06 765 SER A N 1
ATOM 6253 C CA . SER A 1 765 ? 28.569 18.784 -16.666 1.00 65.06 765 SER A CA 1
ATOM 6254 C C . SER A 1 765 ? 27.162 18.343 -17.057 1.00 65.06 765 SER A C 1
ATOM 6256 O O . SER A 1 765 ? 26.652 17.355 -16.522 1.00 65.06 765 SER A O 1
ATOM 6258 N N . PHE A 1 766 ? 26.541 19.031 -18.010 1.00 67.81 766 PHE A N 1
ATOM 6259 C CA . PHE A 1 766 ? 25.343 18.527 -18.677 1.00 67.81 766 PHE A CA 1
ATOM 6260 C C . PHE A 1 766 ? 25.740 17.695 -19.889 1.00 67.81 766 PHE A C 1
ATOM 6262 O O . PHE A 1 766 ? 26.524 18.169 -20.701 1.00 67.81 766 PHE A O 1
ATOM 6269 N N . ALA A 1 767 ? 25.186 16.491 -20.025 1.00 68.31 767 ALA A N 1
ATOM 6270 C CA . ALA A 1 767 ? 25.304 15.673 -21.227 1.00 68.31 767 ALA A CA 1
ATOM 6271 C C . ALA A 1 767 ? 24.093 15.899 -22.145 1.00 68.31 767 ALA A C 1
ATOM 6273 O O . ALA A 1 767 ? 22.950 15.823 -21.695 1.00 68.31 767 ALA A O 1
ATOM 6274 N N . PHE A 1 768 ? 24.341 16.137 -23.430 1.00 68.62 768 PHE A N 1
ATOM 6275 C CA . PHE A 1 768 ? 23.344 16.307 -24.486 1.00 68.62 768 PHE A CA 1
ATOM 6276 C C . PHE A 1 768 ? 23.624 15.345 -25.651 1.00 68.62 768 PHE A C 1
ATOM 6278 O O . PHE A 1 768 ? 24.705 14.767 -25.758 1.00 68.62 768 PHE A O 1
ATOM 6285 N N . GLY A 1 769 ? 22.639 15.162 -26.533 1.00 73.50 769 GLY A N 1
ATOM 6286 C CA . GLY A 1 769 ? 22.804 14.428 -27.792 1.00 73.50 769 GLY A CA 1
ATOM 6287 C C . GLY A 1 769 ? 23.364 13.007 -27.635 1.00 73.50 769 GLY A C 1
ATOM 6288 O O . GLY A 1 769 ? 22.948 12.246 -26.759 1.00 73.50 769 GLY A O 1
ATOM 6289 N N . GLU A 1 770 ? 24.317 12.656 -28.499 1.00 75.12 770 GLU A N 1
ATOM 6290 C CA . GLU A 1 770 ? 24.887 11.305 -28.600 1.00 75.12 770 GLU A CA 1
ATOM 6291 C C . GLU A 1 770 ? 25.646 10.866 -27.336 1.00 75.12 770 GLU A C 1
ATOM 6293 O O . GLU A 1 770 ? 25.644 9.683 -26.997 1.00 75.12 770 GLU A O 1
ATOM 6298 N N . PHE A 1 771 ? 26.245 11.799 -26.584 1.00 78.50 771 PHE A N 1
ATOM 6299 C CA . PHE A 1 771 ? 26.951 11.464 -25.343 1.00 78.50 771 PHE A CA 1
ATOM 6300 C C . PHE A 1 771 ? 25.979 11.050 -24.226 1.00 78.50 771 PHE A C 1
ATOM 6302 O O . PHE A 1 771 ? 26.210 10.056 -23.535 1.00 78.50 771 PHE A O 1
ATOM 6309 N N . ALA A 1 772 ? 24.838 11.740 -24.099 1.00 80.38 772 ALA A N 1
ATOM 6310 C CA . ALA A 1 772 ? 23.766 11.325 -23.189 1.00 80.38 772 ALA A CA 1
ATOM 6311 C C . ALA A 1 772 ? 23.158 9.975 -23.608 1.00 80.38 772 ALA A C 1
ATOM 6313 O O . ALA A 1 772 ? 22.843 9.132 -22.764 1.00 80.38 772 ALA A O 1
ATOM 6314 N N . GLN A 1 773 ? 23.037 9.740 -24.919 1.00 83.44 773 GLN A N 1
ATOM 6315 C CA . GLN A 1 773 ? 22.590 8.457 -25.456 1.00 83.44 773 GLN A CA 1
ATOM 6316 C C . GLN A 1 773 ? 23.571 7.324 -25.116 1.00 83.44 773 GLN A C 1
ATOM 6318 O O . GLN A 1 773 ? 23.129 6.234 -24.758 1.00 83.44 773 GLN A O 1
ATOM 6323 N N . LEU A 1 774 ? 24.883 7.572 -25.159 1.00 84.81 774 LEU A N 1
ATOM 6324 C CA . LEU A 1 774 ? 25.900 6.594 -24.766 1.00 84.81 774 LEU A CA 1
ATOM 6325 C C . LEU A 1 774 ? 25.794 6.216 -23.281 1.00 84.81 774 LEU A C 1
ATOM 6327 O O . LEU A 1 774 ? 25.829 5.028 -22.958 1.00 84.81 774 LEU A O 1
ATOM 6331 N N . GLU A 1 775 ? 25.621 7.191 -22.379 1.00 86.06 775 GLU A N 1
ATOM 6332 C CA . GLU A 1 775 ? 25.395 6.901 -20.953 1.00 86.06 775 GLU A CA 1
ATOM 6333 C C . GLU A 1 775 ? 24.135 6.047 -20.746 1.00 86.06 775 GLU A C 1
ATOM 6335 O O . GLU A 1 775 ? 24.153 5.076 -19.986 1.00 86.06 775 GLU A O 1
ATOM 6340 N N . TYR A 1 776 ? 23.052 6.356 -21.463 1.00 87.62 776 TYR A N 1
ATOM 6341 C CA . TYR A 1 776 ? 21.812 5.582 -21.410 1.00 87.62 776 TYR A CA 1
ATOM 6342 C C . TYR A 1 776 ? 21.983 4.145 -21.933 1.00 87.62 776 TYR A C 1
ATOM 6344 O O . TYR A 1 776 ? 21.506 3.197 -21.304 1.00 87.62 776 TYR A O 1
ATOM 6352 N N . ILE A 1 777 ? 22.695 3.961 -23.050 1.00 88.69 777 ILE A N 1
ATOM 6353 C CA . ILE A 1 777 ? 22.992 2.636 -23.617 1.00 88.69 777 ILE A CA 1
ATOM 6354 C C . ILE A 1 777 ? 23.812 1.804 -22.628 1.00 88.69 777 ILE A C 1
ATOM 6356 O O . ILE A 1 777 ? 23.492 0.636 -22.403 1.00 88.69 777 ILE A O 1
ATOM 6360 N N . LEU A 1 778 ? 24.829 2.398 -21.997 1.00 89.19 778 LEU A N 1
ATOM 6361 C CA . LEU A 1 778 ? 25.639 1.726 -20.981 1.00 89.19 778 LEU A CA 1
ATOM 6362 C C . LEU A 1 778 ? 24.799 1.322 -19.764 1.00 89.19 778 LEU A C 1
ATOM 6364 O O . LEU A 1 778 ? 24.884 0.173 -19.330 1.00 89.19 778 LEU A O 1
ATOM 6368 N N . LEU A 1 779 ? 23.946 2.217 -19.251 1.00 89.38 779 LEU A N 1
ATOM 6369 C CA . LEU A 1 779 ? 23.024 1.896 -18.155 1.00 89.38 779 LEU A CA 1
ATOM 6370 C C . LEU A 1 779 ? 22.133 0.698 -18.504 1.00 89.38 779 LEU A C 1
ATOM 6372 O O . LEU A 1 779 ? 22.057 -0.262 -17.738 1.00 89.38 779 LEU A O 1
ATOM 6376 N N . ASN A 1 780 ? 21.512 0.722 -19.683 1.00 88.81 780 ASN A N 1
ATOM 6377 C CA . ASN A 1 780 ? 20.653 -0.361 -20.154 1.00 88.81 780 ASN A CA 1
ATOM 6378 C C . ASN A 1 780 ? 21.407 -1.675 -20.377 1.00 88.81 780 ASN A C 1
ATOM 6380 O O . ASN A 1 780 ? 20.856 -2.741 -20.104 1.00 88.81 780 ASN A O 1
ATOM 6384 N N . TYR A 1 781 ? 22.646 -1.615 -20.869 1.00 89.81 781 TYR A N 1
ATOM 6385 C CA . TYR A 1 781 ? 23.485 -2.792 -21.072 1.00 89.81 781 TYR A CA 1
ATOM 6386 C C . TYR A 1 781 ? 23.724 -3.533 -19.752 1.00 89.81 781 TYR A C 1
ATOM 6388 O O . TYR A 1 781 ? 23.426 -4.725 -19.649 1.00 89.81 781 TYR A O 1
ATOM 6396 N N . PHE A 1 782 ? 24.202 -2.825 -18.727 1.00 89.38 782 PHE A N 1
ATOM 6397 C CA . PHE A 1 782 ? 24.445 -3.427 -17.418 1.00 89.38 782 PHE A CA 1
ATOM 6398 C C . PHE A 1 782 ? 23.143 -3.872 -16.747 1.00 89.38 782 PHE A C 1
ATOM 6400 O O . PHE A 1 782 ? 23.112 -4.964 -16.190 1.00 89.38 782 PHE A O 1
ATOM 6407 N N . ASN A 1 783 ? 22.066 -3.089 -16.861 1.00 88.50 783 ASN A N 1
ATOM 6408 C CA . ASN A 1 783 ? 20.749 -3.443 -16.327 1.00 88.50 783 ASN A CA 1
ATOM 6409 C C . ASN A 1 783 ? 20.254 -4.795 -16.877 1.00 88.50 783 ASN A C 1
ATOM 6411 O O . ASN A 1 783 ? 20.011 -5.730 -16.118 1.00 88.50 783 ASN A O 1
ATOM 6415 N N . LYS A 1 784 ? 20.232 -4.948 -18.211 1.00 87.00 784 LYS A N 1
ATOM 6416 C CA . LYS A 1 784 ? 19.847 -6.207 -18.876 1.00 87.00 784 LYS A CA 1
ATOM 6417 C C . LYS A 1 784 ? 20.761 -7.374 -18.496 1.00 87.00 784 LYS A C 1
ATOM 6419 O O . LYS A 1 784 ? 20.297 -8.506 -18.373 1.00 87.00 784 LYS A O 1
ATOM 6424 N N . CYS A 1 785 ? 22.060 -7.118 -18.324 1.00 86.12 785 CYS A N 1
ATOM 6425 C CA . CYS A 1 785 ? 22.995 -8.155 -17.900 1.00 86.12 785 CYS A CA 1
ATOM 6426 C C . CYS A 1 785 ? 22.707 -8.626 -16.469 1.00 86.12 785 CYS A C 1
ATOM 6428 O O . CYS A 1 785 ? 22.685 -9.831 -16.239 1.00 86.12 785 CYS A O 1
ATOM 6430 N N . LEU A 1 786 ? 22.453 -7.719 -15.523 1.00 87.19 786 LEU A N 1
ATOM 6431 C CA . LEU A 1 786 ? 22.148 -8.074 -14.131 1.00 87.19 786 LEU A CA 1
ATOM 6432 C C . LEU A 1 786 ? 20.799 -8.797 -13.999 1.00 87.19 786 LEU A C 1
ATOM 6434 O O . LEU A 1 786 ? 20.716 -9.788 -13.272 1.00 87.19 786 LEU A O 1
ATOM 6438 N N . ASP A 1 787 ? 19.789 -8.391 -14.775 1.00 84.00 787 ASP A N 1
ATOM 6439 C CA . ASP A 1 787 ? 18.508 -9.106 -14.869 1.00 84.00 787 ASP A CA 1
ATOM 6440 C C . ASP A 1 787 ? 18.693 -10.557 -15.339 1.00 84.00 787 ASP A C 1
ATOM 6442 O O . ASP A 1 787 ? 18.057 -11.471 -14.813 1.00 84.00 787 ASP A O 1
ATOM 6446 N N . SER A 1 788 ? 19.615 -10.803 -16.280 1.00 82.88 788 SER A N 1
ATOM 6447 C CA . SER A 1 788 ? 19.898 -12.161 -16.771 1.00 82.88 788 SER A CA 1
ATOM 6448 C C . SER A 1 788 ? 20.490 -13.099 -15.707 1.00 82.88 788 SER A C 1
ATOM 6450 O O . SER A 1 788 ? 20.398 -14.317 -15.854 1.00 82.88 788 SER A O 1
ATOM 6452 N N . TYR A 1 789 ? 21.047 -12.551 -14.620 1.00 82.44 789 TYR A N 1
ATOM 6453 C CA . TYR A 1 789 ? 21.551 -13.307 -13.469 1.00 82.44 789 TYR A CA 1
ATOM 6454 C C . TYR A 1 789 ? 20.498 -13.499 -12.357 1.00 82.44 789 TYR A C 1
ATOM 6456 O O . TYR A 1 789 ? 20.851 -13.932 -11.261 1.00 82.44 789 TYR A O 1
ATOM 6464 N N . ASN A 1 790 ? 19.212 -13.207 -12.613 1.00 80.44 790 ASN A N 1
ATOM 6465 C CA . ASN A 1 790 ? 18.107 -13.289 -11.641 1.00 80.44 790 ASN A CA 1
ATOM 6466 C C . ASN A 1 790 ? 18.300 -12.415 -10.384 1.00 80.44 790 ASN A C 1
ATOM 6468 O O . ASN A 1 790 ? 17.801 -12.742 -9.304 1.00 80.44 790 ASN A O 1
ATOM 6472 N N . MET A 1 791 ? 19.024 -11.302 -10.505 1.00 87.44 791 MET A N 1
ATOM 6473 C CA . MET A 1 791 ? 19.186 -10.338 -9.414 1.00 87.44 791 MET A CA 1
ATOM 6474 C C . MET A 1 791 ? 17.966 -9.413 -9.345 1.00 87.44 791 MET A C 1
ATOM 6476 O O . MET A 1 791 ? 17.387 -9.072 -10.372 1.00 87.44 791 MET A O 1
ATOM 6480 N N . GLN A 1 792 ? 17.551 -8.999 -8.144 1.00 87.38 792 GLN A N 1
ATOM 6481 C CA . GLN A 1 792 ? 16.356 -8.163 -7.997 1.00 87.38 792 GLN A CA 1
ATOM 6482 C C . GLN A 1 792 ? 16.679 -6.672 -8.093 1.00 87.38 792 GLN A C 1
ATOM 6484 O O . GLN A 1 792 ? 17.565 -6.176 -7.401 1.00 87.38 792 GLN A O 1
ATOM 6489 N N . PHE A 1 793 ? 15.906 -5.937 -8.889 1.00 86.75 793 PHE A N 1
ATOM 6490 C CA . PHE A 1 793 ? 15.990 -4.481 -8.933 1.00 86.75 793 PHE A CA 1
ATOM 6491 C C . PHE A 1 793 ? 15.365 -3.845 -7.681 1.00 86.75 793 PHE A C 1
ATOM 6493 O O . PHE A 1 793 ? 14.228 -4.148 -7.313 1.00 86.75 793 PHE A O 1
ATOM 6500 N N . CYS A 1 794 ? 16.077 -2.909 -7.059 1.00 81.88 794 CYS A N 1
ATOM 6501 C CA . CYS A 1 794 ? 15.590 -2.070 -5.968 1.00 81.88 794 CYS A CA 1
ATOM 6502 C C . CYS A 1 794 ? 15.925 -0.607 -6.257 1.00 81.88 794 CYS A C 1
ATOM 6504 O O . CYS A 1 794 ? 17.040 -0.288 -6.655 1.00 81.88 794 CYS A O 1
ATOM 6506 N N . ALA A 1 795 ? 14.976 0.301 -6.034 1.00 72.94 795 ALA A N 1
ATOM 6507 C CA . ALA A 1 795 ? 15.230 1.727 -6.199 1.00 72.94 795 ALA A CA 1
ATOM 6508 C C . ALA A 1 795 ? 16.070 2.262 -5.027 1.00 72.94 795 ALA A C 1
ATOM 6510 O O . ALA A 1 795 ? 15.627 2.221 -3.876 1.00 72.94 795 ALA A O 1
ATOM 6511 N N . ALA A 1 796 ? 17.259 2.798 -5.316 1.00 69.44 796 ALA A N 1
ATOM 6512 C CA . ALA A 1 796 ? 18.063 3.487 -4.310 1.00 69.44 796 ALA A CA 1
ATOM 6513 C C . ALA A 1 796 ? 17.378 4.775 -3.840 1.00 69.44 796 ALA A C 1
ATOM 6515 O O . ALA A 1 796 ? 16.748 5.512 -4.603 1.00 69.44 796 ALA A O 1
ATOM 6516 N N . VAL A 1 797 ? 17.553 5.061 -2.556 1.00 73.75 797 VAL A N 1
ATOM 6517 C CA . VAL A 1 797 ? 17.245 6.369 -1.979 1.00 73.75 797 VAL A CA 1
ATOM 6518 C C . VAL A 1 797 ? 18.412 7.315 -2.296 1.00 73.75 797 VAL A C 1
ATOM 6520 O O . VAL A 1 797 ? 19.538 6.854 -2.384 1.00 73.75 797 VAL A O 1
ATOM 6523 N N . ASN A 1 798 ? 18.170 8.619 -2.471 1.00 75.38 798 ASN A N 1
ATOM 6524 C CA . ASN A 1 798 ? 19.242 9.618 -2.669 1.00 75.38 798 ASN A CA 1
ATOM 6525 C C . ASN A 1 798 ? 19.403 10.573 -1.469 1.00 75.38 798 ASN A C 1
ATOM 6527 O O . ASN A 1 798 ? 20.370 11.326 -1.402 1.00 75.38 798 ASN A O 1
ATOM 6531 N N . VAL A 1 799 ? 18.453 10.562 -0.524 1.00 77.50 799 VAL A N 1
ATOM 6532 C CA . VAL A 1 799 ? 18.441 11.418 0.673 1.00 77.50 799 VAL A CA 1
ATOM 6533 C C . VAL A 1 799 ? 18.279 10.562 1.928 1.00 77.50 799 VAL A C 1
ATOM 6535 O O . VAL A 1 799 ? 17.299 9.829 2.047 1.00 77.50 799 VAL A O 1
ATOM 6538 N N . VAL A 1 800 ? 19.210 10.665 2.877 1.00 73.56 800 VAL A N 1
ATOM 6539 C CA . VAL A 1 800 ? 19.180 9.926 4.156 1.00 73.56 800 VAL A CA 1
ATOM 6540 C C . VAL A 1 800 ? 19.301 10.859 5.357 1.00 73.56 800 VAL A C 1
ATOM 6542 O O . VAL A 1 800 ? 19.707 12.014 5.241 1.00 73.56 800 VAL A O 1
ATOM 6545 N N . LYS A 1 801 ? 18.933 10.340 6.532 1.00 75.94 801 LYS A N 1
ATOM 6546 C CA . LYS A 1 801 ? 19.109 11.017 7.823 1.00 75.94 801 LYS A CA 1
ATOM 6547 C C . LYS A 1 801 ? 20.533 10.833 8.351 1.00 75.94 801 LYS A C 1
ATOM 6549 O O . LYS A 1 801 ? 21.185 9.844 8.017 1.00 75.94 801 LYS A O 1
ATOM 6554 N N . SER A 1 802 ? 20.972 11.724 9.239 1.00 74.94 802 SER A N 1
ATOM 6555 C CA . SER A 1 802 ? 22.340 11.746 9.788 1.00 74.94 802 SER A CA 1
ATOM 6556 C C . SER A 1 802 ? 22.780 10.419 10.414 1.00 74.94 802 SER A C 1
ATOM 6558 O O . SER A 1 802 ? 23.886 9.962 10.144 1.00 74.94 802 SER A O 1
ATOM 6560 N N . PHE A 1 803 ? 21.895 9.732 11.149 1.00 73.94 803 PHE A N 1
ATOM 6561 C CA . PHE A 1 803 ? 22.233 8.448 11.785 1.00 73.94 803 PHE A CA 1
ATOM 6562 C C . PHE A 1 803 ? 22.618 7.353 10.773 1.00 73.94 803 PHE A C 1
ATOM 6564 O O . PHE A 1 803 ? 23.379 6.444 11.095 1.00 73.94 803 PHE A O 1
ATOM 6571 N N . VAL A 1 804 ? 22.088 7.415 9.542 1.00 77.56 804 VAL A N 1
ATOM 6572 C CA . VAL A 1 804 ? 22.430 6.445 8.494 1.00 77.56 804 VAL A CA 1
ATOM 6573 C C . VAL A 1 804 ? 23.861 6.688 8.022 1.00 77.56 804 VAL A C 1
ATOM 6575 O O . VAL A 1 804 ? 24.566 5.733 7.749 1.00 77.56 804 VAL A O 1
ATOM 6578 N N . ILE A 1 805 ? 24.323 7.938 7.982 1.00 76.62 805 ILE A N 1
ATOM 6579 C CA . ILE A 1 805 ? 25.704 8.283 7.607 1.00 76.62 805 ILE A CA 1
ATOM 6580 C C . ILE A 1 805 ? 26.686 7.863 8.696 1.00 76.62 805 ILE A C 1
ATOM 6582 O O . ILE A 1 805 ? 27.713 7.254 8.395 1.00 76.62 805 ILE A O 1
ATOM 6586 N N . GLU A 1 806 ? 26.336 8.115 9.957 1.00 75.81 806 GLU A N 1
ATOM 6587 C CA . GLU A 1 806 ? 27.134 7.682 11.108 1.00 75.81 806 GLU A CA 1
ATOM 6588 C C . GLU A 1 806 ? 27.310 6.160 11.150 1.00 75.81 806 GLU A C 1
ATOM 6590 O O . GLU A 1 806 ? 28.382 5.665 11.500 1.00 75.81 806 GLU A O 1
ATOM 6595 N N . ALA A 1 807 ? 26.301 5.400 10.709 1.00 78.25 807 ALA A N 1
ATOM 6596 C CA . ALA A 1 807 ? 26.392 3.946 10.614 1.00 78.25 807 ALA A CA 1
ATOM 6597 C C . ALA A 1 807 ? 27.463 3.452 9.618 1.00 78.25 807 ALA A C 1
ATOM 6599 O O . ALA A 1 807 ? 27.900 2.309 9.719 1.00 78.25 807 ALA A O 1
ATOM 6600 N N . PHE A 1 808 ? 27.916 4.285 8.678 1.00 76.25 808 PHE A N 1
ATOM 6601 C CA . PHE A 1 808 ? 28.980 3.942 7.726 1.00 76.25 808 PHE A CA 1
ATOM 6602 C C . PHE A 1 808 ? 30.373 4.362 8.221 1.00 76.25 808 PHE A C 1
ATOM 6604 O O . PHE A 1 808 ? 31.351 4.211 7.488 1.00 76.25 808 PHE A O 1
ATOM 6611 N N . GLY A 1 809 ? 30.475 4.857 9.460 1.00 69.50 809 GLY A N 1
ATOM 6612 C CA . GLY A 1 809 ? 31.735 5.275 10.074 1.00 69.50 809 GLY A CA 1
ATOM 6613 C C . GLY A 1 809 ? 32.189 6.680 9.667 1.00 69.50 809 GLY A C 1
ATOM 6614 O O . GLY A 1 809 ? 33.347 7.025 9.889 1.00 69.50 809 GLY A O 1
ATOM 6615 N N . TYR A 1 810 ? 31.301 7.488 9.076 1.00 68.12 810 TYR A N 1
ATOM 6616 C CA . TYR A 1 810 ? 31.556 8.898 8.769 1.00 68.12 810 TYR A CA 1
ATOM 6617 C C . TYR A 1 810 ? 30.893 9.797 9.804 1.00 68.12 810 TYR A C 1
ATOM 6619 O O . TYR A 1 810 ? 29.735 9.583 10.159 1.00 68.12 810 TYR A O 1
ATOM 6627 N N . HIS A 1 811 ? 31.580 10.847 10.251 1.00 58.41 811 HIS A N 1
ATOM 6628 C CA . HIS A 1 811 ? 30.917 11.872 11.043 1.00 58.41 811 HIS A CA 1
ATOM 6629 C C . HIS A 1 811 ? 30.072 12.756 10.115 1.00 58.41 811 HIS A C 1
ATOM 6631 O O . HIS A 1 811 ? 30.558 13.222 9.087 1.00 58.41 811 HIS A O 1
ATOM 6637 N N . PHE A 1 812 ? 28.815 13.042 10.464 1.00 55.47 812 PHE A N 1
ATOM 6638 C CA . PHE A 1 812 ? 27.955 13.923 9.652 1.00 55.47 812 PHE A CA 1
ATOM 6639 C C . PHE A 1 812 ? 28.520 15.351 9.513 1.00 55.47 812 PHE A C 1
ATOM 6641 O O . PHE A 1 812 ? 28.161 16.075 8.585 1.00 55.47 812 PHE A O 1
ATOM 6648 N N . SER A 1 813 ? 29.408 15.759 10.430 1.00 48.25 813 SER A N 1
ATOM 6649 C CA . SER A 1 813 ? 30.131 17.036 10.371 1.00 48.25 813 SER A CA 1
ATOM 6650 C C . SER A 1 813 ? 31.460 16.978 9.606 1.00 48.25 813 SER A C 1
ATOM 6652 O O . SER A 1 813 ? 32.122 18.010 9.499 1.00 48.25 813 SER A O 1
ATOM 6654 N N . ASP A 1 814 ? 31.863 15.827 9.054 1.00 56.50 814 ASP A N 1
ATOM 6655 C CA . ASP A 1 814 ? 32.961 15.749 8.082 1.00 56.50 814 ASP A CA 1
ATOM 6656 C C . ASP A 1 814 ? 32.446 16.253 6.721 1.00 56.50 814 ASP A C 1
ATOM 6658 O O . ASP A 1 814 ? 32.244 15.512 5.759 1.00 56.50 814 ASP A O 1
ATOM 6662 N N . ILE A 1 815 ? 32.217 17.571 6.674 1.00 48.84 815 ILE A N 1
ATOM 6663 C CA . ILE A 1 815 ? 31.551 18.384 5.633 1.00 48.84 815 ILE A CA 1
ATOM 6664 C C . ILE A 1 815 ? 32.126 18.187 4.217 1.00 48.84 815 ILE A C 1
ATOM 6666 O O . ILE A 1 815 ? 31.533 18.607 3.228 1.00 48.84 815 ILE A O 1
ATOM 6670 N N . LYS A 1 816 ? 33.278 17.528 4.083 1.00 55.75 816 LYS A N 1
ATOM 6671 C CA . LYS A 1 816 ? 33.968 17.362 2.802 1.00 55.75 816 LYS A CA 1
ATOM 6672 C C . LYS A 1 816 ? 33.271 16.354 1.876 1.00 55.75 816 LYS A C 1
ATOM 6674 O O . LYS A 1 816 ? 33.303 16.528 0.663 1.00 55.75 816 LYS A O 1
ATOM 6679 N N . ASN A 1 817 ? 32.612 15.326 2.406 1.00 59.59 817 ASN A N 1
ATOM 6680 C CA . ASN A 1 817 ? 32.214 14.176 1.580 1.00 59.59 817 ASN A CA 1
ATOM 6681 C C . ASN A 1 817 ? 30.707 14.050 1.318 1.00 59.59 817 ASN A C 1
ATOM 6683 O O . ASN A 1 817 ? 30.304 13.174 0.556 1.00 59.59 817 ASN A O 1
ATOM 6687 N N . VAL A 1 818 ? 29.875 14.905 1.919 1.00 68.81 818 VAL A N 1
ATOM 6688 C CA . VAL A 1 818 ? 28.409 14.785 1.878 1.00 68.81 818 VAL A CA 1
ATOM 6689 C C . VAL A 1 818 ? 27.771 16.150 1.637 1.00 68.81 818 VAL A C 1
ATOM 6691 O O . VAL A 1 818 ? 28.189 17.151 2.213 1.00 68.81 818 VAL A O 1
ATOM 6694 N N . PHE A 1 819 ? 26.731 16.191 0.804 1.00 74.38 819 PHE A N 1
ATOM 6695 C CA . PHE A 1 819 ? 25.919 17.390 0.626 1.00 74.38 819 PHE A CA 1
ATOM 6696 C C . PHE A 1 819 ? 24.838 17.456 1.709 1.00 74.38 819 PHE A C 1
ATOM 6698 O O . PHE A 1 819 ? 23.937 16.619 1.757 1.00 74.38 819 PHE A O 1
ATOM 6705 N N . ASN A 1 820 ? 24.898 18.473 2.563 1.00 73.31 820 ASN A N 1
ATOM 6706 C CA . ASN A 1 820 ? 23.912 18.672 3.623 1.00 73.31 820 ASN A CA 1
ATOM 6707 C C . ASN A 1 820 ? 22.729 19.492 3.094 1.00 73.31 820 ASN A C 1
ATOM 6709 O O . ASN A 1 820 ? 22.907 20.578 2.544 1.00 73.31 820 ASN A O 1
ATOM 6713 N N . ILE A 1 821 ? 21.518 18.971 3.270 1.00 72.00 821 ILE A N 1
ATOM 6714 C CA . ILE A 1 821 ? 20.265 19.689 3.065 1.00 72.00 821 ILE A CA 1
ATOM 6715 C C . ILE A 1 821 ? 19.794 20.164 4.437 1.00 72.00 821 ILE A C 1
ATOM 6717 O O . ILE A 1 821 ? 19.365 19.369 5.276 1.00 72.00 821 ILE A O 1
ATOM 6721 N N . VAL A 1 822 ? 19.852 21.475 4.645 1.00 62.12 822 VAL A N 1
ATOM 6722 C CA . VAL A 1 822 ? 19.201 22.117 5.785 1.00 62.12 822 VAL A CA 1
ATOM 6723 C C . VAL A 1 822 ? 17.724 22.270 5.434 1.00 62.12 822 VAL A C 1
ATOM 6725 O O . VAL A 1 822 ? 17.380 23.002 4.506 1.00 62.12 822 VAL A O 1
ATOM 6728 N N . ALA A 1 823 ? 16.861 21.526 6.122 1.00 55.16 823 ALA A N 1
ATOM 6729 C CA . ALA A 1 823 ? 15.427 21.765 6.088 1.00 55.16 823 ALA A CA 1
ATOM 6730 C C . ALA A 1 823 ? 15.105 22.801 7.174 1.00 55.16 823 ALA A C 1
ATOM 6732 O O . ALA A 1 823 ? 15.097 22.472 8.359 1.00 55.16 823 ALA A O 1
ATOM 6733 N N . GLU A 1 824 ? 14.902 24.057 6.775 1.00 45.22 824 GLU A N 1
ATOM 6734 C CA . GLU A 1 824 ? 14.294 25.060 7.652 1.00 45.22 824 GLU A CA 1
ATOM 6735 C C . GLU A 1 824 ? 12.829 24.661 7.863 1.00 45.22 824 GLU A C 1
ATOM 6737 O O . GLU A 1 824 ? 12.061 24.550 6.905 1.00 45.22 824 GLU A O 1
ATOM 6742 N N . ASN A 1 825 ? 12.459 24.366 9.109 1.00 44.25 825 ASN A N 1
ATOM 6743 C CA . ASN A 1 825 ? 11.058 24.216 9.477 1.00 44.25 825 ASN A CA 1
ATOM 6744 C C . ASN A 1 825 ? 10.471 25.627 9.609 1.00 44.25 825 ASN A C 1
ATOM 6746 O O . ASN A 1 825 ? 11.047 26.460 10.298 1.00 44.25 825 ASN A O 1
ATOM 6750 N N . GLU A 1 826 ? 9.322 25.887 8.985 1.00 42.56 826 GLU A N 1
ATOM 6751 C CA . GLU A 1 826 ? 8.574 27.150 9.136 1.00 42.56 826 GLU A CA 1
ATOM 6752 C C . GLU A 1 826 ? 7.915 27.300 10.532 1.00 42.56 826 GLU A C 1
ATOM 6754 O O . GLU A 1 826 ? 7.205 28.272 10.768 1.00 42.56 826 GLU A O 1
ATOM 6759 N N . ASP A 1 827 ? 8.149 26.357 11.456 1.00 40.47 827 ASP A N 1
ATOM 6760 C CA . ASP A 1 827 ? 7.656 26.375 12.837 1.00 40.47 827 ASP A CA 1
ATOM 6761 C C . ASP A 1 827 ? 8.806 26.751 13.806 1.00 40.47 827 ASP A C 1
ATOM 6763 O O . ASP A 1 827 ? 9.836 26.075 13.827 1.00 40.47 827 ASP A O 1
ATOM 6767 N N . ASP A 1 828 ? 8.591 27.806 14.605 1.00 35.41 828 ASP A N 1
ATOM 6768 C CA . ASP A 1 828 ? 9.479 28.533 15.550 1.00 35.41 828 ASP A CA 1
ATOM 6769 C C . ASP A 1 828 ? 10.211 27.722 16.664 1.00 35.41 828 ASP A C 1
ATOM 6771 O O . ASP A 1 828 ? 10.461 28.241 17.751 1.00 35.41 828 ASP A O 1
ATOM 6775 N N . ASP A 1 829 ? 10.611 26.467 16.456 1.00 37.47 829 ASP A N 1
ATOM 6776 C CA . ASP A 1 829 ? 11.492 25.767 17.405 1.00 37.47 829 ASP A CA 1
ATOM 6777 C C . ASP A 1 829 ? 12.965 25.923 16.981 1.00 37.47 829 ASP A C 1
ATOM 6779 O O . ASP A 1 829 ? 13.507 25.093 16.244 1.00 37.47 829 ASP A O 1
ATOM 6783 N N . GLU A 1 830 ? 13.635 26.958 17.509 1.00 36.25 830 GLU A N 1
ATOM 6784 C CA . GLU A 1 830 ? 15.054 27.338 17.302 1.00 36.25 830 GLU A CA 1
ATOM 6785 C C . GLU A 1 830 ? 16.104 26.214 17.503 1.00 36.25 830 GLU A C 1
ATOM 6787 O O . GLU A 1 830 ? 17.294 26.451 17.319 1.00 36.25 830 GLU A O 1
ATOM 6792 N N . ASN A 1 831 ? 15.724 24.976 17.848 1.00 37.41 831 ASN A N 1
ATOM 6793 C CA . ASN A 1 831 ? 16.666 23.912 18.220 1.00 37.41 831 ASN A CA 1
ATOM 6794 C C . ASN A 1 831 ? 16.446 22.529 17.575 1.00 37.41 831 ASN A C 1
ATOM 6796 O O . ASN A 1 831 ? 17.123 21.578 17.968 1.00 37.41 831 ASN A O 1
ATOM 6800 N N . SER A 1 832 ? 15.565 22.360 16.577 1.00 40.03 832 SER A N 1
ATOM 6801 C CA . SER A 1 832 ? 15.419 21.056 15.888 1.00 40.03 832 SER A CA 1
ATOM 6802 C C . SER A 1 832 ? 15.566 21.131 14.365 1.00 40.03 832 SER A C 1
ATOM 6804 O O . SER A 1 832 ? 14.660 20.813 13.596 1.00 40.03 832 SER A O 1
ATOM 6806 N N . VAL A 1 833 ? 16.763 21.513 13.911 1.00 49.16 833 VAL A N 1
ATOM 6807 C CA . VAL A 1 833 ? 17.153 21.384 12.499 1.00 49.16 833 VAL A CA 1
ATOM 6808 C C . VAL A 1 833 ? 17.243 19.893 12.155 1.00 49.16 833 VAL A C 1
ATOM 6810 O O . VAL A 1 833 ? 18.163 19.199 12.592 1.00 49.16 833 VAL A O 1
ATOM 6813 N N . GLU A 1 834 ? 16.292 19.367 11.376 1.00 56.34 834 GLU A N 1
ATOM 6814 C CA . GLU A 1 834 ? 16.423 18.011 10.837 1.00 56.34 834 GLU A CA 1
ATOM 6815 C C . GLU A 1 834 ? 17.423 18.039 9.674 1.00 56.34 834 GLU A C 1
ATOM 6817 O O . GLU A 1 834 ? 17.103 18.434 8.553 1.00 56.34 834 GLU A O 1
ATOM 6822 N N . LEU A 1 835 ? 18.660 17.631 9.961 1.00 63.78 835 LEU A N 1
ATOM 6823 C CA . LEU A 1 835 ? 19.725 17.503 8.971 1.00 63.78 835 LEU A CA 1
ATOM 6824 C C . LEU A 1 835 ? 19.439 16.310 8.048 1.00 63.78 835 LEU A C 1
ATOM 6826 O O . LEU A 1 835 ? 19.498 15.141 8.444 1.00 63.78 835 LEU A O 1
ATOM 6830 N N . LEU A 1 836 ? 19.114 16.622 6.796 1.00 75.38 836 LEU A N 1
ATOM 6831 C CA . LEU A 1 836 ? 19.018 15.653 5.714 1.00 75.38 836 LEU A CA 1
ATOM 6832 C C . LEU A 1 836 ? 20.299 15.703 4.891 1.00 75.38 836 LEU A C 1
ATOM 6834 O O . LEU A 1 836 ? 20.937 16.743 4.764 1.00 75.38 836 LEU A O 1
ATOM 6838 N N . HIS A 1 837 ? 20.674 14.578 4.304 1.00 74.62 837 HIS A N 1
ATOM 6839 C CA . HIS A 1 837 ? 21.927 14.472 3.578 1.00 74.62 837 HIS A CA 1
ATOM 6840 C C . HIS A 1 837 ? 21.706 13.835 2.212 1.00 74.62 837 HIS A C 1
ATOM 6842 O O . HIS A 1 837 ? 21.162 12.733 2.108 1.00 74.62 837 HIS A O 1
ATOM 6848 N N . LEU A 1 838 ? 22.144 14.536 1.168 1.00 74.06 838 LEU A N 1
ATOM 6849 C CA . LEU A 1 838 ? 22.350 13.977 -0.159 1.00 74.06 838 LEU A CA 1
ATOM 6850 C C . LEU A 1 838 ? 23.660 13.211 -0.132 1.00 74.06 838 LEU A C 1
ATOM 6852 O O . LEU A 1 838 ? 24.729 13.768 0.128 1.00 74.06 838 LEU A O 1
ATOM 6856 N N . PHE A 1 839 ? 23.562 11.928 -0.418 1.00 65.94 839 PHE A N 1
ATOM 6857 C CA . PHE A 1 839 ? 24.717 11.061 -0.497 1.00 65.94 839 PHE A CA 1
ATOM 6858 C C . PHE A 1 839 ? 24.814 10.505 -1.903 1.00 65.94 839 PHE A C 1
ATOM 6860 O O . PHE A 1 839 ? 23.834 10.415 -2.644 1.00 65.94 839 PHE A O 1
ATOM 6867 N N . GLY A 1 840 ? 26.031 10.150 -2.266 1.00 55.94 840 GLY A N 1
ATOM 6868 C CA . GLY A 1 840 ? 26.310 9.579 -3.552 1.00 55.94 840 GLY A CA 1
ATOM 6869 C C . GLY A 1 840 ? 26.482 8.064 -3.533 1.00 55.94 840 GLY A C 1
ATOM 6870 O O . GLY A 1 840 ? 27.003 7.491 -2.575 1.00 55.94 840 GLY A O 1
ATOM 6871 N N . THR A 1 841 ? 26.094 7.427 -4.637 1.00 50.38 841 THR A N 1
ATOM 6872 C CA . THR A 1 841 ? 26.316 6.018 -5.002 1.00 50.38 841 THR A CA 1
ATOM 6873 C C . THR A 1 841 ? 27.793 5.620 -5.201 1.00 50.38 841 THR A C 1
ATOM 6875 O O . THR A 1 841 ? 28.156 4.835 -6.079 1.00 50.38 841 THR A O 1
ATOM 6878 N N . SER A 1 842 ? 28.709 6.219 -4.441 1.00 52.12 842 SER A N 1
ATOM 6879 C CA . SER A 1 842 ? 30.019 5.635 -4.144 1.00 52.12 842 SER A CA 1
ATOM 6880 C C . SER A 1 842 ? 29.996 4.851 -2.829 1.00 52.12 842 SER A C 1
ATOM 6882 O O . SER A 1 842 ? 31.047 4.447 -2.336 1.00 52.12 842 SER A O 1
ATOM 6884 N N . THR A 1 843 ? 28.813 4.685 -2.234 1.00 63.09 843 THR A N 1
ATOM 6885 C CA . THR A 1 843 ? 28.599 4.069 -0.927 1.00 63.09 843 THR A CA 1
ATOM 6886 C C . THR A 1 843 ? 27.346 3.193 -0.971 1.00 63.09 843 THR A C 1
ATOM 6888 O O . THR A 1 843 ? 26.356 3.608 -1.566 1.00 63.09 843 THR A O 1
ATOM 6891 N N . PRO A 1 844 ? 27.312 2.053 -0.256 1.00 69.19 844 PRO A N 1
ATOM 6892 C CA . PRO A 1 844 ? 26.131 1.187 -0.199 1.00 69.19 844 PRO A CA 1
ATOM 6893 C C . PRO A 1 844 ? 24.891 1.849 0.436 1.00 69.19 844 PRO A C 1
ATOM 6895 O O . PRO A 1 844 ? 23.853 1.208 0.570 1.00 69.19 844 PRO A O 1
ATOM 6898 N N . LEU A 1 845 ? 24.986 3.106 0.881 1.00 72.75 845 LEU A N 1
ATOM 6899 C CA . LEU A 1 845 ? 23.977 3.836 1.649 1.00 72.75 845 LEU A CA 1
ATOM 6900 C C . LEU A 1 845 ? 22.582 3.757 1.016 1.00 72.75 845 LEU A C 1
ATOM 6902 O O . LEU A 1 845 ? 21.601 3.481 1.711 1.00 72.75 845 LEU A O 1
ATOM 6906 N N . GLY A 1 846 ? 22.482 3.943 -0.299 1.00 70.56 846 GLY A N 1
ATOM 6907 C CA . GLY A 1 846 ? 21.190 4.047 -0.984 1.00 70.56 846 GLY A CA 1
ATOM 6908 C C . GLY A 1 846 ? 20.516 2.717 -1.216 1.00 70.56 846 GLY A C 1
ATOM 6909 O O . GLY A 1 846 ? 19.296 2.628 -1.077 1.00 70.56 846 GLY A O 1
ATOM 6910 N N . ILE A 1 847 ? 21.312 1.686 -1.487 1.00 79.19 847 ILE A N 1
ATOM 6911 C CA . ILE A 1 847 ? 20.834 0.320 -1.669 1.00 79.19 847 ILE A CA 1
ATOM 6912 C C . ILE A 1 847 ? 20.601 -0.406 -0.331 1.00 79.19 847 ILE A C 1
ATOM 6914 O O . ILE A 1 847 ? 19.723 -1.260 -0.260 1.00 79.19 847 ILE A O 1
ATOM 6918 N N . VAL A 1 848 ? 21.304 -0.037 0.750 1.00 82.94 848 VAL A N 1
ATOM 6919 C CA . VAL A 1 848 ? 21.130 -0.611 2.104 1.00 82.94 848 VAL A CA 1
ATOM 6920 C C . VAL A 1 848 ? 19.957 0.022 2.861 1.00 82.94 848 VAL A C 1
ATOM 6922 O O . VAL A 1 848 ? 19.312 -0.654 3.662 1.00 82.94 848 VAL A O 1
ATOM 6925 N N . SER A 1 849 ? 19.641 1.297 2.610 1.00 80.38 849 SER A N 1
ATOM 6926 C CA . SER A 1 849 ? 18.594 2.043 3.334 1.00 80.38 849 SER A CA 1
ATOM 6927 C C . SER A 1 849 ? 17.232 1.327 3.454 1.00 80.38 849 SER A C 1
ATOM 6929 O O . SER A 1 849 ? 16.650 1.360 4.542 1.00 80.38 849 SER A O 1
ATOM 6931 N N . PRO A 1 850 ? 16.710 0.637 2.418 1.00 81.88 850 PRO A N 1
ATOM 6932 C CA . PRO A 1 850 ? 15.457 -0.120 2.517 1.00 81.88 850 PRO A CA 1
ATOM 6933 C C . PRO A 1 850 ? 15.502 -1.303 3.498 1.00 81.88 850 PRO A C 1
ATOM 6935 O O . PRO A 1 850 ? 14.454 -1.769 3.943 1.00 81.88 850 PRO A O 1
ATOM 6938 N N . PHE A 1 851 ? 16.698 -1.788 3.838 1.00 85.31 851 PHE A N 1
ATOM 6939 C CA . PHE A 1 851 ? 16.911 -2.979 4.661 1.00 85.31 851 PHE A CA 1
ATOM 6940 C C . PHE A 1 851 ? 17.177 -2.669 6.138 1.00 85.31 851 PHE A C 1
ATOM 6942 O O . PHE A 1 851 ? 17.328 -3.593 6.938 1.00 85.31 851 PHE A O 1
ATOM 6949 N N . ILE A 1 852 ? 17.191 -1.395 6.537 1.00 84.06 852 ILE A N 1
ATOM 6950 C CA . ILE A 1 852 ? 17.375 -0.986 7.936 1.00 84.06 852 ILE A CA 1
ATOM 6951 C C . ILE A 1 852 ? 16.304 -1.648 8.820 1.00 84.06 852 ILE A C 1
ATOM 6953 O O . ILE A 1 852 ? 15.109 -1.566 8.533 1.00 84.06 852 ILE A O 1
ATOM 6957 N N . ARG A 1 853 ? 16.728 -2.295 9.916 1.00 82.12 853 ARG A N 1
ATOM 6958 C CA . ARG A 1 853 ? 15.864 -3.036 10.862 1.00 82.12 853 ARG A CA 1
ATOM 6959 C C . ARG A 1 853 ? 15.057 -4.187 10.240 1.00 82.12 853 ARG A C 1
ATOM 6961 O O . ARG A 1 853 ? 14.029 -4.590 10.792 1.00 82.12 853 ARG A O 1
ATOM 6968 N N . THR A 1 854 ? 15.494 -4.725 9.104 1.00 84.31 854 THR A N 1
ATOM 6969 C CA . THR A 1 854 ? 14.858 -5.906 8.504 1.00 84.31 854 THR A CA 1
ATOM 6970 C C . THR A 1 854 ? 15.377 -7.202 9.121 1.00 84.31 854 THR A C 1
ATOM 6972 O O . THR A 1 854 ? 16.503 -7.277 9.611 1.00 84.31 854 THR A O 1
ATOM 6975 N N . ASN A 1 855 ? 14.524 -8.230 9.118 1.00 86.56 855 ASN A N 1
ATOM 6976 C CA . ASN A 1 855 ? 14.896 -9.578 9.529 1.00 86.56 855 ASN A CA 1
ATOM 6977 C C . ASN A 1 855 ? 14.616 -10.558 8.382 1.00 86.56 855 ASN A C 1
ATOM 6979 O O . ASN A 1 855 ? 13.453 -10.803 8.049 1.00 86.56 855 ASN A O 1
ATOM 6983 N N . PHE A 1 856 ? 15.677 -11.085 7.778 1.00 86.00 856 PHE A N 1
ATOM 6984 C CA . PHE A 1 856 ? 15.620 -12.032 6.673 1.00 86.00 856 PHE A CA 1
ATOM 6985 C C . PHE A 1 856 ? 15.249 -13.438 7.153 1.00 86.00 856 PHE A C 1
ATOM 6987 O O . PHE A 1 856 ? 15.656 -13.902 8.221 1.00 86.00 856 PHE A O 1
ATOM 6994 N N . LEU A 1 857 ? 14.491 -14.166 6.332 1.00 83.50 857 LEU A N 1
ATOM 6995 C CA . LEU A 1 857 ? 14.298 -15.598 6.544 1.00 83.50 857 LEU A CA 1
ATOM 6996 C C . LEU A 1 857 ? 15.591 -16.320 6.161 1.00 83.50 857 LEU A C 1
ATOM 6998 O O . LEU A 1 857 ? 16.186 -16.007 5.131 1.00 83.50 857 LEU A O 1
ATOM 7002 N N . LYS A 1 858 ? 16.018 -17.308 6.954 1.00 80.62 858 LYS A N 1
ATOM 7003 C CA . LYS A 1 858 ? 17.257 -18.049 6.666 1.00 80.62 858 LYS A CA 1
ATOM 7004 C C . LYS A 1 858 ? 17.227 -18.699 5.275 1.00 80.62 858 LYS A C 1
ATOM 7006 O O . LYS A 1 858 ? 18.244 -18.691 4.598 1.00 80.62 858 LYS A O 1
ATOM 7011 N N . ASP A 1 859 ? 16.050 -19.150 4.838 1.00 79.69 859 ASP A N 1
ATOM 7012 C CA . ASP A 1 859 ? 15.823 -19.776 3.527 1.00 79.69 859 ASP A CA 1
ATOM 7013 C C . ASP A 1 859 ? 15.845 -18.782 2.348 1.00 79.69 859 ASP A C 1
ATOM 7015 O O . ASP A 1 859 ? 15.837 -19.200 1.195 1.00 79.69 859 ASP A O 1
ATOM 7019 N N . SER A 1 860 ? 15.834 -17.470 2.618 1.00 82.19 860 SER A N 1
ATOM 7020 C CA . SER A 1 860 ? 15.871 -16.422 1.582 1.00 82.19 860 SER A CA 1
ATOM 7021 C C . SER A 1 860 ? 17.282 -15.934 1.238 1.00 82.19 860 SER A C 1
ATOM 7023 O O . SER A 1 860 ? 17.424 -15.096 0.354 1.00 82.19 860 SER A O 1
ATOM 7025 N N . LEU A 1 861 ? 18.306 -16.432 1.938 1.00 83.94 861 LEU A N 1
ATOM 7026 C CA . LEU A 1 861 ? 19.712 -16.078 1.739 1.00 83.94 861 LEU A CA 1
ATOM 7027 C C . LEU A 1 861 ? 20.418 -17.204 0.946 1.00 83.94 861 LEU A C 1
ATOM 7029 O O . LEU A 1 861 ? 20.118 -18.371 1.208 1.00 83.94 861 LEU A O 1
ATOM 7033 N N . PRO A 1 862 ? 21.312 -16.886 -0.013 1.00 87.81 862 PRO A N 1
ATOM 7034 C CA . PRO A 1 862 ? 21.815 -15.553 -0.334 1.00 87.81 862 PRO A CA 1
ATOM 7035 C C . PRO A 1 862 ? 20.812 -14.714 -1.141 1.00 87.81 862 PRO A C 1
ATOM 7037 O O . PRO A 1 862 ? 20.092 -15.223 -1.999 1.00 87.81 862 PRO A O 1
ATOM 7040 N N . TYR A 1 863 ? 20.767 -13.413 -0.854 1.00 89.56 863 TYR A N 1
ATOM 7041 C CA . TYR A 1 863 ? 19.828 -12.478 -1.481 1.00 89.56 863 TYR A CA 1
ATOM 7042 C C . TYR A 1 863 ? 20.589 -11.400 -2.253 1.00 89.56 863 TYR A C 1
ATOM 7044 O O . TYR A 1 863 ? 21.408 -10.698 -1.664 1.00 89.56 863 TYR A O 1
ATOM 7052 N N . TYR A 1 864 ? 20.319 -11.268 -3.555 1.00 91.38 864 TYR A N 1
ATOM 7053 C CA . TYR A 1 864 ? 21.026 -10.359 -4.464 1.00 91.38 864 TYR A CA 1
ATOM 7054 C C . TYR A 1 864 ? 20.107 -9.244 -4.950 1.00 91.38 864 TYR A C 1
ATOM 7056 O O . TYR A 1 864 ? 19.048 -9.501 -5.528 1.00 91.38 864 TYR A O 1
ATOM 7064 N N . VAL A 1 865 ? 20.545 -8.005 -4.755 1.00 91.38 865 VAL A N 1
ATOM 7065 C CA . VAL A 1 865 ? 19.809 -6.803 -5.136 1.00 91.38 865 VAL A CA 1
ATOM 7066 C C . VAL A 1 865 ? 20.729 -5.872 -5.897 1.00 91.38 865 VAL A C 1
ATOM 7068 O O . VAL A 1 865 ? 21.889 -5.722 -5.532 1.00 91.38 865 VAL A O 1
ATOM 7071 N N . TYR A 1 866 ? 20.220 -5.209 -6.924 1.00 91.00 866 TYR A N 1
ATOM 7072 C CA . TYR A 1 866 ? 20.941 -4.143 -7.601 1.00 91.00 866 TYR A CA 1
ATOM 7073 C C . TYR A 1 866 ? 20.066 -2.899 -7.750 1.00 91.00 866 TYR A C 1
ATOM 7075 O O . TYR A 1 866 ? 18.838 -2.962 -7.684 1.00 91.00 866 TYR A O 1
ATOM 7083 N N . SER A 1 867 ? 20.711 -1.751 -7.904 1.00 87.38 867 SER A N 1
ATOM 7084 C CA . SER A 1 867 ? 20.073 -0.449 -8.018 1.00 87.38 867 SER A CA 1
ATOM 7085 C C . SER A 1 867 ? 20.803 0.415 -9.032 1.00 87.38 867 SER A C 1
ATOM 7087 O O . SER A 1 867 ? 22.011 0.292 -9.236 1.00 87.38 867 SER A O 1
ATOM 7089 N N . ILE A 1 868 ? 20.056 1.329 -9.637 1.00 85.38 868 ILE A N 1
ATOM 7090 C CA . ILE A 1 868 ? 20.588 2.391 -10.479 1.00 85.38 868 ILE A CA 1
ATOM 7091 C C . ILE A 1 868 ? 20.330 3.705 -9.750 1.00 85.38 868 ILE A C 1
ATOM 7093 O O . ILE A 1 868 ? 19.187 4.024 -9.416 1.00 85.38 868 ILE A O 1
ATOM 7097 N N . GLY A 1 869 ? 21.388 4.471 -9.504 1.00 76.69 869 GLY A N 1
ATOM 7098 C CA . GLY A 1 869 ? 21.298 5.712 -8.745 1.00 76.69 869 GLY A CA 1
ATOM 7099 C C . GLY A 1 869 ? 22.275 6.777 -9.222 1.00 76.69 869 GLY A C 1
ATOM 7100 O O . GLY A 1 869 ? 23.069 6.577 -10.145 1.00 76.69 869 GLY A O 1
ATOM 7101 N N . ARG A 1 870 ? 22.180 7.949 -8.594 1.00 76.06 870 ARG A N 1
ATOM 7102 C CA . ARG A 1 870 ? 23.069 9.080 -8.859 1.00 76.06 870 ARG A CA 1
ATOM 7103 C C . ARG A 1 870 ? 24.014 9.277 -7.686 1.00 76.06 870 ARG A C 1
ATOM 7105 O O . ARG A 1 870 ? 23.604 9.348 -6.533 1.00 76.06 870 ARG A O 1
ATOM 7112 N N . ASN A 1 871 ? 25.285 9.412 -8.012 1.00 75.25 871 ASN A N 1
ATOM 7113 C CA . ASN A 1 871 ? 26.345 9.766 -7.101 1.00 75.25 871 ASN A CA 1
ATOM 7114 C C . ASN A 1 871 ? 26.396 11.279 -6.966 1.00 75.25 871 ASN A C 1
ATOM 7116 O O . ASN A 1 871 ? 26.498 11.961 -7.977 1.00 75.25 871 ASN A O 1
ATOM 7120 N N . TYR A 1 872 ? 26.359 11.788 -5.741 1.00 76.00 872 TYR A N 1
ATOM 7121 C CA . TYR A 1 872 ? 26.559 13.189 -5.413 1.00 76.00 872 TYR A CA 1
ATOM 7122 C C . TYR A 1 872 ? 27.779 13.284 -4.508 1.00 76.00 872 TYR A C 1
ATOM 7124 O O . TYR A 1 872 ? 27.736 12.851 -3.358 1.00 76.00 872 TYR A O 1
ATOM 7132 N N . ASN A 1 873 ? 28.871 13.833 -5.030 1.00 72.75 873 ASN A N 1
ATOM 7133 C CA . ASN A 1 873 ? 30.090 14.046 -4.266 1.00 72.75 873 ASN A CA 1
ATOM 7134 C C . ASN A 1 873 ? 30.530 15.512 -4.409 1.00 72.75 873 ASN A C 1
ATOM 7136 O O . ASN A 1 873 ? 30.697 15.974 -5.539 1.00 72.75 873 ASN A O 1
ATOM 7140 N N . PRO A 1 874 ? 30.760 16.243 -3.303 1.00 70.62 874 PRO A N 1
ATOM 7141 C CA . PRO A 1 874 ? 31.205 17.637 -3.360 1.00 70.62 874 PRO A CA 1
ATOM 7142 C C . PRO A 1 874 ? 32.493 17.871 -4.165 1.00 70.62 874 PRO A C 1
ATOM 7144 O O . PRO A 1 874 ? 32.674 18.950 -4.718 1.00 70.62 874 PRO A O 1
ATOM 7147 N N . HIS A 1 875 ? 33.368 16.864 -4.258 1.00 68.38 875 HIS A N 1
ATOM 7148 C CA . HIS A 1 875 ? 34.676 16.952 -4.916 1.00 68.38 875 HIS A CA 1
ATOM 7149 C C . HIS A 1 875 ? 34.689 16.404 -6.348 1.00 68.38 875 HIS A C 1
ATOM 7151 O O . HIS A 1 875 ? 35.478 16.861 -7.168 1.00 68.38 875 HIS A O 1
ATOM 7157 N N . SER A 1 876 ? 33.861 15.398 -6.649 1.00 62.09 876 SER A N 1
ATOM 7158 C CA . SER A 1 876 ? 33.827 14.747 -7.974 1.00 62.09 876 SER A CA 1
ATOM 7159 C C . SER A 1 876 ? 32.555 15.026 -8.774 1.00 62.09 876 SER A C 1
ATOM 7161 O O . SER A 1 876 ? 32.450 14.588 -9.918 1.00 62.09 876 SER A O 1
ATOM 7163 N N . GLY A 1 877 ? 31.623 15.798 -8.214 1.00 68.44 877 GLY A N 1
ATOM 7164 C CA . GLY A 1 877 ? 30.395 16.189 -8.887 1.00 68.44 877 GLY A CA 1
ATOM 7165 C C . GLY A 1 877 ? 29.332 15.098 -8.879 1.00 68.44 877 GLY A C 1
ATOM 7166 O O . GLY A 1 877 ? 29.223 14.307 -7.936 1.00 68.44 877 GLY A O 1
ATOM 7167 N N . GLN A 1 878 ? 28.518 15.086 -9.936 1.00 72.69 878 GLN A N 1
ATOM 7168 C CA . GLN A 1 878 ? 27.458 14.102 -10.126 1.00 72.69 878 GLN A CA 1
ATOM 7169 C C . GLN A 1 878 ? 27.907 12.988 -11.084 1.00 72.69 878 GLN A C 1
ATOM 7171 O O . GLN A 1 878 ? 28.370 13.293 -12.180 1.00 72.69 878 GLN A O 1
ATOM 7176 N N . SER A 1 879 ? 27.718 11.713 -10.720 1.00 73.50 879 SER A N 1
ATOM 7177 C CA . SER A 1 879 ? 27.935 10.577 -11.639 1.00 73.50 879 SER A CA 1
ATOM 7178 C C . SER A 1 879 ? 26.796 9.558 -11.610 1.00 73.50 879 SER A C 1
ATOM 7180 O O . SER A 1 879 ? 26.205 9.307 -10.565 1.00 73.50 879 SER A O 1
ATOM 7182 N N . SER A 1 880 ? 26.444 8.965 -12.750 1.00 79.69 880 SER A N 1
ATOM 7183 C CA . SER A 1 880 ? 25.429 7.898 -12.809 1.00 79.69 880 SER A CA 1
ATOM 7184 C C . SER A 1 880 ? 26.081 6.550 -12.514 1.00 79.69 880 SER A C 1
ATOM 7186 O O . SER A 1 880 ? 27.070 6.201 -13.155 1.00 79.69 880 SER A O 1
ATOM 7188 N N . CYS A 1 881 ? 25.559 5.784 -11.552 1.00 81.00 881 CYS A N 1
ATOM 7189 C CA . CYS A 1 881 ? 26.175 4.521 -11.134 1.00 81.00 881 CYS A CA 1
ATOM 7190 C C . CYS A 1 881 ? 25.171 3.383 -11.001 1.00 81.00 881 CYS A C 1
ATOM 7192 O O . CYS A 1 881 ? 23.992 3.592 -10.708 1.00 81.00 881 CYS A O 1
ATOM 7194 N N . ILE A 1 882 ? 25.693 2.169 -11.150 1.00 85.44 882 ILE A N 1
ATOM 7195 C CA . ILE A 1 882 ? 24.976 0.928 -10.875 1.00 85.44 882 ILE A CA 1
ATOM 7196 C C . ILE A 1 882 ? 25.628 0.256 -9.674 1.00 85.44 882 ILE A C 1
ATOM 7198 O O . ILE A 1 882 ? 26.838 0.008 -9.664 1.00 85.44 882 ILE A O 1
ATOM 7202 N N . GLU A 1 883 ? 24.815 -0.027 -8.667 1.00 87.19 883 GLU A N 1
ATOM 7203 C CA . GLU A 1 883 ? 25.219 -0.643 -7.410 1.00 87.19 883 GLU A CA 1
ATOM 7204 C C . GLU A 1 883 ? 24.568 -2.009 -7.260 1.00 87.19 883 GLU A C 1
ATOM 7206 O O . GLU A 1 883 ? 23.457 -2.242 -7.728 1.00 87.19 883 GLU A O 1
ATOM 7211 N N . LEU A 1 884 ? 25.258 -2.903 -6.574 1.00 89.19 884 LEU A N 1
ATOM 7212 C CA . LEU A 1 884 ? 24.809 -4.244 -6.264 1.00 89.19 884 LEU A CA 1
ATOM 7213 C C . LEU A 1 884 ? 25.133 -4.542 -4.805 1.00 89.19 884 LEU A C 1
ATOM 7215 O O . LEU A 1 884 ? 26.203 -4.199 -4.305 1.00 89.19 884 LEU A O 1
ATOM 7219 N N . LEU A 1 885 ? 24.200 -5.184 -4.119 1.00 90.44 885 LEU A N 1
ATOM 7220 C CA . LEU A 1 885 ? 24.309 -5.590 -2.732 1.00 90.44 885 LEU A CA 1
ATOM 7221 C C . LEU A 1 885 ? 23.864 -7.047 -2.605 1.00 90.44 885 LEU A C 1
ATOM 7223 O O . LEU A 1 885 ? 22.773 -7.413 -3.044 1.00 90.44 885 LEU A O 1
ATOM 7227 N N . ALA A 1 886 ? 24.709 -7.866 -1.991 1.00 90.81 886 A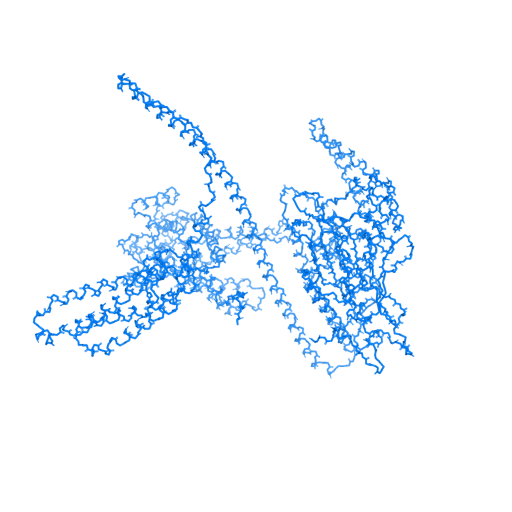LA A N 1
ATOM 7228 C CA . ALA A 1 886 ? 24.413 -9.256 -1.685 1.00 90.81 886 ALA A CA 1
ATOM 7229 C C . ALA A 1 886 ? 24.429 -9.490 -0.174 1.00 90.81 886 ALA A C 1
ATOM 7231 O O . ALA A 1 886 ? 25.310 -8.985 0.526 1.00 90.81 886 ALA A O 1
ATOM 7232 N N . PHE A 1 887 ? 23.465 -10.274 0.307 1.00 91.44 887 PHE A N 1
ATOM 7233 C CA . PHE A 1 887 ? 23.336 -10.668 1.707 1.00 91.44 887 PHE A CA 1
ATOM 7234 C C . PHE A 1 887 ? 23.580 -12.162 1.881 1.00 91.44 887 PHE A C 1
ATOM 7236 O O . PHE A 1 887 ? 23.099 -12.968 1.083 1.00 91.44 887 PHE A O 1
ATOM 7243 N N . SER A 1 888 ? 24.244 -12.520 2.974 1.00 90.56 888 SER A N 1
ATOM 7244 C CA . SER A 1 888 ? 24.503 -13.894 3.395 1.00 90.56 888 SER A CA 1
ATOM 7245 C C . SER A 1 888 ? 24.187 -14.098 4.884 1.00 90.56 888 SER A C 1
ATOM 7247 O O . SER A 1 888 ? 24.119 -13.146 5.660 1.00 90.56 888 SER A O 1
ATOM 7249 N N . ASN A 1 889 ? 23.971 -15.357 5.271 1.00 86.69 889 ASN A N 1
ATOM 7250 C CA . ASN A 1 889 ? 23.850 -15.821 6.654 1.00 86.69 889 ASN A CA 1
ATOM 7251 C C . ASN A 1 889 ? 25.171 -16.369 7.246 1.00 86.69 889 ASN A C 1
ATOM 7253 O O . ASN A 1 889 ? 25.165 -16.800 8.398 1.00 86.69 889 ASN A O 1
ATOM 7257 N N . GLU A 1 890 ? 26.265 -16.400 6.481 1.00 83.50 890 GLU A N 1
ATOM 7258 C CA . GLU A 1 890 ? 27.587 -16.888 6.890 1.00 83.50 890 GLU A CA 1
ATOM 7259 C C . GLU A 1 890 ? 28.618 -15.752 6.815 1.00 83.50 890 GLU A C 1
ATOM 7261 O O . GLU A 1 890 ? 28.811 -15.148 5.760 1.00 83.50 890 GLU A O 1
ATOM 7266 N N . HIS A 1 891 ? 29.288 -15.480 7.936 1.00 82.88 891 HIS A N 1
ATOM 7267 C CA . HIS A 1 891 ? 30.335 -14.458 8.057 1.00 82.88 891 HIS A CA 1
ATOM 7268 C C . HIS A 1 891 ? 31.681 -14.924 7.494 1.00 82.88 891 HIS A C 1
ATOM 7270 O O . HIS A 1 891 ? 31.913 -16.127 7.331 1.00 82.88 891 HIS A O 1
ATOM 7276 N N . SER A 1 892 ? 32.583 -13.976 7.222 1.00 74.50 892 SER A N 1
ATOM 7277 C CA . SER A 1 892 ? 33.917 -14.299 6.709 1.00 74.50 892 SER A CA 1
ATOM 7278 C C . SER A 1 892 ? 34.764 -14.952 7.801 1.00 74.50 892 SER A C 1
ATOM 7280 O O . SER A 1 892 ? 34.866 -14.453 8.924 1.00 74.50 892 SER A O 1
ATOM 7282 N N . GLN A 1 893 ? 35.411 -16.070 7.472 1.00 67.62 893 GLN A N 1
ATOM 7283 C CA . GLN A 1 893 ? 36.314 -16.766 8.401 1.00 67.62 893 GLN A CA 1
ATOM 7284 C C . GLN A 1 893 ? 37.735 -16.181 8.384 1.00 67.62 893 GLN A C 1
ATOM 7286 O O . GLN A 1 893 ? 38.578 -16.570 9.189 1.00 67.62 893 GLN A O 1
ATOM 7291 N N . HIS A 1 894 ? 38.006 -15.233 7.485 1.00 67.38 894 HIS A N 1
ATOM 7292 C CA . HIS A 1 894 ? 39.343 -14.716 7.186 1.00 67.38 894 HIS A CA 1
ATOM 7293 C C . HIS A 1 894 ? 39.576 -13.281 7.696 1.00 67.38 894 HIS A C 1
ATOM 7295 O O . HIS A 1 894 ? 40.502 -12.594 7.253 1.00 67.38 894 HIS A O 1
ATOM 7301 N N . LEU A 1 895 ? 38.748 -12.803 8.630 1.00 71.56 895 LEU A N 1
ATOM 7302 C CA . LEU A 1 895 ? 38.944 -11.512 9.292 1.00 71.56 895 LEU A CA 1
ATOM 7303 C C . LEU A 1 895 ? 40.061 -11.583 10.345 1.00 71.56 895 LEU A C 1
ATOM 7305 O O . LEU A 1 895 ? 40.091 -12.500 11.173 1.00 71.56 895 LEU A O 1
ATOM 7309 N N . LEU A 1 896 ? 40.915 -10.552 10.383 1.00 57.97 896 LEU A N 1
ATOM 7310 C CA . LEU A 1 896 ? 42.090 -10.408 11.267 1.00 57.97 896 LEU A CA 1
ATOM 7311 C C . LEU A 1 896 ? 41.757 -10.185 12.764 1.00 57.97 896 LEU A C 1
ATOM 7313 O O . LEU A 1 896 ? 42.557 -9.647 13.522 1.00 57.97 896 LEU A O 1
ATOM 7317 N N . VAL A 1 897 ? 40.566 -10.591 13.210 1.00 55.78 897 VAL A N 1
ATOM 7318 C CA . VAL A 1 897 ? 40.109 -10.521 14.612 1.00 55.78 897 VAL A CA 1
ATOM 7319 C C . VAL A 1 897 ? 39.902 -11.924 15.210 1.00 55.78 897 VAL A C 1
ATOM 7321 O O . VAL A 1 897 ? 39.902 -12.079 16.428 1.00 55.78 897 VAL A O 1
ATOM 7324 N N . SER A 1 898 ? 39.804 -12.971 14.381 1.00 54.12 898 SER A N 1
ATOM 7325 C CA . SER A 1 898 ? 39.602 -14.358 14.828 1.00 54.12 898 SER A CA 1
ATOM 7326 C C . SER A 1 898 ? 40.903 -15.038 15.305 1.00 54.12 898 SER A C 1
ATOM 7328 O O . SER A 1 898 ? 41.994 -14.741 14.823 1.00 54.12 898 SER A O 1
ATOM 7330 N N . ASP A 1 899 ? 40.807 -15.972 16.262 1.00 47.09 899 ASP A N 1
ATOM 7331 C CA . ASP A 1 899 ? 41.945 -16.623 16.949 1.00 47.09 899 ASP A CA 1
ATOM 7332 C C . ASP A 1 899 ? 42.822 -17.550 16.070 1.00 47.09 899 ASP A C 1
ATOM 7334 O O . ASP A 1 899 ? 43.775 -18.160 16.557 1.00 47.09 899 ASP A O 1
ATOM 7338 N N . HIS A 1 900 ? 42.569 -17.635 14.763 1.00 48.75 900 HIS A N 1
ATOM 7339 C CA . HIS A 1 900 ? 43.191 -18.595 13.844 1.00 48.75 900 HIS A CA 1
ATOM 7340 C C . HIS A 1 900 ? 44.394 -18.026 13.060 1.00 48.75 900 HIS A C 1
ATOM 7342 O O . HIS A 1 900 ? 44.483 -18.158 11.843 1.00 48.75 900 HIS A O 1
ATOM 7348 N N . HIS A 1 901 ? 45.367 -17.408 13.736 1.00 43.56 901 HIS A N 1
ATOM 7349 C CA . HIS A 1 901 ? 46.487 -16.734 13.050 1.00 43.56 901 HIS A CA 1
ATOM 7350 C C . HIS A 1 901 ? 47.516 -17.675 12.386 1.00 43.56 901 HIS A C 1
ATOM 7352 O O . HIS A 1 901 ? 48.126 -17.294 11.391 1.00 43.56 901 HIS A O 1
ATOM 7358 N N . ALA A 1 902 ? 47.701 -18.909 12.871 1.00 44.00 902 ALA A N 1
ATOM 7359 C CA . ALA A 1 902 ? 48.681 -19.834 12.279 1.00 44.00 902 ALA A CA 1
ATOM 7360 C C . ALA A 1 902 ? 48.197 -20.481 10.962 1.00 44.00 902 ALA A C 1
ATOM 7362 O O . ALA A 1 902 ? 49.014 -20.814 10.111 1.00 44.00 902 ALA A O 1
ATOM 7363 N N . ALA A 1 903 ? 46.877 -20.602 10.765 1.00 45.16 903 ALA A N 1
ATOM 7364 C CA . ALA A 1 903 ? 46.265 -21.111 9.529 1.00 45.16 903 ALA A CA 1
ATOM 7365 C C . ALA A 1 903 ? 45.860 -19.986 8.547 1.00 45.16 903 ALA A C 1
ATOM 7367 O O . ALA A 1 903 ? 45.645 -20.236 7.361 1.00 45.16 903 ALA A O 1
ATOM 7368 N N . GLY A 1 904 ? 45.773 -18.738 9.028 1.00 50.78 904 GLY A N 1
ATOM 7369 C CA . GLY A 1 904 ? 45.223 -17.594 8.293 1.00 50.78 904 GLY A CA 1
ATOM 7370 C C . GLY A 1 904 ? 46.049 -17.124 7.091 1.00 50.78 904 GLY A C 1
ATOM 7371 O O . GLY A 1 904 ? 45.467 -16.732 6.085 1.00 50.78 904 GLY A O 1
ATOM 7372 N N . ASN A 1 905 ? 47.384 -17.212 7.132 1.00 59.50 905 ASN A N 1
ATOM 7373 C CA . ASN A 1 905 ? 48.231 -16.791 6.003 1.00 59.50 905 ASN A CA 1
ATOM 7374 C C . ASN A 1 905 ? 48.151 -17.749 4.803 1.00 59.50 905 ASN A C 1
ATOM 7376 O O . ASN A 1 905 ? 48.170 -17.302 3.655 1.00 59.50 905 ASN A O 1
ATOM 7380 N N . GLU A 1 906 ? 48.047 -19.059 5.043 1.00 62.78 906 GLU A N 1
ATOM 7381 C CA . GLU A 1 906 ? 47.847 -20.043 3.970 1.00 62.78 906 GLU A CA 1
ATOM 7382 C C . GLU A 1 906 ? 46.436 -19.948 3.388 1.00 62.78 906 GLU A C 1
ATOM 7384 O O . GLU A 1 906 ? 46.269 -19.935 2.169 1.00 62.78 906 GLU A O 1
ATOM 7389 N N . GLN A 1 907 ? 45.426 -19.786 4.245 1.00 64.31 907 GLN A N 1
ATOM 7390 C CA . GLN A 1 907 ? 44.042 -19.587 3.819 1.00 64.31 907 GLN A CA 1
ATOM 7391 C C . GLN A 1 907 ? 43.846 -18.279 3.036 1.00 64.31 907 GLN A C 1
ATOM 7393 O O . GLN A 1 907 ? 43.153 -18.275 2.020 1.00 64.31 907 GLN A O 1
ATOM 7398 N N . ALA A 1 908 ? 44.506 -17.187 3.435 1.00 67.75 908 ALA A N 1
ATOM 7399 C CA . ALA A 1 908 ? 44.479 -15.920 2.704 1.00 67.75 908 ALA A CA 1
ATOM 7400 C C . ALA A 1 908 ? 45.128 -16.038 1.317 1.00 67.75 908 ALA A C 1
ATOM 7402 O O . ALA A 1 908 ? 44.573 -15.543 0.334 1.00 67.75 908 ALA A O 1
ATOM 7403 N N . LYS A 1 909 ? 46.268 -16.738 1.216 1.00 73.94 909 LYS A N 1
ATOM 7404 C CA . LYS A 1 909 ? 46.908 -17.042 -0.075 1.00 73.94 909 LYS A CA 1
ATOM 7405 C C . LYS A 1 909 ? 46.011 -17.912 -0.953 1.00 73.94 909 LYS A C 1
ATOM 7407 O O . LYS A 1 909 ? 45.868 -17.627 -2.138 1.00 73.94 909 LYS A O 1
ATOM 7412 N N . HIS A 1 910 ? 45.363 -18.922 -0.375 1.00 77.50 910 HIS A N 1
ATOM 7413 C CA . HIS A 1 910 ? 44.420 -19.780 -1.088 1.00 77.50 910 HIS A CA 1
ATOM 7414 C C . HIS A 1 910 ? 43.212 -18.994 -1.622 1.00 77.50 910 HIS A C 1
ATOM 7416 O O . HIS A 1 910 ? 42.863 -19.122 -2.796 1.00 77.50 910 HIS A O 1
ATOM 7422 N N . PHE A 1 911 ? 42.616 -18.128 -0.798 1.00 81.62 911 PHE A N 1
ATOM 7423 C CA . PHE A 1 911 ? 41.548 -17.218 -1.213 1.00 81.62 911 PHE A CA 1
ATOM 7424 C C . PHE A 1 911 ? 41.996 -16.307 -2.363 1.00 81.62 911 PHE A C 1
ATOM 7426 O O . PHE A 1 911 ? 41.290 -16.176 -3.363 1.00 81.62 911 PHE A O 1
ATOM 7433 N N . GLU A 1 912 ? 43.191 -15.719 -2.265 1.00 80.75 912 GLU A N 1
ATOM 7434 C CA . GLU A 1 912 ? 43.747 -14.872 -3.321 1.00 80.75 912 GLU A CA 1
ATOM 7435 C C . GLU A 1 912 ? 43.960 -15.647 -4.632 1.00 80.75 912 GLU A C 1
ATOM 7437 O O . GLU A 1 912 ? 43.638 -15.143 -5.709 1.00 80.75 912 GLU A O 1
ATOM 7442 N N . GLU A 1 913 ? 44.475 -16.876 -4.567 1.00 81.62 913 GLU A N 1
ATOM 7443 C CA . GLU A 1 913 ? 44.633 -17.733 -5.743 1.00 81.62 913 GLU A CA 1
ATOM 7444 C C . GLU A 1 913 ? 43.293 -18.092 -6.385 1.00 81.62 913 GLU A C 1
ATOM 7446 O O . GLU A 1 913 ? 43.178 -18.049 -7.612 1.00 81.62 913 GLU A O 1
ATOM 7451 N N . MET A 1 914 ? 42.276 -18.426 -5.586 1.00 79.62 914 MET A N 1
ATOM 7452 C CA . MET A 1 914 ? 40.922 -18.671 -6.088 1.00 79.62 914 MET A CA 1
ATOM 7453 C C . MET A 1 914 ? 40.345 -17.425 -6.759 1.00 79.62 914 MET A C 1
ATOM 7455 O O . MET A 1 914 ? 39.799 -17.520 -7.860 1.00 79.62 914 MET A O 1
ATOM 7459 N N . LEU A 1 915 ? 40.518 -16.255 -6.140 1.00 83.25 915 LEU A N 1
ATOM 7460 C CA . LEU A 1 915 ? 40.080 -14.980 -6.693 1.00 83.25 915 LEU A CA 1
ATOM 7461 C C . LEU A 1 915 ? 40.765 -14.711 -8.041 1.00 83.25 915 LEU A C 1
ATOM 7463 O O . LEU A 1 915 ? 40.076 -14.496 -9.038 1.00 83.25 915 LEU A O 1
ATOM 7467 N N . LYS A 1 916 ? 42.098 -14.830 -8.120 1.00 84.31 916 LYS A N 1
ATOM 7468 C CA . LYS A 1 916 ? 42.855 -14.683 -9.378 1.00 84.31 916 LYS A CA 1
ATOM 7469 C C . LYS A 1 916 ? 42.383 -15.655 -10.456 1.00 84.31 916 LYS A C 1
ATOM 7471 O O . LYS A 1 916 ? 42.104 -15.227 -11.574 1.00 84.31 916 LYS A O 1
ATOM 7476 N N . LYS A 1 917 ? 42.238 -16.942 -10.118 1.00 81.06 917 LYS A N 1
ATOM 7477 C CA . LYS A 1 917 ? 41.751 -17.975 -11.046 1.00 81.06 917 LYS A CA 1
ATOM 7478 C C . LYS A 1 917 ? 40.353 -17.623 -11.567 1.00 81.06 917 LYS A C 1
ATOM 7480 O O . LYS A 1 917 ? 40.159 -17.583 -12.778 1.00 81.06 917 LYS A O 1
ATOM 7485 N N . SER A 1 918 ? 39.415 -17.278 -10.684 1.00 79.62 918 SER A N 1
ATOM 7486 C CA . SER A 1 918 ? 38.025 -16.956 -11.049 1.00 79.62 918 SER A CA 1
ATOM 7487 C C . SER A 1 918 ? 37.883 -15.740 -11.972 1.00 79.62 918 SER A C 1
ATOM 7489 O O . SER A 1 918 ? 36.988 -15.708 -12.816 1.00 79.62 918 SER A O 1
ATOM 7491 N N . ILE A 1 919 ? 38.770 -14.751 -11.825 1.00 82.12 919 ILE A N 1
ATOM 7492 C CA . ILE A 1 919 ? 38.797 -13.550 -12.662 1.00 82.12 919 ILE A CA 1
ATOM 7493 C C . ILE A 1 919 ? 39.422 -13.883 -14.022 1.00 82.12 919 ILE A C 1
ATOM 7495 O O . ILE A 1 919 ? 38.886 -13.499 -15.055 1.00 82.12 919 ILE A O 1
ATOM 7499 N N . SER A 1 920 ? 40.514 -14.655 -14.032 1.00 72.50 920 SER A N 1
ATOM 7500 C CA . SER A 1 920 ? 41.266 -14.977 -15.252 1.00 72.50 920 SER A CA 1
ATOM 7501 C C . SER A 1 920 ? 40.539 -15.894 -16.244 1.00 72.50 920 SER A C 1
ATOM 7503 O O . SER A 1 920 ? 40.789 -15.807 -17.444 1.00 72.50 920 SER A O 1
ATOM 7505 N N . TYR A 1 921 ? 39.657 -16.782 -15.772 1.00 57.84 921 TYR A N 1
ATOM 7506 C CA . TYR A 1 921 ? 39.171 -17.903 -16.583 1.00 57.84 921 TYR A CA 1
ATOM 7507 C C . TYR A 1 921 ? 37.966 -17.610 -17.477 1.00 57.84 921 TYR A C 1
ATOM 7509 O O . TYR A 1 921 ? 37.623 -18.483 -18.272 1.00 57.84 921 TYR A O 1
ATOM 7517 N N . SER A 1 922 ? 37.292 -16.455 -17.379 1.00 55.28 922 SER A N 1
ATOM 7518 C CA . SER A 1 922 ? 35.973 -16.370 -18.015 1.00 55.28 922 SER A CA 1
ATOM 7519 C C . SER A 1 922 ? 35.583 -15.069 -18.722 1.00 55.28 922 SER A C 1
ATOM 7521 O O . SER A 1 922 ? 34.815 -14.251 -18.209 1.00 55.28 922 SER A O 1
ATOM 7523 N N . PRO A 1 923 ? 36.016 -14.931 -19.987 1.00 51.12 923 PRO A N 1
ATOM 7524 C CA . PRO A 1 923 ? 35.399 -14.023 -20.949 1.00 51.12 923 PRO A CA 1
ATOM 7525 C C . PRO A 1 923 ? 34.027 -14.514 -21.470 1.00 51.12 923 PRO A C 1
ATOM 7527 O O . PRO A 1 923 ? 33.323 -13.749 -22.128 1.00 51.12 923 PRO A O 1
ATOM 7530 N N . THR A 1 924 ? 33.610 -15.755 -21.168 1.00 47.47 924 THR A N 1
ATOM 7531 C CA . THR A 1 924 ? 32.402 -16.407 -21.721 1.00 47.47 924 THR A CA 1
ATOM 7532 C C . THR A 1 924 ? 31.516 -17.077 -20.659 1.00 47.47 924 THR A C 1
ATOM 7534 O O . THR A 1 924 ? 30.975 -18.151 -20.905 1.00 47.47 924 THR A O 1
ATOM 7537 N N . LEU A 1 925 ? 31.345 -16.489 -19.467 1.00 51.91 925 LEU A N 1
ATOM 7538 C CA . LEU A 1 925 ? 30.383 -17.015 -18.482 1.00 51.91 925 LEU A CA 1
ATOM 7539 C C . LEU A 1 925 ? 28.959 -16.931 -19.045 1.00 51.91 925 LEU A C 1
ATOM 7541 O O . LEU A 1 925 ? 28.399 -15.837 -19.192 1.00 51.91 925 LEU A O 1
ATOM 7545 N N . ASN A 1 926 ? 28.372 -18.094 -19.330 1.00 49.34 926 ASN A N 1
ATOM 7546 C CA . ASN A 1 926 ? 26.950 -18.218 -19.606 1.00 49.34 926 ASN A CA 1
ATOM 7547 C C . ASN A 1 926 ? 26.159 -18.001 -18.303 1.00 49.34 926 ASN A C 1
ATOM 7549 O O . ASN A 1 926 ? 26.500 -18.605 -17.283 1.00 49.34 926 ASN A O 1
ATOM 7553 N N . PRO A 1 927 ? 25.068 -17.210 -18.309 1.00 49.41 927 PRO A N 1
ATOM 7554 C CA . PRO A 1 927 ? 24.232 -17.009 -17.121 1.00 49.41 927 PRO A CA 1
ATOM 7555 C C . PRO A 1 927 ? 23.704 -18.318 -16.513 1.00 49.41 927 PRO A C 1
ATOM 7557 O O . PRO A 1 927 ? 23.511 -18.403 -15.306 1.00 49.41 927 PRO A O 1
ATOM 7560 N N . GLN A 1 928 ? 23.517 -19.355 -17.340 1.00 46.78 928 GLN A N 1
ATOM 7561 C CA . GLN A 1 928 ? 23.001 -20.667 -16.930 1.00 46.78 928 GLN A CA 1
ATOM 7562 C C . GLN A 1 928 ? 24.026 -21.548 -16.191 1.00 46.78 928 GLN A C 1
ATOM 7564 O O . GLN A 1 928 ? 23.631 -22.513 -15.541 1.00 46.78 928 GLN A O 1
ATOM 7569 N N . GLU A 1 929 ? 25.320 -21.224 -16.260 1.00 42.94 929 GLU A N 1
ATOM 7570 C CA . GLU A 1 929 ? 26.397 -22.007 -15.633 1.00 42.94 929 GLU A CA 1
ATOM 7571 C C . GLU A 1 929 ? 26.766 -21.497 -14.227 1.00 42.94 929 GLU A C 1
ATOM 7573 O O . GLU A 1 929 ? 27.431 -22.199 -13.464 1.00 42.94 929 GLU A O 1
ATOM 7578 N N . ILE A 1 930 ? 26.307 -20.297 -13.840 1.00 52.81 930 ILE A N 1
ATOM 7579 C CA . ILE A 1 930 ? 26.614 -19.708 -12.530 1.00 52.81 930 ILE A CA 1
ATOM 7580 C C . ILE A 1 930 ? 25.588 -20.149 -11.489 1.00 52.81 930 ILE A C 1
ATOM 7582 O O . ILE A 1 930 ? 24.455 -19.673 -11.441 1.00 52.81 930 ILE A O 1
ATOM 7586 N N . ASN A 1 931 ? 26.013 -21.027 -10.585 1.00 52.16 931 ASN A N 1
ATOM 7587 C CA . ASN A 1 931 ? 25.213 -21.429 -9.436 1.00 52.16 931 ASN A CA 1
ATOM 7588 C C . ASN A 1 931 ? 25.387 -20.427 -8.274 1.00 52.16 931 ASN A C 1
ATOM 7590 O O . ASN A 1 931 ? 26.318 -20.545 -7.477 1.00 52.16 931 ASN A O 1
ATOM 7594 N N . LEU A 1 932 ? 24.484 -19.448 -8.151 1.00 58.97 932 LEU A N 1
ATOM 7595 C CA . LEU A 1 932 ? 24.448 -18.439 -7.068 1.00 58.97 932 LEU A CA 1
ATOM 7596 C C . LEU A 1 932 ? 23.963 -18.996 -5.703 1.00 58.97 932 LEU A C 1
ATOM 7598 O O . LEU A 1 932 ? 23.386 -18.275 -4.899 1.00 58.97 932 LEU A O 1
ATOM 7602 N N . LYS A 1 933 ? 24.121 -20.301 -5.439 1.00 54.75 933 LYS A N 1
ATOM 7603 C CA . LYS A 1 933 ? 23.515 -20.986 -4.274 1.00 54.75 933 LYS A CA 1
ATOM 7604 C C . LYS A 1 933 ? 24.420 -21.119 -3.049 1.00 54.75 933 LYS A C 1
ATOM 7606 O O . LYS A 1 933 ? 23.994 -21.697 -2.053 1.00 54.75 933 LYS A O 1
ATOM 7611 N N . SER A 1 934 ? 25.671 -20.679 -3.123 1.00 65.25 934 SER A N 1
ATOM 7612 C CA . SER A 1 934 ? 26.581 -20.798 -1.982 1.00 65.25 934 SER A CA 1
ATOM 7613 C C . SER A 1 934 ? 26.272 -19.728 -0.942 1.00 65.25 934 SER A C 1
ATOM 7615 O O . SER A 1 934 ? 26.087 -18.564 -1.288 1.00 65.25 934 SER A O 1
ATOM 7617 N N . ASN A 1 935 ? 26.246 -20.129 0.327 1.00 73.50 935 ASN A N 1
ATOM 7618 C CA . ASN A 1 935 ? 25.976 -19.225 1.437 1.00 73.50 935 ASN A CA 1
ATOM 7619 C C . ASN A 1 935 ? 27.223 -18.475 1.911 1.00 73.50 935 ASN A C 1
ATOM 7621 O O . ASN A 1 935 ? 27.072 -17.392 2.450 1.00 73.50 935 ASN A O 1
ATOM 7625 N N . SER A 1 936 ? 28.443 -18.963 1.689 1.00 83.50 936 SER A N 1
ATOM 7626 C CA . SER A 1 936 ? 29.648 -18.295 2.206 1.00 83.50 936 SER A CA 1
ATOM 7627 C C . SER A 1 936 ? 29.858 -16.906 1.583 1.00 83.50 936 SER A C 1
ATOM 7629 O O . SER A 1 936 ? 29.912 -16.772 0.356 1.00 83.50 936 SER A O 1
ATOM 7631 N N . ILE A 1 937 ? 30.024 -15.869 2.418 1.00 86.25 937 ILE A N 1
ATOM 7632 C CA . ILE A 1 937 ? 30.227 -14.485 1.954 1.00 86.25 937 ILE A CA 1
ATOM 7633 C C . ILE A 1 937 ? 31.505 -14.315 1.119 1.00 86.25 937 ILE A C 1
ATOM 7635 O O . ILE A 1 937 ? 31.500 -13.584 0.129 1.00 86.25 937 ILE A O 1
ATOM 7639 N N . ASP A 1 938 ? 32.569 -15.046 1.456 1.00 85.12 938 ASP A N 1
ATOM 7640 C CA . ASP A 1 938 ? 33.847 -15.021 0.737 1.00 85.12 938 ASP A CA 1
ATOM 7641 C C . ASP A 1 938 ? 33.685 -15.588 -0.683 1.00 85.12 938 ASP A C 1
ATOM 7643 O O . ASP A 1 938 ? 34.218 -15.053 -1.658 1.00 85.12 938 ASP A O 1
ATOM 7647 N N . PHE A 1 939 ? 32.866 -16.631 -0.834 1.00 84.62 939 PHE A N 1
ATOM 7648 C CA . PHE A 1 939 ? 32.538 -17.186 -2.144 1.00 84.62 939 PHE A CA 1
ATOM 7649 C C . PHE A 1 939 ? 31.634 -16.252 -2.955 1.00 84.62 939 PHE A C 1
ATOM 7651 O O . PHE A 1 939 ? 31.863 -16.066 -4.150 1.00 84.62 939 PHE A O 1
ATOM 7658 N N . ILE A 1 940 ? 30.647 -15.615 -2.318 1.00 88.38 940 ILE A N 1
ATOM 7659 C CA . ILE A 1 940 ? 29.799 -14.598 -2.959 1.00 88.38 940 ILE A CA 1
ATOM 7660 C C . ILE A 1 940 ? 30.653 -13.427 -3.464 1.00 88.38 940 ILE A C 1
ATOM 7662 O O . ILE A 1 940 ? 30.448 -12.956 -4.583 1.00 88.38 940 ILE A O 1
ATOM 7666 N N . TYR A 1 941 ? 31.644 -12.990 -2.683 1.00 90.56 941 TYR A N 1
ATOM 7667 C CA . TYR A 1 941 ? 32.597 -11.958 -3.088 1.00 90.56 941 TYR A CA 1
ATOM 7668 C C . TYR A 1 941 ? 33.369 -12.352 -4.357 1.00 90.56 941 TYR A C 1
ATOM 7670 O O . TYR A 1 941 ? 33.407 -11.580 -5.318 1.00 90.56 941 TYR A O 1
ATOM 7678 N N . ILE A 1 942 ? 33.928 -13.568 -4.395 1.00 88.00 942 ILE A N 1
ATOM 7679 C CA . ILE A 1 942 ? 34.645 -14.104 -5.565 1.00 88.00 942 ILE A CA 1
ATOM 7680 C C . ILE A 1 942 ? 33.715 -14.189 -6.787 1.00 88.00 942 ILE A C 1
ATOM 7682 O O . ILE A 1 942 ? 34.084 -13.756 -7.881 1.00 88.00 942 ILE A O 1
ATOM 7686 N N . GLN A 1 943 ? 32.492 -14.700 -6.611 1.00 86.06 943 GLN A N 1
ATOM 7687 C CA . GLN A 1 943 ? 31.506 -14.806 -7.689 1.00 86.06 943 GLN A CA 1
ATOM 7688 C C 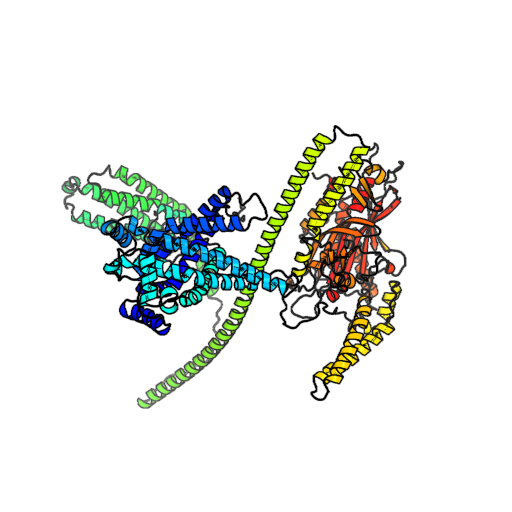. GLN A 1 943 ? 31.146 -13.441 -8.277 1.00 86.06 943 GLN A C 1
ATOM 7690 O O . GLN A 1 943 ? 31.158 -13.278 -9.496 1.00 86.06 943 GLN A O 1
ATOM 7695 N N . LEU A 1 944 ? 30.863 -12.447 -7.431 1.00 89.19 944 LEU A N 1
ATOM 7696 C CA . LEU A 1 944 ? 30.532 -11.097 -7.887 1.00 89.19 944 LEU A CA 1
ATOM 7697 C C . LEU A 1 944 ? 31.715 -10.427 -8.590 1.00 89.19 944 LEU A C 1
ATOM 7699 O O . LEU A 1 944 ? 31.519 -9.788 -9.624 1.00 89.19 944 LEU A O 1
ATOM 7703 N N . ALA A 1 945 ? 32.941 -10.612 -8.091 1.00 89.69 945 ALA A N 1
ATOM 7704 C CA . ALA A 1 945 ? 34.145 -10.120 -8.756 1.00 89.69 945 ALA A CA 1
ATOM 7705 C C . ALA A 1 945 ? 34.315 -10.726 -10.160 1.00 89.69 945 ALA A C 1
ATOM 7707 O O . ALA A 1 945 ? 34.602 -9.996 -11.112 1.00 89.69 945 ALA A O 1
ATOM 7708 N N . SER A 1 946 ? 34.077 -12.032 -10.311 1.00 87.50 946 SER A N 1
ATOM 7709 C CA . SER A 1 946 ? 34.133 -12.723 -11.606 1.00 87.50 946 SER A CA 1
ATOM 7710 C C . SER A 1 946 ? 33.030 -12.244 -12.562 1.00 87.50 946 SE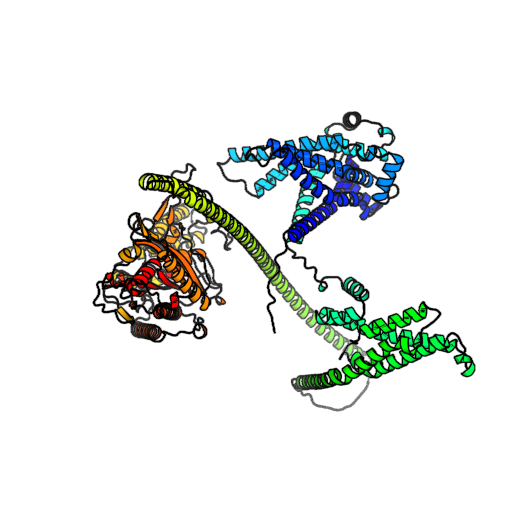R A C 1
ATOM 7712 O O . SER A 1 946 ? 33.329 -11.853 -13.692 1.00 87.50 946 SER A O 1
ATOM 7714 N N . ILE A 1 947 ? 31.773 -12.161 -12.097 1.00 87.12 947 ILE A N 1
ATOM 7715 C CA . ILE A 1 947 ? 30.636 -11.669 -12.897 1.00 87.12 947 ILE A CA 1
ATOM 7716 C C . ILE A 1 947 ? 30.920 -10.259 -13.404 1.00 87.12 947 ILE A C 1
ATOM 7718 O O . ILE A 1 947 ? 30.863 -10.023 -14.608 1.00 87.12 947 ILE A O 1
ATOM 7722 N N . ILE A 1 948 ? 31.270 -9.329 -12.513 1.00 89.38 948 ILE A N 1
ATOM 7723 C CA . ILE A 1 948 ? 31.471 -7.928 -12.890 1.00 89.38 948 ILE A CA 1
ATOM 7724 C C . ILE A 1 948 ? 32.641 -7.808 -13.864 1.00 89.38 948 ILE A C 1
ATOM 7726 O O . ILE A 1 948 ? 32.490 -7.158 -14.896 1.00 89.38 948 ILE A O 1
ATOM 7730 N N . THR A 1 949 ? 33.767 -8.481 -13.612 1.00 88.31 949 THR A N 1
ATOM 7731 C CA . THR A 1 949 ? 34.911 -8.435 -14.537 1.00 88.31 949 THR A CA 1
ATOM 7732 C C . THR A 1 949 ? 34.543 -8.992 -15.919 1.00 88.31 949 THR A C 1
ATOM 7734 O O . THR A 1 949 ? 34.913 -8.400 -16.934 1.00 88.31 949 THR A O 1
ATOM 7737 N N . SER A 1 950 ? 33.719 -10.046 -15.985 1.00 86.12 950 SER A N 1
ATOM 7738 C CA . SER A 1 950 ? 33.227 -10.592 -17.258 1.00 86.12 950 SER A CA 1
ATOM 7739 C C . SER A 1 950 ? 32.383 -9.597 -18.066 1.00 86.12 950 SER A C 1
ATOM 7741 O O . SER A 1 950 ? 32.480 -9.554 -19.296 1.00 86.12 950 SER A O 1
ATOM 7743 N N . LEU A 1 951 ? 31.608 -8.734 -17.394 1.00 87.38 951 LEU A N 1
ATOM 7744 C CA . LEU A 1 951 ? 30.827 -7.681 -18.053 1.00 87.38 951 LEU A CA 1
ATOM 7745 C C . LEU A 1 951 ? 31.731 -6.641 -18.720 1.00 87.38 951 LEU A C 1
ATOM 7747 O O . LEU A 1 951 ? 31.389 -6.154 -19.800 1.00 87.38 951 LEU A O 1
ATOM 7751 N N . TYR A 1 952 ? 32.884 -6.342 -18.113 1.00 88.44 952 TYR A N 1
ATOM 7752 C CA . TYR A 1 952 ? 33.894 -5.455 -18.691 1.00 88.44 952 TYR A CA 1
ATOM 7753 C C . TYR A 1 952 ? 34.658 -6.110 -19.850 1.00 88.44 952 TYR A C 1
ATOM 7755 O O . TYR A 1 952 ? 34.922 -5.429 -20.840 1.00 88.44 952 TYR A O 1
ATOM 7763 N N . TYR A 1 953 ? 34.946 -7.421 -19.807 1.00 85.81 953 TYR A N 1
ATOM 7764 C CA . TYR A 1 953 ? 35.577 -8.122 -20.940 1.00 85.81 953 TYR A CA 1
ATOM 7765 C C . TYR A 1 953 ? 34.759 -8.002 -22.228 1.00 85.81 953 TYR A C 1
ATOM 7767 O O . TYR A 1 953 ? 35.319 -7.769 -23.299 1.00 85.81 953 TYR A O 1
ATOM 7775 N N . ARG A 1 954 ? 33.427 -8.081 -22.123 1.00 85.00 954 ARG A N 1
ATOM 7776 C CA . ARG A 1 954 ? 32.509 -7.931 -23.264 1.00 85.00 954 ARG A CA 1
ATOM 7777 C C . ARG A 1 954 ? 32.577 -6.545 -23.920 1.00 85.00 954 ARG A C 1
ATOM 7779 O O . ARG A 1 954 ? 32.283 -6.430 -25.106 1.00 85.00 954 ARG A O 1
ATOM 7786 N N . LEU A 1 955 ? 32.993 -5.505 -23.190 1.00 85.69 955 LEU A N 1
ATOM 7787 C CA . LEU A 1 955 ? 33.199 -4.161 -23.749 1.00 85.69 955 LEU A CA 1
ATOM 7788 C C . LEU A 1 955 ? 34.492 -4.050 -24.574 1.00 85.69 955 LEU A C 1
ATOM 7790 O O . LEU A 1 955 ? 34.651 -3.082 -25.314 1.00 85.69 955 LEU A O 1
ATOM 7794 N N . ASN A 1 956 ? 35.386 -5.041 -24.477 1.00 85.31 956 ASN A N 1
ATOM 7795 C CA . ASN A 1 956 ? 36.665 -5.106 -25.185 1.00 85.31 956 ASN A CA 1
ATOM 7796 C C . ASN A 1 956 ? 37.562 -3.871 -24.964 1.00 85.31 956 ASN A C 1
ATOM 7798 O O . ASN A 1 956 ? 38.180 -3.352 -25.896 1.00 85.31 956 ASN A O 1
ATOM 7802 N N . LEU A 1 957 ? 37.612 -3.388 -23.721 1.00 85.62 957 LEU A N 1
ATOM 7803 C CA . LEU A 1 957 ? 38.478 -2.289 -23.293 1.00 85.62 957 LEU A CA 1
ATOM 7804 C C . LEU A 1 957 ? 39.681 -2.831 -22.506 1.00 85.62 957 LEU A C 1
ATOM 7806 O O . LEU A 1 957 ? 39.539 -3.866 -21.848 1.00 85.62 957 LEU A O 1
ATOM 7810 N N . PRO A 1 958 ? 40.842 -2.147 -22.519 1.00 89.56 958 PRO A N 1
ATOM 7811 C CA . PRO A 1 958 ? 41.945 -2.505 -21.641 1.00 89.56 958 PRO A CA 1
ATOM 7812 C C . PRO A 1 958 ? 41.559 -2.249 -20.179 1.00 89.56 958 PRO A C 1
ATOM 7814 O O . PRO A 1 958 ? 41.241 -1.113 -19.812 1.00 89.56 958 PRO A O 1
ATOM 7817 N N . ILE A 1 959 ? 41.568 -3.299 -19.357 1.00 91.88 959 ILE A N 1
ATOM 7818 C CA . ILE A 1 959 ? 41.184 -3.230 -17.945 1.00 91.88 959 ILE A CA 1
ATOM 7819 C C . ILE A 1 959 ? 42.257 -3.799 -17.028 1.00 91.88 959 ILE A C 1
ATOM 7821 O O . ILE A 1 959 ? 42.976 -4.737 -17.372 1.00 91.88 959 ILE A O 1
ATOM 7825 N N . ARG A 1 960 ? 42.302 -3.259 -15.817 1.00 91.88 960 ARG A N 1
ATOM 7826 C CA . ARG A 1 960 ? 43.172 -3.683 -14.731 1.00 91.88 960 ARG A CA 1
ATOM 7827 C C . ARG A 1 960 ? 42.334 -3.968 -13.494 1.00 91.88 960 ARG A C 1
ATOM 7829 O O . ARG A 1 960 ? 41.491 -3.162 -13.109 1.00 91.88 960 ARG A O 1
ATOM 7836 N N . VAL A 1 961 ? 42.578 -5.106 -12.855 1.00 92.25 961 VAL A N 1
ATOM 7837 C CA . VAL A 1 961 ? 41.918 -5.499 -11.608 1.00 92.25 961 VAL A CA 1
ATOM 7838 C C . VAL A 1 961 ? 42.962 -5.604 -10.506 1.00 92.25 961 VAL A C 1
ATOM 7840 O O . VAL A 1 961 ? 43.922 -6.371 -10.619 1.00 92.25 961 VAL A O 1
ATOM 7843 N N . ARG A 1 962 ? 42.781 -4.836 -9.429 1.00 92.19 962 ARG A N 1
ATOM 7844 C CA . ARG A 1 962 ? 43.726 -4.761 -8.304 1.00 92.19 962 ARG A CA 1
ATOM 7845 C C . ARG A 1 962 ? 43.030 -4.881 -6.954 1.00 92.19 962 ARG A C 1
ATOM 7847 O O . ARG A 1 962 ? 41.883 -4.465 -6.809 1.00 92.19 962 ARG A O 1
ATOM 7854 N N . LEU A 1 963 ? 43.742 -5.392 -5.954 1.00 91.88 963 LEU A N 1
ATOM 7855 C CA . LEU A 1 963 ? 43.343 -5.259 -4.554 1.00 91.88 963 LEU A CA 1
ATOM 7856 C C . LEU A 1 963 ? 43.822 -3.915 -4.014 1.00 91.88 963 LEU A C 1
ATOM 7858 O O . LEU A 1 963 ? 44.993 -3.550 -4.168 1.00 91.88 963 LEU A O 1
ATOM 7862 N N . SER A 1 964 ? 42.906 -3.186 -3.385 1.00 91.06 964 SER A N 1
ATOM 7863 C CA . SER A 1 964 ? 43.225 -1.929 -2.717 1.00 91.06 964 SER A CA 1
ATOM 7864 C C . SER A 1 964 ? 44.006 -2.189 -1.420 1.00 91.06 964 SER A C 1
ATOM 7866 O O . SER A 1 964 ? 43.666 -3.118 -0.683 1.00 91.06 964 SER A O 1
ATOM 7868 N N . PRO A 1 965 ? 45.040 -1.382 -1.126 1.00 90.25 965 PRO A N 1
ATOM 7869 C CA . PRO A 1 965 ? 45.784 -1.453 0.126 1.00 90.25 965 PRO A CA 1
ATOM 7870 C C . PRO A 1 965 ? 44.940 -0.923 1.294 1.00 90.25 965 PRO A C 1
ATOM 7872 O O . PRO A 1 965 ? 43.944 -0.222 1.099 1.00 90.25 965 PRO A O 1
ATOM 7875 N N . SER A 1 966 ? 45.362 -1.222 2.522 1.00 87.69 966 SER A N 1
ATOM 7876 C CA . SER A 1 966 ? 44.614 -0.927 3.754 1.00 87.69 966 SER A CA 1
ATOM 7877 C C . SER A 1 966 ? 44.245 0.549 3.959 1.00 87.69 966 SER A C 1
ATOM 7879 O O . SER A 1 966 ? 43.177 0.823 4.499 1.00 87.69 966 SER A O 1
ATOM 7881 N N . TYR A 1 967 ? 45.079 1.499 3.519 1.00 84.25 967 TYR A N 1
ATOM 7882 C CA . TYR A 1 967 ? 44.831 2.943 3.672 1.00 84.25 967 TYR A CA 1
ATOM 7883 C C . TYR A 1 967 ? 43.815 3.517 2.664 1.00 84.25 967 TYR A C 1
ATOM 7885 O O . TYR A 1 967 ? 43.315 4.619 2.866 1.00 84.25 967 TYR A O 1
ATOM 7893 N N . GLU A 1 968 ? 43.507 2.803 1.572 1.00 85.25 968 GLU A N 1
ATOM 7894 C CA . GLU A 1 968 ? 42.502 3.222 0.575 1.00 85.25 968 GLU A CA 1
ATOM 7895 C C . GLU A 1 968 ? 41.084 2.729 0.950 1.00 85.25 968 GLU A C 1
ATOM 7897 O O . GLU A 1 968 ? 40.082 3.150 0.355 1.00 85.25 968 GLU A O 1
ATOM 7902 N N . LEU A 1 969 ? 40.988 1.805 1.914 1.00 87.00 969 LEU A N 1
ATOM 7903 C CA . LEU A 1 969 ? 39.729 1.212 2.363 1.00 87.00 969 LEU A CA 1
ATOM 7904 C C . LEU A 1 969 ? 38.927 2.196 3.214 1.00 87.00 969 LEU A C 1
ATOM 7906 O O . LEU A 1 969 ? 39.454 2.890 4.081 1.00 87.00 969 LEU A O 1
ATOM 7910 N N . LEU A 1 970 ? 37.617 2.213 2.991 1.00 85.19 970 LEU A N 1
ATOM 7911 C CA . LEU A 1 970 ? 36.685 2.993 3.799 1.00 85.19 970 LEU A CA 1
ATOM 7912 C C . LEU A 1 970 ? 36.417 2.294 5.136 1.00 85.19 970 LEU A C 1
ATOM 7914 O O . LEU A 1 970 ? 36.669 1.097 5.295 1.00 85.19 970 LEU A O 1
ATOM 7918 N N . ALA A 1 971 ? 35.868 3.039 6.099 1.00 84.81 971 ALA A N 1
ATOM 7919 C CA . ALA A 1 971 ? 35.622 2.541 7.452 1.00 84.81 971 ALA A CA 1
ATOM 7920 C C . ALA A 1 971 ? 34.790 1.249 7.474 1.00 84.81 971 ALA A C 1
ATOM 7922 O O . ALA A 1 971 ? 35.067 0.374 8.280 1.00 84.81 971 ALA A O 1
ATOM 7923 N N . TYR A 1 972 ? 33.827 1.091 6.567 1.00 87.38 972 TYR A N 1
ATOM 7924 C CA . TYR A 1 972 ? 32.950 -0.081 6.495 1.00 87.38 972 TYR A CA 1
ATOM 7925 C C . TYR A 1 972 ? 33.490 -1.238 5.635 1.00 87.38 972 TYR A C 1
ATOM 7927 O O . TYR A 1 972 ? 32.811 -2.249 5.496 1.00 87.38 972 TYR A O 1
ATOM 7935 N N . GLU A 1 973 ? 34.666 -1.105 5.015 1.00 89.38 973 GLU A N 1
ATOM 7936 C CA . GLU A 1 973 ? 35.198 -2.111 4.089 1.00 89.38 973 GLU A CA 1
ATOM 7937 C C . GLU A 1 973 ? 36.283 -2.954 4.746 1.00 89.38 973 GLU A C 1
ATOM 7939 O O . GLU A 1 973 ? 37.272 -2.418 5.245 1.00 89.38 973 GLU A O 1
ATOM 7944 N N . SER A 1 974 ? 36.136 -4.273 4.687 1.00 90.06 974 SER A N 1
ATOM 7945 C CA . SER A 1 974 ? 37.133 -5.254 5.128 1.00 90.06 974 SER A CA 1
ATOM 7946 C C . SER A 1 974 ? 38.120 -5.635 4.022 1.00 90.06 974 SER A C 1
ATOM 7948 O O . SER A 1 974 ? 39.283 -5.915 4.309 1.00 90.06 974 SER A O 1
ATOM 7950 N N . LEU A 1 975 ? 37.670 -5.625 2.763 1.00 91.56 975 LEU A N 1
ATOM 7951 C CA . LEU A 1 975 ? 38.461 -5.900 1.558 1.00 91.56 975 LEU A CA 1
ATOM 7952 C C . LEU A 1 975 ? 37.842 -5.153 0.372 1.00 91.56 975 LEU A C 1
ATOM 7954 O O . LEU A 1 975 ? 36.619 -5.125 0.252 1.00 91.56 975 LEU A O 1
ATOM 7958 N N . ARG A 1 976 ? 38.655 -4.598 -0.533 1.00 92.69 976 ARG A N 1
ATOM 7959 C CA . ARG A 1 976 ? 38.175 -3.977 -1.776 1.00 92.69 976 ARG A CA 1
ATOM 7960 C C . ARG A 1 976 ? 39.001 -4.433 -2.973 1.00 92.69 976 ARG A C 1
ATOM 7962 O O . ARG A 1 976 ? 40.226 -4.331 -2.976 1.00 92.69 976 ARG A O 1
ATOM 7969 N N . LEU A 1 977 ? 38.292 -4.847 -4.015 1.00 93.81 977 LEU A N 1
ATOM 7970 C CA . LEU A 1 977 ? 38.805 -5.081 -5.354 1.00 93.81 977 LEU A CA 1
ATOM 7971 C C . LEU A 1 977 ? 38.362 -3.922 -6.239 1.00 93.81 977 LEU A C 1
ATOM 7973 O O . LEU A 1 977 ? 37.190 -3.552 -6.245 1.00 93.81 977 LEU A O 1
ATOM 7977 N N . THR A 1 978 ? 39.299 -3.338 -6.966 1.00 93.31 978 THR A N 1
ATOM 7978 C CA . THR A 1 978 ? 39.077 -2.163 -7.805 1.00 93.31 978 THR A CA 1
ATOM 7979 C C . THR A 1 978 ? 39.263 -2.550 -9.266 1.00 93.31 978 THR A C 1
ATOM 7981 O O . THR A 1 978 ? 40.242 -3.213 -9.612 1.00 93.31 978 THR A O 1
ATOM 7984 N N . ILE A 1 979 ? 38.305 -2.146 -10.104 1.00 92.75 979 ILE A N 1
ATOM 7985 C CA . ILE A 1 979 ? 38.331 -2.343 -11.555 1.00 92.75 979 ILE A CA 1
ATOM 7986 C C . ILE A 1 979 ? 38.624 -0.995 -12.196 1.00 92.75 979 ILE A C 1
ATOM 7988 O O . ILE A 1 979 ? 37.871 -0.028 -12.023 1.00 92.75 979 ILE A O 1
ATOM 7992 N N . GLU A 1 980 ? 39.722 -0.945 -12.935 1.00 93.12 980 GLU A N 1
ATOM 7993 C CA . GLU A 1 980 ? 40.205 0.251 -13.602 1.00 93.12 980 GLU A CA 1
ATOM 7994 C C . GLU A 1 980 ? 40.220 0.043 -15.112 1.00 93.12 980 GLU A C 1
ATOM 7996 O O . GLU A 1 980 ? 40.552 -1.037 -15.601 1.00 93.12 980 GLU A O 1
ATOM 8001 N N . VAL A 1 981 ? 39.851 1.082 -15.852 1.00 92.88 981 VAL A N 1
ATOM 8002 C CA . VAL A 1 981 ? 39.806 1.079 -17.316 1.00 92.88 981 VAL A CA 1
ATOM 8003 C C . VAL A 1 981 ? 40.827 2.085 -17.822 1.00 92.88 981 VAL A C 1
ATOM 8005 O O . VAL A 1 981 ? 40.945 3.180 -17.273 1.00 92.88 981 VAL A O 1
ATOM 8008 N N . TYR A 1 982 ? 41.584 1.704 -18.846 1.00 90.06 982 TYR A N 1
ATOM 8009 C CA . TYR A 1 982 ? 42.599 2.573 -19.429 1.00 90.06 982 TYR A CA 1
ATOM 8010 C C . TYR A 1 982 ? 41.958 3.779 -20.124 1.00 90.06 982 TYR A C 1
ATOM 8012 O O . TYR A 1 982 ? 41.096 3.604 -20.990 1.00 90.06 982 TYR A O 1
ATOM 8020 N N . LEU A 1 983 ? 42.409 4.986 -19.779 1.00 88.25 983 LEU A N 1
ATOM 8021 C CA . LEU A 1 983 ? 42.046 6.228 -20.451 1.00 88.25 983 LEU A CA 1
ATOM 8022 C C . LEU A 1 983 ? 43.214 6.691 -21.347 1.00 88.25 983 LEU A C 1
ATOM 8024 O O . LEU A 1 983 ? 44.238 7.151 -20.831 1.00 88.25 983 LEU A O 1
ATOM 8028 N N . PRO A 1 984 ? 43.085 6.599 -22.686 1.00 83.56 984 PRO A N 1
ATOM 8029 C CA . PRO A 1 984 ? 44.173 6.908 -23.612 1.00 83.56 984 PRO A CA 1
ATOM 8030 C C . PRO A 1 984 ? 44.731 8.333 -23.518 1.00 83.56 984 PRO A C 1
ATOM 8032 O O . PRO A 1 984 ? 45.937 8.505 -23.665 1.00 83.56 984 PRO A O 1
ATOM 8035 N N . SER A 1 985 ? 43.897 9.352 -23.275 1.00 80.62 985 SER A N 1
ATOM 8036 C CA . SER A 1 985 ? 44.352 10.752 -23.235 1.00 80.62 985 SER A CA 1
ATOM 8037 C C . SER A 1 985 ? 45.262 11.067 -22.046 1.00 80.62 985 SER A C 1
ATOM 8039 O O . SER A 1 985 ? 46.159 11.899 -22.164 1.00 80.62 985 SER A O 1
ATOM 8041 N N . GLN A 1 986 ? 45.048 10.397 -20.910 1.00 81.56 986 GLN A N 1
ATOM 8042 C CA . GLN A 1 986 ? 45.830 10.577 -19.683 1.00 81.56 986 GLN A CA 1
ATOM 8043 C C . GLN A 1 986 ? 46.959 9.549 -19.541 1.00 81.56 986 GLN A C 1
ATOM 8045 O O . GLN A 1 986 ? 47.800 9.698 -18.661 1.00 81.56 986 GLN A O 1
ATOM 8050 N N . ILE A 1 987 ? 46.993 8.530 -20.410 1.00 84.00 987 ILE A N 1
ATOM 8051 C CA . ILE A 1 987 ? 47.940 7.405 -20.353 1.00 84.00 987 ILE A CA 1
ATOM 8052 C C . ILE A 1 987 ? 47.903 6.729 -18.968 1.00 84.00 987 ILE A C 1
ATOM 8054 O O . ILE A 1 987 ? 48.913 6.256 -18.453 1.00 84.00 987 ILE A O 1
ATOM 8058 N N . ASP A 1 988 ? 46.720 6.672 -18.358 1.00 87.62 988 ASP A N 1
ATOM 8059 C CA . ASP A 1 988 ? 46.533 6.138 -17.011 1.00 87.62 988 ASP A CA 1
ATOM 8060 C C . ASP A 1 988 ? 45.239 5.322 -16.910 1.00 87.62 988 ASP A C 1
ATOM 8062 O O . ASP A 1 988 ? 44.363 5.384 -17.776 1.00 87.62 988 ASP A O 1
ATOM 8066 N N . TYR A 1 989 ? 45.132 4.513 -15.862 1.00 89.56 989 TYR A N 1
ATOM 8067 C CA . TYR A 1 989 ? 43.951 3.719 -15.555 1.00 89.56 989 TYR A CA 1
ATOM 8068 C C . TYR A 1 989 ? 43.064 4.458 -14.555 1.00 89.56 989 TYR A C 1
ATOM 8070 O O . TYR A 1 989 ? 43.503 4.859 -13.481 1.00 89.56 989 TYR A O 1
ATOM 8078 N N . ILE A 1 990 ? 41.781 4.594 -14.882 1.00 88.75 990 ILE A N 1
ATOM 8079 C CA . ILE A 1 990 ? 40.804 5.261 -14.019 1.00 88.75 990 ILE A CA 1
ATOM 8080 C C . ILE A 1 990 ? 39.910 4.215 -13.373 1.00 88.75 990 ILE A C 1
ATOM 8082 O O . ILE A 1 990 ? 39.437 3.289 -14.031 1.00 88.75 990 ILE A O 1
ATOM 8086 N N . ARG A 1 991 ? 39.624 4.379 -12.081 1.00 89.06 991 ARG A N 1
ATOM 8087 C CA . ARG A 1 991 ? 38.662 3.545 -11.357 1.00 89.06 991 ARG A CA 1
ATOM 8088 C C . ARG A 1 991 ? 37.247 3.743 -11.899 1.00 89.06 991 ARG A C 1
ATOM 8090 O O . ARG A 1 991 ? 36.687 4.832 -11.799 1.00 89.06 991 ARG A O 1
ATOM 8097 N N . VAL A 1 992 ? 36.646 2.657 -12.378 1.00 89.81 992 VAL A N 1
ATOM 8098 C CA . VAL A 1 992 ? 35.272 2.648 -12.906 1.00 89.81 992 VAL A CA 1
ATOM 8099 C C . VAL A 1 992 ? 34.350 1.738 -12.091 1.00 89.81 992 VAL A C 1
ATOM 8101 O O . VAL A 1 992 ? 33.165 2.032 -11.950 1.00 89.81 992 VAL A O 1
ATOM 8104 N N . GLY A 1 993 ? 34.880 0.673 -11.488 1.00 90.62 993 GLY A N 1
ATOM 8105 C CA . GLY A 1 993 ? 34.107 -0.260 -10.667 1.00 90.62 993 GLY A CA 1
ATOM 8106 C C . GLY A 1 993 ? 34.853 -0.689 -9.407 1.00 90.62 993 GLY A C 1
ATOM 8107 O O . GLY A 1 993 ? 36.058 -0.466 -9.263 1.00 90.62 993 GLY A O 1
ATOM 8108 N N . SER A 1 994 ? 34.137 -1.302 -8.467 1.00 92.06 994 SER A N 1
ATOM 8109 C CA . SER A 1 994 ? 34.758 -1.930 -7.296 1.00 92.06 994 SER A CA 1
ATOM 8110 C C . SER A 1 994 ? 33.850 -2.948 -6.618 1.00 92.06 994 SER A C 1
ATOM 8112 O O . SER A 1 994 ? 32.640 -2.759 -6.599 1.00 92.06 994 SER A O 1
ATOM 8114 N N . VAL A 1 995 ? 34.434 -3.960 -5.982 1.00 93.88 995 VAL A N 1
ATOM 8115 C CA . VAL A 1 995 ? 33.744 -4.950 -5.143 1.00 93.88 995 VAL A CA 1
ATOM 8116 C C . VAL A 1 995 ? 34.332 -4.897 -3.737 1.00 93.88 995 VAL A C 1
ATOM 8118 O O . VAL A 1 995 ? 35.526 -5.132 -3.549 1.00 93.88 995 VAL A O 1
ATOM 8121 N N . SER A 1 996 ? 33.497 -4.583 -2.754 1.00 93.00 996 SER A N 1
ATOM 8122 C CA . SER A 1 996 ? 33.865 -4.372 -1.358 1.00 93.00 996 SER A CA 1
ATOM 8123 C C . SER A 1 996 ? 33.178 -5.392 -0.447 1.00 93.00 996 SER A C 1
ATOM 8125 O O . SER A 1 996 ? 31.951 -5.510 -0.437 1.00 93.00 996 SER A O 1
ATOM 8127 N N . LEU A 1 997 ? 33.970 -6.109 0.348 1.00 92.88 997 LEU A N 1
ATOM 8128 C CA . LEU A 1 997 ? 33.491 -6.961 1.434 1.00 92.88 997 LEU A CA 1
ATOM 8129 C C . LEU A 1 997 ? 33.222 -6.086 2.662 1.00 92.88 997 LEU A C 1
ATOM 8131 O O . LEU A 1 997 ? 34.106 -5.340 3.082 1.00 92.88 997 LEU A O 1
ATOM 8135 N N . ILE A 1 998 ? 32.013 -6.170 3.212 1.00 91.25 998 ILE A N 1
ATOM 8136 C CA . ILE A 1 998 ? 31.565 -5.385 4.376 1.00 91.25 998 ILE A CA 1
ATOM 8137 C C . ILE A 1 998 ? 31.382 -6.284 5.605 1.00 91.25 998 ILE A C 1
ATOM 8139 O O . ILE A 1 998 ? 31.574 -5.838 6.735 1.00 91.25 998 ILE A O 1
ATOM 8143 N N . ASP A 1 999 ? 31.001 -7.542 5.371 1.00 90.50 999 ASP A N 1
ATOM 8144 C CA . ASP A 1 999 ? 30.593 -8.500 6.399 1.00 90.50 999 ASP A CA 1
ATOM 8145 C C . ASP A 1 999 ? 29.444 -7.943 7.267 1.00 90.50 999 ASP A C 1
ATOM 8147 O O . ASP A 1 999 ? 28.447 -7.463 6.718 1.00 90.50 999 ASP A O 1
ATOM 8151 N N . ASP A 1 1000 ? 29.547 -7.986 8.594 1.00 89.06 1000 ASP A N 1
ATOM 8152 C CA . ASP A 1 1000 ? 28.487 -7.613 9.534 1.00 89.06 1000 ASP A CA 1
ATOM 8153 C C . ASP A 1 1000 ? 28.552 -6.150 10.012 1.00 89.06 1000 ASP A C 1
ATOM 8155 O O . ASP A 1 1000 ? 27.685 -5.702 10.772 1.00 89.06 1000 ASP A O 1
ATOM 8159 N N . TYR A 1 1001 ? 29.533 -5.371 9.537 1.00 88.06 1001 TYR A N 1
ATOM 8160 C CA . TYR A 1 1001 ? 29.809 -4.013 10.019 1.00 88.06 1001 TYR A CA 1
ATOM 8161 C C . TYR A 1 1001 ? 28.578 -3.097 9.966 1.00 88.06 1001 TYR A C 1
ATOM 8163 O O . TYR A 1 1001 ? 28.231 -2.441 10.958 1.00 88.06 1001 TYR A O 1
ATOM 8171 N N . LEU A 1 1002 ? 27.907 -3.059 8.808 1.00 88.25 1002 LEU A N 1
ATOM 8172 C CA . LEU A 1 1002 ? 26.683 -2.280 8.603 1.00 88.25 1002 LEU A CA 1
ATOM 8173 C C . LEU A 1 1002 ? 25.461 -2.978 9.203 1.00 88.25 1002 LEU A C 1
ATOM 8175 O O . LEU A 1 1002 ? 24.565 -2.308 9.715 1.00 88.25 1002 LEU A O 1
ATOM 8179 N N . ALA A 1 1003 ? 25.427 -4.312 9.180 1.00 89.06 1003 ALA A N 1
ATOM 8180 C CA . ALA A 1 1003 ? 24.319 -5.101 9.708 1.00 89.06 1003 ALA A CA 1
ATOM 8181 C C . ALA A 1 1003 ? 24.099 -4.847 11.203 1.00 89.06 1003 ALA A C 1
ATOM 8183 O O . ALA A 1 1003 ? 22.962 -4.652 11.633 1.00 89.06 1003 ALA A O 1
ATOM 8184 N N . ARG A 1 1004 ? 25.184 -4.763 11.979 1.00 86.25 1004 ARG A N 1
ATOM 8185 C CA . ARG A 1 1004 ? 25.166 -4.472 13.421 1.00 86.25 1004 ARG A CA 1
ATOM 8186 C C . ARG A 1 1004 ? 24.747 -3.045 13.753 1.00 86.25 1004 ARG A C 1
ATOM 8188 O O . ARG A 1 1004 ? 24.031 -2.819 14.725 1.00 86.25 1004 ARG A O 1
ATOM 8195 N N . ARG A 1 1005 ? 25.149 -2.075 12.927 1.00 85.31 1005 ARG A N 1
ATOM 8196 C CA . ARG A 1 1005 ? 24.815 -0.652 13.121 1.00 85.31 1005 ARG A CA 1
ATOM 8197 C C . ARG A 1 1005 ? 23.393 -0.309 12.674 1.00 85.31 1005 ARG A C 1
ATOM 8199 O O . ARG A 1 1005 ? 22.744 0.536 13.279 1.00 85.31 1005 ARG A O 1
ATOM 8206 N N . LEU A 1 1006 ? 22.891 -0.984 11.639 1.00 85.81 1006 LEU A N 1
ATOM 8207 C CA . LEU A 1 1006 ? 21.557 -0.758 11.063 1.00 85.81 1006 LEU A CA 1
ATOM 8208 C C . LEU A 1 1006 ? 20.520 -1.814 11.477 1.00 85.81 1006 LEU A C 1
ATOM 8210 O O . LEU A 1 1006 ? 19.361 -1.744 11.057 1.00 85.81 1006 LEU A O 1
ATOM 8214 N N . MET A 1 1007 ? 20.913 -2.766 12.325 1.00 84.62 1007 MET A N 1
ATOM 8215 C CA . MET A 1 1007 ? 20.077 -3.837 12.875 1.00 84.62 1007 MET A CA 1
ATOM 8216 C C . MET A 1 1007 ? 19.453 -4.751 11.810 1.00 84.62 1007 MET A C 1
ATOM 8218 O O . MET A 1 1007 ? 18.266 -5.070 11.875 1.00 84.62 1007 MET A O 1
ATOM 8222 N N . ILE A 1 1008 ? 20.257 -5.176 10.836 1.00 88.31 1008 ILE A N 1
ATOM 8223 C CA . ILE A 1 1008 ? 19.847 -6.070 9.745 1.00 88.31 1008 ILE A CA 1
ATOM 8224 C C . ILE A 1 1008 ? 20.161 -7.514 10.145 1.00 88.31 1008 ILE A C 1
ATOM 8226 O O . ILE A 1 1008 ? 21.323 -7.891 10.289 1.00 88.31 1008 ILE A O 1
ATOM 8230 N N . LYS A 1 1009 ? 19.115 -8.311 10.374 1.00 89.25 1009 LYS A N 1
ATOM 8231 C CA . LYS A 1 1009 ? 19.203 -9.628 11.029 1.00 89.25 1009 LYS A CA 1
ATOM 8232 C C . LYS A 1 1009 ? 18.715 -10.756 10.129 1.00 89.25 1009 LYS A C 1
ATOM 8234 O O . LYS A 1 1009 ? 18.079 -10.497 9.107 1.00 89.25 1009 LYS A O 1
ATOM 8239 N N . HIS A 1 1010 ? 18.980 -12.001 10.519 1.00 89.06 1010 HIS A N 1
ATOM 8240 C CA . HIS A 1 1010 ? 18.352 -13.171 9.904 1.00 89.06 1010 HIS A CA 1
ATOM 8241 C C . HIS A 1 1010 ? 17.928 -14.239 10.925 1.00 89.06 1010 HIS A C 1
ATOM 8243 O O . HIS A 1 1010 ? 18.609 -14.506 11.912 1.00 89.06 1010 HIS A O 1
ATOM 8249 N N . GLY A 1 1011 ? 16.822 -14.933 10.645 1.00 82.12 1011 GLY A N 1
ATOM 8250 C CA . GLY A 1 1011 ? 16.320 -16.042 11.464 1.00 82.12 1011 GLY A CA 1
ATOM 8251 C C . GLY A 1 1011 ? 15.492 -15.621 12.688 1.00 82.12 1011 GLY A C 1
ATOM 8252 O O . GLY A 1 1011 ? 15.024 -14.489 12.804 1.00 82.12 1011 GLY A O 1
ATOM 8253 N N . SER A 1 1012 ? 15.229 -16.577 13.587 1.00 68.94 1012 SER A N 1
ATOM 8254 C CA . SER A 1 1012 ? 14.422 -16.358 14.800 1.00 68.94 1012 SER A CA 1
ATOM 8255 C C . SER A 1 1012 ? 15.205 -15.752 15.964 1.00 68.94 1012 SER A C 1
ATOM 8257 O O . SER A 1 1012 ? 14.592 -15.173 16.862 1.00 68.94 1012 SER A O 1
ATOM 8259 N N . ASP A 1 1013 ? 16.530 -15.891 15.954 1.00 68.25 1013 ASP A N 1
ATOM 8260 C CA . ASP A 1 1013 ? 17.384 -15.486 17.065 1.00 68.25 1013 ASP A CA 1
ATOM 8261 C C . ASP A 1 1013 ? 17.756 -14.011 16.957 1.00 68.25 1013 ASP A C 1
ATOM 8263 O O . ASP A 1 1013 ? 18.149 -13.512 15.904 1.00 68.25 1013 ASP A O 1
ATOM 8267 N N . SER A 1 1014 ? 17.679 -13.298 18.078 1.00 62.09 1014 SER A N 1
ATOM 8268 C CA . SER A 1 1014 ? 17.903 -11.852 18.118 1.00 62.09 1014 SER A CA 1
ATOM 8269 C C . SER A 1 1014 ? 19.360 -11.429 17.899 1.00 62.09 1014 SER A C 1
ATOM 8271 O O . SER A 1 1014 ? 19.604 -10.226 17.817 1.00 62.09 1014 SER A O 1
ATOM 8273 N N . LYS A 1 1015 ? 20.311 -12.371 17.834 1.00 70.81 1015 LYS A N 1
ATOM 8274 C CA . LYS A 1 1015 ? 21.762 -12.114 17.751 1.00 70.81 1015 LYS A CA 1
ATOM 8275 C C . LYS A 1 1015 ? 22.390 -12.394 16.378 1.00 70.81 1015 LYS A C 1
ATOM 8277 O O . LYS A 1 1015 ? 23.575 -12.140 16.212 1.00 70.81 1015 LYS A O 1
ATOM 8282 N N . ASN A 1 1016 ? 21.627 -12.895 15.409 1.00 85.38 1016 ASN A N 1
ATOM 8283 C CA . ASN A 1 1016 ? 22.173 -13.279 14.107 1.00 85.38 1016 ASN A CA 1
ATOM 8284 C C . ASN A 1 1016 ? 22.082 -12.108 13.118 1.00 85.38 1016 ASN A C 1
ATOM 8286 O O . ASN A 1 1016 ? 20.979 -11.675 12.765 1.00 85.38 1016 ASN A O 1
ATOM 8290 N N . TYR A 1 1017 ? 23.237 -11.598 12.692 1.00 89.38 1017 TYR A N 1
ATOM 8291 C CA . TYR A 1 1017 ? 23.378 -10.492 11.743 1.00 89.38 1017 TYR A CA 1
ATOM 8292 C C . TYR A 1 1017 ? 23.745 -11.018 10.361 1.00 89.38 1017 TYR A C 1
ATOM 8294 O O . TYR A 1 1017 ? 24.427 -12.024 10.241 1.00 89.38 1017 TYR A O 1
ATOM 8302 N N . VAL A 1 1018 ? 23.275 -10.358 9.305 1.00 91.44 1018 VAL A N 1
ATOM 8303 C CA . VAL A 1 1018 ? 23.641 -10.757 7.935 1.00 91.44 1018 VAL A CA 1
ATOM 8304 C C . VAL A 1 1018 ? 25.043 -10.263 7.580 1.00 91.44 1018 VAL A C 1
ATOM 8306 O O . VAL A 1 1018 ? 25.434 -9.171 7.989 1.00 91.44 1018 VAL A O 1
ATOM 8309 N N . ALA A 1 1019 ? 25.764 -11.029 6.769 1.00 91.19 1019 ALA A N 1
ATOM 8310 C CA . ALA A 1 1019 ? 26.997 -10.589 6.126 1.00 91.19 1019 ALA A CA 1
ATOM 8311 C C . ALA A 1 1019 ? 26.680 -9.911 4.781 1.00 91.19 1019 ALA A C 1
ATOM 8313 O O . ALA A 1 1019 ? 25.760 -10.337 4.075 1.00 91.19 1019 ALA A O 1
ATOM 8314 N N . MET A 1 1020 ? 27.422 -8.860 4.418 1.00 93.31 1020 MET A N 1
ATOM 8315 C CA . MET A 1 1020 ? 27.175 -8.066 3.208 1.00 93.31 1020 MET A CA 1
ATOM 8316 C C . MET A 1 1020 ? 28.396 -7.976 2.283 1.00 93.31 1020 MET A C 1
ATOM 8318 O O . MET A 1 1020 ? 29.530 -7.767 2.722 1.00 93.31 1020 MET A O 1
ATOM 8322 N N . VAL A 1 1021 ? 28.137 -8.043 0.974 1.00 93.44 1021 VAL A N 1
ATOM 8323 C CA . VAL A 1 1021 ? 29.077 -7.653 -0.089 1.00 93.44 1021 VAL A CA 1
ATOM 8324 C C . VAL A 1 1021 ? 28.419 -6.574 -0.932 1.00 93.44 1021 VAL A C 1
ATOM 8326 O O . VAL A 1 1021 ? 27.298 -6.741 -1.407 1.00 93.44 1021 VAL A O 1
ATOM 8329 N N . HIS A 1 1022 ? 29.131 -5.471 -1.128 1.00 92.69 1022 HIS A N 1
ATOM 8330 C CA . HIS A 1 1022 ? 28.701 -4.369 -1.975 1.00 92.69 1022 HIS A CA 1
ATOM 8331 C C . HIS A 1 1022 ? 29.574 -4.302 -3.220 1.00 92.69 1022 HIS A C 1
ATOM 8333 O O . HIS A 1 1022 ? 30.795 -4.383 -3.131 1.00 92.69 1022 HIS A O 1
ATOM 8339 N N . ALA A 1 1023 ? 28.973 -4.086 -4.380 1.00 91.56 1023 ALA A N 1
ATOM 8340 C CA . ALA A 1 1023 ? 29.699 -3.867 -5.610 1.00 91.56 1023 ALA A CA 1
ATOM 8341 C C . ALA A 1 1023 ? 29.173 -2.648 -6.364 1.00 91.56 1023 ALA A C 1
ATOM 8343 O O . ALA A 1 1023 ? 27.998 -2.551 -6.701 1.00 91.56 1023 ALA A O 1
ATOM 8344 N N . ARG A 1 1024 ? 30.085 -1.740 -6.702 1.00 90.19 1024 ARG A N 1
ATOM 8345 C CA . ARG A 1 1024 ? 29.868 -0.714 -7.715 1.00 90.19 1024 ARG A CA 1
ATOM 8346 C C . ARG A 1 1024 ? 30.148 -1.350 -9.068 1.00 90.19 1024 ARG A C 1
ATOM 8348 O O . ARG A 1 1024 ? 31.310 -1.482 -9.457 1.00 90.19 1024 ARG A O 1
ATOM 8355 N N . VAL A 1 1025 ? 29.085 -1.777 -9.743 1.00 90.50 1025 VAL A N 1
ATOM 8356 C CA . VAL A 1 1025 ? 29.164 -2.493 -11.021 1.00 90.50 1025 VAL A CA 1
ATOM 8357 C C . VAL A 1 1025 ? 29.801 -1.595 -12.074 1.00 90.50 1025 VAL A C 1
ATOM 8359 O O . VAL A 1 1025 ? 30.762 -2.018 -12.709 1.00 90.50 1025 VAL A O 1
ATOM 8362 N N . ALA A 1 1026 ? 29.331 -0.350 -12.207 1.00 89.50 1026 ALA A N 1
ATOM 8363 C CA . ALA A 1 1026 ? 29.942 0.663 -13.066 1.00 89.50 1026 ALA A CA 1
ATOM 8364 C C . ALA A 1 1026 ? 29.598 2.089 -12.608 1.00 89.50 1026 ALA A C 1
ATOM 8366 O O . ALA A 1 1026 ? 28.437 2.390 -12.321 1.00 89.50 1026 ALA A O 1
ATOM 8367 N N . ASP A 1 1027 ? 30.595 2.975 -12.590 1.00 88.56 1027 ASP A N 1
ATOM 8368 C CA . ASP A 1 1027 ? 30.409 4.423 -12.704 1.00 88.56 1027 ASP A CA 1
ATOM 8369 C C . ASP A 1 1027 ? 30.293 4.760 -14.194 1.00 88.56 1027 ASP A C 1
ATOM 8371 O O . ASP A 1 1027 ? 31.286 4.841 -14.922 1.00 88.56 1027 ASP A O 1
ATOM 8375 N N . VAL A 1 1028 ? 29.055 4.889 -14.666 1.00 88.62 1028 VAL A N 1
ATOM 8376 C CA . VAL A 1 1028 ? 28.744 5.045 -16.089 1.00 88.62 1028 VAL A CA 1
ATOM 8377 C C . VAL A 1 1028 ? 29.307 6.346 -16.641 1.00 88.62 1028 VAL A C 1
ATOM 8379 O O . VAL A 1 1028 ? 29.732 6.369 -17.792 1.00 88.62 1028 VAL A O 1
ATOM 8382 N N . SER A 1 1029 ? 29.387 7.396 -15.826 1.00 82.19 1029 SER A N 1
ATOM 8383 C CA . SER A 1 1029 ? 29.918 8.686 -16.266 1.00 82.19 1029 SER A CA 1
ATOM 8384 C C . SER A 1 1029 ? 31.440 8.677 -16.435 1.00 82.19 1029 SER A C 1
ATOM 8386 O O . SER A 1 1029 ? 31.963 9.426 -17.254 1.00 82.19 1029 SER A O 1
ATOM 8388 N N . GLN A 1 1030 ? 32.183 7.848 -15.692 1.00 85.25 1030 GLN A N 1
ATOM 8389 C CA . GLN A 1 1030 ? 33.615 7.633 -15.964 1.00 85.25 1030 GLN A CA 1
ATOM 8390 C C . GLN A 1 1030 ? 33.837 6.607 -17.079 1.00 85.25 1030 GLN A C 1
ATOM 8392 O O . GLN A 1 1030 ? 34.723 6.778 -17.919 1.00 85.25 1030 GLN A O 1
ATOM 8397 N N . LEU A 1 1031 ? 33.005 5.564 -17.129 1.00 89.88 1031 LEU A N 1
ATOM 8398 C CA . LEU A 1 1031 ? 33.085 4.541 -18.166 1.00 89.88 1031 LEU A CA 1
ATOM 8399 C C . LEU A 1 1031 ? 32.794 5.108 -19.557 1.00 89.88 1031 LEU A C 1
ATOM 8401 O O . LEU A 1 1031 ? 33.486 4.753 -20.506 1.00 89.88 1031 LEU A O 1
ATOM 8405 N N . SER A 1 1032 ? 31.802 5.993 -19.686 1.00 88.12 1032 SER A N 1
ATOM 8406 C CA . SER A 1 1032 ? 31.429 6.617 -20.959 1.00 88.12 1032 SER A CA 1
ATOM 8407 C C . SER A 1 1032 ? 32.603 7.380 -21.570 1.00 88.12 1032 SER A C 1
ATOM 8409 O O . SER A 1 1032 ? 32.848 7.252 -22.767 1.00 88.12 1032 SER A O 1
ATOM 8411 N N . LYS A 1 1033 ? 33.399 8.075 -20.746 1.00 85.38 1033 LYS A N 1
ATOM 8412 C CA . LYS A 1 1033 ? 34.634 8.758 -21.166 1.00 85.38 1033 LYS A CA 1
ATOM 8413 C C . LYS A 1 1033 ? 35.669 7.771 -21.702 1.00 85.38 1033 LYS A C 1
ATOM 8415 O O . LYS A 1 1033 ? 36.217 7.984 -22.780 1.00 85.38 1033 LYS A O 1
ATOM 8420 N N . CYS A 1 1034 ? 35.887 6.666 -20.985 1.00 87.81 1034 CYS A N 1
ATOM 8421 C CA . CYS A 1 1034 ? 36.827 5.624 -21.401 1.00 87.81 1034 CYS A CA 1
ATOM 8422 C C . CYS A 1 1034 ? 36.389 4.964 -22.719 1.00 87.81 1034 CYS A C 1
ATOM 8424 O O . CYS A 1 1034 ? 37.200 4.789 -23.626 1.00 87.81 1034 CYS A O 1
ATOM 8426 N N . VAL A 1 1035 ? 35.096 4.643 -22.853 1.00 88.56 1035 VAL A N 1
ATOM 8427 C CA . VAL A 1 1035 ? 34.514 4.069 -24.077 1.00 88.56 1035 VAL A CA 1
ATOM 8428 C C . VAL A 1 1035 ? 34.673 5.033 -25.249 1.00 88.56 1035 VAL A C 1
ATOM 8430 O O . VAL A 1 1035 ? 35.067 4.605 -26.333 1.00 88.56 1035 VAL A O 1
ATOM 8433 N N . LEU A 1 1036 ? 34.397 6.322 -25.041 1.00 84.75 1036 LEU A N 1
ATOM 8434 C CA . LEU A 1 1036 ? 34.468 7.346 -26.079 1.00 84.75 1036 LEU A CA 1
ATOM 8435 C C . LEU A 1 1036 ? 35.894 7.502 -26.625 1.00 84.75 1036 LEU A C 1
ATOM 8437 O O . LEU A 1 1036 ? 36.095 7.463 -27.839 1.00 84.75 1036 LEU A O 1
ATOM 8441 N N . GLU A 1 1037 ? 36.892 7.614 -25.743 1.00 84.69 1037 GLU A N 1
ATOM 8442 C CA . GLU A 1 1037 ? 38.294 7.732 -26.159 1.00 84.69 1037 GLU A CA 1
ATOM 8443 C C . GLU A 1 1037 ? 38.830 6.448 -26.797 1.00 84.69 1037 GLU A C 1
ATOM 8445 O O . GLU A 1 1037 ? 39.515 6.502 -27.818 1.00 84.69 1037 GLU A O 1
ATOM 8450 N N . ALA A 1 1038 ? 38.478 5.280 -26.258 1.00 83.25 1038 ALA A N 1
ATOM 8451 C CA . ALA A 1 1038 ? 38.907 4.002 -26.823 1.00 83.25 1038 ALA A CA 1
ATOM 8452 C C . ALA A 1 1038 ? 38.287 3.713 -28.207 1.00 83.25 1038 ALA A C 1
ATOM 8454 O O . ALA A 1 1038 ? 38.879 2.991 -29.014 1.00 83.25 1038 ALA A O 1
ATOM 8455 N N . SER A 1 1039 ? 37.119 4.296 -28.501 1.00 83.19 1039 SER A N 1
ATOM 8456 C CA . SER A 1 1039 ? 36.343 4.066 -29.731 1.00 83.19 1039 SER A CA 1
ATOM 8457 C C . SER A 1 1039 ? 36.724 4.982 -30.906 1.00 83.19 1039 SER A C 1
ATOM 8459 O O . SER A 1 1039 ? 36.069 4.937 -31.951 1.00 83.19 1039 SER A O 1
ATOM 8461 N N . GLN A 1 1040 ? 37.772 5.804 -30.779 1.00 80.94 1040 GLN A N 1
ATOM 8462 C CA . GLN A 1 1040 ? 38.242 6.684 -31.857 1.00 80.94 1040 GLN A CA 1
ATOM 8463 C C . GLN A 1 1040 ? 38.774 5.884 -33.067 1.00 80.94 1040 GLN A C 1
ATOM 8465 O O . GLN A 1 1040 ? 39.468 4.872 -32.911 1.00 80.94 1040 GLN A O 1
ATOM 8470 N N . THR A 1 1041 ? 38.456 6.345 -34.284 1.00 75.88 1041 THR A N 1
ATOM 8471 C CA . THR A 1 1041 ? 38.931 5.771 -35.561 1.00 75.88 1041 THR A CA 1
ATOM 8472 C C . THR A 1 1041 ? 39.788 6.756 -36.363 1.00 75.88 1041 THR A C 1
ATOM 8474 O O . THR A 1 1041 ? 39.720 7.974 -36.175 1.00 75.88 1041 THR A O 1
ATOM 8477 N N . ILE A 1 1042 ? 40.604 6.226 -37.282 1.00 64.12 1042 ILE A N 1
ATOM 8478 C CA . ILE A 1 1042 ? 41.449 7.010 -38.193 1.00 64.12 1042 ILE A CA 1
ATOM 8479 C C . ILE A 1 1042 ? 40.523 7.728 -39.192 1.00 64.12 1042 ILE A C 1
ATOM 8481 O O . ILE A 1 1042 ? 40.046 7.108 -40.136 1.00 64.12 1042 ILE A O 1
ATOM 8485 N N . GLY A 1 1043 ? 40.215 9.010 -38.949 1.00 58.66 1043 GLY A N 1
ATOM 8486 C CA . GLY A 1 1043 ? 39.323 9.811 -39.810 1.00 58.66 1043 GLY A CA 1
ATOM 8487 C C . GLY A 1 1043 ? 38.193 10.595 -39.120 1.00 58.66 1043 GLY A C 1
ATOM 8488 O O . GLY A 1 1043 ? 37.227 10.943 -39.788 1.00 58.66 1043 GLY A O 1
ATOM 8489 N N . ARG A 1 1044 ? 38.296 10.903 -37.814 1.00 62.41 1044 ARG A N 1
ATOM 8490 C CA . ARG A 1 1044 ? 37.290 11.631 -36.990 1.00 62.41 1044 ARG A CA 1
ATOM 8491 C C . ARG A 1 1044 ? 35.986 10.870 -36.671 1.00 62.41 1044 ARG A C 1
ATOM 8493 O O . ARG A 1 1044 ? 35.105 11.454 -36.053 1.00 62.41 1044 ARG A O 1
ATOM 8500 N N . GLY A 1 1045 ? 35.856 9.591 -37.027 1.00 65.06 1045 GLY A N 1
ATOM 8501 C CA . GLY A 1 1045 ? 34.693 8.769 -36.658 1.00 65.06 1045 GLY A CA 1
ATOM 8502 C C . GLY A 1 1045 ? 34.828 8.090 -35.286 1.00 65.06 1045 GLY A C 1
ATOM 8503 O O . GLY A 1 1045 ? 35.941 7.762 -34.861 1.00 65.06 1045 GLY A O 1
ATOM 8504 N N . ILE A 1 1046 ? 33.700 7.811 -34.625 1.00 76.06 1046 ILE A N 1
ATOM 8505 C CA . ILE A 1 1046 ? 33.614 6.999 -33.397 1.00 76.06 1046 ILE A CA 1
ATOM 8506 C C . ILE A 1 1046 ? 32.948 5.664 -33.746 1.00 76.06 1046 ILE A C 1
ATOM 8508 O O . ILE A 1 1046 ? 31.864 5.643 -34.326 1.00 76.06 1046 ILE A O 1
ATOM 8512 N N . LYS A 1 1047 ? 33.581 4.541 -33.389 1.00 80.00 1047 LYS A N 1
ATOM 8513 C CA . LYS A 1 1047 ? 33.019 3.195 -33.580 1.00 80.00 1047 LYS A CA 1
ATOM 8514 C C . LYS A 1 1047 ? 32.852 2.503 -32.234 1.00 80.00 1047 LYS A C 1
ATOM 8516 O O . LYS A 1 1047 ? 33.818 1.977 -31.688 1.00 80.00 1047 LYS A O 1
ATOM 8521 N N . LEU A 1 1048 ? 31.620 2.495 -31.728 1.00 81.75 1048 LEU A N 1
ATOM 8522 C CA . LEU A 1 1048 ? 31.288 1.854 -30.458 1.00 81.75 1048 LEU A CA 1
ATOM 8523 C C . LEU A 1 1048 ? 31.513 0.327 -30.506 1.00 81.75 1048 LEU A C 1
ATOM 8525 O O . LEU A 1 1048 ? 31.377 -0.282 -31.576 1.00 81.75 1048 LEU A O 1
ATOM 8529 N N . PRO A 1 1049 ? 31.818 -0.308 -29.357 1.00 81.38 1049 PRO A N 1
ATOM 8530 C CA . PRO A 1 1049 ? 31.842 -1.762 -29.224 1.00 81.38 1049 PRO A CA 1
ATOM 8531 C C . PRO A 1 1049 ? 30.554 -2.405 -29.751 1.00 81.38 1049 PRO A C 1
ATOM 8533 O O . PRO A 1 1049 ? 29.457 -1.902 -29.510 1.00 81.38 1049 PRO A O 1
ATOM 8536 N N . SER A 1 1050 ? 30.667 -3.555 -30.422 1.00 78.62 1050 SER A N 1
ATOM 8537 C CA . SER A 1 1050 ? 29.520 -4.272 -31.006 1.00 78.62 1050 SER A CA 1
ATOM 8538 C C . SER A 1 1050 ? 28.432 -4.597 -29.978 1.00 78.62 1050 SER A C 1
ATOM 8540 O O . SER A 1 1050 ? 27.247 -4.546 -30.295 1.00 78.62 1050 SER A O 1
ATOM 8542 N N . VAL A 1 1051 ? 28.813 -4.849 -28.727 1.00 80.31 1051 VAL A N 1
ATOM 8543 C CA . VAL A 1 1051 ? 27.884 -5.126 -27.621 1.00 80.31 1051 VAL A CA 1
ATOM 8544 C C . VAL A 1 1051 ? 26.999 -3.918 -27.280 1.00 80.31 1051 VAL A C 1
ATOM 8546 O O . VAL A 1 1051 ? 25.864 -4.092 -26.847 1.00 80.31 1051 VAL A O 1
ATOM 8549 N N . LEU A 1 1052 ? 27.476 -2.697 -27.540 1.00 81.00 1052 LEU A N 1
ATOM 8550 C CA . LEU A 1 1052 ? 26.726 -1.452 -27.344 1.00 81.00 1052 LEU A CA 1
ATOM 8551 C C . LEU A 1 1052 ? 25.955 -1.014 -28.603 1.00 81.00 1052 LEU A C 1
ATOM 8553 O O . LEU A 1 1052 ? 25.256 -0.008 -28.568 1.00 81.00 1052 LEU A O 1
ATOM 8557 N N . SER A 1 1053 ? 26.062 -1.755 -29.715 1.00 65.12 1053 SER A N 1
ATOM 8558 C CA . SER A 1 1053 ? 25.407 -1.421 -30.993 1.00 65.12 1053 SER A CA 1
ATOM 8559 C C . SER A 1 1053 ? 23.947 -1.887 -31.108 1.00 65.12 1053 SER A C 1
ATOM 8561 O O . SER A 1 1053 ? 23.312 -1.672 -32.141 1.00 65.12 1053 SER A O 1
ATOM 8563 N N . MET A 1 1054 ? 23.394 -2.511 -30.062 1.00 45.38 1054 MET A N 1
ATOM 8564 C CA . MET A 1 1054 ? 21.985 -2.909 -30.034 1.00 45.38 1054 MET A CA 1
ATOM 8565 C C . MET A 1 1054 ? 21.089 -1.672 -29.893 1.00 45.38 1054 MET A C 1
ATOM 8567 O O . MET A 1 1054 ? 21.060 -1.046 -28.834 1.00 45.38 1054 MET A O 1
ATOM 8571 N N . ARG A 1 1055 ? 20.383 -1.336 -30.980 1.00 35.44 1055 ARG A N 1
ATOM 8572 C CA . ARG A 1 1055 ? 19.272 -0.374 -30.991 1.00 35.44 1055 ARG A CA 1
ATOM 8573 C C . ARG A 1 1055 ? 18.129 -0.815 -30.084 1.00 35.44 1055 ARG A C 1
ATOM 8575 O O . ARG A 1 1055 ? 17.824 -2.030 -30.073 1.00 35.44 1055 ARG A O 1
#

Secondary structure (DSSP, 8-state):
------------HHHHHHHHHHHHHHHHHHHHHHTHHHHHHHHHHHHSSSPP-HHHHHHHHHHHHHHT-GGGGGTTHHHHHHHHHHHHHHHHHHHHHHHHHTTTTS-S--HHHHHHHHHHHHHHHHHHTHHHHHHHHHHHHS-TTT-SSHHHHHHHHHHHT-GGGGGTTHHHHHHHHHHHHHHHHHHHHHHHHHHHHHSTTPPPPHHHHHHHHHHHHHHHHHHHHHHHHHHHHHHHHHHH-GGGTT--HHHHHHHHHHHH-IIIIITTTHHHHHHHHHHHHHHHHHHHHHHHHS-----GGGS-HHHHHHHHTTS-HHHHHHHTTT-HHHHHHHHHHHHHHHHHHHHHHHHHHHHHHHHS-SSHHHHTTSTTHHHHHHHHHHHHHHHHHHHHHHHHHHTTS-----HHHHHHHHHHHHHHHH-SS---HHHHTHHHHHHHHHHHHHIIIIIHHHHHHHHHHHHHHHHHTTSS-PPPP--------------HHHHHHHHHHHHHHHHHHHHHHHHHHHHHHHHHHHHHHHHHHHHHHHHHHHHHHHHHHHHHHHHHHHHHHHHHHHHHHHHHHHHHHHHHHTT--HHHHHHHHHHHHHHHHHHHHHHHHTTTHHHHHTTTS-SS----S---S-PPP---HHHHHTSHHHHHHHHHHTT----HHHHHHHHHHHHHHHHHHHHHHHSTTS-HHHHHHHHHHHHHHHHHHHHHHHTPPPPPBTTS-SSSS-EEEEEES-----SS-PPPHHHHHTTTEEEEETTEEEE-HHHHHHHHHHHHHHHHHHHHTTPEE-PPPSEEEHHHHHTTT--TT-TTS-EEEEE--SS--TT--EEEEE--TTSTHHHHGGGTT-EE-GGG-SEEEEEEEEEEETTTEEEEEEEEEEEESB--TTBTTSS-HHHHHHHHHHHHHHHHHHHHT-S---GGG--TT--BHHHHHHHHHHHHHHHHHTTT--EEEEEPPGGGS-TT-SEEEEEEEEETTTTEEEEEEEEEEEETHHHHHHT-EESSSTT-BPEEEEEEEEEHHHHHHHHHHHTB-TTS-B---GGG---

InterPro domains:
  IPR001810 F-box domain [PS50181] (297-345)
  IPR002067 Mitochondrial carrier protein [PR00926] (20-33)
  IPR002067 Mitochondrial carrier protein [PR00926] (33-47)
  IPR002067 Mitochondrial carrier protein [PR00926] (76-96)
  IPR002067 Mitochondrial carrier protein [PR00926] (124-142)
  IPR002067 Mitochondrial carrier protein [PR00926] (167-185)
  IPR002067 Mitochondrial carrier protein [PR00926] (213-235)
  IPR018108 Mitochondrial carrier protein, transmembrane region [PF00153] (15-105)
  IPR018108 Mitochondrial carrier protein, transmembrane region [PF00153] (109-195)
  IPR018108 Mitochondrial carrier protein, transmembrane region [PF00153] (207-292)
  IPR018108 Mitochondrial carrier protein, transmembrane region [PS50920] (15-101)
  IPR018108 Mitochondrial carrier protein, transmembrane region [PS50920] (109-194)
  IPR018108 Mitochondrial carrier protein, transmembrane region [PS50920] (204-294)
  IPR023395 Mitochondrial carrier protein domain superfamily [G3DSA:1.50.40.10] (11-295)
  IPR023395 Mitochondrial carrier protein domain superfamily [SSF103506] (16-290)
  IPR045864 Class II Aminoacyl-tRNA synthetase/Biotinyl protein ligase (BPL) and lipoyl protein ligase (LPL) [G3DSA:3.30.930.10] (720-1054)
  IPR045864 Class II Aminoacyl-tRNA synthetase/Biotinyl protein ligase (BPL) and lipoyl protein ligase (LPL) [SSF55681] (765-1052)